Protein 2GHI (pdb70)

B-factor: mean 45.87, std 9.18, range [19.42, 94.17]

CATH classification: 3.40.50.300

InterPro domains:
  IPR003439 ABC transporter-like, ATP-binding domain [PF00005] (664-812)
  IPR003439 ABC transporter-like, ATP-binding domain [PS50893] (646-881)
  IPR003593 AAA+ ATPase domain [SM00382] (673-864)
  IPR011527 ABC transporter type 1, transmembrane domain [PF00664] (322-593)
  IPR011527 ABC transporter type 1, transmembrane domain [PS50929] (323-606)
  IPR017871 ABC transporter-like, conserved site [PS00211] (784-798)
  IPR027417 P-loop containing nucleoside triphosphate hydrolase [G3DSA:3.40.50.300] (630-888)
  IPR027417 P-loop containing nucleoside triphosphate hydrolase [SSF52540] (641-882)
  IPR036640 ABC transporter type 1, transmembrane domain superfamily [G3DSA:1.20.1560.10] (292-627)
  IPR036640 ABC transporter type 1, transmembrane domain superfamily [SSF90123] (299-796)
  IPR039421 Type 1 protein exporter [PTHR24221] (272-878)

Secondary structure (DSSP, 8-state):
-BPP---HHHHHH---EEEEEEEE--TT--SS-SEEEEEEEE-TT-EEEEE-STTSSHHHHHHHHTTSS--EEEEEETTEEGGGB-HHHHHTTEEEE-SSPPPPSEEHHHHHHTT-TT--HHHHHHHHHHTT-HHHHHTSTTGGG-EESSSSB---HHHHHHHHHHHHHHH--SEEEEE----TT-HHHHHHHHHHHHHHTTTSEEEEE-SSGGGSTT-SEEEEEETTEEEEEE-HHHHHHHTSHHHHHHHHHH-/-PPP---HHHHHH---EEEEEEEE--TT--SS-SEEEEEEEE-TT-EEEEE--TTSSHHHHHHHHTTSSPPEEEEEETTEEGGGS-HHHHHTSEEEE-SS----SEEHHHHHHTT-TT--HHHHHHHHHHTT-HHHHHTSSSGGG-EES------HHHHHHHHHHHHHHT--SEEEEEPPP--HHHHHHHHHHHHHHTTTSEEEEE-----TTSSEEEEEETTEEEEEE-HHHHHHTTSHHHHHHHH-/-PPP---HHHHHH---EEEEEEEE--TT-SS--SEEEEEEEE-TT-EEEEE--TTSSHHHHHHHHTTSS--EEEEEETTEEGGGS-SHHHHTTEEEE-SSPPPPSSBHHHHHHTT-TT---HHHHHHHHTT-HHHHHHSTTGGG-B-------HHHHHHHHHHHHH--SEEEEE---TT--HHHHHHHHHHHHHHHTTSEEEEE-SSGGGSTT-SEEEEEETTEEEEEE-HHHHHHTTSHHHHHHHH-/-TTT---EEEEEEEE----SEEEEEEEE-TT-EEEEE-STTSSHHHHHHHHTTSS--EEEEEETTEEGGGS-HHHHHTTEEEE-SS----SSBHHHHHHTTSTT--HHHHHHHHHHTT-HHHHHHSTTGGG-B---HHHHHHHHHHHHHHT--SEEEE--HHHHHHHHHHHH---EEEEE-SSGGGSTT-SEEEEEETTEEEEEE-HHHHHHHTSHHHHHHHT-

Organism: Plasmodium yoelii yoelii (NCBI:txid73239)

Nearest PDB structures (foldseek):
  2ghi-assembly2_B  TM=1.004E+00  e=1.913E-54  Plasmodium yoelii yoelii 17XNL
  2ghi-assembly1_A  TM=9.622E-01  e=1.715E-46  Plasmodium yoelii yoelii 17XNL
  2ghi-assembly3_C  TM=9.650E-01  e=3.897E-45  Plasmodium yoelii yoelii 17XNL
  2ghi-assembly4_D  TM=9.813E-01  e=9.889E-42  Plasmodium yoelii yoelii 17XNL
  5eum-assembly1_B  TM=9.208E-01  e=1.850E-28  Haemophilus influenzae PittII

Sequence (975 aa):
LESFSLTSHEKKFGVNIEFSDVNFSYPKQTNHRTLKSINFFIPSGTTCALVGHTGSGKSTIAKLLYRFYDAEGDIKIGGKNVNKYNRNSIRSIIGIVPQDTILFNETIKYNILYGKLDATDEEVIKATKSAQLYDFIEALPKKWDTIVGNKGMKLSGGERQRIAIARCLLKDPKIVIFDEATSSLDSKTEYLFQKAVEDLRKNRTLIIIAHRLSTISSAESIILLNKGKIVEKGTHKDLLKLNGEYAEMWNMQSGLESFSLTSHEKKFGVNIEFSDVNFSYPKQTNHRTLKSINFFIPSGTTCALVGHTGSGKSTIAKLLYRFYDAEGDIKIGGKNVNKYNRNSIRSIIGIVPQDTILFNETIKYNILYGKLDATDEEVIKATKSAQLYDFIEALPKKWDTIVGNKMKLSGGERQRIAIARCLLKDPKIVIFDEATSDSKTEYLFQKAVEDLRKNRTLIIIAHRTISSAESIILLNKGKIVEKGTHKDLLKLNGEYAEMWNMQLESFSLTSHEKKFGVNIEFSDVNFSYPKQTNHRTLKSINFFIPSGTTCALVGHTGSGKSTIAKLLYRFYDAEGDIKIGGKNVNKYNRNSIRSIIGIVPQDTILFNETIKYNILYGKLDATEEVIKATKSAQLYDFIEALPKKWDTIVGGMKLGERQRIAIARCLLKDPKIVIFDEATSSLDSKTEYLFQKAVEDLRKNRTLIIIAHRLSTISSAESIILLNKGKIVEKGTHKDLLKLNGEYAEMWNMQEKKFGVNIEFSDVNFSYHRTLKSINFFIPSGTTCALVGHTGSGKSTIAKLLYRFYDAEGDIKIGGKNVNKYNRNSIRSIIGIVPQDTILFNETIKYNILYGKLDATDEEVIKATKSAQLYDFIEALPKKWDTIVLSGGERQRIAIARCLLKDPKIVIFDDSKTEYLFQKAVEDNRTLIIIAHRLSTISSAESIILLNKGKIVEKGTHKDLLKLNGEYAEMWNMQ

Solvent-accessible surface area: 47320 Å² total; per-residue (Å²): 169,108,68,17,74,19,67,87,126,23,122,143,94,3,0,37,0,59,1,32,77,0,38,13,45,53,101,193,57,113,127,136,106,17,0,42,57,0,68,10,104,3,61,59,33,28,6,0,0,1,0,11,116,140,66,3,8,12,46,6,3,14,69,1,1,33,33,114,75,108,30,142,45,56,13,67,0,16,55,67,16,8,97,114,19,40,130,108,10,0,46,65,20,0,2,63,0,45,75,87,8,148,20,78,67,67,25,0,36,95,0,0,38,119,16,66,143,116,13,59,83,123,54,0,64,138,4,0,110,20,0,57,0,80,120,50,6,42,87,16,67,68,117,67,83,7,53,0,11,89,47,4,30,85,11,61,34,33,34,49,13,38,0,3,5,0,35,5,25,8,68,81,2,19,0,0,3,0,19,2,37,17,43,90,178,71,98,124,39,26,127,22,9,61,72,1,3,84,64,0,93,78,74,22,0,0,4,5,4,1,72,65,3,67,8,2,41,88,8,92,25,0,2,0,2,35,149,0,115,40,60,21,106,19,57,32,158,79,2,55,153,103,116,27,58,0,3,103,16,54,83,148,96,80,96,161,70,75,12,79,22,73,87,129,24,119,68,98,1,0,36,0,52,1,30,70,0,2,7,11,48,6,50,52,5,59,134,51,20,0,56,52,1,72,7,100,0,64,49,24,24,1,0,0,0,15,18,114,143,66,3,8,31,51,5,0,9,72,0,0,38,15,90,48,26,19,33,40,57,6,56,0,22,59,63,35,5,95,48,36,42,58,106,8,0,72,74,19,9,10,73,0,58,93,102,6,119,44,49,81,61,28,5,43,95,0,0,34,123,28,60,140,124,11,61,83,124,67,1,61,151,5,0,113,18,0,52,5,64,113,50,3,55,86,35,141,58,86,44,101,16,98,2,15,126,103,107,91,36,52,42,26,40,66,9,2,0,3,0,0,27,11,16,12,58,90,3,15,0,0,7,0,33,17,24,129,129,135,100,141,28,58,125,32,30,91,74,0,5,95,61,0,36,75,65,26,0,0,0,0,15,11,94,39,47,10,49,65,5,82,23,0,2,0,0,34,157,1,109,43,69,25,103,18,59,36,69,90,5,59,89,110,121,23,55,8,5,104,32,107,111,140,156,165,124,66,13,84,41,75,87,116,15,85,126,83,0,0,41,0,44,2,33,81,0,33,15,48,39,110,143,56,142,84,138,101,25,0,44,47,0,20,7,44,2,13,42,37,25,5,1,0,0,1,11,126,141,65,4,7,15,52,6,0,10,77,1,0,32,16,112,79,91,24,92,40,60,12,68,0,16,54,48,15,8,92,104,24,42,86,108,14,0,55,65,16,0,1,66,0,51,74,126,9,98,18,87,131,64,28,0,87,84,0,0,35,40,18,77,126,110,15,102,81,78,4,68,111,6,0,112,24,0,65,0,62,121,62,0,48,91,26,122,146,95,42,90,10,95,1,34,86,48,82,45,46,38,90,26,14,0,5,2,0,39,6,25,14,74,84,0,20,0,0,2,6,23,1,23,25,80,110,42,93,101,64,27,28,55,64,15,84,62,0,21,98,45,0,64,119,77,20,0,2,1,3,7,3,86,96,9,70,29,1,42,83,8,79,8,0,2,0,2,40,149,0,56,6,0,3,20,13,21,33,55,2,0,57,93,24,48,17,28,0,3,58,25,63,85,136,123,109,146,157,127,2,9,48,0,57,1,25,83,0,31,16,52,136,138,137,35,0,9,60,0,62,8,105,2,64,44,38,26,33,1,0,0,0,13,132,144,69,3,7,18,50,8,0,12,77,0,0,42,15,101,86,94,30,123,33,56,12,58,10,18,59,105,26,7,106,91,99,99,89,70,47,13,66,67,52,5,6,64,1,60,98,90,13,70,40,65,137,65,31,3,52,107,0,2,36,128,27,72,142,113,12,80,82,132,51,9,65,137,5,4,113,21,0,39,1,72,116,84,8,106,86,34,127,96,37,50,80,24,128,28,147,47,35,28,39,61,26,6,8,5,7,0,24,14,30,11,48,84,0,32,0,7,4,12,41,113,103,72,50,58,152,60,64,46,103,3,30,149,96,90,48,0,20,0,31,8,5,113,57,12,76,96,3,43,108,9,98,24,0,1,0,1,24,187,0,118,40,59,23,103,19,57,34,134,71,6,57,117,109,111,27,70,0,3,106,32,74,105,158,116

Structure (mmCIF, N/CA/C/O backbone):
data_2GHI
#
_entry.id   2GHI
#
_cell.length_a   61.015
_cell.length_b   70.689
_cell.length_c   74.384
_cell.angle_alpha   69.81
_cell.angle_beta   76.69
_cell.angle_gamma   82.29
#
_symmetry.space_group_name_H-M   'P 1'
#
loop_
_entity.id
_entity.type
_entity.pdbx_description
1 polymer 'transport protein'
2 non-polymer 'SULFATE ION'
3 water water
#
loop_
_atom_site.group_PDB
_atom_site.id
_atom_site.type_symbol
_atom_site.label_atom_id
_atom_site.label_alt_id
_atom_site.label_comp_id
_atom_site.label_asym_id
_atom_site.label_entity_id
_atom_site.label_seq_id
_atom_site.pdbx_PDB_ins_code
_atom_site.Cartn_x
_atom_site.Cartn_y
_atom_site.Cartn_z
_atom_site.occupancy
_atom_site.B_iso_or_equiv
_atom_site.auth_seq_id
_atom_site.auth_comp_id
_atom_site.auth_asym_id
_atom_site.auth_atom_id
_atom_site.pdbx_PDB_model_num
ATOM 1 N N . LEU A 1 2 ? 60.646 29.107 3.146 1.00 50.39 2 LEU A N 1
ATOM 2 C CA . LEU A 1 2 ? 59.777 29.381 1.934 1.00 50.31 2 LEU A CA 1
ATOM 3 C C . LEU A 1 2 ? 59.660 30.845 1.652 1.00 49.68 2 LEU A C 1
ATOM 4 O O . LEU A 1 2 ? 59.488 31.628 2.556 1.00 49.92 2 LEU A O 1
ATOM 9 N N . GLU A 1 3 ? 59.720 31.199 0.378 1.00 49.41 3 GLU A N 1
ATOM 10 C CA . GLU A 1 3 ? 59.728 32.596 -0.037 1.00 49.32 3 GLU A CA 1
ATOM 11 C C . GLU A 1 3 ? 58.332 33.158 -0.186 1.00 48.16 3 GLU A C 1
ATOM 12 O O . GLU A 1 3 ? 57.356 32.420 -0.240 1.00 47.82 3 GLU A O 1
ATOM 18 N N . SER A 1 4 ? 58.280 34.476 -0.285 1.00 47.42 4 SER A N 1
ATOM 19 C CA . SER A 1 4 ? 57.082 35.223 -0.591 1.00 46.98 4 SER A CA 1
ATOM 20 C C . SER A 1 4 ? 57.048 35.563 -2.061 1.00 46.00 4 SER A C 1
ATOM 21 O O . SER A 1 4 ? 57.950 36.227 -2.545 1.00 46.03 4 SER A O 1
ATOM 24 N N . PHE A 1 5 ? 55.997 35.152 -2.768 1.00 45.12 5 PHE A N 1
ATOM 25 C CA . PHE A 1 5 ? 55.868 35.520 -4.172 1.00 45.14 5 PHE A CA 1
ATOM 26 C C . PHE A 1 5 ? 55.985 37.059 -4.404 1.00 44.77 5 PHE A C 1
ATOM 27 O O . PHE A 1 5 ? 55.457 37.841 -3.630 1.00 44.17 5 PHE A O 1
ATOM 35 N N . SER A 1 6 ? 56.704 37.488 -5.446 1.00 45.92 6 SER A N 1
ATOM 36 C CA . SER A 1 6 ? 56.648 38.906 -5.883 1.00 46.00 6 SER A CA 1
ATOM 37 C C . SER A 1 6 ? 56.448 39.060 -7.384 1.00 46.24 6 SER A C 1
ATOM 38 O O . SER A 1 6 ? 57.067 38.353 -8.184 1.00 46.10 6 SER A O 1
ATOM 41 N N . LEU A 1 7 ? 55.592 40.003 -7.761 1.00 45.95 7 LEU A N 1
ATOM 42 C CA . LEU A 1 7 ? 55.378 40.299 -9.158 1.00 46.73 7 LEU A CA 1
ATOM 43 C C . LEU A 1 7 ? 56.431 41.320 -9.589 1.00 46.91 7 LEU A C 1
ATOM 44 O O . LEU A 1 7 ? 56.750 42.226 -8.820 1.00 47.53 7 LEU A O 1
ATOM 49 N N . THR A 1 8 ? 57.002 41.141 -10.789 1.00 47.08 8 THR A N 1
ATOM 50 C CA . THR A 1 8 ? 57.820 42.178 -11.439 1.00 45.74 8 THR A CA 1
ATOM 51 C C . THR A 1 8 ? 56.963 43.457 -11.595 1.00 46.56 8 THR A C 1
ATOM 52 O O . THR A 1 8 ? 55.735 43.396 -11.446 1.00 46.65 8 THR A O 1
ATOM 56 N N . SER A 1 9 ? 57.596 44.603 -11.906 1.00 45.99 9 SER A N 1
ATOM 57 C CA . SER A 1 9 ? 56.891 45.851 -12.123 1.00 45.83 9 SER A CA 1
ATOM 58 C C . SER A 1 9 ? 55.978 45.737 -13.321 1.00 45.15 9 SER A C 1
ATOM 59 O O . SER A 1 9 ? 54.843 46.229 -13.303 1.00 45.24 9 SER A O 1
ATOM 62 N N . HIS A 1 10 ? 56.478 45.089 -14.365 1.00 44.79 10 HIS A N 1
ATOM 63 C CA . HIS A 1 10 ? 55.669 44.826 -15.554 1.00 45.45 10 HIS A CA 1
ATOM 64 C C . HIS A 1 10 ? 54.443 43.947 -15.219 1.00 45.68 10 HIS A C 1
ATOM 65 O O . HIS A 1 10 ? 53.314 44.283 -15.579 1.00 46.38 10 HIS A O 1
ATOM 72 N N . GLU A 1 11 ? 54.674 42.836 -14.517 1.00 45.58 11 GLU A N 1
ATOM 73 C CA . GLU A 1 11 ? 53.588 41.952 -14.061 1.00 45.68 11 GLU A CA 1
ATOM 74 C C . GLU A 1 11 ? 52.543 42.668 -13.239 1.00 46.24 11 GLU A C 1
ATOM 75 O O . GLU A 1 11 ? 51.362 42.478 -13.486 1.00 45.53 11 GLU A O 1
ATOM 81 N N . LYS A 1 12 ? 52.984 43.501 -12.286 1.00 47.26 12 LYS A N 1
ATOM 82 C CA . LYS A 1 12 ? 52.072 44.362 -11.501 1.00 48.65 12 LYS A CA 1
ATOM 83 C C . LYS A 1 12 ? 51.243 45.280 -12.379 1.00 47.57 12 LYS A C 1
ATOM 84 O O . LYS A 1 12 ? 50.073 45.495 -12.097 1.00 47.77 12 LYS A O 1
ATOM 90 N N . LYS A 1 13 ? 51.835 45.804 -13.444 1.00 46.85 13 LYS A N 1
ATOM 91 C CA . LYS A 1 13 ? 51.122 46.714 -14.313 1.00 46.63 13 LYS A CA 1
ATOM 92 C C . LYS A 1 13 ? 50.139 45.967 -15.205 1.00 45.16 13 LYS A C 1
ATOM 93 O O . LYS A 1 13 ? 49.007 46.395 -15.300 1.00 45.66 13 LYS A O 1
ATOM 99 N N . PHE A 1 14 ? 50.543 44.833 -15.793 1.00 44.35 14 PHE A N 1
ATOM 100 C CA . PHE A 1 14 ? 49.786 44.178 -16.889 1.00 43.49 14 PHE A CA 1
ATOM 101 C C . PHE A 1 14 ? 49.278 42.724 -16.708 1.00 42.94 14 PHE A C 1
ATOM 102 O O . PHE A 1 14 ? 48.413 42.266 -17.461 1.00 42.46 14 PHE A O 1
ATOM 110 N N . GLY A 1 15 ? 49.818 41.990 -15.739 1.00 43.65 15 GLY A N 1
ATOM 111 C CA . GLY A 1 15 ? 49.287 40.633 -15.390 1.00 41.81 15 GLY A CA 1
ATOM 112 C C . GLY A 1 15 ? 50.420 39.621 -15.445 1.00 42.15 15 GLY A C 1
ATOM 113 O O . GLY A 1 15 ? 51.526 39.966 -15.844 1.00 41.95 15 GLY A O 1
ATOM 114 N N . VAL A 1 16 ? 50.141 38.367 -15.078 1.00 41.07 16 VAL A N 1
ATOM 115 C CA . VAL A 1 16 ? 51.140 37.336 -14.984 1.00 40.30 16 VAL A CA 1
ATOM 116 C C . VAL A 1 16 ? 50.691 36.114 -15.744 1.00 39.36 16 VAL A C 1
ATOM 117 O O . VAL A 1 16 ? 49.489 35.785 -15.741 1.00 39.03 16 VAL A O 1
ATOM 121 N N . ASN A 1 17 ? 51.660 35.382 -16.306 1.00 37.95 17 ASN A N 1
ATOM 122 C CA . ASN A 1 17 ? 51.329 34.145 -16.957 1.00 36.67 17 ASN A CA 1
ATOM 123 C C . ASN A 1 17 ? 51.147 32.962 -15.989 1.00 35.22 17 ASN A C 1
ATOM 124 O O . ASN A 1 17 ? 51.574 33.008 -14.801 1.00 34.42 17 ASN A O 1
ATOM 129 N N . ILE A 1 18 ? 50.438 31.949 -16.479 1.00 33.41 18 ILE A N 1
ATOM 130 C CA . ILE A 1 18 ? 50.139 30.746 -15.698 1.00 32.29 18 ILE A CA 1
ATOM 131 C C . ILE A 1 18 ? 50.454 29.571 -16.570 1.00 31.90 18 ILE A C 1
ATOM 132 O O . ILE A 1 18 ? 50.018 29.535 -17.730 1.00 31.75 18 ILE A O 1
ATOM 137 N N . GLU A 1 19 ? 51.186 28.606 -16.017 1.00 32.49 19 GLU A N 1
ATOM 138 C CA . GLU A 1 19 ? 51.370 27.289 -16.662 1.00 33.26 19 GLU A CA 1
ATOM 139 C C . GLU A 1 19 ? 51.064 26.067 -15.738 1.00 33.40 19 GLU A C 1
ATOM 140 O O . GLU A 1 19 ? 51.475 26.075 -14.571 1.00 32.38 19 GLU A O 1
ATOM 146 N N . PHE A 1 20 ? 50.407 25.019 -16.279 1.00 32.13 20 PHE A N 1
ATOM 147 C CA . PHE A 1 20 ? 50.377 23.695 -15.622 1.00 32.44 20 PHE A CA 1
ATOM 148 C C . PHE A 1 20 ? 51.203 22.719 -16.428 1.00 33.17 20 PHE A C 1
ATOM 149 O O . PHE A 1 20 ? 50.979 22.650 -17.633 1.00 35.25 20 PHE A O 1
ATOM 157 N N . SER A 1 21 ? 52.172 21.998 -15.831 1.00 33.99 21 SER A N 1
ATOM 158 C CA . SER A 1 21 ? 52.927 20.966 -16.564 1.00 35.70 21 SER A CA 1
ATOM 159 C C . SER A 1 21 ? 52.720 19.558 -16.004 1.00 36.22 21 SER A C 1
ATOM 160 O O . SER A 1 21 ? 53.009 19.287 -14.843 1.00 35.19 21 SER A O 1
ATOM 163 N N . ASP A 1 22 ? 52.289 18.654 -16.856 1.00 36.03 22 ASP A N 1
ATOM 164 C CA . ASP A 1 22 ? 51.894 17.304 -16.399 1.00 37.70 22 ASP A CA 1
ATOM 165 C C . ASP A 1 22 ? 51.353 17.239 -14.973 1.00 34.73 22 ASP A C 1
ATOM 166 O O . ASP A 1 22 ? 51.915 16.589 -14.105 1.00 33.53 22 ASP A O 1
ATOM 171 N N . VAL A 1 23 ? 50.251 17.960 -14.784 1.00 33.23 23 VAL A N 1
ATOM 172 C CA . VAL A 1 23 ? 49.624 18.095 -13.488 1.00 33.29 23 VAL A CA 1
ATOM 173 C C . VAL A 1 23 ? 48.607 16.935 -13.389 1.00 33.77 23 VAL A C 1
ATOM 174 O O . VAL A 1 23 ? 47.832 16.693 -14.329 1.00 34.78 23 VAL A O 1
ATOM 178 N N . ASN A 1 24 ? 48.637 16.238 -12.269 1.00 32.19 24 ASN A N 1
ATOM 179 C CA . ASN A 1 24 ? 47.717 15.146 -11.987 1.00 32.39 24 ASN A CA 1
ATOM 180 C C . ASN A 1 24 ? 47.226 15.358 -10.523 1.00 32.55 24 ASN A C 1
ATOM 181 O O . ASN A 1 24 ? 48.011 15.645 -9.634 1.00 31.36 24 ASN A O 1
ATOM 186 N N . PHE A 1 25 ? 45.931 15.184 -10.300 1.00 32.10 25 PHE A N 1
ATOM 187 C CA . PHE A 1 25 ? 45.336 15.323 -8.996 1.00 32.55 25 PHE A CA 1
ATOM 188 C C . PHE A 1 25 ? 44.137 14.376 -8.799 1.00 32.09 25 PHE A C 1
ATOM 189 O O . PHE A 1 25 ? 43.383 14.103 -9.729 1.00 31.89 25 PHE A O 1
ATOM 197 N N . SER A 1 26 ? 44.019 13.932 -7.567 1.00 32.45 26 SER A N 1
ATOM 198 C CA . SER A 1 26 ? 42.844 13.322 -6.988 1.00 34.94 26 SER A CA 1
ATOM 199 C C . SER A 1 26 ? 42.596 13.964 -5.636 1.00 35.27 26 SER A C 1
ATOM 200 O O . SER A 1 26 ? 43.544 14.300 -4.927 1.00 35.94 26 SER A O 1
ATOM 203 N N . TYR A 1 27 ? 41.331 14.119 -5.283 1.00 36.83 27 TYR A N 1
ATOM 204 C CA . TYR A 1 27 ? 40.928 14.604 -3.968 1.00 37.63 27 TYR A CA 1
ATOM 205 C C . TYR A 1 27 ? 41.321 13.531 -2.955 1.00 38.58 27 TYR A C 1
ATOM 206 O O . TYR A 1 27 ? 41.388 12.357 -3.317 1.00 38.53 27 TYR A O 1
ATOM 215 N N . PRO A 1 28 ? 41.601 13.923 -1.694 1.00 39.26 28 PRO A N 1
ATOM 216 C CA . PRO A 1 28 ? 42.056 12.967 -0.669 1.00 40.34 28 PRO A CA 1
ATOM 217 C C . PRO A 1 28 ? 41.231 11.682 -0.545 1.00 41.02 28 PRO A C 1
ATOM 218 O O . PRO A 1 28 ? 41.808 10.630 -0.353 1.00 40.12 28 PRO A O 1
ATOM 222 N N . LYS A 1 29 ? 39.909 11.778 -0.661 1.00 43.14 29 LYS A N 1
ATOM 223 C CA . LYS A 1 29 ? 39.026 10.618 -0.456 1.00 44.91 29 LYS A CA 1
ATOM 224 C C . LYS A 1 29 ? 38.733 9.896 -1.760 1.00 45.56 29 LYS A C 1
ATOM 225 O O . LYS A 1 29 ? 38.125 8.818 -1.743 1.00 46.36 29 LYS A O 1
ATOM 231 N N . GLN A 1 30 ? 39.153 10.504 -2.880 1.00 45.33 30 GLN A N 1
ATOM 232 C CA . GLN A 1 30 ? 39.004 9.964 -4.230 1.00 44.79 30 GLN A CA 1
ATOM 233 C C . GLN A 1 30 ? 40.160 9.012 -4.465 1.00 44.67 30 GLN A C 1
ATOM 234 O O . GLN A 1 30 ? 41.135 9.370 -5.098 1.00 44.49 30 GLN A O 1
ATOM 240 N N . THR A 1 31 ? 40.038 7.785 -3.948 1.00 44.88 31 THR A N 1
ATOM 241 C CA . THR A 1 31 ? 41.205 6.869 -3.840 1.00 44.39 31 THR A CA 1
ATOM 242 C C . THR A 1 31 ? 41.425 5.927 -5.018 1.00 43.21 31 THR A C 1
ATOM 243 O O . THR A 1 31 ? 42.457 5.239 -5.077 1.00 41.16 31 THR A O 1
ATOM 247 N N . ASN A 1 32 ? 40.502 5.958 -5.983 1.00 42.71 32 ASN A N 1
ATOM 248 C CA . ASN A 1 32 ? 40.615 5.129 -7.179 1.00 43.22 32 ASN A CA 1
ATOM 249 C C . ASN A 1 32 ? 40.965 5.794 -8.497 1.00 43.91 32 ASN A C 1
ATOM 250 O O . ASN A 1 32 ? 41.630 5.158 -9.321 1.00 45.37 32 ASN A O 1
ATOM 255 N N . HIS A 1 33 ? 40.516 7.031 -8.696 1.00 43.74 33 HIS A N 1
ATOM 256 C CA . HIS A 1 33 ? 40.621 7.756 -9.971 1.00 44.29 33 HIS A CA 1
ATOM 257 C C . HIS A 1 33 ? 41.164 9.180 -9.778 1.00 43.11 33 HIS A C 1
ATOM 258 O O . HIS A 1 33 ? 41.069 9.726 -8.678 1.00 43.05 33 HIS A O 1
ATOM 265 N N . ARG A 1 34 ? 41.714 9.797 -10.828 1.00 42.14 34 ARG A N 1
ATOM 266 C CA . ARG A 1 34 ? 41.998 11.248 -10.716 1.00 41.17 34 ARG A CA 1
ATOM 267 C C . ARG A 1 34 ? 40.915 12.165 -11.272 1.00 40.56 34 ARG A C 1
ATOM 268 O O . ARG A 1 34 ? 40.103 11.782 -12.120 1.00 41.32 34 ARG A O 1
ATOM 276 N N . THR A 1 35 ? 40.838 13.342 -10.680 1.00 39.05 35 THR A N 1
ATOM 277 C CA . THR A 1 35 ? 40.001 14.409 -11.156 1.00 37.68 35 THR A CA 1
ATOM 278 C C . THR A 1 35 ? 40.701 15.153 -12.329 1.00 37.06 35 THR A C 1
ATOM 279 O O . THR A 1 35 ? 40.038 15.737 -13.185 1.00 36.98 35 THR A O 1
ATOM 283 N N . LEU A 1 36 ? 42.033 15.115 -12.356 1.00 35.21 36 LEU A N 1
ATOM 284 C CA . LEU A 1 36 ? 42.821 15.793 -13.392 1.00 34.03 36 LEU A CA 1
ATOM 285 C C . LEU A 1 36 ? 43.942 14.878 -13.833 1.00 33.17 36 LEU A C 1
ATOM 286 O O . LEU A 1 36 ? 44.510 14.111 -13.018 1.00 32.34 36 LEU A O 1
ATOM 291 N N . LYS A 1 37 ? 44.162 14.895 -15.150 1.00 32.99 37 LYS A N 1
ATOM 292 C CA . LYS A 1 37 ? 44.987 13.908 -15.866 1.00 33.23 37 LYS A CA 1
ATOM 293 C C . LYS A 1 37 ? 45.949 14.529 -16.848 1.00 33.90 37 LYS A C 1
ATOM 294 O O . LYS A 1 37 ? 45.575 14.850 -17.950 1.00 32.47 37 LYS A O 1
ATOM 300 N N . SER A 1 38 ? 47.207 14.637 -16.438 1.00 35.12 38 SER A N 1
ATOM 301 C CA . SER A 1 38 ? 48.268 14.993 -17.341 1.00 34.67 38 SER A CA 1
ATOM 302 C C . SER A 1 38 ? 47.902 16.344 -17.950 1.00 34.02 38 SER A C 1
ATOM 303 O O . SER A 1 38 ? 47.867 16.475 -19.147 1.00 33.82 38 SER A O 1
ATOM 306 N N . ILE A 1 39 ? 47.561 17.304 -17.107 1.00 33.78 39 ILE A N 1
ATOM 307 C CA . ILE A 1 39 ? 47.072 18.566 -17.534 1.00 33.77 39 ILE A CA 1
ATOM 308 C C . ILE A 1 39 ? 48.274 19.421 -17.885 1.00 33.72 39 ILE A C 1
ATOM 309 O O . ILE A 1 39 ? 49.122 19.693 -17.040 1.00 34.81 39 ILE A O 1
ATOM 314 N N . ASN A 1 40 ? 48.305 19.833 -19.139 1.00 33.26 40 ASN A N 1
ATOM 315 C CA . ASN A 1 40 ? 49.301 20.787 -19.662 1.00 32.64 40 ASN A CA 1
ATOM 316 C C . ASN A 1 40 ? 48.556 21.854 -20.341 1.00 31.88 40 ASN A C 1
ATOM 317 O O . ASN A 1 40 ? 47.739 21.538 -21.189 1.00 32.09 40 ASN A O 1
ATOM 322 N N . PHE A 1 41 ? 48.849 23.106 -19.970 1.00 32.78 41 PHE A N 1
ATOM 323 C CA . PHE A 1 41 ? 48.338 24.323 -20.620 1.00 32.85 41 PHE A CA 1
ATOM 324 C C . PHE A 1 41 ? 49.173 25.546 -20.205 1.00 33.81 41 PHE A C 1
ATOM 325 O O . PHE A 1 41 ? 49.836 25.529 -19.174 1.00 34.32 41 PHE A O 1
ATOM 333 N N . PHE A 1 42 ? 49.116 26.611 -20.992 1.00 34.03 42 PHE A N 1
ATOM 334 C CA . PHE A 1 42 ? 49.867 27.827 -20.634 1.00 33.89 42 PHE A CA 1
ATOM 335 C C . PHE A 1 42 ? 48.937 29.006 -20.864 1.00 34.16 42 PHE A C 1
ATOM 336 O O . PHE A 1 42 ? 48.309 29.095 -21.941 1.00 34.01 42 PHE A O 1
ATOM 344 N N . ILE A 1 43 ? 48.764 29.873 -19.859 1.00 33.15 43 ILE A N 1
ATOM 345 C CA . ILE A 1 43 ? 47.970 31.083 -20.126 1.00 33.71 43 ILE A CA 1
ATOM 346 C C . ILE A 1 43 ? 48.859 32.345 -20.247 1.00 34.07 43 ILE A C 1
ATOM 347 O O . ILE A 1 43 ? 49.396 32.831 -19.226 1.00 34.89 43 ILE A O 1
ATOM 352 N N . PRO A 1 44 ? 48.972 32.925 -21.459 1.00 34.73 44 PRO A N 1
ATOM 353 C CA . PRO A 1 44 ? 49.811 34.142 -21.568 1.00 34.95 44 PRO A CA 1
ATOM 354 C C . PRO A 1 44 ? 49.295 35.254 -20.679 1.00 36.57 44 PRO A C 1
ATOM 355 O O . PRO A 1 44 ? 48.079 35.410 -20.532 1.00 38.85 44 PRO A O 1
ATOM 359 N N . SER A 1 45 ? 50.201 36.030 -20.105 1.00 38.36 45 SER A N 1
ATOM 360 C CA . SER A 1 45 ? 49.849 37.115 -19.209 1.00 39.61 45 SER A CA 1
ATOM 361 C C . SER A 1 45 ? 48.926 38.157 -19.839 1.00 40.27 45 SER A C 1
ATOM 362 O O . SER A 1 45 ? 49.089 38.574 -21.027 1.00 39.38 45 SER A O 1
ATOM 365 N N . GLY A 1 46 ? 47.961 38.567 -19.024 1.00 39.24 46 GLY A N 1
ATOM 366 C CA . GLY A 1 46 ? 47.001 39.563 -19.435 1.00 40.16 46 GLY A CA 1
ATOM 367 C C . GLY A 1 46 ? 45.965 39.108 -20.447 1.00 40.44 46 GLY A C 1
ATOM 368 O O . GLY A 1 46 ? 45.321 39.949 -21.065 1.00 39.82 46 GLY A O 1
ATOM 369 N N . THR A 1 47 ? 45.779 37.793 -20.600 1.00 39.87 47 THR A N 1
ATOM 370 C CA . THR A 1 47 ? 44.811 37.269 -21.545 1.00 39.58 47 THR A CA 1
ATOM 371 C C . THR A 1 47 ? 43.655 36.657 -20.762 1.00 39.83 47 THR A C 1
ATOM 372 O O . THR A 1 47 ? 43.679 36.604 -19.520 1.00 39.23 47 THR A O 1
ATOM 376 N N . THR A 1 48 ? 42.649 36.201 -21.490 1.00 39.52 48 THR A N 1
ATOM 377 C CA . THR A 1 48 ? 41.574 35.440 -20.870 1.00 39.74 48 THR A CA 1
ATOM 378 C C . THR A 1 48 ? 41.547 33.984 -21.324 1.00 39.45 48 THR A C 1
ATOM 379 O O . THR A 1 48 ? 41.855 33.663 -22.460 1.00 37.93 48 THR A O 1
ATOM 383 N N . CYS A 1 49 ? 41.236 33.097 -20.378 1.00 39.39 49 CYS A N 1
ATOM 384 C CA . CYS A 1 49 ? 41.185 31.670 -20.662 1.00 38.66 49 CYS A CA 1
ATOM 385 C C . CYS A 1 49 ? 39.893 31.128 -20.063 1.00 37.84 49 CYS A C 1
ATOM 386 O O . CYS A 1 49 ? 39.637 31.317 -18.871 1.00 36.35 49 CYS A O 1
ATOM 389 N N . ALA A 1 50 ? 39.082 30.474 -20.899 1.00 36.99 50 ALA A N 1
ATOM 390 C CA . ALA A 1 50 ? 37.844 29.873 -20.446 1.00 36.30 50 ALA A CA 1
ATOM 391 C C . ALA A 1 50 ? 38.067 28.390 -20.286 1.00 35.66 50 ALA A C 1
ATOM 392 O O . ALA A 1 50 ? 38.644 27.770 -21.141 1.00 34.62 50 ALA A O 1
ATOM 394 N N . LEU A 1 51 ? 37.600 27.842 -19.171 1.00 37.07 51 LEU A N 1
ATOM 395 C CA . LEU A 1 51 ? 37.605 26.402 -18.900 1.00 36.94 51 LEU A CA 1
ATOM 396 C C . LEU A 1 51 ? 36.163 25.889 -19.003 1.00 38.41 51 LEU A C 1
ATOM 397 O O . LEU A 1 51 ? 35.255 26.350 -18.283 1.00 38.31 51 LEU A O 1
ATOM 402 N N . VAL A 1 52 ? 35.956 24.911 -19.885 1.00 38.57 52 VAL A N 1
ATOM 403 C CA . VAL A 1 52 ? 34.602 24.482 -20.289 1.00 37.39 52 VAL A CA 1
ATOM 404 C C . VAL A 1 52 ? 34.585 22.967 -20.200 1.00 38.17 52 VAL A C 1
ATOM 405 O O . VAL A 1 52 ? 35.666 22.362 -20.123 1.00 38.49 52 VAL A O 1
ATOM 409 N N . GLY A 1 53 ? 33.391 22.372 -20.130 1.00 37.93 53 GLY A N 1
ATOM 410 C CA . GLY A 1 53 ? 33.272 20.934 -19.988 1.00 38.37 53 GLY A CA 1
ATOM 411 C C . GLY A 1 53 ? 32.077 20.559 -19.143 1.00 39.37 53 GLY A C 1
ATOM 412 O O . GLY A 1 53 ? 31.567 21.346 -18.366 1.00 38.66 53 GLY A O 1
ATOM 413 N N . HIS A 1 54 ? 31.615 19.334 -19.290 1.00 40.79 54 HIS A N 1
ATOM 414 C CA . HIS A 1 54 ? 30.464 18.888 -18.513 1.00 42.13 54 HIS A CA 1
ATOM 415 C C . HIS A 1 54 ? 30.822 18.915 -17.044 1.00 42.24 54 HIS A C 1
ATOM 416 O O . HIS A 1 54 ? 31.993 18.855 -16.720 1.00 43.65 54 HIS A O 1
ATOM 423 N N . THR A 1 55 ? 29.849 19.044 -16.145 1.00 43.53 55 THR A N 1
ATOM 424 C CA . THR A 1 55 ? 30.104 18.804 -14.710 1.00 43.72 55 THR A CA 1
ATOM 425 C C . THR A 1 55 ? 30.896 17.506 -14.640 1.00 43.17 55 THR A C 1
ATOM 426 O O . THR A 1 55 ? 30.654 16.589 -15.418 1.00 42.79 55 THR A O 1
ATOM 430 N N . GLY A 1 56 ? 31.884 17.460 -13.750 1.00 42.98 56 GLY A N 1
ATOM 431 C CA . GLY A 1 56 ? 32.707 16.264 -13.572 1.00 42.07 56 GLY A CA 1
ATOM 432 C C . GLY A 1 56 ? 34.046 16.400 -14.267 1.00 41.21 56 GLY A C 1
ATOM 433 O O . GLY A 1 56 ? 35.038 15.753 -13.880 1.00 42.43 56 GLY A O 1
ATOM 434 N N . SER A 1 57 ? 34.107 17.280 -15.261 1.00 40.50 57 SER A N 1
ATOM 435 C CA . SER A 1 57 ? 35.278 17.363 -16.122 1.00 38.17 57 SER A CA 1
ATOM 436 C C . SER A 1 57 ? 36.572 17.715 -15.391 1.00 38.44 57 SER A C 1
ATOM 437 O O . SER A 1 57 ? 37.657 17.329 -15.862 1.00 39.88 57 SER A O 1
ATOM 440 N N . GLY A 1 58 ? 36.481 18.420 -14.258 1.00 36.82 58 GLY A N 1
ATOM 441 C CA . GLY A 1 58 ? 37.662 18.867 -13.513 1.00 36.74 58 GLY A CA 1
ATOM 442 C C . GLY A 1 58 ? 37.962 20.366 -13.602 1.00 36.75 58 GLY A C 1
ATOM 443 O O . GLY A 1 58 ? 38.981 20.833 -13.076 1.00 36.32 58 GLY A O 1
ATOM 444 N N . LYS A 1 59 ? 37.080 21.107 -14.273 1.00 37.11 59 LYS A N 1
ATOM 445 C CA . LYS A 1 59 ? 37.124 22.587 -14.410 1.00 37.87 59 LYS A CA 1
ATOM 446 C C . LYS A 1 59 ? 37.405 23.359 -13.138 1.00 38.94 59 LYS A C 1
ATOM 447 O O . LYS A 1 59 ? 38.258 24.269 -13.093 1.00 38.96 59 LYS A O 1
ATOM 453 N N . SER A 1 60 ? 36.664 23.036 -12.084 1.00 40.16 60 SER A N 1
ATOM 454 C CA . SER A 1 60 ? 36.810 23.793 -10.844 1.00 40.25 60 SER A CA 1
ATOM 455 C C . SER A 1 60 ? 37.974 23.351 -10.017 1.00 39.83 60 SER A C 1
ATOM 456 O O . SER A 1 60 ? 38.500 24.122 -9.221 1.00 40.55 60 SER A O 1
ATOM 459 N N . THR A 1 61 ? 38.421 22.129 -10.228 1.00 38.26 61 THR A N 1
ATOM 460 C CA . THR A 1 61 ? 39.598 21.693 -9.532 1.00 37.90 61 THR A CA 1
ATOM 461 C C . THR A 1 61 ? 40.874 22.434 -10.013 1.00 37.77 61 THR A C 1
ATOM 462 O O . THR A 1 61 ? 41.777 22.653 -9.263 1.00 38.11 61 THR A O 1
ATOM 466 N N . ILE A 1 62 ? 40.944 22.828 -11.267 1.00 38.06 62 ILE A N 1
ATOM 467 C CA . ILE A 1 62 ? 42.077 23.595 -11.765 1.00 36.60 62 ILE A CA 1
ATOM 468 C C . ILE A 1 62 ? 42.287 24.884 -10.955 1.00 36.26 62 ILE A C 1
ATOM 469 O O . ILE A 1 62 ? 43.408 25.208 -10.600 1.00 36.37 62 ILE A O 1
ATOM 474 N N . ALA A 1 63 ? 41.197 25.580 -10.654 1.00 34.51 63 ALA A N 1
ATOM 475 C CA . ALA A 1 63 ? 41.169 26.782 -9.843 1.00 34.22 63 ALA A CA 1
ATOM 476 C C . ALA A 1 63 ? 41.660 26.632 -8.420 1.00 34.00 63 ALA A C 1
ATOM 477 O O . ALA A 1 63 ? 42.373 27.502 -7.852 1.00 33.86 63 ALA A O 1
ATOM 479 N N . LYS A 1 64 ? 41.188 25.550 -7.806 1.00 32.76 64 LYS A N 1
ATOM 480 C CA . LYS A 1 64 ? 41.564 25.161 -6.447 1.00 31.23 64 LYS A CA 1
ATOM 481 C C . LYS A 1 64 ? 43.026 24.851 -6.270 1.00 30.05 64 LYS A C 1
ATOM 482 O O . LYS A 1 64 ? 43.591 25.009 -5.196 1.00 31.00 64 LYS A O 1
ATOM 488 N N . LEU A 1 65 ? 43.640 24.347 -7.319 1.00 29.07 65 LEU A N 1
ATOM 489 C CA . LEU A 1 65 ? 45.050 24.061 -7.310 1.00 27.64 65 LEU A CA 1
ATOM 490 C C . LEU A 1 65 ? 45.838 25.400 -7.496 1.00 28.58 65 LEU A C 1
ATOM 491 O O . LEU A 1 65 ? 46.813 25.650 -6.774 1.00 28.90 65 LEU A O 1
ATOM 496 N N . LEU A 1 66 ? 45.402 26.242 -8.431 1.00 28.36 66 LEU A N 1
ATOM 497 C CA . LEU A 1 66 ? 46.022 27.626 -8.571 1.00 29.40 66 LEU A CA 1
ATOM 498 C C . LEU A 1 66 ? 45.949 28.362 -7.235 1.00 30.29 66 LEU A C 1
ATOM 499 O O . LEU A 1 66 ? 46.943 28.866 -6.772 1.00 29.54 66 LEU A O 1
ATOM 504 N N . TYR A 1 67 ? 44.810 28.275 -6.524 1.00 31.59 67 TYR A N 1
ATOM 505 C CA . TYR A 1 67 ? 44.677 28.956 -5.196 1.00 31.22 67 TYR A CA 1
ATOM 506 C C . TYR A 1 67 ? 45.257 28.165 -4.021 1.00 30.76 67 TYR A C 1
ATOM 507 O O . TYR A 1 67 ? 45.122 28.555 -2.874 1.00 31.26 67 TYR A O 1
ATOM 516 N N . ARG A 1 68 ? 45.959 27.084 -4.331 1.00 30.47 68 ARG A N 1
ATOM 517 C CA . ARG A 1 68 ? 46.665 26.287 -3.328 1.00 32.49 68 ARG A CA 1
ATOM 518 C C . ARG A 1 68 ? 45.741 25.637 -2.300 1.00 32.66 68 ARG A C 1
ATOM 519 O O . ARG A 1 68 ? 46.151 25.336 -1.151 1.00 32.90 68 ARG A O 1
ATOM 527 N N . PHE A 1 69 ? 44.490 25.446 -2.674 1.00 32.88 69 PHE A N 1
ATOM 528 C CA . PHE A 1 69 ? 43.583 24.741 -1.695 1.00 34.90 69 PHE A CA 1
ATOM 529 C C . PHE A 1 69 ? 44.006 23.316 -1.397 1.00 34.33 69 PHE A C 1
ATOM 530 O O . PHE A 1 69 ? 43.789 22.840 -0.313 1.00 36.38 69 PHE A O 1
ATOM 538 N N . TYR A 1 70 ? 44.612 22.663 -2.387 1.00 34.53 70 TYR A N 1
ATOM 539 C CA . TYR A 1 70 ? 45.080 21.258 -2.379 1.00 32.59 70 TYR A CA 1
ATOM 540 C C . TYR A 1 70 ? 46.451 21.245 -3.050 1.00 33.30 70 TYR A C 1
ATOM 541 O O . TYR A 1 70 ? 46.799 22.220 -3.763 1.00 27.51 70 TYR A O 1
ATOM 550 N N . ASP A 1 71 ? 47.225 20.166 -2.858 1.00 32.64 71 ASP A N 1
ATOM 551 C CA . ASP A 1 71 ? 48.535 20.046 -3.532 1.00 33.41 71 ASP A CA 1
ATOM 552 C C . ASP A 1 71 ? 48.396 19.068 -4.695 1.00 34.71 71 ASP A C 1
ATOM 553 O O . ASP A 1 71 ? 47.762 17.966 -4.499 1.00 34.35 71 ASP A O 1
ATOM 558 N N . ALA A 1 72 ? 48.973 19.409 -5.861 1.00 32.36 72 ALA A N 1
ATOM 559 C CA . ALA A 1 72 ? 48.987 18.485 -7.005 1.00 33.02 72 ALA A CA 1
ATOM 560 C C . ALA A 1 72 ? 50.333 17.879 -7.323 1.00 32.34 72 ALA A C 1
ATOM 561 O O . ALA A 1 72 ? 51.296 18.367 -6.853 1.00 32.35 72 ALA A O 1
ATOM 563 N N . GLU A 1 73 ? 50.391 16.813 -8.140 1.00 34.51 73 GLU A N 1
ATOM 564 C CA . GLU A 1 73 ? 51.647 16.196 -8.598 1.00 35.90 73 GLU A CA 1
ATOM 565 C C . GLU A 1 73 ? 51.874 16.847 -9.928 1.00 34.81 73 GLU A C 1
ATOM 566 O O . GLU A 1 73 ? 50.908 17.069 -10.649 1.00 34.58 73 GLU A O 1
ATOM 572 N N . GLY A 1 74 ? 53.111 17.252 -10.235 1.00 34.41 74 GLY A N 1
ATOM 573 C CA . GLY A 1 74 ? 53.351 18.041 -11.442 1.00 33.82 74 GLY A CA 1
ATOM 574 C C . GLY A 1 74 ? 53.671 19.469 -11.131 1.00 34.08 74 GLY A C 1
ATOM 575 O O . GLY A 1 74 ? 53.899 19.811 -9.997 1.00 34.78 74 GLY A O 1
ATOM 576 N N . ASP A 1 75 ? 53.705 20.334 -12.122 1.00 34.74 75 ASP A N 1
ATOM 577 C CA . ASP A 1 75 ? 54.175 21.714 -11.856 1.00 35.76 75 ASP A CA 1
ATOM 578 C C . ASP A 1 75 ? 53.152 22.771 -12.162 1.00 34.73 75 ASP A C 1
ATOM 579 O O . ASP A 1 75 ? 52.541 22.767 -13.221 1.00 34.50 75 ASP A O 1
ATOM 584 N N . ILE A 1 76 ? 52.951 23.654 -11.185 1.00 33.51 76 ILE A N 1
ATOM 585 C CA . ILE A 1 76 ? 52.130 24.845 -11.395 1.00 34.36 76 ILE A CA 1
ATOM 586 C C . ILE A 1 76 ? 53.037 26.084 -11.286 1.00 33.42 76 ILE A C 1
ATOM 587 O O . ILE A 1 76 ? 53.671 26.283 -10.309 1.00 33.22 76 ILE A O 1
ATOM 592 N N . LYS A 1 77 ? 53.092 26.886 -12.323 1.00 34.18 77 LYS A N 1
ATOM 593 C CA . LYS A 1 77 ? 54.010 28.012 -12.327 1.00 34.55 77 LYS A CA 1
ATOM 594 C C . LYS A 1 77 ? 53.275 29.266 -12.628 1.00 34.39 77 LYS A C 1
ATOM 595 O O . LYS A 1 77 ? 52.454 29.301 -13.559 1.00 34.86 77 LYS A O 1
ATOM 601 N N . ILE A 1 78 ? 53.577 30.300 -11.850 1.00 34.24 78 ILE A N 1
ATOM 602 C CA . ILE A 1 78 ? 53.009 31.615 -12.069 1.00 34.66 78 ILE A CA 1
ATOM 603 C C . ILE A 1 78 ? 54.180 32.538 -12.450 1.00 34.87 78 ILE A C 1
ATOM 604 O O . ILE A 1 78 ? 55.222 32.544 -11.794 1.00 34.99 78 ILE A O 1
ATOM 609 N N . GLY A 1 79 ? 54.048 33.288 -13.521 1.00 35.20 79 GLY A N 1
ATOM 610 C CA . GLY A 1 79 ? 55.191 34.160 -13.950 1.00 35.01 79 GLY A CA 1
ATOM 611 C C . GLY A 1 79 ? 56.500 33.387 -14.122 1.00 35.17 79 GLY A C 1
ATOM 612 O O . GLY A 1 79 ? 57.562 33.837 -13.719 1.00 36.10 79 GLY A O 1
ATOM 613 N N . GLY A 1 80 ? 56.410 32.186 -14.649 1.00 35.58 80 GLY A N 1
ATOM 614 C CA . GLY A 1 80 ? 57.582 31.296 -14.804 1.00 35.42 80 GLY A CA 1
ATOM 615 C C . GLY A 1 80 ? 58.117 30.701 -13.516 1.00 35.10 80 GLY A C 1
ATOM 616 O O . GLY A 1 80 ? 59.082 29.968 -13.552 1.00 34.49 80 GLY A O 1
ATOM 617 N N . LYS A 1 81 ? 57.519 31.026 -12.373 1.00 35.06 81 LYS A N 1
ATOM 618 C CA . LYS A 1 81 ? 58.077 30.600 -11.074 1.00 36.02 81 LYS A CA 1
ATOM 619 C C . LYS A 1 81 ? 57.186 29.489 -10.394 1.00 35.57 81 LYS A C 1
ATOM 620 O O . LYS A 1 81 ? 55.976 29.625 -10.299 1.00 35.99 81 LYS A O 1
ATOM 626 N N . ASN A 1 82 ? 57.787 28.437 -9.880 1.00 35.49 82 ASN A N 1
ATOM 627 C CA . ASN A 1 82 ? 57.005 27.292 -9.326 1.00 35.28 82 ASN A CA 1
ATOM 628 C C . ASN A 1 82 ? 56.371 27.653 -7.990 1.00 35.53 82 ASN A C 1
ATOM 629 O O . ASN A 1 82 ? 57.052 28.107 -7.072 1.00 36.07 82 ASN A O 1
ATOM 634 N N . VAL A 1 83 ? 55.058 27.486 -7.861 1.00 37.14 83 VAL A N 1
ATOM 635 C CA . VAL A 1 83 ? 54.335 27.847 -6.591 1.00 35.95 83 VAL A CA 1
ATOM 636 C C . VAL A 1 83 ? 54.797 27.079 -5.335 1.00 36.54 83 VAL A C 1
ATOM 637 O O . VAL A 1 83 ? 54.496 27.475 -4.212 1.00 35.87 83 VAL A O 1
ATOM 641 N N . ASN A 1 84 ? 55.534 25.994 -5.520 1.00 38.24 84 ASN A N 1
ATOM 642 C CA . ASN A 1 84 ? 55.926 25.169 -4.368 1.00 39.63 84 ASN A CA 1
ATOM 643 C C . ASN A 1 84 ? 57.145 25.755 -3.616 1.00 39.63 84 ASN A C 1
ATOM 644 O O . ASN A 1 84 ? 57.507 25.274 -2.534 1.00 38.74 84 ASN A O 1
ATOM 649 N N . LYS A 1 85 ? 57.742 26.802 -4.202 1.00 39.78 85 LYS A N 1
ATOM 650 C CA . LYS A 1 85 ? 58.842 27.549 -3.601 1.00 40.68 85 LYS A CA 1
ATOM 651 C C . LYS A 1 85 ? 58.317 28.653 -2.667 1.00 38.62 85 LYS A C 1
ATOM 652 O O . LYS A 1 85 ? 59.082 29.239 -1.900 1.00 38.28 85 LYS A O 1
ATOM 658 N N . TYR A 1 86 ? 57.034 28.976 -2.771 1.00 36.50 86 TYR A N 1
ATOM 659 C CA . TYR A 1 86 ? 56.466 30.066 -1.988 1.00 35.16 86 TYR A CA 1
ATOM 660 C C . TYR A 1 86 ? 55.438 29.623 -0.945 1.00 36.30 86 TYR A C 1
ATOM 661 O O . TYR A 1 86 ? 54.812 28.538 -1.054 1.00 37.07 86 TYR A O 1
ATOM 670 N N . ASN A 1 87 ? 55.289 30.446 0.083 1.00 35.82 87 ASN A N 1
ATOM 671 C CA . ASN A 1 87 ? 54.237 30.252 1.061 1.00 36.28 87 ASN A CA 1
ATOM 672 C C . ASN A 1 87 ? 52.872 30.570 0.372 1.00 36.42 87 ASN A C 1
ATOM 673 O O . ASN A 1 87 ? 52.777 31.531 -0.490 1.00 35.34 87 ASN A O 1
ATOM 678 N N . ARG A 1 88 ? 51.845 29.791 0.734 1.00 34.21 88 ARG A N 1
ATOM 679 C CA . ARG A 1 88 ? 50.491 29.903 0.122 1.00 34.32 88 ARG A CA 1
ATOM 680 C C . ARG A 1 88 ? 49.870 31.324 0.120 1.00 32.24 88 ARG A C 1
ATOM 681 O O . ARG A 1 88 ? 49.212 31.724 -0.820 1.00 30.95 88 ARG A O 1
ATOM 689 N N . ASN A 1 89 ? 50.057 32.061 1.205 1.00 32.34 89 ASN A N 1
ATOM 690 C CA . ASN A 1 89 ? 49.396 33.326 1.382 1.00 33.84 89 ASN A CA 1
ATOM 691 C C . ASN A 1 89 ? 49.911 34.406 0.396 1.00 33.86 89 ASN A C 1
ATOM 692 O O . ASN A 1 89 ? 49.176 35.330 0.045 1.00 33.51 89 ASN A O 1
ATOM 697 N N . SER A 1 90 ? 51.120 34.224 -0.121 1.00 33.26 90 SER A N 1
ATOM 698 C CA . SER A 1 90 ? 51.707 35.250 -1.001 1.00 33.14 90 SER A CA 1
ATOM 699 C C . SER A 1 90 ? 51.226 34.894 -2.374 1.00 33.75 90 SER A C 1
ATOM 700 O O . SER A 1 90 ? 51.202 35.732 -3.266 1.00 33.85 90 SER A O 1
ATOM 703 N N . ILE A 1 91 ? 50.782 33.651 -2.560 1.00 32.81 91 ILE A N 1
ATOM 704 C CA . ILE A 1 91 ? 50.288 33.326 -3.887 1.00 33.60 91 ILE A CA 1
ATOM 705 C C . ILE A 1 91 ? 48.837 33.856 -3.988 1.00 34.11 91 ILE A C 1
ATOM 706 O O . ILE A 1 91 ? 48.414 34.380 -5.011 1.00 32.75 91 ILE A O 1
ATOM 711 N N . ARG A 1 92 ? 48.067 33.625 -2.916 1.00 34.98 92 ARG A N 1
ATOM 712 C CA . ARG A 1 92 ? 46.652 33.955 -2.830 1.00 34.28 92 ARG A CA 1
ATOM 713 C C . ARG A 1 92 ? 46.473 35.454 -2.909 1.00 36.29 92 ARG A C 1
ATOM 714 O O . ARG A 1 92 ? 45.462 35.943 -3.423 1.00 37.19 92 ARG A O 1
ATOM 722 N N . SER A 1 93 ? 47.462 36.200 -2.448 1.00 36.33 93 SER A N 1
ATOM 723 C CA . SER A 1 93 ? 47.307 37.650 -2.459 1.00 37.37 93 SER A CA 1
ATOM 724 C C . SER A 1 93 ? 47.281 38.244 -3.844 1.00 36.58 93 SER A C 1
ATOM 725 O O . SER A 1 93 ? 46.811 39.364 -3.985 1.00 37.76 93 SER A O 1
ATOM 728 N N . ILE A 1 94 ? 47.796 37.522 -4.853 1.00 35.43 94 ILE A N 1
ATOM 729 C CA . ILE A 1 94 ? 47.730 37.987 -6.247 1.00 34.78 94 ILE A CA 1
ATOM 730 C C . ILE A 1 94 ? 46.594 37.418 -7.096 1.00 34.65 94 ILE A C 1
ATOM 731 O O . ILE A 1 94 ? 46.500 37.763 -8.280 1.00 33.49 94 ILE A O 1
ATOM 736 N N . ILE A 1 95 ? 45.780 36.526 -6.488 1.00 32.99 95 ILE A N 1
ATOM 737 C CA . ILE A 1 95 ? 44.641 35.876 -7.120 1.00 33.97 95 ILE A CA 1
ATOM 738 C C . ILE A 1 95 ? 43.288 36.305 -6.470 1.00 34.45 95 ILE A C 1
ATOM 739 O O . ILE A 1 95 ? 43.161 36.335 -5.249 1.00 35.64 95 ILE A O 1
ATOM 744 N N . GLY A 1 96 ? 42.288 36.629 -7.280 1.00 34.66 96 GLY A N 1
ATOM 745 C CA . GLY A 1 96 ? 40.956 36.919 -6.757 1.00 34.20 96 GLY A CA 1
ATOM 746 C C . GLY A 1 96 ? 39.977 35.880 -7.318 1.00 34.82 96 GLY A C 1
ATOM 747 O O . GLY A 1 96 ? 39.994 35.607 -8.507 1.00 35.30 96 GLY A O 1
ATOM 748 N N . ILE A 1 97 ? 39.123 35.316 -6.460 1.00 34.43 97 ILE A N 1
ATOM 749 C CA . ILE A 1 97 ? 38.092 34.396 -6.861 1.00 33.78 97 ILE A CA 1
ATOM 750 C C . ILE A 1 97 ? 36.733 35.092 -6.787 1.00 33.31 97 ILE A C 1
ATOM 751 O O . ILE A 1 97 ? 36.412 35.727 -5.778 1.00 33.66 97 ILE A O 1
ATOM 756 N N . VAL A 1 98 ? 35.982 34.996 -7.883 1.00 31.65 98 VAL A N 1
ATOM 757 C CA . VAL A 1 98 ? 34.608 35.379 -7.970 1.00 32.06 98 VAL A CA 1
ATOM 758 C C . VAL A 1 98 ? 33.907 34.026 -8.119 1.00 32.85 98 VAL A C 1
ATOM 759 O O . VAL A 1 98 ? 33.940 33.430 -9.182 1.00 31.93 98 VAL A O 1
ATOM 763 N N . PRO A 1 99 ? 33.341 33.494 -7.021 1.00 34.88 99 PRO A N 1
ATOM 764 C CA . PRO A 1 99 ? 32.783 32.124 -7.156 1.00 35.98 99 PRO A CA 1
ATOM 765 C C . PRO A 1 99 ? 31.367 32.122 -7.664 1.00 38.36 99 PRO A C 1
ATOM 766 O O . PRO A 1 99 ? 30.718 33.181 -7.733 1.00 39.13 99 PRO A O 1
ATOM 770 N N . GLN A 1 100 ? 30.897 30.941 -8.053 1.00 40.86 100 GLN A N 1
ATOM 771 C CA . GLN A 1 100 ? 29.479 30.721 -8.410 1.00 43.52 100 GLN A CA 1
ATOM 772 C C . GLN A 1 100 ? 28.545 31.279 -7.358 1.00 43.45 100 GLN A C 1
ATOM 773 O O . GLN A 1 100 ? 27.584 32.014 -7.664 1.00 42.78 100 GLN A O 1
ATOM 779 N N . ASP A 1 101 ? 28.851 30.937 -6.107 1.00 44.53 101 ASP A N 1
ATOM 780 C CA . ASP A 1 101 ? 28.003 31.268 -4.990 1.00 45.70 101 ASP A CA 1
ATOM 781 C C . ASP A 1 101 ? 28.829 31.939 -3.892 1.00 45.51 101 ASP A C 1
ATOM 782 O O . ASP A 1 101 ? 29.742 31.330 -3.346 1.00 46.57 101 ASP A O 1
ATOM 787 N N . THR A 1 102 ? 28.490 33.192 -3.583 1.00 45.31 102 THR A N 1
ATOM 788 C CA . THR A 1 102 ? 29.155 33.998 -2.559 1.00 45.07 102 THR A CA 1
ATOM 789 C C . THR A 1 102 ? 28.288 34.069 -1.317 1.00 43.76 102 THR A C 1
ATOM 790 O O . THR A 1 102 ? 27.159 34.498 -1.398 1.00 43.30 102 THR A O 1
ATOM 794 N N . ILE A 1 103 ? 28.840 33.665 -0.183 1.00 43.70 103 ILE A N 1
ATOM 795 C CA . ILE A 1 103 ? 28.189 33.786 1.106 1.00 44.37 103 ILE A CA 1
ATOM 796 C C . ILE A 1 103 ? 28.474 35.130 1.779 1.00 43.14 103 ILE A C 1
ATOM 797 O O . ILE A 1 103 ? 29.615 35.530 2.006 1.00 45.10 103 ILE A O 1
ATOM 802 N N . LEU A 1 104 ? 27.413 35.822 2.119 1.00 40.79 104 LEU A N 1
ATOM 803 C CA . LEU A 1 104 ? 27.511 37.123 2.683 1.00 39.30 104 LEU A CA 1
ATOM 804 C C . LEU A 1 104 ? 27.612 37.120 4.201 1.00 39.80 104 LEU A C 1
ATOM 805 O O . LEU A 1 104 ? 26.972 36.287 4.904 1.00 40.82 104 LEU A O 1
ATOM 810 N N . PHE A 1 105 ? 28.401 38.045 4.731 1.00 38.25 105 PHE A N 1
ATOM 811 C CA . PHE A 1 105 ? 28.368 38.305 6.158 1.00 38.50 105 PHE A CA 1
ATOM 812 C C . PHE A 1 105 ? 27.085 39.073 6.446 1.00 38.66 105 PHE A C 1
ATOM 813 O O . PHE A 1 105 ? 26.633 39.915 5.639 1.00 35.87 105 PHE A O 1
ATOM 821 N N . ASN A 1 106 ? 26.541 38.773 7.627 1.00 38.18 106 ASN A N 1
ATOM 822 C CA . ASN A 1 106 ? 25.452 39.494 8.205 1.00 38.09 106 ASN A CA 1
ATOM 823 C C . ASN A 1 106 ? 25.968 40.859 8.667 1.00 36.89 106 ASN A C 1
ATOM 824 O O . ASN A 1 106 ? 26.444 41.001 9.757 1.00 36.89 106 ASN A O 1
ATOM 829 N N . GLU A 1 107 ? 25.885 41.860 7.810 1.00 36.66 107 GLU A N 1
ATOM 830 C CA . GLU A 1 107 ? 26.555 43.146 8.059 1.00 35.28 107 GLU A CA 1
ATOM 831 C C . GLU A 1 107 ? 26.114 44.068 6.945 1.00 34.47 107 GLU A C 1
ATOM 832 O O . GLU A 1 107 ? 25.362 43.658 6.086 1.00 35.12 107 GLU A O 1
ATOM 838 N N . THR A 1 108 ? 26.545 45.315 6.924 1.00 34.07 108 THR A N 1
ATOM 839 C CA . THR A 1 108 ? 26.111 46.174 5.805 1.00 33.91 108 THR A CA 1
ATOM 840 C C . THR A 1 108 ? 26.622 45.700 4.445 1.00 33.30 108 THR A C 1
ATOM 841 O O . THR A 1 108 ? 27.601 44.996 4.364 1.00 33.38 108 THR A O 1
ATOM 845 N N . ILE A 1 109 ? 25.935 46.080 3.373 1.00 33.73 109 ILE A N 1
ATOM 846 C CA . ILE A 1 109 ? 26.451 45.829 2.053 1.00 34.84 109 ILE A CA 1
ATOM 847 C C . ILE A 1 109 ? 27.861 46.410 1.881 1.00 34.86 109 ILE A C 1
ATOM 848 O O . ILE A 1 109 ? 28.721 45.797 1.209 1.00 35.29 109 ILE A O 1
ATOM 853 N N . LYS A 1 110 ? 28.130 47.537 2.534 1.00 35.40 110 LYS A N 1
ATOM 854 C CA . LYS A 1 110 ? 29.418 48.240 2.339 1.00 35.65 110 LYS A CA 1
ATOM 855 C C . LYS A 1 110 ? 30.497 47.451 3.062 1.00 35.61 110 LYS A C 1
ATOM 856 O O . LYS A 1 110 ? 31.581 47.225 2.539 1.00 33.95 110 LYS A O 1
ATOM 862 N N . TYR A 1 111 ? 30.170 46.946 4.258 1.00 36.67 111 TYR A N 1
ATOM 863 C CA . TYR A 1 111 ? 31.068 46.023 4.941 1.00 35.53 111 TYR A CA 1
ATOM 864 C C . TYR A 1 111 ? 31.386 44.796 4.031 1.00 35.03 111 TYR A C 1
ATOM 865 O O . TYR A 1 111 ? 32.508 44.297 4.004 1.00 35.39 111 TYR A O 1
ATOM 874 N N . ASN A 1 112 ? 30.396 44.306 3.294 1.00 34.58 112 ASN A N 1
ATOM 875 C CA . ASN A 1 112 ? 30.551 43.044 2.534 1.00 32.83 112 ASN A CA 1
ATOM 876 C C . ASN A 1 112 ? 31.482 43.342 1.362 1.00 32.11 112 ASN A C 1
ATOM 877 O O . ASN A 1 112 ? 32.307 42.508 0.977 1.00 30.88 112 ASN A O 1
ATOM 882 N N . ILE A 1 113 ? 31.360 44.543 0.820 1.00 32.06 113 ILE A N 1
ATOM 883 C CA . ILE A 1 113 ? 32.265 44.974 -0.259 1.00 31.68 113 ILE A CA 1
ATOM 884 C C . ILE A 1 113 ? 33.711 45.169 0.185 1.00 33.24 113 ILE A C 1
ATOM 885 O O . ILE A 1 113 ? 34.624 44.683 -0.454 1.00 34.64 113 ILE A O 1
ATOM 890 N N . LEU A 1 114 ? 33.913 45.905 1.275 1.00 35.10 114 LEU A N 1
ATOM 891 C CA . LEU A 1 114 ? 35.245 46.370 1.699 1.00 35.70 114 LEU A CA 1
ATOM 892 C C . LEU A 1 114 ? 36.066 45.236 2.220 1.00 35.48 114 LEU A C 1
ATOM 893 O O . LEU A 1 114 ? 37.263 45.402 2.493 1.00 33.82 114 LEU A O 1
ATOM 898 N N . TYR A 1 115 ? 35.393 44.106 2.466 1.00 35.89 115 TYR A N 1
ATOM 899 C CA . TYR A 1 115 ? 36.057 42.868 2.822 1.00 35.23 115 TYR A CA 1
ATOM 900 C C . TYR A 1 115 ? 37.109 42.507 1.763 1.00 35.94 115 TYR A C 1
ATOM 901 O O . TYR A 1 115 ? 38.125 41.896 2.090 1.00 36.13 115 TYR A O 1
ATOM 910 N N . GLY A 1 116 ? 36.875 42.885 0.503 1.00 35.26 116 GLY A N 1
ATOM 911 C CA . GLY A 1 116 ? 37.900 42.770 -0.533 1.00 36.54 116 GLY A CA 1
ATOM 912 C C . GLY A 1 116 ? 39.223 43.466 -0.195 1.00 37.14 116 GLY A C 1
ATOM 913 O O . GLY A 1 116 ? 40.272 43.089 -0.694 1.00 36.90 116 GLY A O 1
ATOM 914 N N . LYS A 1 117 ? 39.172 44.445 0.693 1.00 37.83 117 LYS A N 1
ATOM 915 C CA . LYS A 1 117 ? 40.305 45.329 0.986 1.00 39.69 117 LYS A CA 1
ATOM 916 C C . LYS A 1 117 ? 39.801 46.320 1.967 1.00 39.50 117 LYS A C 1
ATOM 917 O O . LYS A 1 117 ? 39.259 47.320 1.548 1.00 38.86 117 LYS A O 1
ATOM 923 N N . LEU A 1 118 ? 39.936 45.991 3.257 1.00 40.93 118 LEU A N 1
ATOM 924 C CA . LEU A 1 118 ? 39.408 46.711 4.443 1.00 41.89 118 LEU A CA 1
ATOM 925 C C . LEU A 1 118 ? 39.768 48.225 4.453 1.00 42.37 118 LEU A C 1
ATOM 926 O O . LEU A 1 118 ? 39.012 49.089 4.941 1.00 41.68 118 LEU A O 1
ATOM 931 N N . ASP A 1 119 ? 40.947 48.460 3.909 1.00 43.06 119 ASP A N 1
ATOM 932 C CA . ASP A 1 119 ? 41.617 49.734 3.547 1.00 44.74 119 ASP A CA 1
ATOM 933 C C . ASP A 1 119 ? 40.954 50.698 2.566 1.00 44.95 119 ASP A C 1
ATOM 934 O O . ASP A 1 119 ? 41.304 51.891 2.512 1.00 45.33 119 ASP A O 1
ATOM 939 N N . ALA A 1 120 ? 40.110 50.176 1.684 1.00 44.67 120 ALA A N 1
ATOM 940 C CA . ALA A 1 120 ? 39.714 50.961 0.503 1.00 45.28 120 ALA A CA 1
ATOM 941 C C . ALA A 1 120 ? 39.103 52.334 0.854 1.00 45.12 120 ALA A C 1
ATOM 942 O O . ALA A 1 120 ? 38.319 52.459 1.804 1.00 45.32 120 ALA A O 1
ATOM 944 N N . THR A 1 121 ? 39.444 53.349 0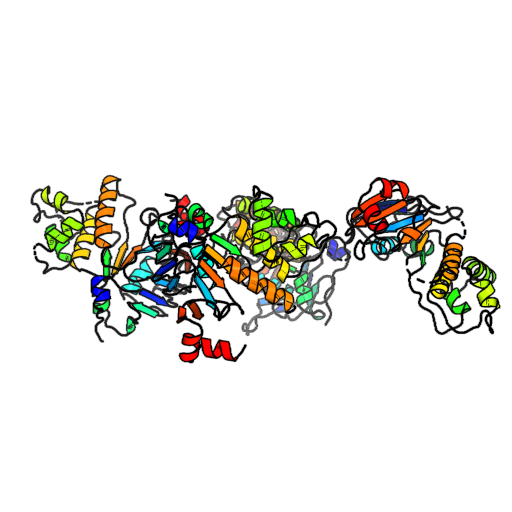.078 1.00 44.25 121 THR A N 1
ATOM 945 C CA . THR A 1 121 ? 38.853 54.679 0.275 1.00 45.15 121 THR A CA 1
ATOM 946 C C . THR A 1 121 ? 37.426 54.651 -0.245 1.00 45.13 121 THR A C 1
ATOM 947 O O . THR A 1 121 ? 37.087 53.762 -1.008 1.00 43.82 121 THR A O 1
ATOM 951 N N . ASP A 1 122 ? 36.588 55.617 0.140 1.00 46.64 122 ASP A N 1
ATOM 952 C CA . ASP A 1 122 ? 35.200 55.635 -0.359 1.00 47.82 122 ASP A CA 1
ATOM 953 C C . ASP A 1 122 ? 35.175 55.742 -1.845 1.00 46.68 122 ASP A C 1
ATOM 954 O O . ASP A 1 122 ? 34.337 55.181 -2.517 1.00 45.65 122 ASP A O 1
ATOM 959 N N . GLU A 1 123 ? 36.162 56.457 -2.337 1.00 47.33 123 GLU A N 1
ATOM 960 C CA . GLU A 1 123 ? 36.416 56.614 -3.759 1.00 47.21 123 GLU A CA 1
ATOM 961 C C . GLU A 1 123 ? 36.783 55.302 -4.481 1.00 45.33 123 GLU A C 1
ATOM 962 O O . GLU A 1 123 ? 36.229 55.018 -5.530 1.00 45.50 123 GLU A O 1
ATOM 968 N N . GLU A 1 124 ? 37.728 54.520 -3.966 1.00 43.66 124 GLU A N 1
ATOM 969 C CA . GLU A 1 124 ? 37.967 53.199 -4.546 1.00 42.90 124 GLU A CA 1
ATOM 970 C C . GLU A 1 124 ? 36.699 52.307 -4.427 1.00 41.63 124 GLU A C 1
ATOM 971 O O . GLU A 1 124 ? 36.403 51.522 -5.326 1.00 41.49 124 GLU A O 1
ATOM 977 N N . VAL A 1 125 ? 35.946 52.456 -3.344 1.00 39.83 125 VAL A N 1
ATOM 978 C CA . VAL A 1 125 ? 34.756 51.641 -3.127 1.00 39.31 125 VAL A CA 1
ATOM 979 C C . VAL A 1 125 ? 33.681 51.982 -4.171 1.00 39.63 125 VAL A C 1
ATOM 980 O O . VAL A 1 125 ? 33.045 51.097 -4.700 1.00 38.33 125 VAL A O 1
ATOM 984 N N . ILE A 1 126 ? 33.504 53.276 -4.476 1.00 40.06 126 ILE A N 1
ATOM 985 C CA . ILE A 1 126 ? 32.513 53.703 -5.462 1.00 40.49 126 ILE A CA 1
ATOM 986 C C . ILE A 1 126 ? 32.871 53.206 -6.853 1.00 40.64 126 ILE A C 1
ATOM 987 O O . ILE A 1 126 ? 32.028 52.713 -7.577 1.00 40.70 126 ILE A O 1
ATOM 992 N N . LYS A 1 127 ? 34.127 53.359 -7.225 1.00 41.17 127 LYS A N 1
ATOM 993 C CA . LYS A 1 127 ? 34.614 52.921 -8.513 1.00 42.25 127 LYS A CA 1
ATOM 994 C C . LYS A 1 127 ? 34.419 51.380 -8.706 1.00 40.64 127 LYS A C 1
ATOM 995 O O . LYS A 1 127 ? 33.918 50.929 -9.754 1.00 41.25 127 LYS A O 1
ATOM 1001 N N . ALA A 1 128 ? 34.812 50.595 -7.702 1.00 39.35 128 ALA A N 1
ATOM 1002 C CA . ALA A 1 128 ? 34.591 49.133 -7.673 1.00 37.48 128 ALA A CA 1
ATOM 1003 C C . ALA A 1 128 ? 33.137 48.785 -7.824 1.00 36.39 128 ALA A C 1
ATOM 1004 O O . ALA A 1 128 ? 32.780 47.909 -8.587 1.00 35.68 128 ALA A O 1
ATOM 1006 N N . THR A 1 129 ? 32.272 49.497 -7.119 1.00 38.21 129 THR A N 1
ATOM 1007 C CA . THR A 1 129 ? 30.832 49.175 -7.184 1.00 38.25 129 THR A CA 1
ATOM 1008 C C . THR A 1 129 ? 30.179 49.589 -8.492 1.00 38.19 129 THR A C 1
ATOM 1009 O O . THR A 1 129 ? 29.292 48.878 -8.982 1.00 38.38 129 THR A O 1
ATOM 1013 N N . LYS A 1 130 ? 30.657 50.683 -9.083 1.00 37.85 130 LYS A N 1
ATOM 1014 C CA . LYS A 1 130 ? 30.258 51.062 -10.440 1.00 37.85 130 LYS A CA 1
ATOM 1015 C C . LYS A 1 130 ? 30.725 50.081 -11.522 1.00 37.48 130 LYS A C 1
ATOM 1016 O O . LYS A 1 130 ? 29.942 49.703 -12.382 1.00 37.79 130 LYS A O 1
ATOM 1022 N N . SER A 1 131 ? 31.991 49.668 -11.487 1.00 38.02 131 SER A N 1
ATOM 1023 C CA . SER A 1 131 ? 32.490 48.591 -12.358 1.00 37.47 131 SER A CA 1
ATOM 1024 C C . SER A 1 131 ? 31.730 47.256 -12.188 1.00 38.09 131 SER A C 1
ATOM 1025 O O . SER A 1 131 ? 31.449 46.572 -13.196 1.00 38.38 131 SER A O 1
ATOM 1028 N N . ALA A 1 132 ? 31.455 46.863 -10.937 1.00 36.88 132 ALA A N 1
ATOM 1029 C CA . ALA A 1 132 ? 30.722 45.610 -10.657 1.00 37.10 132 ALA A CA 1
ATOM 1030 C C . ALA A 1 132 ? 29.260 45.668 -11.105 1.00 37.52 132 ALA A C 1
ATOM 1031 O O . ALA A 1 132 ? 28.557 44.656 -11.068 1.00 37.80 132 ALA A O 1
ATOM 1033 N N . GLN A 1 133 ? 28.803 46.848 -11.526 1.00 37.76 133 GLN A N 1
ATOM 1034 C CA . GLN A 1 133 ? 27.401 47.081 -11.918 1.00 38.80 133 GLN A CA 1
ATOM 1035 C C . GLN A 1 133 ? 26.443 46.976 -10.739 1.00 38.75 133 GLN A C 1
ATOM 1036 O O . GLN A 1 133 ? 25.372 46.406 -10.889 1.00 39.24 133 GLN A O 1
ATOM 1042 N N . LEU A 1 134 ? 26.804 47.584 -9.611 1.00 38.37 134 LEU A N 1
ATOM 1043 C CA . LEU A 1 134 ? 26.172 47.384 -8.341 1.00 38.07 134 LEU A CA 1
ATOM 1044 C C . LEU A 1 134 ? 25.794 48.752 -7.774 1.00 38.54 134 LEU A C 1
ATOM 1045 O O . LEU A 1 134 ? 25.061 48.846 -6.820 1.00 38.61 134 LEU A O 1
ATOM 1050 N N . TYR A 1 135 ? 26.345 49.816 -8.338 1.00 38.81 135 TYR A N 1
ATOM 1051 C CA . TYR A 1 135 ? 26.062 51.166 -7.885 1.00 39.30 135 TYR A CA 1
ATOM 1052 C C . TYR A 1 135 ? 24.576 51.574 -7.961 1.00 40.19 135 TYR A C 1
ATOM 1053 O O . TYR A 1 135 ? 24.024 52.023 -6.957 1.00 40.32 135 TYR A O 1
ATOM 1062 N N . ASP A 1 136 ? 23.910 51.446 -9.119 1.00 41.34 136 ASP A N 1
ATOM 1063 C CA . ASP A 1 136 ? 22.483 51.840 -9.170 1.00 42.45 136 ASP A CA 1
ATOM 1064 C C . ASP A 1 136 ? 21.635 50.975 -8.217 1.00 42.64 136 ASP A C 1
ATOM 1065 O O . ASP A 1 136 ? 20.694 51.481 -7.621 1.00 42.49 136 ASP A O 1
ATOM 1070 N N . PHE A 1 137 ? 21.974 49.679 -8.079 1.00 42.77 137 PHE A N 1
ATOM 1071 C CA . PHE A 1 137 ? 21.281 48.771 -7.117 1.00 42.38 137 PHE A CA 1
ATOM 1072 C C . PHE A 1 137 ? 21.408 49.309 -5.707 1.00 41.22 137 PHE A C 1
ATOM 1073 O O . PHE A 1 137 ? 20.446 49.331 -4.959 1.00 42.48 137 PHE A O 1
ATOM 1081 N N . ILE A 1 138 ? 22.591 49.775 -5.348 1.00 40.33 138 ILE A N 1
ATOM 1082 C CA . ILE A 1 138 ? 22.814 50.229 -3.971 1.00 38.51 138 ILE A CA 1
ATOM 1083 C C . ILE A 1 138 ? 22.218 51.629 -3.703 1.00 39.55 138 ILE A C 1
ATOM 1084 O O . ILE A 1 138 ? 21.585 51.843 -2.663 1.00 38.83 138 ILE A O 1
ATOM 1089 N N . GLU A 1 139 ? 22.428 52.573 -4.637 1.00 40.11 139 GLU A N 1
ATOM 1090 C CA . GLU A 1 139 ? 21.778 53.896 -4.587 1.00 40.67 139 GLU A CA 1
ATOM 1091 C C . GLU A 1 139 ? 20.248 53.793 -4.425 1.00 40.89 139 GLU A C 1
ATOM 1092 O O . GLU A 1 139 ? 19.629 54.588 -3.716 1.00 40.59 139 GLU A O 1
ATOM 1094 N N . ALA A 1 140 ? 19.628 52.818 -5.068 1.00 41.54 140 ALA A N 1
ATOM 1095 C CA . ALA A 1 140 ? 18.190 52.601 -4.866 1.00 42.82 140 ALA A CA 1
ATOM 1096 C C . ALA A 1 140 ? 17.758 51.963 -3.521 1.00 43.74 140 ALA A C 1
ATOM 1097 O O . ALA A 1 140 ? 16.555 51.927 -3.230 1.00 45.75 140 ALA A O 1
ATOM 1099 N N . LEU A 1 141 ? 18.685 51.489 -2.690 1.00 43.69 141 LEU A N 1
ATOM 1100 C CA . LEU A 1 141 ? 18.280 50.708 -1.503 1.00 43.31 141 LEU A CA 1
ATOM 1101 C C . LEU A 1 141 ? 17.827 51.639 -0.404 1.00 43.76 141 LEU A C 1
ATOM 1102 O O . LEU A 1 141 ? 18.396 52.729 -0.256 1.00 42.47 141 LEU A O 1
ATOM 1107 N N . PRO A 1 142 ? 16.837 51.204 0.420 1.00 43.75 142 PRO A N 1
ATOM 1108 C CA . PRO A 1 142 ? 16.384 52.146 1.429 1.00 43.68 142 PRO A CA 1
ATOM 1109 C C . PRO A 1 142 ? 17.481 52.615 2.399 1.00 42.98 142 PRO A C 1
ATOM 1110 O O . PRO A 1 142 ? 17.475 53.769 2.742 1.00 43.88 142 PRO A O 1
ATOM 1114 N N . LYS A 1 143 ? 18.424 51.785 2.840 1.00 42.08 143 LYS A N 1
ATOM 1115 C CA . LYS A 1 143 ? 19.503 52.391 3.628 1.00 41.43 143 LYS A CA 1
ATOM 1116 C C . LYS A 1 143 ? 20.827 52.568 2.859 1.00 40.73 143 LYS A C 1
ATOM 1117 O O . LYS A 1 143 ? 21.886 52.806 3.480 1.00 40.66 143 LYS A O 1
ATOM 1123 N N . LYS A 1 144 ? 20.746 52.441 1.522 1.00 39.33 144 LYS A N 1
ATOM 1124 C CA . LYS A 1 144 ? 21.905 52.393 0.635 1.00 39.20 144 LYS A CA 1
ATOM 1125 C C . LYS A 1 144 ? 23.045 51.494 1.155 1.00 38.82 144 LYS A C 1
ATOM 1126 O O . LYS A 1 144 ? 22.828 50.307 1.369 1.00 37.84 144 LYS A O 1
ATOM 1132 N N . TRP A 1 145 ? 24.239 52.062 1.339 1.00 37.98 145 TRP A N 1
ATOM 1133 C CA . TRP A 1 145 ? 25.416 51.360 1.897 1.00 38.90 145 TRP A CA 1
ATOM 1134 C C . TRP A 1 145 ? 25.187 50.596 3.207 1.00 39.04 145 TRP A C 1
ATOM 1135 O O . TRP A 1 145 ? 25.855 49.601 3.498 1.00 38.86 145 TRP A O 1
ATOM 1146 N N . ASP A 1 146 ? 24.275 51.109 4.010 1.00 37.50 146 ASP A N 1
ATOM 1147 C CA . ASP A 1 146 ? 24.149 50.661 5.325 1.00 37.68 146 ASP A CA 1
ATOM 1148 C C . ASP A 1 146 ? 23.084 49.533 5.381 1.00 37.20 146 ASP A C 1
ATOM 1149 O O . ASP A 1 146 ? 22.700 49.146 6.465 1.00 36.80 146 ASP A O 1
ATOM 1154 N N . THR A 1 147 ? 22.607 49.061 4.224 1.00 36.76 147 THR A N 1
ATOM 1155 C CA . THR A 1 147 ? 21.604 48.020 4.138 1.00 37.33 147 THR A CA 1
ATOM 1156 C C . THR A 1 147 ? 22.208 46.694 4.642 1.00 37.54 147 THR A C 1
ATOM 1157 O O . THR A 1 147 ? 23.217 46.257 4.162 1.00 38.21 147 THR A O 1
ATOM 1161 N N . ILE A 1 148 ? 21.582 46.060 5.621 1.00 38.63 148 ILE A N 1
ATOM 1162 C CA . ILE A 1 148 ? 22.060 44.776 6.139 1.00 38.35 148 ILE A CA 1
ATOM 1163 C C . ILE A 1 148 ? 21.575 43.713 5.182 1.00 39.18 148 ILE A C 1
ATOM 1164 O O . ILE A 1 148 ? 20.391 43.665 4.813 1.00 39.12 148 ILE A O 1
ATOM 1169 N N . VAL A 1 149 ? 22.541 42.894 4.756 1.00 39.83 149 VAL A N 1
ATOM 1170 C CA . VAL A 1 149 ? 22.353 41.811 3.827 1.00 40.06 149 VAL A CA 1
ATOM 1171 C C . VAL A 1 149 ? 22.760 40.531 4.560 1.00 40.58 149 VAL A C 1
ATOM 1172 O O . VAL A 1 149 ? 23.039 40.542 5.742 1.00 40.55 149 VAL A O 1
ATOM 1176 N N . GLY A 1 150 ? 22.790 39.421 3.864 1.00 41.96 150 GLY A N 1
ATOM 1177 C CA . GLY A 1 150 ? 23.073 38.177 4.533 1.00 43.80 150 GLY A CA 1
ATOM 1178 C C . GLY A 1 150 ? 21.746 37.514 4.855 1.00 45.52 150 GLY A C 1
ATOM 1179 O O . GLY A 1 150 ? 20.708 37.919 4.330 1.00 46.52 150 GLY A O 1
ATOM 1180 N N . ASN A 1 151 ? 21.766 36.496 5.706 1.00 46.70 151 ASN A N 1
ATOM 1181 C CA . ASN A 1 151 ? 20.574 35.647 5.885 1.00 47.01 151 ASN A CA 1
ATOM 1182 C C . ASN A 1 151 ? 19.602 36.126 6.970 1.00 47.08 151 ASN A C 1
ATOM 1183 O O . ASN A 1 151 ? 18.456 35.648 7.027 1.00 46.25 151 ASN A O 1
ATOM 1188 N N . LYS A 1 152 ? 20.109 36.998 7.856 1.00 46.65 152 LYS A N 1
ATOM 1189 C CA . LYS A 1 152 ? 19.341 37.987 8.592 1.00 46.58 152 LYS A CA 1
ATOM 1190 C C . LYS A 1 152 ? 19.690 39.264 7.831 1.00 46.55 152 LYS A C 1
ATOM 1191 O O . LYS A 1 152 ? 20.899 39.690 7.814 1.00 49.24 152 LYS A O 1
ATOM 1197 N N . GLY A 1 153 ? 18.713 39.867 7.200 1.00 44.96 153 GLY A N 1
ATOM 1198 C CA . GLY A 1 153 ? 18.953 41.003 6.318 1.00 42.95 153 GLY A CA 1
ATOM 1199 C C . GLY A 1 153 ? 18.260 40.854 4.983 1.00 43.09 153 GLY A C 1
ATOM 1200 O O . GLY A 1 153 ? 17.497 39.904 4.744 1.00 42.19 153 GLY A O 1
ATOM 1201 N N . MET A 1 154 ? 18.534 41.772 4.069 1.00 43.10 154 MET A N 1
ATOM 1202 C CA . MET A 1 154 ? 17.876 41.689 2.805 1.00 44.94 154 MET A CA 1
ATOM 1203 C C . MET A 1 154 ? 18.467 40.478 2.061 1.00 46.35 154 MET A C 1
ATOM 1204 O O . MET A 1 154 ? 19.664 40.205 2.170 1.00 46.52 154 MET A O 1
ATOM 1209 N N . LYS A 1 155 ? 17.638 39.708 1.356 1.00 47.20 155 LYS A N 1
ATOM 1210 C CA . LYS A 1 155 ? 18.188 38.605 0.585 1.00 47.41 155 LYS A CA 1
ATOM 1211 C C . LYS A 1 155 ? 18.514 39.201 -0.748 1.00 47.70 155 LYS A C 1
ATOM 1212 O O . LYS A 1 155 ? 17.730 39.980 -1.310 1.00 47.89 155 LYS A O 1
ATOM 1214 N N . LEU A 1 156 ? 19.702 38.863 -1.222 1.00 46.85 156 LEU A N 1
ATOM 1215 C CA . LEU A 1 156 ? 20.166 39.231 -2.526 1.00 45.69 156 LEU A CA 1
ATOM 1216 C C . LEU A 1 156 ? 20.101 37.999 -3.445 1.00 44.79 156 LEU A C 1
ATOM 1217 O O . LEU A 1 156 ? 20.355 36.866 -3.008 1.00 45.57 156 LEU A O 1
ATOM 1222 N N . SER A 1 157 ? 19.781 38.202 -4.712 1.00 42.59 157 SER A N 1
ATOM 1223 C CA . SER A 1 157 ? 19.915 37.141 -5.682 1.00 41.52 157 SER A CA 1
ATOM 1224 C C . SER A 1 157 ? 21.357 36.602 -5.733 1.00 40.92 157 SER A C 1
ATOM 1225 O O . SER A 1 157 ? 22.246 37.116 -5.027 1.00 41.48 157 SER A O 1
ATOM 1228 N N . GLY A 1 158 ? 21.587 35.550 -6.530 1.00 39.49 158 GLY A N 1
ATOM 1229 C CA . GLY A 1 158 ? 22.923 35.035 -6.818 1.00 36.92 158 GLY A CA 1
ATOM 1230 C C . GLY A 1 158 ? 23.706 36.030 -7.706 1.00 37.11 158 GLY A C 1
ATOM 1231 O O . GLY A 1 158 ? 24.914 36.240 -7.509 1.00 36.25 158 GLY A O 1
ATOM 1232 N N . GLY A 1 159 ? 23.026 36.586 -8.689 1.00 35.10 159 GLY A N 1
ATOM 1233 C CA . GLY A 1 159 ? 23.584 37.597 -9.557 1.00 37.23 159 GLY A CA 1
ATOM 1234 C C . GLY A 1 159 ? 24.112 38.753 -8.756 1.00 36.89 159 GLY A C 1
ATOM 1235 O O . GLY A 1 159 ? 25.250 39.087 -8.914 1.00 39.25 159 GLY A O 1
ATOM 1236 N N . GLU A 1 160 ? 23.301 39.333 -7.875 1.00 37.12 160 GLU A N 1
ATOM 1237 C CA . GLU A 1 160 ? 23.705 40.424 -6.991 1.00 37.49 160 GLU A CA 1
ATOM 1238 C C . GLU A 1 160 ? 24.833 40.085 -6.051 1.00 36.77 160 GLU A C 1
ATOM 1239 O O . GLU A 1 160 ? 25.734 40.922 -5.887 1.00 35.67 160 GLU A O 1
ATOM 1245 N N . ARG A 1 161 ? 24.802 38.884 -5.440 1.00 35.02 161 ARG A N 1
ATOM 1246 C CA . ARG A 1 161 ? 25.900 38.462 -4.533 1.00 35.50 161 ARG A CA 1
ATOM 1247 C C . ARG A 1 161 ? 27.205 38.305 -5.256 1.00 32.88 161 ARG A C 1
ATOM 1248 O O . ARG A 1 161 ? 28.241 38.616 -4.721 1.00 32.67 161 ARG A O 1
ATOM 1256 N N . GLN A 1 162 ? 27.143 37.793 -6.469 1.00 33.15 162 GLN A N 1
ATOM 1257 C CA . GLN A 1 162 ? 28.301 37.692 -7.318 1.00 33.60 162 GLN A CA 1
ATOM 1258 C C . GLN A 1 162 ? 28.866 39.060 -7.743 1.00 34.56 162 GLN A C 1
ATOM 1259 O O . GLN A 1 162 ? 30.076 39.147 -7.997 1.00 36.80 162 GLN A O 1
ATOM 1265 N N . ARG A 1 163 ? 28.012 40.075 -7.909 1.00 34.21 163 ARG A N 1
ATOM 1266 C CA . ARG A 1 163 ? 28.476 41.453 -8.106 1.00 34.62 163 ARG A CA 1
ATOM 1267 C C . ARG A 1 163 ? 29.199 42.033 -6.898 1.00 33.83 163 ARG A C 1
ATOM 1268 O O . ARG A 1 163 ? 30.169 42.746 -7.070 1.00 33.48 163 ARG A O 1
ATOM 1276 N N . ILE A 1 164 ? 28.778 41.692 -5.675 1.00 33.96 164 ILE A N 1
ATOM 1277 C CA . ILE A 1 164 ? 29.578 41.995 -4.475 1.00 33.86 164 ILE A CA 1
ATOM 1278 C C . ILE A 1 164 ? 30.945 41.331 -4.565 1.00 34.44 164 ILE A C 1
ATOM 1279 O O . ILE A 1 164 ? 31.974 41.972 -4.288 1.00 35.59 164 ILE A O 1
ATOM 1284 N N . ALA A 1 165 ? 30.958 40.076 -5.026 1.00 34.07 165 ALA A N 1
ATOM 1285 C CA . ALA A 1 165 ? 32.217 39.308 -5.184 1.00 32.88 165 ALA A CA 1
ATOM 1286 C C . ALA A 1 165 ? 33.116 39.958 -6.235 1.00 31.52 165 ALA A C 1
ATOM 1287 O O . ALA A 1 165 ? 34.306 39.927 -6.086 1.00 32.09 165 ALA A O 1
ATOM 1289 N N . ILE A 1 166 ? 32.544 40.474 -7.298 1.00 31.55 166 ILE A N 1
ATOM 1290 C CA . ILE A 1 166 ? 33.313 41.217 -8.349 1.00 31.74 166 ILE A CA 1
ATOM 1291 C C . ILE A 1 166 ? 33.942 42.478 -7.841 1.00 31.18 166 ILE A C 1
ATOM 1292 O O . ILE A 1 166 ? 35.099 42.734 -8.108 1.00 33.43 166 ILE A O 1
ATOM 1297 N N . ALA A 1 167 ? 33.159 43.260 -7.098 1.00 31.23 167 ALA A N 1
ATOM 1298 C CA . ALA A 1 167 ? 33.606 44.426 -6.358 1.00 30.62 167 ALA A CA 1
ATOM 1299 C C . ALA A 1 167 ? 34.680 44.142 -5.302 1.00 31.23 167 ALA A C 1
ATOM 1300 O O . ALA A 1 167 ? 35.636 44.957 -5.167 1.00 30.60 167 ALA A O 1
ATOM 1302 N N . ARG A 1 168 ? 34.496 43.087 -4.495 1.00 29.94 168 ARG A N 1
ATOM 1303 C CA . ARG A 1 168 ? 35.542 42.658 -3.555 1.00 31.65 168 ARG A CA 1
ATOM 1304 C C . ARG A 1 168 ? 36.825 42.465 -4.337 1.00 32.79 168 ARG A C 1
ATOM 1305 O O . ARG A 1 168 ? 37.868 42.940 -3.940 1.00 33.37 168 ARG A O 1
ATOM 1313 N N . CYS A 1 169 ? 36.716 41.779 -5.474 1.00 33.71 169 CYS A N 1
ATOM 1314 C CA . CYS A 1 169 ? 37.859 41.405 -6.290 1.00 33.80 169 CYS A CA 1
ATOM 1315 C C . CYS A 1 169 ? 38.577 42.648 -6.887 1.00 33.48 169 CYS A C 1
ATOM 1316 O O . CYS A 1 169 ? 39.786 42.727 -6.863 1.00 33.78 169 CYS A O 1
ATOM 1319 N N . LEU A 1 170 ? 37.824 43.605 -7.404 1.00 33.75 170 LEU A N 1
ATOM 1320 C CA . LEU A 1 170 ? 38.413 44.841 -7.960 1.00 34.44 170 LEU A CA 1
ATOM 1321 C C . LEU A 1 170 ? 39.139 45.641 -6.872 1.00 34.84 170 LEU A C 1
ATOM 1322 O O . LEU A 1 170 ? 40.215 46.216 -7.139 1.00 34.94 170 LEU A O 1
ATOM 1327 N N . LEU A 1 171 ? 38.561 45.664 -5.660 1.00 34.56 171 LEU A N 1
ATOM 1328 C CA . LEU A 1 171 ? 39.225 46.234 -4.496 1.00 34.87 171 LEU A CA 1
ATOM 1329 C C . LEU A 1 171 ? 40.498 45.492 -4.122 1.00 35.80 171 LEU A C 1
ATOM 1330 O O . LEU A 1 171 ? 41.522 46.128 -3.867 1.00 35.99 171 LEU A O 1
ATOM 1335 N N . LYS A 1 172 ? 40.442 44.160 -4.068 1.00 36.26 172 LYS A N 1
ATOM 1336 C CA . LYS A 1 172 ? 41.653 43.369 -3.884 1.00 36.81 172 LYS A CA 1
ATOM 1337 C C . LYS A 1 172 ? 42.720 43.745 -4.934 1.00 36.68 172 LYS A C 1
ATOM 1338 O O . LYS A 1 172 ? 43.894 43.700 -4.646 1.00 35.92 172 LYS A O 1
ATOM 1344 N N . ASP A 1 173 ? 42.281 44.044 -6.149 1.00 37.41 173 ASP A N 1
ATOM 1345 C CA . ASP A 1 173 ? 43.169 44.273 -7.278 1.00 39.38 173 ASP A CA 1
ATOM 1346 C C . ASP A 1 173 ? 44.235 43.164 -7.507 1.00 39.43 173 ASP A C 1
ATOM 1347 O O . ASP A 1 173 ? 45.443 43.449 -7.570 1.00 39.93 173 ASP A O 1
ATOM 1352 N N . PRO A 1 174 ? 43.811 41.898 -7.657 1.00 38.54 174 PRO A N 1
ATOM 1353 C CA . PRO A 1 174 ? 44.831 40.919 -7.881 1.00 37.99 174 PRO A CA 1
ATOM 1354 C C . PRO A 1 174 ? 45.344 41.043 -9.355 1.00 37.39 174 PRO A C 1
ATOM 1355 O O . PRO A 1 174 ? 44.848 41.889 -10.120 1.00 37.63 174 PRO A O 1
ATOM 1359 N N . LYS A 1 175 ? 46.343 40.254 -9.723 1.00 35.80 175 LYS A N 1
ATOM 1360 C CA . LYS A 1 175 ? 46.776 40.173 -11.107 1.00 35.62 175 LYS A CA 1
ATOM 1361 C C . LYS A 1 175 ? 46.212 38.939 -11.836 1.00 34.55 175 LYS A C 1
ATOM 1362 O O . LYS A 1 175 ? 46.215 38.900 -13.071 1.00 34.25 175 LYS A O 1
ATOM 1368 N N . ILE A 1 176 ? 45.730 37.961 -11.064 1.00 33.69 176 ILE A N 1
ATOM 1369 C CA . ILE A 1 176 ? 44.957 36.821 -11.588 1.00 33.88 176 ILE A CA 1
ATOM 1370 C C . ILE A 1 176 ? 43.511 36.858 -11.064 1.00 33.98 176 ILE A C 1
ATOM 1371 O O . ILE A 1 176 ? 43.292 37.089 -9.878 1.00 34.56 176 ILE A O 1
ATOM 1376 N N . VAL A 1 177 ? 42.526 36.690 -11.953 1.00 33.76 177 VAL A N 1
ATOM 1377 C CA . VAL A 1 177 ? 41.153 36.701 -11.540 1.00 33.89 177 VAL A CA 1
ATOM 1378 C C . VAL A 1 177 ? 40.638 35.368 -11.992 1.00 34.39 177 VAL A C 1
ATOM 1379 O O . VAL A 1 177 ? 40.889 34.984 -13.123 1.00 34.84 177 VAL A O 1
ATOM 1383 N N . ILE A 1 178 ? 39.973 34.647 -11.095 1.00 34.57 178 ILE A N 1
ATOM 1384 C CA . ILE A 1 178 ? 39.290 33.396 -11.422 1.00 34.99 178 ILE A CA 1
ATOM 1385 C C . ILE A 1 178 ? 37.789 33.645 -11.219 1.00 34.72 178 ILE A C 1
ATOM 1386 O O . ILE A 1 178 ? 37.388 34.079 -10.146 1.00 34.84 178 ILE A O 1
ATOM 1391 N N . PHE A 1 179 ? 36.982 33.444 -12.264 1.00 35.16 179 PHE A N 1
ATOM 1392 C CA . PHE A 1 179 ? 35.593 33.951 -12.330 1.00 35.63 179 PHE A CA 1
ATOM 1393 C C . PHE A 1 179 ? 34.710 32.788 -12.715 1.00 36.30 179 PHE A C 1
ATOM 1394 O O . PHE A 1 179 ? 34.654 32.420 -13.895 1.00 36.52 179 PHE A O 1
ATOM 1402 N N . ASP A 1 180 ? 34.049 32.159 -11.742 1.00 36.83 180 ASP A N 1
ATOM 1403 C CA . ASP A 1 180 ? 33.061 31.124 -12.099 1.00 36.66 180 ASP A CA 1
ATOM 1404 C C . ASP A 1 180 ? 31.736 31.818 -12.482 1.00 36.62 180 ASP A C 1
ATOM 1405 O O . ASP A 1 180 ? 31.075 32.465 -11.658 1.00 35.22 180 ASP A O 1
ATOM 1410 N N . GLU A 1 181 ? 31.373 31.725 -13.750 1.00 37.33 181 GLU A N 1
ATOM 1411 C CA . GLU A 1 181 ? 30.210 32.448 -14.231 1.00 38.97 181 GLU A CA 1
ATOM 1412 C C . GLU A 1 181 ? 28.898 31.795 -13.809 1.00 39.98 181 GLU A C 1
ATOM 1413 O O . GLU A 1 181 ? 28.742 30.579 -13.895 1.00 40.29 181 GLU A O 1
ATOM 1419 N N . ALA A 1 182 ? 28.009 32.627 -13.282 1.00 41.62 182 ALA A N 1
ATOM 1420 C CA . ALA A 1 182 ? 26.689 32.235 -12.872 1.00 44.32 182 ALA A CA 1
ATOM 1421 C C . ALA A 1 182 ? 25.640 33.170 -13.566 1.00 46.10 182 ALA A C 1
ATOM 1422 O O . ALA A 1 182 ? 24.755 33.738 -12.916 1.00 45.36 182 ALA A O 1
ATOM 1424 N N . THR A 1 183 ? 25.778 33.319 -14.894 1.00 47.67 183 THR A N 1
ATOM 1425 C CA . THR A 1 183 ? 24.745 33.943 -15.733 1.00 48.96 183 THR A CA 1
ATOM 1426 C C . THR A 1 183 ? 23.603 32.950 -15.873 1.00 49.99 183 THR A C 1
ATOM 1427 O O . THR A 1 183 ? 23.774 31.753 -15.682 1.00 50.21 183 THR A O 1
ATOM 1431 N N . SER A 1 184 ? 22.436 33.458 -16.224 1.00 51.31 184 SER A N 1
ATOM 1432 C CA . SER A 1 184 ? 21.217 32.656 -16.244 1.00 52.47 184 SER A CA 1
ATOM 1433 C C . SER A 1 184 ? 20.664 32.692 -17.643 1.00 52.79 184 SER A C 1
ATOM 1434 O O . SER A 1 184 ? 20.587 33.761 -18.266 1.00 53.24 184 SER A O 1
ATOM 1437 N N . SER A 1 185 ? 20.237 31.554 -18.146 1.00 52.89 185 SER A N 1
ATOM 1438 C CA . SER A 1 185 ? 19.633 31.593 -19.464 1.00 54.05 185 SER A CA 1
ATOM 1439 C C . SER A 1 185 ? 18.132 32.029 -19.427 1.00 54.78 185 SER A C 1
ATOM 1440 O O . SER A 1 185 ? 17.473 32.054 -20.469 1.00 55.40 185 SER A O 1
ATOM 1443 N N . LEU A 1 186 ? 17.609 32.365 -18.232 1.00 54.96 186 LEU A N 1
ATOM 1444 C CA . LEU A 1 186 ? 16.287 32.976 -18.066 1.00 54.21 186 LEU A CA 1
ATOM 1445 C C . LEU A 1 186 ? 16.270 34.481 -18.354 1.00 54.26 186 LEU A C 1
ATOM 1446 O O . LEU A 1 186 ? 15.206 35.059 -18.636 1.00 54.35 186 LEU A O 1
ATOM 1451 N N . ASP A 1 187 ? 17.437 35.117 -18.292 1.00 54.11 187 ASP A N 1
ATOM 1452 C CA . ASP A 1 187 ? 17.519 36.571 -18.415 1.00 53.37 187 ASP A CA 1
ATOM 1453 C C . ASP A 1 187 ? 18.839 37.043 -19.020 1.00 53.18 187 ASP A C 1
ATOM 1454 O O . ASP A 1 187 ? 19.900 37.044 -18.341 1.00 53.25 187 ASP A O 1
ATOM 1459 N N . SER A 1 188 ? 18.765 37.469 -20.283 1.00 51.54 188 SER A N 1
ATOM 1460 C CA . SER A 1 188 ? 19.934 37.969 -20.997 1.00 50.68 188 SER A CA 1
ATOM 1461 C C . SER A 1 188 ? 20.633 39.227 -20.403 1.00 48.70 188 SER A C 1
ATOM 1462 O O . SER A 1 188 ? 21.773 39.469 -20.711 1.00 48.99 188 SER A O 1
ATOM 1465 N N . LYS A 1 189 ? 19.985 39.999 -19.542 1.00 47.06 189 LYS A N 1
ATOM 1466 C CA . LYS A 1 189 ? 20.702 41.034 -18.799 1.00 46.24 189 LYS A CA 1
ATOM 1467 C C . LYS A 1 189 ? 21.854 40.503 -17.897 1.00 45.04 189 LYS A C 1
ATOM 1468 O O . LYS A 1 189 ? 22.877 41.147 -17.750 1.00 43.04 189 LYS A O 1
ATOM 1474 N N . THR A 1 190 ? 21.663 39.333 -17.297 1.00 43.87 190 THR A N 1
ATOM 1475 C CA . THR A 1 190 ? 22.703 38.703 -16.493 1.00 44.34 190 THR A CA 1
ATOM 1476 C C . THR A 1 190 ? 24.023 38.562 -17.279 1.00 45.73 190 THR A C 1
ATOM 1477 O O . THR A 1 190 ? 25.097 38.885 -16.756 1.00 45.86 190 THR A O 1
ATOM 1481 N N . GLU A 1 191 ? 23.946 38.101 -18.528 1.00 46.25 191 GLU A N 1
ATOM 1482 C CA . GLU A 1 191 ? 25.144 37.962 -19.386 1.00 46.88 191 GLU A CA 1
ATOM 1483 C C . GLU A 1 191 ? 25.752 39.306 -19.816 1.00 46.68 191 GLU A C 1
ATOM 1484 O O . GLU A 1 191 ? 26.966 39.464 -19.930 1.00 46.53 191 GLU A O 1
ATOM 1486 N N . TYR A 1 192 ? 24.893 40.289 -20.029 1.00 46.77 192 TYR A N 1
ATOM 1487 C CA . TYR A 1 192 ? 25.358 41.621 -20.390 1.00 46.78 192 TYR A CA 1
ATOM 1488 C C . TYR A 1 192 ? 26.066 42.301 -19.204 1.00 46.39 192 TYR A C 1
ATOM 1489 O O . TYR A 1 192 ? 27.101 42.967 -19.383 1.00 45.65 192 TYR A O 1
ATOM 1498 N N . LEU A 1 193 ? 25.504 42.127 -18.002 1.00 45.81 193 LEU A N 1
ATOM 1499 C CA . LEU A 1 193 ? 26.137 42.539 -16.736 1.00 45.99 193 LEU A CA 1
ATOM 1500 C C . LEU A 1 193 ? 27.498 41.843 -16.572 1.00 46.62 193 LEU A C 1
ATOM 1501 O O . LEU A 1 193 ? 28.535 42.508 -16.417 1.00 46.17 193 LEU A O 1
ATOM 1506 N N . PHE A 1 194 ? 27.477 40.515 -16.622 1.00 45.93 194 PHE A N 1
ATOM 1507 C CA . PHE A 1 194 ? 28.678 39.706 -16.700 1.00 47.01 194 PHE A CA 1
ATOM 1508 C C . PHE A 1 194 ? 29.802 40.334 -17.574 1.00 47.18 194 PHE A C 1
ATOM 1509 O O . PHE A 1 194 ? 30.865 40.641 -17.075 1.00 48.02 194 PHE A O 1
ATOM 1517 N N . GLN A 1 195 ? 29.539 40.530 -18.852 1.00 46.30 195 GLN A N 1
ATOM 1518 C CA . GLN A 1 195 ? 30.503 41.084 -19.791 1.00 47.55 195 GLN A CA 1
ATOM 1519 C C . GLN A 1 195 ? 31.016 42.473 -19.408 1.00 46.84 195 GLN A C 1
ATOM 1520 O O . GLN A 1 195 ? 32.200 42.776 -19.594 1.00 46.94 195 GLN A O 1
ATOM 1526 N N . LYS A 1 196 ? 30.105 43.311 -18.921 1.00 46.85 196 LYS A N 1
ATOM 1527 C CA . LYS A 1 196 ? 30.425 44.632 -18.373 1.00 48.00 196 LYS A CA 1
ATOM 1528 C C . LYS A 1 196 ? 31.456 44.544 -17.234 1.00 48.62 196 LYS A C 1
ATOM 1529 O O . LYS A 1 196 ? 32.402 45.331 -17.189 1.00 48.20 196 LYS A O 1
ATOM 1535 N N . ALA A 1 197 ? 31.254 43.573 -16.348 1.00 48.64 197 ALA A N 1
ATOM 1536 C CA . ALA A 1 197 ? 32.166 43.218 -15.279 1.00 49.96 197 ALA A CA 1
ATOM 1537 C C . ALA A 1 197 ? 33.481 42.633 -15.809 1.00 50.30 197 ALA A C 1
ATOM 1538 O O . ALA A 1 197 ? 34.559 43.140 -15.463 1.00 51.47 197 ALA A O 1
ATOM 1540 N N . VAL A 1 198 ? 33.397 41.576 -16.629 1.00 49.93 198 VAL A N 1
ATOM 1541 C CA . VAL A 1 198 ? 34.554 40.985 -17.315 1.00 49.61 198 VAL A CA 1
ATOM 1542 C C . VAL A 1 198 ? 35.459 42.042 -18.004 1.00 50.18 198 VAL A C 1
ATOM 1543 O O . VAL A 1 198 ? 36.697 41.956 -17.922 1.00 49.50 198 VAL A O 1
ATOM 1547 N N . GLU A 1 199 ? 34.843 43.022 -18.673 1.00 50.00 199 GLU A N 1
ATOM 1548 C CA . GLU A 1 199 ? 35.593 44.090 -19.317 1.00 50.85 199 GLU A CA 1
ATOM 1549 C C . GLU A 1 199 ? 36.475 44.831 -18.339 1.00 49.99 199 GLU A C 1
ATOM 1550 O O . GLU A 1 199 ? 37.608 45.146 -18.658 1.00 50.13 199 GLU A O 1
ATOM 1556 N N . ASP A 1 200 ? 35.966 45.094 -17.135 1.00 50.58 200 ASP A N 1
ATOM 1557 C CA . ASP A 1 200 ? 36.748 45.806 -16.110 1.00 50.67 200 ASP A CA 1
ATOM 1558 C C . ASP A 1 200 ? 37.701 44.912 -15.368 1.00 49.16 200 ASP A C 1
ATOM 1559 O O . ASP A 1 200 ? 38.833 45.302 -15.138 1.00 49.68 200 ASP A O 1
ATOM 1564 N N . LEU A 1 201 ? 37.217 43.728 -15.001 1.00 47.59 201 LEU A N 1
ATOM 1565 C CA . LEU A 1 201 ? 38.012 42.635 -14.455 1.00 46.56 201 LEU A CA 1
ATOM 1566 C C . LEU A 1 201 ? 39.273 42.288 -15.251 1.00 46.44 201 LEU A C 1
ATOM 1567 O O . LEU A 1 201 ? 40.360 42.094 -14.669 1.00 45.43 201 LEU A O 1
ATOM 1572 N N . ARG A 1 202 ? 39.117 42.190 -16.572 1.00 46.78 202 ARG A N 1
ATOM 1573 C CA . ARG A 1 202 ? 40.192 41.765 -17.476 1.00 47.23 202 ARG A CA 1
ATOM 1574 C C . ARG A 1 202 ? 41.269 42.853 -17.582 1.00 47.01 202 ARG A C 1
ATOM 1575 O O . ARG A 1 202 ? 42.411 42.559 -17.948 1.00 47.67 202 ARG A O 1
ATOM 1583 N N . LYS A 1 203 ? 40.930 44.096 -17.248 1.00 46.47 203 LYS A N 1
ATOM 1584 C CA . LYS A 1 203 ? 41.822 45.217 -17.606 1.00 46.43 203 LYS A CA 1
ATOM 1585 C C . LYS A 1 203 ? 43.147 45.070 -16.903 1.00 45.35 203 LYS A C 1
ATOM 1586 O O . LYS A 1 203 ? 43.257 45.247 -15.689 1.00 45.96 203 LYS A O 1
ATOM 1589 N N . ASN A 1 204 ? 44.159 44.675 -17.665 1.00 44.15 204 ASN A N 1
ATOM 1590 C CA . ASN A 1 204 ? 45.505 44.487 -17.105 1.00 43.75 204 ASN A CA 1
ATOM 1591 C C . ASN A 1 204 ? 45.640 43.312 -16.102 1.00 42.59 204 ASN A C 1
ATOM 1592 O O . ASN A 1 204 ? 46.408 43.385 -15.145 1.00 42.36 204 ASN A O 1
ATOM 1597 N N . ARG A 1 205 ? 44.896 42.229 -16.355 1.00 41.36 205 ARG A N 1
ATOM 1598 C CA . ARG A 1 205 ? 44.909 41.045 -15.526 1.00 39.30 205 ARG A CA 1
ATOM 1599 C C . ARG A 1 205 ? 44.782 39.792 -16.374 1.00 39.46 205 ARG A C 1
ATOM 1600 O O . ARG A 1 205 ? 44.274 39.815 -17.505 1.00 37.89 205 ARG A O 1
ATOM 1608 N N . THR A 1 206 ? 45.196 38.684 -15.777 1.00 38.15 206 THR A N 1
ATOM 1609 C CA . THR A 1 206 ? 44.973 37.412 -16.375 1.00 38.72 206 THR A CA 1
ATOM 1610 C C . THR A 1 206 ? 43.723 36.813 -15.761 1.00 38.63 206 THR A C 1
ATOM 1611 O O . THR A 1 206 ? 43.612 36.701 -14.543 1.00 37.10 206 THR A O 1
ATOM 1615 N N . LEU A 1 207 ? 42.765 36.497 -16.635 1.00 38.97 207 LEU A N 1
ATOM 1616 C CA . LEU A 1 207 ? 41.422 36.175 -16.221 1.00 38.77 207 LEU A CA 1
ATOM 1617 C C . LEU A 1 207 ? 41.085 34.795 -16.715 1.00 38.13 207 LEU A C 1
ATOM 1618 O O . LEU A 1 207 ? 41.162 34.527 -17.881 1.00 37.03 207 LEU A O 1
ATOM 1623 N N . ILE A 1 208 ? 40.702 33.932 -15.783 1.00 38.00 208 ILE A N 1
ATOM 1624 C CA . ILE A 1 208 ? 40.230 32.605 -16.079 1.00 36.97 208 ILE A CA 1
ATOM 1625 C C . ILE A 1 208 ? 38.743 32.541 -15.780 1.00 37.01 208 ILE A C 1
ATOM 1626 O O . ILE A 1 208 ? 38.307 32.821 -14.648 1.00 36.71 208 ILE A O 1
ATOM 1631 N N . ILE A 1 209 ? 37.974 32.160 -16.795 1.00 35.40 209 ILE A N 1
ATOM 1632 C CA . ILE A 1 209 ? 36.563 32.035 -16.633 1.00 35.50 209 ILE A CA 1
ATOM 1633 C C . ILE A 1 209 ? 36.207 30.520 -16.603 1.00 35.87 209 ILE A C 1
ATOM 1634 O O . ILE A 1 209 ? 36.479 29.796 -17.543 1.00 36.95 209 ILE A O 1
ATOM 1639 N N . ILE A 1 210 ? 35.690 30.043 -15.493 1.00 34.19 210 ILE A N 1
ATOM 1640 C CA . ILE A 1 210 ? 34.948 28.790 -15.518 1.00 34.72 210 ILE A CA 1
ATOM 1641 C C . ILE A 1 210 ? 33.523 29.028 -16.076 1.00 34.58 210 ILE A C 1
ATOM 1642 O O . ILE A 1 210 ? 32.707 29.640 -15.421 1.00 33.52 210 ILE A O 1
ATOM 1647 N N . ALA A 1 211 ? 33.270 28.558 -17.301 1.00 35.75 211 ALA A N 1
ATOM 1648 C CA . ALA A 1 211 ? 32.005 28.762 -18.030 1.00 37.08 211 ALA A CA 1
ATOM 1649 C C . ALA A 1 211 ? 31.108 27.534 -18.035 1.00 37.79 211 ALA A C 1
ATOM 1650 O O . ALA A 1 211 ? 31.541 26.438 -18.266 1.00 38.42 211 ALA A O 1
ATOM 1652 N N . HIS A 1 212 ? 29.829 27.747 -17.843 1.00 39.16 212 HIS A N 1
ATOM 1653 C CA . HIS A 1 212 ? 28.861 26.663 -17.910 1.00 41.07 212 HIS A CA 1
ATOM 1654 C C . HIS A 1 212 ? 28.005 26.907 -19.152 1.00 41.59 212 HIS A C 1
ATOM 1655 O O . HIS A 1 212 ? 27.561 25.972 -19.807 1.00 42.44 212 HIS A O 1
ATOM 1662 N N . ARG A 1 213 ? 27.820 28.174 -19.487 1.00 40.96 213 ARG A N 1
ATOM 1663 C CA . ARG A 1 213 ? 27.163 28.533 -20.693 1.00 42.68 213 ARG A CA 1
ATOM 1664 C C . ARG A 1 213 ? 28.204 29.102 -21.624 1.00 41.13 213 ARG A C 1
ATOM 1665 O O . ARG A 1 213 ? 28.761 30.147 -21.352 1.00 41.02 213 ARG A O 1
ATOM 1673 N N . LEU A 1 214 ? 28.453 28.384 -22.721 1.00 40.93 214 LEU A N 1
ATOM 1674 C CA . LEU A 1 214 ? 29.559 28.654 -23.658 1.00 40.87 214 LEU A CA 1
ATOM 1675 C C . LEU A 1 214 ? 29.532 30.016 -24.321 1.00 41.26 214 LEU A C 1
ATOM 1676 O O . LEU A 1 214 ? 30.557 30.546 -24.720 1.00 41.73 214 LEU A O 1
ATOM 1681 N N . SER A 1 215 ? 28.346 30.601 -24.419 1.00 41.60 215 SER A N 1
ATOM 1682 C CA . SER A 1 215 ? 28.189 31.870 -25.077 1.00 42.45 215 SER A CA 1
ATOM 1683 C C . SER A 1 215 ? 28.807 32.976 -24.256 1.00 42.10 215 SER A C 1
ATOM 1684 O O . SER A 1 215 ? 29.137 34.047 -24.790 1.00 42.51 215 SER A O 1
ATOM 1687 N N . THR A 1 216 ? 28.969 32.757 -22.950 1.00 41.67 216 THR A N 1
ATOM 1688 C CA . THR A 1 216 ? 29.648 33.769 -22.149 1.00 41.26 216 THR A CA 1
ATOM 1689 C C . THR A 1 216 ? 31.132 33.942 -22.522 1.00 40.33 216 THR A C 1
ATOM 1690 O O . THR A 1 216 ? 31.755 34.959 -22.162 1.00 40.76 216 THR A O 1
ATOM 1694 N N . ILE A 1 217 ? 31.658 32.996 -23.314 1.00 38.99 217 ILE A N 1
ATOM 1695 C CA . ILE A 1 217 ? 33.100 32.695 -23.418 1.00 37.52 217 ILE A CA 1
ATOM 1696 C C . ILE A 1 217 ? 33.705 32.810 -24.834 1.00 37.27 217 ILE A C 1
ATOM 1697 O O . ILE A 1 217 ? 34.913 32.632 -25.052 1.00 36.33 217 ILE A O 1
ATOM 1702 N N . SER A 1 218 ? 32.850 33.075 -25.803 1.00 38.09 218 SER A N 1
ATOM 1703 C CA . SER A 1 218 ? 33.223 32.878 -27.193 1.00 38.97 218 SER A CA 1
ATOM 1704 C C . SER A 1 218 ? 34.340 33.837 -27.641 1.00 39.73 218 SER A C 1
ATOM 1705 O O . SER A 1 218 ? 35.041 33.561 -28.630 1.00 40.53 218 SER A O 1
ATOM 1708 N N . SER A 1 219 ? 34.568 34.938 -26.929 1.00 39.28 219 SER A N 1
ATOM 1709 C CA . SER A 1 219 ? 35.645 35.815 -27.411 1.00 40.74 219 SER A CA 1
ATOM 1710 C C . SER A 1 219 ? 36.895 35.660 -26.580 1.00 41.14 219 SER A C 1
ATOM 1711 O O . SER A 1 219 ? 37.851 36.413 -26.759 1.00 41.64 219 SER A O 1
ATOM 1714 N N . ALA A 1 220 ? 36.890 34.655 -25.690 1.00 40.96 220 ALA A N 1
ATOM 1715 C CA . ALA A 1 220 ? 38.064 34.315 -24.875 1.00 40.68 220 ALA A CA 1
ATOM 1716 C C . ALA A 1 220 ? 39.210 33.963 -25.775 1.00 40.75 220 ALA A C 1
ATOM 1717 O O . ALA A 1 220 ? 39.024 33.187 -26.721 1.00 41.50 220 ALA A O 1
ATOM 1719 N N . GLU A 1 221 ? 40.387 34.514 -25.474 1.00 41.28 221 GLU A N 1
ATOM 1720 C CA . GLU A 1 221 ? 41.606 34.295 -26.240 1.00 41.99 221 GLU A CA 1
ATOM 1721 C C . GLU A 1 221 ? 41.998 32.815 -26.262 1.00 41.52 221 GLU A C 1
ATOM 1722 O O . GLU A 1 221 ? 42.768 32.397 -27.095 1.00 41.61 221 GLU A O 1
ATOM 1728 N N . SER A 1 222 ? 41.494 32.024 -25.324 1.00 41.13 222 SER A N 1
ATOM 1729 C CA . SER A 1 222 ? 41.802 30.614 -25.311 1.00 40.73 222 SER A CA 1
ATOM 1730 C C . SER A 1 222 ? 40.724 29.866 -24.598 1.00 38.31 222 SER A C 1
ATOM 1731 O O . SER A 1 222 ? 40.348 30.226 -23.520 1.00 37.71 222 SER A O 1
ATOM 1734 N N . ILE A 1 223 ? 40.239 28.806 -25.203 1.00 36.52 223 ILE A N 1
ATOM 1735 C CA . ILE A 1 223 ? 39.253 27.983 -24.560 1.00 35.44 223 ILE A CA 1
ATOM 1736 C C . ILE A 1 223 ? 39.822 26.600 -24.369 1.00 35.83 223 ILE A C 1
ATOM 1737 O O . ILE A 1 223 ? 40.251 25.988 -25.325 1.00 35.33 223 ILE A O 1
ATOM 1742 N N . ILE A 1 224 ? 39.759 26.087 -23.151 1.00 35.47 224 ILE A N 1
ATOM 1743 C CA . ILE A 1 224 ? 40.168 24.729 -22.897 1.00 35.92 224 ILE A CA 1
ATOM 1744 C C . ILE A 1 224 ? 38.964 23.855 -22.480 1.00 36.71 224 ILE A C 1
ATOM 1745 O O . ILE A 1 224 ? 38.256 24.149 -21.542 1.00 36.43 224 ILE A O 1
ATOM 1750 N N . LEU A 1 225 ? 38.751 22.777 -23.217 1.00 37.60 225 LEU A N 1
ATOM 1751 C CA . LEU A 1 225 ? 37.645 21.917 -23.008 1.00 37.44 225 LEU A CA 1
ATOM 1752 C C . LEU A 1 225 ? 38.138 20.656 -22.274 1.00 37.67 225 LEU A C 1
ATOM 1753 O O . LEU A 1 225 ? 38.999 19.915 -22.753 1.00 38.50 225 LEU A O 1
ATOM 1758 N N . LEU A 1 226 ? 37.561 20.405 -21.114 1.00 37.67 226 LEU A N 1
ATOM 1759 C CA . LEU A 1 226 ? 37.933 19.246 -20.326 1.00 37.84 226 LEU A CA 1
ATOM 1760 C C . LEU A 1 226 ? 36.903 18.184 -20.523 1.00 37.43 226 LEU A C 1
ATOM 1761 O O . LEU A 1 226 ? 35.744 18.487 -20.654 1.00 38.20 226 LEU A O 1
ATOM 1766 N N . ASN A 1 227 ? 37.338 16.936 -20.606 1.00 37.84 227 ASN A N 1
ATOM 1767 C CA . ASN A 1 227 ? 36.411 15.781 -20.593 1.00 38.22 227 ASN A CA 1
ATOM 1768 C C . ASN A 1 227 ? 36.989 14.757 -19.616 1.00 37.30 227 ASN A C 1
ATOM 1769 O O . ASN A 1 227 ? 38.131 14.277 -19.795 1.00 36.63 227 ASN A O 1
ATOM 1774 N N . LYS A 1 228 ? 36.242 14.475 -18.562 1.00 36.72 228 LYS A N 1
ATOM 1775 C CA . LYS A 1 228 ? 36.715 13.552 -17.521 1.00 38.25 228 LYS A CA 1
ATOM 1776 C C . LYS A 1 228 ? 38.210 13.663 -17.082 1.00 38.10 228 LYS A C 1
ATOM 1777 O O . LYS A 1 228 ? 38.933 12.652 -16.952 1.00 37.14 228 LYS A O 1
ATOM 1783 N N . GLY A 1 229 ? 38.657 14.903 -16.847 1.00 37.97 229 GLY A N 1
ATOM 1784 C CA . GLY A 1 229 ? 39.960 15.137 -16.216 1.00 36.29 229 GLY A CA 1
ATOM 1785 C C . GLY A 1 229 ? 41.002 15.390 -17.260 1.00 35.52 229 GLY A C 1
ATOM 1786 O O . GLY A 1 229 ? 42.050 15.933 -16.973 1.00 35.78 229 GLY A O 1
ATOM 1787 N N . LYS A 1 230 ? 40.694 15.006 -18.489 1.00 34.83 230 LYS A N 1
ATOM 1788 C CA . LYS A 1 230 ? 41.590 15.229 -19.608 1.00 34.18 230 LYS A CA 1
ATOM 1789 C C . LYS A 1 230 ? 41.108 16.427 -20.417 1.00 33.35 230 LYS A C 1
ATOM 1790 O O . LYS A 1 230 ? 39.886 16.594 -20.695 1.00 31.39 230 LYS A O 1
ATOM 1796 N N . ILE A 1 231 ? 42.089 17.230 -20.799 1.00 32.67 231 ILE A N 1
ATOM 1797 C CA . ILE A 1 231 ? 41.933 18.269 -21.792 1.00 32.20 231 ILE A CA 1
ATOM 1798 C C . ILE A 1 231 ? 41.811 17.572 -23.128 1.00 34.09 231 ILE A C 1
ATOM 1799 O O . ILE A 1 231 ? 42.779 16.943 -23.594 1.00 33.32 231 ILE A O 1
ATOM 1804 N N . VAL A 1 232 ? 40.630 17.668 -23.764 1.00 34.19 232 VAL A N 1
ATOM 1805 C CA . VAL A 1 232 ? 40.485 17.052 -25.076 1.00 34.67 232 VAL A CA 1
ATOM 1806 C C . VAL A 1 232 ? 40.627 18.019 -26.267 1.00 35.18 232 VAL A C 1
ATOM 1807 O O . VAL A 1 232 ? 40.949 17.563 -27.348 1.00 36.63 232 VAL A O 1
ATOM 1811 N N . GLU A 1 233 ? 40.382 19.320 -26.091 1.00 35.43 233 GLU A N 1
ATOM 1812 C CA . GLU A 1 233 ? 40.528 20.300 -27.191 1.00 35.85 233 GLU A CA 1
ATOM 1813 C C . GLU A 1 233 ? 40.934 21.648 -26.664 1.00 36.50 233 GLU A C 1
ATOM 1814 O O . GLU A 1 233 ? 40.587 21.989 -25.546 1.00 36.87 233 GLU A O 1
ATOM 1820 N N . LYS A 1 234 ? 41.603 22.462 -27.501 1.00 37.83 234 LYS A N 1
ATOM 1821 C CA . LYS A 1 234 ? 42.096 23.759 -27.077 1.00 38.77 234 LYS A CA 1
ATOM 1822 C C . LYS A 1 234 ? 42.175 24.683 -28.278 1.00 37.93 234 LYS A C 1
ATOM 1823 O O . LYS A 1 234 ? 42.715 24.285 -29.317 1.00 38.77 234 LYS A O 1
ATOM 1829 N N . GLY A 1 235 ? 41.636 25.886 -28.158 1.00 35.87 235 GLY A N 1
ATOM 1830 C CA . GLY A 1 235 ? 41.854 26.894 -29.149 1.00 35.76 235 GLY A CA 1
ATOM 1831 C C . GLY A 1 235 ? 40.879 27.990 -28.873 1.00 36.58 235 GLY A C 1
ATOM 1832 O O . GLY A 1 235 ? 40.328 28.098 -27.779 1.00 36.23 235 GLY A O 1
ATOM 1833 N N . THR A 1 236 ? 40.653 28.799 -29.887 1.00 36.57 236 THR A N 1
ATOM 1834 C CA . THR A 1 236 ? 39.710 29.863 -29.821 1.00 36.99 236 THR A CA 1
ATOM 1835 C C . THR A 1 236 ? 38.397 29.274 -30.324 1.00 35.61 236 THR A C 1
ATOM 1836 O O . THR A 1 236 ? 38.375 28.226 -30.897 1.00 35.81 236 THR A O 1
ATOM 1840 N N . HIS A 1 237 ? 37.321 30.006 -30.116 1.00 36.46 237 HIS A N 1
ATOM 1841 C CA . HIS A 1 237 ? 35.967 29.659 -30.544 1.00 38.05 237 HIS A CA 1
ATOM 1842 C C . HIS A 1 237 ? 35.835 29.206 -32.022 1.00 38.77 237 HIS A C 1
ATOM 1843 O O . HIS A 1 237 ? 35.254 28.127 -32.308 1.00 36.48 237 HIS A O 1
ATOM 1850 N N . LYS A 1 238 ? 36.325 30.053 -32.945 1.00 39.12 238 LYS A N 1
ATOM 1851 C CA . LYS A 1 238 ? 36.249 29.780 -34.387 1.00 41.13 238 LYS A CA 1
ATOM 1852 C C . LYS A 1 238 ? 36.908 28.457 -34.752 1.00 40.55 238 LYS A C 1
ATOM 1853 O O . LYS A 1 238 ? 36.313 27.617 -35.459 1.00 41.97 238 LYS A O 1
ATOM 1859 N N . ASP A 1 239 ? 38.144 28.281 -34.276 1.00 40.01 239 ASP A N 1
ATOM 1860 C CA . ASP A 1 239 ? 38.889 27.059 -34.476 1.00 39.67 239 ASP A CA 1
ATOM 1861 C C . ASP A 1 239 ? 38.197 25.821 -33.869 1.00 39.33 239 ASP A C 1
ATOM 1862 O O . ASP A 1 239 ? 38.148 24.809 -34.510 1.00 39.80 239 ASP A O 1
ATOM 1867 N N . LEU A 1 240 ? 37.655 25.921 -32.654 1.00 38.61 240 LEU A N 1
ATOM 1868 C CA . LEU A 1 240 ? 36.993 24.784 -31.982 1.00 38.63 240 LEU A CA 1
ATOM 1869 C C . LEU A 1 240 ? 35.726 24.321 -32.690 1.00 38.99 240 LEU A C 1
ATOM 1870 O O . LEU A 1 240 ? 35.423 23.135 -32.686 1.00 39.20 240 LEU A O 1
ATOM 1875 N N . LEU A 1 241 ? 34.977 25.263 -33.268 1.00 39.26 241 LEU A N 1
ATOM 1876 C CA . LEU A 1 241 ? 33.797 24.967 -34.104 1.00 40.40 241 LEU A CA 1
ATOM 1877 C C . LEU A 1 241 ? 34.155 24.237 -35.397 1.00 41.40 241 LEU A C 1
ATOM 1878 O O . LEU A 1 241 ? 33.551 23.214 -35.717 1.00 41.81 241 LEU A O 1
ATOM 1883 N N . LYS A 1 242 ? 35.138 24.794 -36.113 1.00 42.01 242 LYS A N 1
ATOM 1884 C CA . LYS A 1 242 ? 35.749 24.215 -37.306 1.00 42.99 242 LYS A CA 1
ATOM 1885 C C . LYS A 1 242 ? 36.277 22.795 -37.080 1.00 41.28 242 LYS A C 1
ATOM 1886 O O . LYS A 1 242 ? 36.280 21.978 -37.966 1.00 41.01 242 LYS A O 1
ATOM 1892 N N . LEU A 1 243 ? 36.792 22.551 -35.887 1.00 41.67 243 LEU A N 1
ATOM 1893 C CA . LEU A 1 243 ? 37.240 21.217 -35.468 1.00 40.99 243 LEU A CA 1
ATOM 1894 C C . LEU A 1 243 ? 36.073 20.274 -35.472 1.00 40.17 243 LEU A C 1
ATOM 1895 O O . LEU A 1 243 ? 36.223 19.062 -35.698 1.00 40.94 243 LEU A O 1
ATOM 1900 N N . ASN A 1 244 ? 34.894 20.818 -35.226 1.00 39.19 244 ASN A N 1
ATOM 1901 C CA . ASN A 1 244 ? 33.712 19.976 -35.226 1.00 40.07 244 ASN A CA 1
ATOM 1902 C C . ASN A 1 244 ? 33.818 18.826 -34.232 1.00 38.90 244 ASN A C 1
ATOM 1903 O O . ASN A 1 244 ? 33.345 17.739 -34.522 1.00 38.82 244 ASN A O 1
ATOM 1908 N N . GLY A 1 245 ? 34.429 19.067 -33.058 1.00 39.19 245 GLY A N 1
ATOM 1909 C CA . GLY A 1 245 ? 34.585 17.979 -32.047 1.00 39.96 245 GLY A CA 1
ATOM 1910 C C . GLY A 1 245 ? 33.568 18.180 -30.956 1.00 40.03 245 GLY A C 1
ATOM 1911 O O . GLY A 1 245 ? 32.449 18.555 -31.252 1.00 41.64 245 GLY A O 1
ATOM 1912 N N . GLU A 1 246 ? 33.957 17.993 -29.698 1.00 41.05 246 GLU A N 1
ATOM 1913 C CA . GLU A 1 246 ? 33.066 18.179 -28.529 1.00 41.53 246 GLU A CA 1
ATOM 1914 C C . GLU A 1 246 ? 32.696 19.633 -28.270 1.00 39.48 246 GLU A C 1
ATOM 1915 O O . GLU A 1 246 ? 31.590 19.923 -27.883 1.00 39.31 246 GLU A O 1
ATOM 1921 N N . TYR A 1 247 ? 33.579 20.588 -28.489 1.00 38.44 247 TYR A N 1
ATOM 1922 C CA . TYR A 1 247 ? 33.140 21.933 -28.210 1.00 36.69 247 TYR A CA 1
ATOM 1923 C C . TYR A 1 247 ? 32.042 22.350 -29.186 1.00 36.73 247 TYR A C 1
ATOM 1924 O O . TYR A 1 247 ? 31.139 23.096 -28.810 1.00 36.19 247 TYR A O 1
ATOM 1933 N N . ALA A 1 248 ? 32.120 21.853 -30.425 1.00 35.63 248 ALA A N 1
ATOM 1934 C CA . ALA A 1 248 ? 31.118 22.123 -31.441 1.00 35.76 248 ALA A CA 1
ATOM 1935 C C . ALA A 1 248 ? 29.822 21.431 -31.103 1.00 35.90 248 ALA A C 1
ATOM 1936 O O . ALA A 1 248 ? 28.776 22.042 -31.198 1.00 36.14 248 ALA A O 1
ATOM 1938 N N . GLU A 1 249 ? 29.869 20.165 -30.719 1.00 37.63 249 GLU A N 1
ATOM 1939 C CA . GLU A 1 249 ? 28.663 19.511 -30.202 1.00 39.98 249 GLU A CA 1
ATOM 1940 C C . GLU A 1 249 ? 27.954 20.302 -29.075 1.00 40.76 249 GLU A C 1
ATOM 1941 O O . GLU A 1 249 ? 26.791 20.649 -29.222 1.00 40.62 249 GLU A O 1
ATOM 1947 N N . MET A 1 250 ? 28.645 20.612 -27.963 1.00 42.59 250 MET A N 1
ATOM 1948 C CA . MET A 1 250 ? 28.082 21.448 -26.882 1.00 43.84 250 MET A CA 1
ATOM 1949 C C . MET A 1 250 ? 27.513 22.765 -27.386 1.00 43.67 250 MET A C 1
ATOM 1950 O O . MET A 1 250 ? 26.407 23.180 -27.035 1.00 43.74 250 MET A O 1
ATOM 1955 N N . TRP A 1 251 ? 28.311 23.460 -28.173 1.00 43.97 251 TRP A N 1
ATOM 1956 C CA . TRP A 1 251 ? 27.929 24.751 -28.644 1.00 44.05 251 TRP A CA 1
ATOM 1957 C C . TRP A 1 251 ? 26.603 24.619 -29.363 1.00 45.63 251 TRP A C 1
ATOM 1958 O O . TRP A 1 251 ? 25.715 25.415 -29.131 1.00 46.03 251 TRP A O 1
ATOM 1969 N N . ASN A 1 252 ? 26.458 23.598 -30.204 1.00 47.15 252 ASN A N 1
ATOM 1970 C CA . ASN A 1 252 ? 25.228 23.410 -30.929 1.00 49.37 252 ASN A CA 1
ATOM 1971 C C . ASN A 1 252 ? 24.071 22.951 -30.108 1.00 50.69 252 ASN A C 1
ATOM 1972 O O . ASN A 1 252 ? 22.948 23.309 -30.412 1.00 50.85 252 ASN A O 1
ATOM 1977 N N . MET A 1 253 ? 24.326 22.156 -29.073 1.00 52.24 253 MET A N 1
ATOM 1978 C CA . MET A 1 253 ? 23.239 21.770 -28.185 1.00 55.23 253 MET A CA 1
ATOM 1979 C C . MET A 1 253 ? 22.726 23.008 -27.466 1.00 53.64 253 MET A C 1
ATOM 1980 O O . MET A 1 253 ? 21.531 23.163 -27.306 1.00 53.96 253 MET A O 1
ATOM 1985 N N . GLN A 1 254 ? 23.639 23.884 -27.047 1.00 53.12 254 GLN A N 1
ATOM 1986 C CA . GLN A 1 254 ? 23.286 25.051 -26.229 1.00 52.33 254 GLN A CA 1
ATOM 1987 C C . GLN A 1 254 ? 22.705 26.143 -27.081 1.00 53.00 254 GLN A C 1
ATOM 1988 O O . GLN A 1 254 ? 22.078 27.078 -26.582 1.00 52.58 254 GLN A O 1
ATOM 1994 N N . SER A 1 255 ? 22.966 26.050 -28.369 1.00 53.99 255 SER A N 1
ATOM 1995 C CA . SER A 1 255 ? 22.401 26.974 -29.298 1.00 55.58 255 SER A CA 1
ATOM 1996 C C . SER A 1 255 ? 21.025 26.491 -29.759 1.00 56.40 255 SER A C 1
ATOM 1997 O O . SER A 1 255 ? 20.159 27.309 -30.052 1.00 56.44 255 SER A O 1
ATOM 2000 N N . GLY A 1 256 ? 20.837 25.165 -29.808 1.00 57.62 256 GLY A N 1
ATOM 2001 C CA . GLY A 1 256 ? 19.643 24.550 -30.414 1.00 58.76 256 GLY A CA 1
ATOM 2002 C C . GLY A 1 256 ? 19.593 24.822 -31.916 1.00 59.05 256 GLY A C 1
ATOM 2003 O O . GLY A 1 256 ? 20.624 24.733 -32.607 1.00 59.18 256 GLY A O 1
ATOM 2004 N N . LEU B 1 2 ? 1.051 63.039 18.768 1.00 54.60 2 LEU B N 1
ATOM 2005 C CA . LEU B 1 2 ? 0.993 62.688 20.230 1.00 53.97 2 LEU B CA 1
ATOM 2006 C C . LEU B 1 2 ? 1.256 63.922 21.109 1.00 53.67 2 LEU B C 1
ATOM 2007 O O . LEU B 1 2 ? 2.121 64.754 20.792 1.00 53.28 2 LEU B O 1
ATOM 2012 N N . GLU B 1 3 ? 0.458 64.046 22.175 1.00 53.25 3 GLU B N 1
ATOM 2013 C CA . GLU B 1 3 ? 0.611 65.083 23.235 1.00 53.17 3 GLU B CA 1
ATOM 2014 C C . GLU B 1 3 ? 2.037 65.220 23.826 1.00 52.78 3 GLU B C 1
ATOM 2015 O O . GLU B 1 3 ? 2.787 64.254 23.903 1.00 52.89 3 GLU B O 1
ATOM 2017 N N . SER B 1 4 ? 2.396 66.430 24.249 1.00 52.47 4 SER B N 1
ATOM 2018 C CA . SER B 1 4 ? 3.675 66.698 24.906 1.00 50.98 4 SER B CA 1
ATOM 2019 C C . SER B 1 4 ? 3.591 66.401 26.379 1.00 50.10 4 SER B C 1
ATOM 2020 O O . SER B 1 4 ? 2.621 66.786 27.040 1.00 49.40 4 SER B O 1
ATOM 2023 N N . PHE B 1 5 ? 4.623 65.731 26.894 1.00 49.33 5 PHE B N 1
ATOM 2024 C CA . PHE B 1 5 ? 4.786 65.573 28.340 1.00 48.10 5 PHE B CA 1
ATOM 2025 C C . PHE B 1 5 ? 5.000 66.960 28.961 1.00 48.79 5 PHE B C 1
ATOM 2026 O O . PHE B 1 5 ? 5.727 67.801 28.398 1.00 48.96 5 PHE B O 1
ATOM 2034 N N . SER B 1 6 ? 4.402 67.209 30.123 1.00 48.28 6 SER B N 1
ATOM 2035 C CA . SER B 1 6 ? 4.808 68.391 30.851 1.00 48.27 6 SER B CA 1
ATOM 2036 C C . SER B 1 6 ? 4.966 68.107 32.310 1.00 47.73 6 SER B C 1
ATOM 2037 O O . SER B 1 6 ? 4.294 67.255 32.868 1.00 48.71 6 SER B O 1
ATOM 2040 N N . LEU B 1 7 ? 5.856 68.840 32.944 1.00 47.72 7 LEU B N 1
ATOM 2041 C CA . LEU B 1 7 ? 6.083 68.683 34.376 1.00 47.56 7 LEU B CA 1
ATOM 2042 C C . LEU B 1 7 ? 5.137 69.583 35.163 1.00 47.27 7 LEU B C 1
ATOM 2043 O O . LEU B 1 7 ? 4.886 70.714 34.770 1.00 48.31 7 LEU B O 1
ATOM 2048 N N . THR B 1 8 ? 4.660 69.108 36.304 1.00 46.50 8 THR B N 1
ATOM 2049 C CA . THR B 1 8 ? 4.051 69.980 37.274 1.00 45.12 8 THR B CA 1
ATOM 2050 C C . THR B 1 8 ? 5.147 70.945 37.769 1.00 45.73 8 THR B C 1
ATOM 2051 O O . THR B 1 8 ? 6.362 70.694 37.589 1.00 46.47 8 THR B O 1
ATOM 2055 N N . SER B 1 9 ? 4.753 72.049 38.403 1.00 44.67 9 SER B N 1
ATOM 2056 C CA . SER B 1 9 ? 5.765 72.953 38.906 1.00 44.06 9 SER B CA 1
ATOM 2057 C C . SER B 1 9 ? 6.451 72.440 40.174 1.00 42.59 9 SER B C 1
ATOM 2058 O O . SER B 1 9 ? 7.571 72.808 40.453 1.00 42.14 9 SER B O 1
ATOM 2061 N N . HIS B 1 10 ? 5.791 71.569 40.942 1.00 42.03 10 HIS B N 1
ATOM 2062 C CA . HIS B 1 10 ? 6.512 70.853 41.994 1.00 40.01 10 HIS B CA 1
ATOM 2063 C C . HIS B 1 10 ? 7.618 70.021 41.317 1.00 38.21 10 HIS B C 1
ATOM 2064 O O . HIS B 1 10 ? 8.728 70.006 41.809 1.00 37.80 10 HIS B O 1
ATOM 2071 N N . GLU B 1 11 ? 7.327 69.373 40.193 1.00 37.07 11 GLU B N 1
ATOM 2072 C CA . GLU B 1 11 ? 8.340 68.589 39.489 1.00 37.64 11 GLU B CA 1
ATOM 2073 C C . GLU B 1 11 ? 9.466 69.460 38.877 1.00 37.24 11 GLU B C 1
ATOM 2074 O O . GLU B 1 11 ? 10.634 69.101 38.945 1.00 35.97 11 GLU B O 1
ATOM 2080 N N . LYS B 1 12 ? 9.113 70.608 38.311 1.00 38.23 12 LYS B N 1
ATOM 2081 C CA . LYS B 1 12 ? 10.124 71.517 37.747 1.00 39.24 12 LYS B CA 1
ATOM 2082 C C . LYS B 1 12 ? 11.089 71.915 38.816 1.00 39.67 12 LYS B C 1
ATOM 2083 O O . LYS B 1 12 ? 12.268 72.078 38.549 1.00 40.21 12 LYS B O 1
ATOM 2089 N N . LYS B 1 13 ? 10.596 72.069 40.041 1.00 40.71 13 LYS B N 1
ATOM 2090 C CA . LYS B 1 13 ? 11.451 72.484 41.145 1.00 41.14 13 LYS B CA 1
ATOM 2091 C C . LYS B 1 13 ? 12.197 71.315 41.789 1.00 41.37 13 LYS B C 1
ATOM 2092 O O . LYS B 1 13 ? 13.359 71.448 42.163 1.00 41.30 13 LYS B O 1
ATOM 2095 N N . PHE B 1 14 ? 11.550 70.161 41.938 1.00 41.36 14 PHE B N 1
ATOM 2096 C CA . PHE B 1 14 ? 12.191 69.146 42.770 1.00 40.89 14 PHE B CA 1
ATOM 2097 C C . PHE B 1 14 ? 12.679 67.872 42.081 1.00 40.75 14 PHE B C 1
ATOM 2098 O O . PHE B 1 14 ? 13.468 67.136 42.676 1.00 40.61 14 PHE B O 1
ATOM 2106 N N . GLY B 1 15 ? 12.248 67.618 40.844 1.00 40.18 15 GLY B N 1
ATOM 2107 C CA . GLY B 1 15 ? 12.700 66.423 40.114 1.00 40.40 15 GLY B CA 1
ATOM 2108 C C . GLY B 1 15 ? 11.472 65.628 39.761 1.00 40.02 15 GLY B C 1
ATOM 2109 O O . GLY B 1 15 ? 10.381 66.026 40.148 1.00 40.70 15 GLY B O 1
ATOM 2110 N N . VAL B 1 16 ? 11.617 64.555 38.979 1.00 39.60 16 VAL B N 1
ATOM 2111 C CA . VAL B 1 16 ? 10.457 63.698 38.625 1.00 39.02 16 VAL B CA 1
ATOM 2112 C C . VAL B 1 16 ? 10.756 62.232 39.005 1.00 37.51 16 VAL B C 1
ATOM 2113 O O . VAL B 1 16 ? 11.924 61.783 38.992 1.00 35.61 16 VAL B O 1
ATOM 2117 N N . ASN B 1 17 ? 9.737 61.443 39.323 1.00 35.98 17 ASN B N 1
ATOM 2118 C CA . ASN B 1 17 ? 10.159 60.105 39.563 1.00 35.26 17 ASN B CA 1
ATOM 2119 C C . ASN B 1 17 ? 10.107 59.232 38.337 1.00 35.14 17 ASN B C 1
ATOM 2120 O O . ASN B 1 17 ? 9.452 59.567 37.322 1.00 35.95 17 ASN B O 1
ATOM 2125 N N . ILE B 1 18 ? 10.835 58.132 38.414 1.00 33.51 18 ILE B N 1
ATOM 2126 C CA . ILE B 1 18 ? 10.955 57.221 37.294 1.00 33.18 18 ILE B CA 1
ATOM 2127 C C . ILE B 1 18 ? 10.503 55.810 37.687 1.00 32.77 18 ILE B C 1
ATOM 2128 O O . ILE B 1 18 ? 10.807 55.352 38.743 1.00 32.30 18 ILE B O 1
ATOM 2133 N N . GLU B 1 19 ? 9.768 55.134 36.818 1.00 34.04 19 GLU B N 1
ATOM 2134 C CA . GLU B 1 19 ? 9.413 53.742 37.092 1.00 36.45 19 GLU B CA 1
ATOM 2135 C C . GLU B 1 19 ? 9.490 52.798 35.895 1.00 35.74 19 GLU B C 1
ATOM 2136 O O . GLU B 1 19 ? 8.983 53.110 34.835 1.00 37.38 19 GLU B O 1
ATOM 2142 N N . PHE B 1 20 ? 10.137 51.651 36.086 1.00 35.66 20 PHE B N 1
ATOM 2143 C CA . PHE B 1 20 ? 10.120 50.542 35.139 1.00 36.08 20 PHE B CA 1
ATOM 2144 C C . PHE B 1 20 ? 9.227 49.406 35.719 1.00 37.49 20 PHE B C 1
ATOM 2145 O O . PHE B 1 20 ? 9.450 48.962 36.845 1.00 36.80 20 PHE B O 1
ATOM 2153 N N . SER B 1 21 ? 8.216 48.946 34.979 1.00 39.21 21 SER B N 1
ATOM 2154 C CA . SER B 1 21 ? 7.410 47.772 35.448 1.00 40.99 21 SER B CA 1
ATOM 2155 C C . SER B 1 21 ? 7.401 46.670 34.445 1.00 40.53 21 SER B C 1
ATOM 2156 O O . SER B 1 21 ? 6.970 46.867 33.323 1.00 40.36 21 SER B O 1
ATOM 2159 N N . ASP B 1 22 ? 7.904 45.516 34.870 1.00 41.22 22 ASP B N 1
ATOM 2160 C CA . ASP B 1 22 ? 8.000 44.316 34.044 1.00 42.40 22 ASP B CA 1
ATOM 2161 C C . ASP B 1 22 ? 8.426 44.627 32.638 1.00 42.06 22 ASP B C 1
ATOM 2162 O O . ASP B 1 22 ? 7.744 44.261 31.671 1.00 42.93 22 ASP B O 1
ATOM 2167 N N . VAL B 1 23 ? 9.555 45.328 32.547 1.00 40.62 23 VAL B N 1
ATOM 2168 C CA . VAL B 1 23 ? 10.212 45.668 31.294 1.00 38.18 23 VAL B CA 1
ATOM 2169 C C . VAL B 1 23 ? 11.115 44.527 30.743 1.00 37.90 23 VAL B C 1
ATOM 2170 O O . VAL B 1 23 ? 11.953 43.925 31.477 1.00 35.62 23 VAL B O 1
ATOM 2174 N N . ASN B 1 24 ? 10.902 44.230 29.448 1.00 37.07 24 ASN B N 1
ATOM 2175 C CA . ASN B 1 24 ? 11.687 43.310 28.659 1.00 36.59 24 ASN B CA 1
ATOM 2176 C C . ASN B 1 24 ? 12.157 44.082 27.468 1.00 36.45 24 ASN B C 1
ATOM 2177 O O . ASN B 1 24 ? 11.488 45.005 27.061 1.00 37.71 24 ASN B O 1
ATOM 2182 N N . PHE B 1 25 ? 13.306 43.725 26.910 1.00 35.88 25 PHE B N 1
ATOM 2183 C CA . PHE B 1 25 ? 13.775 44.385 25.701 1.00 33.60 25 PHE B CA 1
ATOM 2184 C C . PHE B 1 25 ? 14.863 43.657 24.958 1.00 33.56 25 PHE B C 1
ATOM 2185 O O . PHE B 1 25 ? 15.842 43.223 25.538 1.00 34.86 25 PHE B O 1
ATOM 2193 N N . SER B 1 26 ? 14.679 43.529 23.653 1.00 33.61 26 SER B N 1
ATOM 2194 C CA . SER B 1 26 ? 15.689 43.083 22.737 1.00 33.73 26 SER B CA 1
ATOM 2195 C C . SER B 1 26 ? 15.791 44.193 21.714 1.00 35.06 26 SER B C 1
ATOM 2196 O O . SER B 1 26 ? 14.744 44.750 21.315 1.00 35.28 26 SER B O 1
ATOM 2199 N N . TYR B 1 27 ? 17.005 44.476 21.238 1.00 33.75 27 TYR B N 1
ATOM 2200 C CA . TYR B 1 27 ? 17.200 45.489 20.197 1.00 35.12 27 TYR B CA 1
ATOM 2201 C C . TYR B 1 27 ? 16.570 44.851 18.987 1.00 34.93 27 TYR B C 1
ATOM 2202 O O . TYR B 1 27 ? 16.492 43.639 18.967 1.00 32.25 27 TYR B O 1
ATOM 2211 N N . PRO B 1 28 ? 16.126 45.659 17.990 1.00 35.49 28 PRO B N 1
ATOM 2212 C CA . PRO B 1 28 ? 15.488 45.198 16.725 1.00 36.04 28 PRO B CA 1
ATOM 2213 C C . PRO B 1 28 ? 16.194 44.066 15.978 1.00 37.98 28 PRO B C 1
ATOM 2214 O O . PRO B 1 28 ? 15.528 43.105 15.552 1.00 37.85 28 PRO B O 1
ATOM 2218 N N . LYS B 1 29 ? 17.528 44.160 15.859 1.00 38.46 29 LYS B N 1
ATOM 2219 C CA . LYS B 1 29 ? 18.365 43.108 15.279 1.00 39.13 29 LYS B CA 1
ATOM 2220 C C . LYS B 1 29 ? 18.918 42.075 16.266 1.00 38.82 29 LYS B C 1
ATOM 2221 O O . LYS B 1 29 ? 19.608 41.129 15.871 1.00 38.97 29 LYS B O 1
ATOM 2227 N N . GLN B 1 30 ? 18.658 42.244 17.552 1.00 39.25 30 GLN B N 1
ATOM 2228 C CA . GLN B 1 30 ? 19.111 41.252 18.532 1.00 39.09 30 GLN B CA 1
ATOM 2229 C C . GLN B 1 30 ? 18.018 40.176 18.580 1.00 40.23 30 GLN B C 1
ATOM 2230 O O . GLN B 1 30 ? 17.067 40.253 19.369 1.00 39.91 30 GLN B O 1
ATOM 2236 N N . THR B 1 31 ? 18.167 39.166 17.721 1.00 40.28 31 THR B N 1
ATOM 2237 C CA . THR B 1 31 ? 17.071 38.221 17.453 1.00 41.29 31 THR B CA 1
ATOM 2238 C C . THR B 1 31 ? 16.993 36.956 18.332 1.00 41.80 31 THR B C 1
ATOM 2239 O O . THR B 1 31 ? 16.070 36.171 18.180 1.00 41.89 31 THR B O 1
ATOM 2243 N N . ASN B 1 32 ? 17.928 36.752 19.256 1.00 42.62 32 ASN B N 1
ATOM 2244 C CA . ASN B 1 32 ? 17.886 35.539 20.090 1.00 43.30 32 ASN B CA 1
ATOM 2245 C C . ASN B 1 32 ? 17.818 35.742 21.579 1.00 44.65 32 ASN B C 1
ATOM 2246 O O . ASN B 1 32 ? 17.191 34.933 22.291 1.00 47.67 32 ASN B O 1
ATOM 2251 N N . HIS B 1 33 ? 18.450 36.779 22.097 1.00 43.98 33 HIS B N 1
ATOM 2252 C CA . HIS B 1 33 ? 18.346 36.989 23.527 1.00 43.72 33 HIS B CA 1
ATOM 2253 C C . HIS B 1 33 ? 17.726 38.340 23.864 1.00 42.29 33 HIS B C 1
ATOM 2254 O O . HIS B 1 33 ? 17.733 39.268 23.054 1.00 41.96 33 HIS B O 1
ATOM 2261 N N . ARG B 1 34 ? 17.255 38.464 25.101 1.00 40.30 34 ARG B N 1
ATOM 2262 C CA . ARG B 1 34 ? 16.826 39.732 25.629 1.00 39.01 34 ARG B CA 1
ATOM 2263 C C . ARG B 1 34 ? 17.995 40.503 26.253 1.00 38.54 34 ARG B C 1
ATOM 2264 O O . ARG B 1 34 ? 18.814 39.940 26.951 1.00 38.60 34 ARG B O 1
ATOM 2272 N N . THR B 1 35 ? 18.088 41.802 26.010 1.00 38.02 35 THR B N 1
ATOM 2273 C CA . THR B 1 35 ? 19.037 42.601 26.802 1.00 36.33 35 THR B CA 1
ATOM 2274 C C . THR B 1 35 ? 18.521 42.796 28.238 1.00 35.19 35 THR B C 1
ATOM 2275 O O . THR B 1 35 ? 19.293 42.730 29.205 1.00 34.10 35 THR B O 1
ATOM 2279 N N . LEU B 1 36 ? 17.218 43.055 28.368 1.00 34.36 36 LEU B N 1
ATOM 2280 C CA . LEU B 1 36 ? 16.601 43.279 29.668 1.00 34.92 36 LEU B CA 1
ATOM 2281 C C . LEU B 1 36 ? 15.455 42.271 29.906 1.00 35.44 36 LEU B C 1
ATOM 2282 O O . LEU B 1 36 ? 14.611 42.118 29.049 1.00 36.90 36 LEU B O 1
ATOM 2287 N N . LYS B 1 37 ? 15.414 41.650 31.071 1.00 36.07 37 LYS B N 1
ATOM 2288 C CA . LYS B 1 37 ? 14.433 40.569 31.405 1.00 37.73 37 LYS B CA 1
ATOM 2289 C C . LYS B 1 37 ? 13.657 40.977 32.633 1.00 37.46 37 LYS B C 1
ATOM 2290 O O . LYS B 1 37 ? 14.271 41.020 33.727 1.00 38.57 37 LYS B O 1
ATOM 2296 N N . SER B 1 38 ? 12.362 41.299 32.483 1.00 37.56 38 SER B N 1
ATOM 2297 C CA . SER B 1 38 ? 11.429 41.555 33.616 1.00 38.63 38 SER B CA 1
ATOM 2298 C C . SER B 1 38 ? 11.907 42.588 34.614 1.00 39.35 38 SER B C 1
ATOM 2299 O O . SER B 1 38 ? 11.899 42.333 35.816 1.00 40.06 38 SER B O 1
ATOM 2302 N N . ILE B 1 39 ? 12.333 43.747 34.130 1.00 39.30 39 ILE B N 1
ATOM 2303 C CA . ILE B 1 39 ? 12.920 44.756 34.986 1.00 38.17 39 ILE B CA 1
ATOM 2304 C C . ILE B 1 39 ? 11.890 45.560 35.773 1.00 37.49 39 ILE B C 1
ATOM 2305 O O . ILE B 1 39 ? 10.947 46.108 35.185 1.00 38.20 39 ILE B O 1
ATOM 2310 N N . ASN B 1 40 ? 12.089 45.661 37.085 1.00 36.33 40 ASN B N 1
ATOM 2311 C CA . ASN B 1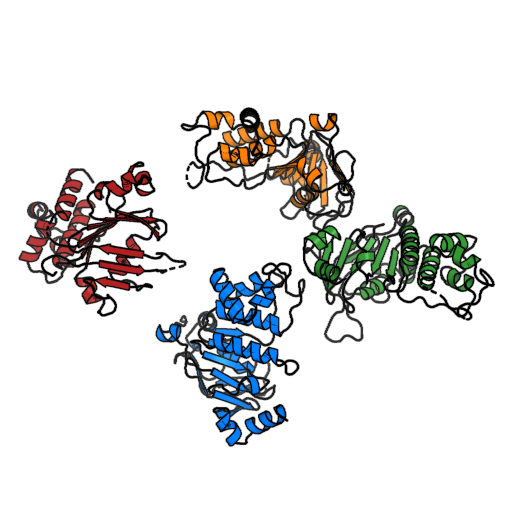 40 ? 11.186 46.426 37.958 1.00 36.58 40 ASN B CA 1
ATOM 2312 C C . ASN B 1 40 ? 11.986 47.258 38.917 1.00 36.07 40 ASN B C 1
ATOM 2313 O O . ASN B 1 40 ? 12.724 46.711 39.729 1.00 35.97 40 ASN B O 1
ATOM 2318 N N . PHE B 1 41 ? 11.825 48.579 38.854 1.00 35.41 41 PHE B N 1
ATOM 2319 C CA . PHE B 1 41 ? 12.453 49.437 39.837 1.00 35.42 41 PHE B CA 1
ATOM 2320 C C . PHE B 1 41 ? 11.768 50.809 39.880 1.00 35.72 41 PHE B C 1
ATOM 2321 O O . PHE B 1 41 ? 11.072 51.176 38.951 1.00 37.58 41 PHE B O 1
ATOM 2329 N N . PHE B 1 42 ? 11.951 51.586 40.945 1.00 35.57 42 PHE B N 1
ATOM 2330 C CA . PHE B 1 42 ? 11.269 52.879 41.001 1.00 34.39 42 PHE B CA 1
ATOM 2331 C C . PHE B 1 42 ? 12.326 53.823 41.555 1.00 34.56 42 PHE B C 1
ATOM 2332 O O . PHE B 1 42 ? 13.073 53.412 42.413 1.00 33.39 42 PHE B O 1
ATOM 2340 N N . ILE B 1 43 ? 12.428 55.051 41.030 1.00 34.77 43 ILE B N 1
ATOM 2341 C CA . ILE B 1 43 ? 13.475 56.042 41.498 1.00 34.60 43 ILE B CA 1
ATOM 2342 C C . ILE B 1 43 ? 12.702 57.270 41.927 1.00 35.29 43 ILE B C 1
ATOM 2343 O O . ILE B 1 43 ? 12.065 57.916 41.064 1.00 35.35 43 ILE B O 1
ATOM 2348 N N . PRO B 1 44 ? 12.695 57.579 43.245 1.00 34.18 44 PRO B N 1
ATOM 2349 C CA . PRO B 1 44 ? 11.981 58.746 43.757 1.00 33.59 44 PRO B CA 1
ATOM 2350 C C . PRO B 1 44 ? 12.557 60.028 43.137 1.00 35.04 44 PRO B C 1
ATOM 2351 O O . PRO B 1 44 ? 13.751 60.051 42.821 1.00 35.19 44 PRO B O 1
ATOM 2355 N N . SER B 1 45 ? 11.741 61.057 42.959 1.00 33.89 45 SER B N 1
ATOM 2356 C CA . SER B 1 45 ? 12.209 62.314 42.370 1.00 35.74 45 SER B CA 1
ATOM 2357 C C . SER B 1 45 ? 13.302 62.951 43.221 1.00 35.68 45 SER B C 1
ATOM 2358 O O . SER B 1 45 ? 13.246 62.884 44.433 1.00 37.30 45 SER B O 1
ATOM 2361 N N . GLY B 1 46 ? 14.311 63.535 42.614 1.00 35.49 46 GLY B N 1
ATOM 2362 C CA . GLY B 1 46 ? 15.329 64.193 43.400 1.00 35.33 46 GLY B CA 1
ATOM 2363 C C . GLY B 1 46 ? 16.307 63.219 44.024 1.00 36.31 46 GLY B C 1
ATOM 2364 O O . GLY B 1 46 ? 17.075 63.550 44.964 1.00 36.80 46 GLY B O 1
ATOM 2365 N N . THR B 1 47 ? 16.342 61.999 43.510 1.00 36.39 47 THR B N 1
ATOM 2366 C CA . THR B 1 47 ? 17.327 61.075 44.065 1.00 35.86 47 THR B CA 1
ATOM 2367 C C . THR B 1 47 ? 18.221 60.532 42.974 1.00 37.07 47 THR B C 1
ATOM 2368 O O . THR B 1 47 ? 17.904 60.637 41.773 1.00 37.82 47 THR B O 1
ATOM 2372 N N . THR B 1 48 ? 19.353 59.962 43.373 1.00 38.59 48 THR B N 1
ATOM 2373 C CA . THR B 1 48 ? 20.139 59.267 42.388 1.00 39.57 48 THR B CA 1
ATOM 2374 C C . THR B 1 48 ? 20.143 57.795 42.598 1.00 39.25 48 THR B C 1
ATOM 2375 O O . THR B 1 48 ? 20.090 57.300 43.712 1.00 39.74 48 THR B O 1
ATOM 2379 N N . CYS B 1 49 ? 20.196 57.124 41.454 1.00 39.25 49 CYS B N 1
ATOM 2380 C CA . CYS B 1 49 ? 20.215 55.702 41.304 1.00 37.23 49 CYS B CA 1
ATOM 2381 C C . CYS B 1 49 ? 21.419 55.294 40.466 1.00 35.40 49 CYS B C 1
ATOM 2382 O O . CYS B 1 49 ? 21.522 55.634 39.277 1.00 36.10 49 CYS B O 1
ATOM 2385 N N . ALA B 1 50 ? 22.322 54.565 41.116 1.00 33.47 50 ALA B N 1
ATOM 2386 C CA . ALA B 1 50 ? 23.450 53.870 40.501 1.00 31.28 50 ALA B CA 1
ATOM 2387 C C . ALA B 1 50 ? 23.090 52.523 39.891 1.00 32.21 50 ALA B C 1
ATOM 2388 O O . ALA B 1 50 ? 22.602 51.577 40.594 1.00 29.76 50 ALA B O 1
ATOM 2390 N N . LEU B 1 51 ? 23.350 52.433 38.593 1.00 32.43 51 LEU B N 1
ATOM 2391 C CA . LEU B 1 51 ? 23.326 51.164 37.848 1.00 34.75 51 LEU B CA 1
ATOM 2392 C C . LEU B 1 51 ? 24.766 50.583 37.782 1.00 35.85 51 LEU B C 1
ATOM 2393 O O . LEU B 1 51 ? 25.723 51.234 37.255 1.00 33.78 51 LEU B O 1
ATOM 2398 N N . VAL B 1 52 ? 24.911 49.388 38.365 1.00 36.35 52 VAL B N 1
ATOM 2399 C CA . VAL B 1 52 ? 26.184 48.668 38.402 1.00 37.68 52 VAL B CA 1
ATOM 2400 C C . VAL B 1 52 ? 25.981 47.277 37.837 1.00 39.60 52 VAL B C 1
ATOM 2401 O O . VAL B 1 52 ? 24.844 46.835 37.668 1.00 39.94 52 VAL B O 1
ATOM 2405 N N . GLY B 1 53 ? 27.080 46.600 37.519 1.00 41.07 53 GLY B N 1
ATOM 2406 C CA . GLY B 1 53 ? 27.055 45.295 36.864 1.00 43.18 53 GLY B CA 1
ATOM 2407 C C . GLY B 1 53 ? 28.095 45.219 35.744 1.00 44.76 53 GLY B C 1
ATOM 2408 O O . GLY B 1 53 ? 28.600 46.259 35.287 1.00 43.70 53 GLY B O 1
ATOM 2409 N N . HIS B 1 54 ? 28.411 43.990 35.315 1.00 45.74 54 HIS B N 1
ATOM 2410 C CA . HIS B 1 54 ? 29.408 43.744 34.251 1.00 47.46 54 HIS B CA 1
ATOM 2411 C C . HIS B 1 54 ? 28.954 44.254 32.914 1.00 47.28 54 HIS B C 1
ATOM 2412 O O . HIS B 1 54 ? 27.752 44.443 32.695 1.00 48.45 54 HIS B O 1
ATOM 2419 N N . THR B 1 55 ? 29.916 44.527 32.040 1.00 47.39 55 THR B N 1
ATOM 2420 C CA . THR B 1 55 ? 29.650 44.925 30.657 1.00 46.64 55 THR B CA 1
ATOM 2421 C C . THR B 1 55 ? 28.747 43.863 30.078 1.00 46.05 55 THR B C 1
ATOM 2422 O O . THR B 1 55 ? 29.005 42.672 30.266 1.00 47.15 55 THR B O 1
ATOM 2426 N N . GLY B 1 56 ? 27.686 44.281 29.403 1.00 44.54 56 GLY B N 1
ATOM 2427 C CA . GLY B 1 56 ? 26.735 43.342 28.840 1.00 43.83 56 GLY B CA 1
ATOM 2428 C C . GLY B 1 56 ? 25.540 43.090 29.761 1.00 43.17 56 GLY B C 1
ATOM 2429 O O . GLY B 1 56 ? 24.566 42.490 29.340 1.00 43.50 56 GLY B O 1
ATOM 2430 N N . SER B 1 57 ? 25.577 43.590 30.993 1.00 41.98 57 SER B N 1
ATOM 2431 C CA . SER B 1 57 ? 24.429 43.447 31.876 1.00 40.78 57 SER B CA 1
ATOM 2432 C C . SER B 1 57 ? 23.155 44.242 31.487 1.00 39.73 57 SER B C 1
ATOM 2433 O O . SER B 1 57 ? 22.072 43.878 31.955 1.00 38.88 57 SER B O 1
ATOM 2436 N N . GLY B 1 58 ? 23.287 45.265 30.607 1.00 38.02 58 GLY B N 1
ATOM 2437 C CA . GLY B 1 58 ? 22.170 46.074 30.145 1.00 35.10 58 GLY B CA 1
ATOM 2438 C C . GLY B 1 58 ? 21.952 47.434 30.824 1.00 34.97 58 GLY B C 1
ATOM 2439 O O . GLY B 1 58 ? 20.911 48.066 30.652 1.00 33.90 58 GLY B O 1
ATOM 2440 N N . LYS B 1 59 ? 22.917 47.888 31.617 1.00 34.26 59 LYS B N 1
ATOM 2441 C CA . LYS B 1 59 ? 22.792 49.157 32.291 1.00 34.84 59 LYS B CA 1
ATOM 2442 C C . LYS B 1 59 ? 22.548 50.321 31.297 1.00 34.33 59 LYS B C 1
ATOM 2443 O O . LYS B 1 59 ? 21.751 51.197 31.563 1.00 34.36 59 LYS B O 1
ATOM 2449 N N . SER B 1 60 ? 23.249 50.354 30.176 1.00 33.99 60 SER B N 1
ATOM 2450 C CA . SER B 1 60 ? 23.086 51.509 29.251 1.00 34.48 60 SER B CA 1
ATOM 2451 C C . SER B 1 60 ? 21.850 51.340 28.375 1.00 34.00 60 SER B C 1
ATOM 2452 O O . SER B 1 60 ? 21.289 52.299 27.852 1.00 35.44 60 SER B O 1
ATOM 2455 N N . THR B 1 61 ? 21.376 50.105 28.265 1.00 33.84 61 THR B N 1
ATOM 2456 C CA . THR B 1 61 ? 20.044 49.854 27.680 1.00 32.65 61 THR B CA 1
ATOM 2457 C C . THR B 1 61 ? 18.913 50.504 28.441 1.00 32.93 61 THR B C 1
ATOM 2458 O O . THR B 1 61 ? 17.952 51.038 27.813 1.00 32.80 61 THR B O 1
ATOM 2462 N N . ILE B 1 62 ? 19.035 50.509 29.772 1.00 31.40 62 ILE B N 1
ATOM 2463 C CA . ILE B 1 62 ? 18.079 51.207 30.625 1.00 31.08 62 ILE B CA 1
ATOM 2464 C C . ILE B 1 62 ? 18.057 52.732 30.333 1.00 32.63 62 ILE B C 1
ATOM 2465 O O . ILE B 1 62 ? 16.997 53.359 30.151 1.00 32.90 62 ILE B O 1
ATOM 2470 N N . ALA B 1 63 ? 19.241 53.325 30.279 1.00 32.83 63 ALA B N 1
ATOM 2471 C CA . ALA B 1 63 ? 19.395 54.765 29.864 1.00 32.80 63 ALA B CA 1
ATOM 2472 C C . ALA B 1 63 ? 18.752 54.981 28.520 1.00 31.38 63 ALA B C 1
ATOM 2473 O O . ALA B 1 63 ? 17.896 55.816 28.400 1.00 32.35 63 ALA B O 1
ATOM 2475 N N . LYS B 1 64 ? 19.081 54.150 27.540 1.00 31.30 64 LYS B N 1
ATOM 2476 C CA . LYS B 1 64 ? 18.496 54.270 26.186 1.00 33.26 64 LYS B CA 1
ATOM 2477 C C . LYS B 1 64 ? 16.974 54.301 26.031 1.00 33.38 64 LYS B C 1
ATOM 2478 O O . LYS B 1 64 ? 16.419 55.073 25.209 1.00 32.61 64 LYS B O 1
ATOM 2484 N N . LEU B 1 65 ? 16.325 53.397 26.760 1.00 32.31 65 LEU B N 1
ATOM 2485 C CA . LEU B 1 65 ? 14.882 53.319 26.833 1.00 32.12 65 LEU B CA 1
ATOM 2486 C C . LEU B 1 65 ? 14.270 54.473 27.604 1.00 33.50 65 LEU B C 1
ATOM 2487 O O . LEU B 1 65 ? 13.165 54.922 27.246 1.00 33.97 65 LEU B O 1
ATOM 2492 N N . LEU B 1 66 ? 14.921 54.943 28.680 1.00 33.61 66 LEU B N 1
ATOM 2493 C CA . LEU B 1 66 ? 14.412 56.167 29.314 1.00 35.61 66 LEU B CA 1
ATOM 2494 C C . LEU B 1 66 ? 14.490 57.346 28.319 1.00 36.63 66 LEU B C 1
ATOM 2495 O O . LEU B 1 66 ? 13.552 58.137 28.201 1.00 36.82 66 LEU B O 1
ATOM 2500 N N . TYR B 1 67 ? 15.583 57.410 27.574 1.00 36.76 67 TYR B N 1
ATOM 2501 C CA . TYR B 1 67 ? 15.722 58.396 26.535 1.00 37.73 67 TYR B CA 1
ATOM 2502 C C . TYR B 1 67 ? 14.920 58.046 25.275 1.00 39.17 67 TYR B C 1
ATOM 2503 O O . TYR B 1 67 ? 15.114 58.644 24.208 1.00 38.94 67 TYR B O 1
ATOM 2512 N N . ARG B 1 68 ? 14.008 57.072 25.375 1.00 39.39 68 ARG B N 1
ATOM 2513 C CA . ARG B 1 68 ? 13.095 56.784 24.236 1.00 39.00 68 ARG B CA 1
ATOM 2514 C C . ARG B 1 68 ? 13.801 56.572 22.894 1.00 39.93 68 ARG B C 1
ATOM 2515 O O . ARG B 1 68 ? 13.267 57.011 21.846 1.00 40.30 68 ARG B O 1
ATOM 2523 N N . PHE B 1 69 ? 14.984 55.943 22.912 1.00 38.71 69 PHE B N 1
ATOM 2524 C CA . PHE B 1 69 ? 15.648 55.526 21.657 1.00 39.18 69 PHE B CA 1
ATOM 2525 C C . PHE B 1 69 ? 14.934 54.314 21.028 1.00 39.20 69 PHE B C 1
ATOM 2526 O O . PHE B 1 69 ? 14.977 54.127 19.805 1.00 37.73 69 PHE B O 1
ATOM 2534 N N . TYR B 1 70 ? 14.376 53.466 21.905 1.00 38.64 70 TYR B N 1
ATOM 2535 C CA . TYR B 1 70 ? 13.570 52.328 21.542 1.00 39.67 70 TYR B CA 1
ATOM 2536 C C . TYR B 1 70 ? 12.452 52.290 22.544 1.00 39.61 70 TYR B C 1
ATOM 2537 O O . TYR B 1 70 ? 12.505 53.034 23.545 1.00 38.18 70 TYR B O 1
ATOM 2546 N N . ASP B 1 71 ? 11.457 51.430 22.244 1.00 40.64 71 ASP B N 1
ATOM 2547 C CA . ASP B 1 71 ? 10.269 51.129 23.092 1.00 41.19 71 ASP B CA 1
ATOM 2548 C C . ASP B 1 71 ? 10.537 49.882 23.871 1.00 41.09 71 ASP B C 1
ATOM 2549 O O . ASP B 1 71 ? 11.109 48.959 23.323 1.00 42.18 71 ASP B O 1
ATOM 2554 N N . ALA B 1 72 ? 10.106 49.831 25.125 1.00 41.04 72 ALA B N 1
ATOM 2555 C CA . ALA B 1 72 ? 10.162 48.588 25.882 1.00 41.94 72 ALA B CA 1
ATOM 2556 C C . ALA B 1 72 ? 8.923 47.795 25.589 1.00 42.50 72 ALA B C 1
ATOM 2557 O O . ALA B 1 72 ? 7.942 48.327 25.087 1.00 43.12 72 ALA B O 1
ATOM 2559 N N . GLU B 1 73 ? 8.983 46.509 25.860 1.00 43.46 73 GLU B N 1
ATOM 2560 C CA . GLU B 1 73 ? 7.783 45.773 26.245 1.00 44.62 73 GLU B CA 1
ATOM 2561 C C . GLU B 1 73 ? 7.635 45.984 27.758 1.00 44.29 73 GLU B C 1
ATOM 2562 O O . GLU B 1 73 ? 8.599 45.857 28.504 1.00 44.66 73 GLU B O 1
ATOM 2568 N N . GLY B 1 74 ? 6.448 46.326 28.225 1.00 43.81 74 GLY B N 1
ATOM 2569 C CA . GLY B 1 74 ? 6.272 46.596 29.643 1.00 43.05 74 GLY B CA 1
ATOM 2570 C C . GLY B 1 74 ? 6.229 48.105 29.734 1.00 43.24 74 GLY B C 1
ATOM 2571 O O . GLY B 1 74 ? 6.160 48.772 28.695 1.00 42.30 74 GLY B O 1
ATOM 2572 N N . ASP B 1 75 ? 6.270 48.651 30.953 1.00 42.12 75 ASP B N 1
ATOM 2573 C CA . ASP B 1 75 ? 5.872 50.057 31.127 1.00 41.51 75 ASP B CA 1
ATOM 2574 C C . ASP B 1 75 ? 6.968 50.932 31.696 1.00 40.26 75 ASP B C 1
ATOM 2575 O O . ASP B 1 75 ? 7.565 50.618 32.720 1.00 38.17 75 ASP B O 1
ATOM 2580 N N . ILE B 1 76 ? 7.234 52.037 31.004 1.00 39.10 76 ILE B N 1
ATOM 2581 C CA . ILE B 1 76 ? 8.157 53.032 31.544 1.00 38.95 76 ILE B CA 1
ATOM 2582 C C . ILE B 1 76 ? 7.361 54.272 31.798 1.00 38.85 76 ILE B C 1
ATOM 2583 O O . ILE B 1 76 ? 6.813 54.882 30.861 1.00 39.39 76 ILE B O 1
ATOM 2588 N N . LYS B 1 77 ? 7.331 54.624 33.075 1.00 39.01 77 LYS B N 1
ATOM 2589 C CA . LYS B 1 77 ? 6.601 55.780 33.585 1.00 40.31 77 LYS B CA 1
ATOM 2590 C C . LYS B 1 77 ? 7.490 56.907 34.152 1.00 39.75 77 LYS B C 1
ATOM 2591 O O . LYS B 1 77 ? 8.433 56.663 34.881 1.00 39.69 77 LYS B O 1
ATOM 2597 N N . ILE B 1 78 ? 7.140 58.147 33.842 1.00 40.49 78 ILE B N 1
ATOM 2598 C CA . ILE B 1 78 ? 7.820 59.327 34.393 1.00 41.84 78 ILE B CA 1
ATOM 2599 C C . ILE B 1 78 ? 6.771 60.187 35.104 1.00 42.63 78 ILE B C 1
ATOM 2600 O O . ILE B 1 78 ? 5.770 60.576 34.490 1.00 43.11 78 ILE B O 1
ATOM 2605 N N . GLY B 1 79 ? 6.993 60.473 36.382 1.00 42.71 79 GLY B N 1
ATOM 2606 C CA . GLY B 1 79 ? 5.987 61.152 37.157 1.00 44.93 79 GLY B CA 1
ATOM 2607 C C . GLY B 1 79 ? 4.648 60.405 37.216 1.00 46.45 79 GLY B C 1
ATOM 2608 O O . GLY B 1 79 ? 3.609 61.047 37.353 1.00 46.74 79 GLY B O 1
ATOM 2609 N N . GLY B 1 80 ? 4.672 59.061 37.113 1.00 47.16 80 GLY B N 1
ATOM 2610 C CA . GLY B 1 80 ? 3.464 58.239 37.223 1.00 47.43 80 GLY B CA 1
ATOM 2611 C C . GLY B 1 80 ? 2.750 58.072 35.884 1.00 48.07 80 GLY B C 1
ATOM 2612 O O . GLY B 1 80 ? 1.741 57.375 35.792 1.00 47.75 80 GLY B O 1
ATOM 2613 N N . LYS B 1 81 ? 3.307 58.702 34.846 1.00 48.29 81 LYS B N 1
ATOM 2614 C CA . LYS B 1 81 ? 2.712 58.776 33.521 1.00 48.94 81 LYS B CA 1
ATOM 2615 C C . LYS B 1 81 ? 3.489 57.920 32.527 1.00 48.50 81 LYS B C 1
ATOM 2616 O O . LYS B 1 81 ? 4.721 57.963 32.466 1.00 47.87 81 LYS B O 1
ATOM 2622 N N . ASN B 1 82 ? 2.766 57.152 31.726 1.00 48.67 82 ASN B N 1
ATOM 2623 C CA . ASN B 1 82 ? 3.387 56.330 30.713 1.00 48.97 82 ASN B CA 1
ATOM 2624 C C . ASN B 1 82 ? 3.949 57.118 29.528 1.00 48.92 82 ASN B C 1
ATOM 2625 O O . ASN B 1 82 ? 3.265 57.972 28.941 1.00 49.06 82 ASN B O 1
ATOM 2630 N N . VAL B 1 83 ? 5.202 56.809 29.191 1.00 48.17 83 VAL B N 1
ATOM 2631 C CA . VAL B 1 83 ? 5.959 57.582 28.215 1.00 48.33 83 VAL B CA 1
ATOM 2632 C C . VAL B 1 83 ? 5.440 57.418 26.793 1.00 49.38 83 VAL B C 1
ATOM 2633 O O . VAL B 1 83 ? 5.632 58.310 25.939 1.00 48.78 83 VAL B O 1
ATOM 2637 N N . ASN B 1 84 ? 4.792 56.277 26.564 1.00 50.16 84 ASN B N 1
ATOM 2638 C CA . ASN B 1 84 ? 4.228 55.884 25.269 1.00 52.17 84 ASN B CA 1
ATOM 2639 C C . ASN B 1 84 ? 3.037 56.793 24.844 1.00 52.23 84 ASN B C 1
ATOM 2640 O O . ASN B 1 84 ? 2.626 56.814 23.660 1.00 53.32 84 ASN B O 1
ATOM 2645 N N . LYS B 1 85 ? 2.491 57.523 25.821 1.00 51.75 85 LYS B N 1
ATOM 2646 C CA . LYS B 1 85 ? 1.436 58.492 25.579 1.00 51.00 85 LYS B CA 1
ATOM 2647 C C . LYS B 1 85 ? 1.967 59.802 24.999 1.00 50.43 85 LYS B C 1
ATOM 2648 O O . LYS B 1 85 ? 1.170 60.636 24.578 1.00 51.59 85 LYS B O 1
ATOM 2650 N N . TYR B 1 86 ? 3.285 59.978 24.906 1.00 49.24 86 TYR B N 1
ATOM 2651 C CA . TYR B 1 86 ? 3.834 61.280 24.455 1.00 48.18 86 TYR B CA 1
ATOM 2652 C C . TYR B 1 86 ? 4.794 61.236 23.303 1.00 48.38 86 TYR B C 1
ATOM 2653 O O . TYR B 1 86 ? 5.458 60.224 23.052 1.00 48.01 86 TYR B O 1
ATOM 2662 N N . ASN B 1 87 ? 4.892 62.362 22.596 1.00 49.03 87 ASN B N 1
ATOM 2663 C CA . ASN B 1 87 ? 5.965 62.475 21.617 1.00 49.79 87 ASN B CA 1
ATOM 2664 C C . ASN B 1 87 ? 7.333 62.237 22.307 1.00 49.91 87 ASN B C 1
ATOM 2665 O O . ASN B 1 87 ? 7.491 62.551 23.503 1.00 49.95 87 ASN B O 1
ATOM 2670 N N . ARG B 1 88 ? 8.264 61.597 21.590 1.00 50.41 88 ARG B N 1
ATOM 2671 C CA . ARG B 1 88 ? 9.618 61.311 22.122 1.00 50.66 88 ARG B CA 1
ATOM 2672 C C . ARG B 1 88 ? 10.395 62.607 22.476 1.00 49.94 88 ARG B C 1
ATOM 2673 O O . ARG B 1 88 ? 11.061 62.682 23.516 1.00 49.72 88 ARG B O 1
ATOM 2681 N N . ASN B 1 89 ? 10.278 63.633 21.644 1.00 49.23 89 ASN B N 1
ATOM 2682 C CA . ASN B 1 89 ? 11.025 64.894 21.864 1.00 48.70 89 ASN B CA 1
ATOM 2683 C C . ASN B 1 89 ? 10.669 65.613 23.181 1.00 47.20 89 ASN B C 1
ATOM 2684 O O . ASN B 1 89 ? 11.537 66.194 23.852 1.00 47.13 89 ASN B O 1
ATOM 2689 N N . SER B 1 90 ? 9.393 65.539 23.564 1.00 45.62 90 SER B N 1
ATOM 2690 C CA . SER B 1 90 ? 8.916 66.170 24.794 1.00 43.40 90 SER B CA 1
ATOM 2691 C C . SER B 1 90 ? 9.484 65.466 25.999 1.00 41.57 90 SER B C 1
ATOM 2692 O O . SER B 1 90 ? 9.690 66.107 27.037 1.00 41.05 90 SER B O 1
ATOM 2695 N N . ILE B 1 91 ? 9.738 64.157 25.868 1.00 39.98 91 ILE B N 1
ATOM 2696 C CA . ILE B 1 91 ? 10.371 63.401 26.962 1.00 38.67 91 ILE B CA 1
ATOM 2697 C C . ILE B 1 91 ? 11.851 63.686 27.009 1.00 37.36 91 ILE B C 1
ATOM 2698 O O . ILE B 1 91 ? 12.393 63.922 28.046 1.00 35.87 91 ILE B O 1
ATOM 2703 N N . ARG B 1 92 ? 12.492 63.662 25.857 1.00 38.97 92 ARG B N 1
ATOM 2704 C CA . ARG B 1 92 ? 13.926 64.025 25.763 1.00 39.27 92 ARG B CA 1
ATOM 2705 C C . ARG B 1 92 ? 14.281 65.409 26.231 1.00 38.93 92 ARG B C 1
ATOM 2706 O O . ARG B 1 92 ? 15.432 65.653 26.568 1.00 39.51 92 ARG B O 1
ATOM 2714 N N . SER B 1 93 ? 13.312 66.304 26.297 1.00 39.07 93 SER B N 1
ATOM 2715 C CA . SER B 1 93 ? 13.640 67.699 26.554 1.00 40.21 93 SER B CA 1
ATOM 2716 C C . SER B 1 93 ? 13.847 67.926 28.040 1.00 39.51 93 SER B C 1
ATOM 2717 O O . SER B 1 93 ? 14.471 68.895 28.424 1.00 38.76 93 SER B O 1
ATOM 2720 N N . ILE B 1 94 ? 13.361 66.989 28.870 1.00 38.97 94 ILE B N 1
ATOM 2721 C CA . ILE B 1 94 ? 13.513 67.093 30.313 1.00 37.76 94 ILE B CA 1
ATOM 2722 C C . ILE B 1 94 ? 14.751 66.287 30.780 1.00 36.52 94 ILE B C 1
ATOM 2723 O O . ILE B 1 94 ? 15.161 66.416 31.920 1.00 36.74 94 ILE B O 1
ATOM 2728 N N . ILE B 1 95 ? 15.343 65.489 29.893 1.00 35.51 95 ILE B N 1
ATOM 2729 C CA . ILE B 1 95 ? 16.518 64.654 30.225 1.00 33.84 95 ILE B CA 1
ATOM 2730 C C . ILE B 1 95 ? 17.808 65.219 29.630 1.00 34.23 95 ILE B C 1
ATOM 2731 O O . ILE B 1 95 ? 17.860 65.436 28.433 1.00 34.47 95 ILE B O 1
ATOM 2736 N N . GLY B 1 96 ? 18.835 65.356 30.464 1.00 33.83 96 GLY B N 1
ATOM 2737 C CA . GLY B 1 96 ? 20.178 65.720 30.058 1.00 35.91 96 GLY B CA 1
ATOM 2738 C C . GLY B 1 96 ? 21.113 64.520 30.167 1.00 37.34 96 GLY B C 1
ATOM 2739 O O . GLY B 1 96 ? 20.951 63.653 31.039 1.00 36.44 96 GLY B O 1
ATOM 2740 N N . ILE B 1 97 ? 22.078 64.471 29.240 1.00 38.30 97 ILE B N 1
ATOM 2741 C CA . ILE B 1 97 ? 23.027 63.364 29.135 1.00 38.80 97 ILE B CA 1
ATOM 2742 C C . ILE B 1 97 ? 24.442 63.875 29.376 1.00 39.48 97 ILE B C 1
ATOM 2743 O O . ILE B 1 97 ? 24.874 64.962 28.842 1.00 36.86 97 ILE B O 1
ATOM 2748 N N . VAL B 1 98 ? 25.134 63.128 30.253 1.00 38.92 98 VAL B N 1
ATOM 2749 C CA . VAL B 1 98 ? 26.572 63.268 30.436 1.00 39.56 98 VAL B CA 1
ATOM 2750 C C . VAL B 1 98 ? 27.271 62.000 29.902 1.00 41.47 98 VAL B C 1
ATOM 2751 O O . VAL B 1 98 ? 27.279 60.929 30.580 1.00 42.55 98 VAL B O 1
ATOM 2755 N N . PRO B 1 99 ? 27.903 62.107 28.714 1.00 42.78 99 PRO B N 1
ATOM 2756 C CA . PRO B 1 99 ? 28.429 60.873 28.168 1.00 43.62 99 PRO B CA 1
ATOM 2757 C C . PRO B 1 99 ? 29.807 60.491 28.749 1.00 45.05 99 PRO B C 1
ATOM 2758 O O . PRO B 1 99 ? 30.441 61.270 29.429 1.00 44.77 99 PRO B O 1
ATOM 2762 N N . GLN B 1 100 ? 30.217 59.252 28.520 1.00 47.63 100 GLN B N 1
ATOM 2763 C CA . GLN B 1 100 ? 31.532 58.762 28.884 1.00 49.79 100 GLN B CA 1
ATOM 2764 C C . GLN B 1 100 ? 32.632 59.553 28.169 1.00 50.44 100 GLN B C 1
ATOM 2765 O O . GLN B 1 100 ? 33.644 59.882 28.809 1.00 50.08 100 GLN B O 1
ATOM 2771 N N . ASP B 1 101 ? 32.436 59.826 26.863 1.00 51.86 101 ASP B N 1
ATOM 2772 C CA . ASP B 1 101 ? 33.399 60.585 26.009 1.00 53.68 101 ASP B CA 1
ATOM 2773 C C . ASP B 1 101 ? 32.893 61.968 25.572 1.00 53.52 101 ASP B C 1
ATOM 2774 O O . ASP B 1 101 ? 32.144 62.086 24.631 1.00 54.53 101 ASP B O 1
ATOM 2779 N N . THR B 1 102 ? 33.318 63.017 26.235 1.00 53.62 102 THR B N 1
ATOM 2780 C CA . THR B 1 102 ? 32.890 64.350 25.850 1.00 54.41 102 THR B CA 1
ATOM 2781 C C . THR B 1 102 ? 33.618 64.763 24.578 1.00 54.36 102 THR B C 1
ATOM 2782 O O . THR B 1 102 ? 34.833 64.676 24.488 1.00 54.95 102 THR B O 1
ATOM 2786 N N . ILE B 1 103 ? 32.836 65.201 23.608 1.00 54.55 103 ILE B N 1
ATOM 2787 C CA . ILE B 1 103 ? 33.323 65.719 22.347 1.00 55.18 103 ILE B CA 1
ATOM 2788 C C . ILE B 1 103 ? 33.750 67.171 22.535 1.00 54.80 103 ILE B C 1
ATOM 2789 O O . ILE B 1 103 ? 32.945 68.013 22.907 1.00 54.90 103 ILE B O 1
ATOM 2794 N N . LEU B 1 104 ? 35.023 67.454 22.306 1.00 55.13 104 LEU B N 1
ATOM 2795 C CA . LEU B 1 104 ? 35.526 68.801 22.507 1.00 54.85 104 LEU B CA 1
ATOM 2796 C C . LEU B 1 104 ? 35.773 69.413 21.167 1.00 55.39 104 LEU B C 1
ATOM 2797 O O . LEU B 1 104 ? 36.344 68.760 20.295 1.00 55.04 104 LEU B O 1
ATOM 2802 N N . PHE B 1 105 ? 35.360 70.667 21.008 1.00 55.53 105 PHE B N 1
ATOM 2803 C CA . PHE B 1 105 ? 35.510 71.370 19.751 1.00 55.49 105 PHE B CA 1
ATOM 2804 C C . PHE B 1 105 ? 36.789 72.179 19.687 1.00 55.84 105 PHE B C 1
ATOM 2805 O O . PHE B 1 105 ? 37.136 72.882 20.635 1.00 55.95 105 PHE B O 1
ATOM 2813 N N . ASN B 1 106 ? 37.464 72.107 18.548 1.00 55.85 106 ASN B N 1
ATOM 2814 C CA . ASN B 1 106 ? 38.452 73.126 18.155 1.00 55.83 106 ASN B CA 1
ATOM 2815 C C . ASN B 1 106 ? 37.791 74.495 18.006 1.00 55.59 106 ASN B C 1
ATOM 2816 O O . ASN B 1 106 ? 37.173 74.814 16.981 1.00 55.21 106 ASN B O 1
ATOM 2821 N N . GLU B 1 107 ? 37.897 75.270 19.087 1.00 55.74 107 GLU B N 1
ATOM 2822 C CA . GLU B 1 107 ? 37.072 76.451 19.330 1.00 55.86 107 GLU B CA 1
ATOM 2823 C C . GLU B 1 107 ? 37.327 76.937 20.741 1.00 55.77 107 GLU B C 1
ATOM 2824 O O . GLU B 1 107 ? 38.016 76.266 21.499 1.00 56.47 107 GLU B O 1
ATOM 2830 N N . THR B 1 108 ? 36.735 78.067 21.121 1.00 55.45 108 THR B N 1
ATOM 2831 C CA . THR B 1 108 ? 36.923 78.587 22.470 1.00 55.44 108 THR B CA 1
ATOM 2832 C C . THR B 1 108 ? 36.258 77.693 23.518 1.00 56.21 108 THR B C 1
ATOM 2833 O O . THR B 1 108 ? 35.377 76.877 23.200 1.00 56.27 108 THR B O 1
ATOM 2837 N N . ILE B 1 109 ? 36.698 77.839 24.766 1.00 56.03 109 ILE B N 1
ATOM 2838 C CA . ILE B 1 109 ? 36.109 77.100 25.864 1.00 55.72 109 ILE B CA 1
ATOM 2839 C C . ILE B 1 109 ? 34.644 77.527 26.003 1.00 55.12 109 ILE B C 1
ATOM 2840 O O . ILE B 1 109 ? 33.758 76.701 26.289 1.00 54.69 109 ILE B O 1
ATOM 2844 N N . LYS B 1 110 ? 34.388 78.800 25.736 1.00 53.89 110 LYS B N 1
ATOM 2845 C CA . LYS B 1 110 ? 33.049 79.312 25.849 1.00 53.85 110 LYS B CA 1
ATOM 2846 C C . LYS B 1 110 ? 32.161 78.607 24.821 1.00 53.46 110 LYS B C 1
ATOM 2847 O O . LYS B 1 110 ? 31.096 78.080 25.179 1.00 53.40 110 LYS B O 1
ATOM 2853 N N . TYR B 1 111 ? 32.619 78.587 23.563 1.00 51.58 111 TYR B N 1
ATOM 2854 C CA . TYR B 1 111 ? 31.909 77.921 22.490 1.00 50.87 111 TYR B CA 1
ATOM 2855 C C . TYR B 1 111 ? 31.570 76.496 22.867 1.00 48.91 111 TYR B C 1
ATOM 2856 O O . TYR B 1 111 ? 30.484 76.018 22.532 1.00 49.16 111 TYR B O 1
ATOM 2865 N N . ASN B 1 112 ? 32.507 75.844 23.555 1.00 47.52 112 ASN B N 1
ATOM 2866 C CA . ASN B 1 112 ? 32.366 74.452 24.058 1.00 46.24 112 ASN B CA 1
ATOM 2867 C C . ASN B 1 112 ? 31.283 74.246 25.124 1.00 45.06 112 ASN B C 1
ATOM 2868 O O . ASN B 1 112 ? 30.663 73.153 25.231 1.00 44.25 112 ASN B O 1
ATOM 2873 N N . ILE B 1 113 ? 31.076 75.277 25.930 1.00 43.70 113 ILE B N 1
ATOM 2874 C CA . ILE B 1 113 ? 30.045 75.229 26.952 1.00 44.14 113 ILE B CA 1
ATOM 2875 C C . ILE B 1 113 ? 28.675 75.493 26.350 1.00 44.37 113 ILE B C 1
ATOM 2876 O O . ILE B 1 113 ? 27.653 74.816 26.728 1.00 44.05 113 ILE B O 1
ATOM 2881 N N . LEU B 1 114 ? 28.663 76.427 25.389 1.00 42.43 114 LEU B N 1
ATOM 2882 C CA . LEU B 1 114 ? 27.419 76.855 24.766 1.00 42.13 114 LEU B CA 1
ATOM 2883 C C . LEU B 1 114 ? 26.883 75.807 23.830 1.00 41.65 114 LEU B C 1
ATOM 2884 O O . LEU B 1 114 ? 25.721 75.832 23.454 1.00 42.33 114 LEU B O 1
ATOM 2889 N N . TYR B 1 115 ? 27.721 74.894 23.392 1.00 42.57 115 TYR B N 1
ATOM 2890 C CA . TYR B 1 115 ? 27.168 73.785 22.669 1.00 43.73 115 TYR B CA 1
ATOM 2891 C C . TYR B 1 115 ? 25.933 73.186 23.424 1.00 44.22 115 TYR B C 1
ATOM 2892 O O . TYR B 1 115 ? 25.020 72.701 22.778 1.00 44.36 115 TYR B O 1
ATOM 2901 N N . GLY B 1 116 ? 25.878 73.275 24.760 1.00 43.91 116 GLY B N 1
ATOM 2902 C CA . GLY B 1 116 ? 24.767 72.673 25.517 1.00 45.40 116 GLY B CA 1
ATOM 2903 C C . GLY B 1 116 ? 23.447 73.416 25.359 1.00 46.45 116 GLY B C 1
ATOM 2904 O O . GLY B 1 116 ? 22.380 72.852 25.576 1.00 46.34 116 GLY B O 1
ATOM 2905 N N . LYS B 1 117 ? 23.527 74.695 25.002 1.00 46.88 117 LYS B N 1
ATOM 2906 C CA . LYS B 1 117 ? 22.353 75.555 24.764 1.00 47.56 117 LYS B CA 1
ATOM 2907 C C . LYS B 1 117 ? 22.807 76.853 24.065 1.00 48.50 117 LYS B C 1
ATOM 2908 O O . LYS B 1 117 ? 23.258 77.790 24.740 1.00 47.73 117 LYS B O 1
ATOM 2914 N N . LEU B 1 118 ? 22.705 76.908 22.740 1.00 48.97 118 LEU B N 1
ATOM 2915 C CA . LEU B 1 118 ? 23.367 77.986 21.994 1.00 50.72 118 LEU B CA 1
ATOM 2916 C C . LEU B 1 118 ? 22.907 79.432 22.350 1.00 50.99 118 LEU B C 1
ATOM 2917 O O . LEU B 1 118 ? 23.697 80.370 22.247 1.00 50.33 118 LEU B O 1
ATOM 2922 N N . ASP B 1 119 ? 21.653 79.585 22.789 1.00 51.40 119 ASP B N 1
ATOM 2923 C CA . ASP B 1 119 ? 21.059 80.891 23.126 1.00 52.52 119 ASP B CA 1
ATOM 2924 C C . ASP B 1 119 ? 21.062 81.202 24.651 1.00 52.48 119 ASP B C 1
ATOM 2925 O O . ASP B 1 119 ? 20.244 81.993 25.136 1.00 52.18 119 ASP B O 1
ATOM 2930 N N . ALA B 1 120 ? 21.955 80.536 25.395 1.00 52.38 120 ALA B N 1
ATOM 2931 C CA . ALA B 1 120 ? 22.162 80.767 26.829 1.00 51.42 120 ALA B CA 1
ATOM 2932 C C . ALA B 1 120 ? 22.886 82.097 27.048 1.00 51.82 120 ALA B C 1
ATOM 2933 O O . ALA B 1 120 ? 23.839 82.447 26.330 1.00 50.42 120 ALA B O 1
ATOM 2935 N N . THR B 1 121 ? 22.459 82.812 28.074 1.00 52.39 121 THR B N 1
ATOM 2936 C CA . THR B 1 121 ? 23.008 84.123 28.339 1.00 53.06 121 THR B CA 1
ATOM 2937 C C . THR B 1 121 ? 24.325 83.910 29.091 1.00 54.24 121 THR B C 1
ATOM 2938 O O . THR B 1 121 ? 24.567 82.804 29.612 1.00 54.29 121 THR B O 1
ATOM 2942 N N . ASP B 1 122 ? 25.189 84.937 29.124 1.00 54.72 122 ASP B N 1
ATOM 2943 C CA . ASP B 1 122 ? 26.441 84.874 29.884 1.00 55.05 122 ASP B CA 1
ATOM 2944 C C . ASP B 1 122 ? 26.197 84.497 31.346 1.00 54.55 122 ASP B C 1
ATOM 2945 O O . ASP B 1 122 ? 27.044 83.916 32.005 1.00 54.61 122 ASP B O 1
ATOM 2950 N N . GLU B 1 123 ? 25.037 84.877 31.846 1.00 54.12 123 GLU B N 1
ATOM 2951 C CA . GLU B 1 123 ? 24.697 84.688 33.228 1.00 53.92 123 GLU B 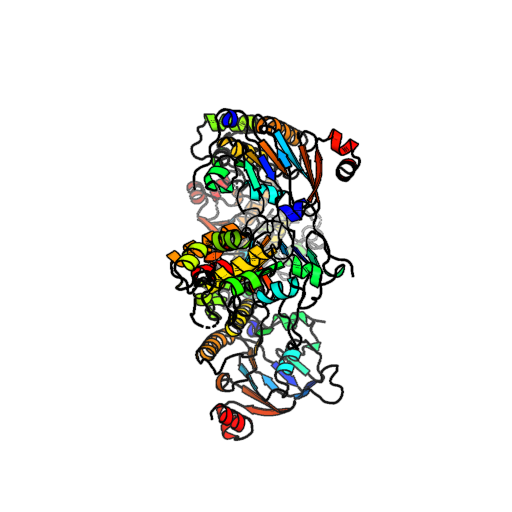CA 1
ATOM 2952 C C . GLU B 1 123 ? 24.406 83.189 33.452 1.00 52.86 123 GLU B C 1
ATOM 2953 O O . GLU B 1 123 ? 24.867 82.596 34.404 1.00 52.49 123 GLU B O 1
ATOM 2959 N N . GLU B 1 124 ? 23.674 82.576 32.534 1.00 52.22 124 GLU B N 1
ATOM 2960 C CA . GLU B 1 124 ? 23.384 81.133 32.569 1.00 51.35 124 GLU B CA 1
ATOM 2961 C C . GLU B 1 124 ? 24.682 80.322 32.407 1.00 50.46 124 GLU B C 1
ATOM 2962 O O . GLU B 1 124 ? 24.885 79.306 33.096 1.00 50.00 124 GLU B O 1
ATOM 2968 N N . VAL B 1 125 ? 25.553 80.792 31.503 1.00 49.18 125 VAL B N 1
ATOM 2969 C CA . VAL B 1 125 ? 26.868 80.230 31.337 1.00 48.14 125 VAL B CA 1
ATOM 2970 C C . VAL B 1 125 ? 27.682 80.292 32.636 1.00 47.77 125 VAL B C 1
ATOM 2971 O O . VAL B 1 125 ? 28.361 79.359 32.971 1.00 47.80 125 VAL B O 1
ATOM 2975 N N . ILE B 1 126 ? 27.620 81.393 33.366 1.00 48.52 126 ILE B N 1
ATOM 2976 C CA . ILE B 1 126 ? 28.464 81.555 34.560 1.00 48.47 126 ILE B CA 1
ATOM 2977 C C . ILE B 1 126 ? 27.969 80.608 35.666 1.00 48.24 126 ILE B C 1
ATOM 2978 O O . ILE B 1 126 ? 28.769 79.966 36.361 1.00 48.26 126 ILE B O 1
ATOM 2983 N N . LYS B 1 127 ? 26.655 80.516 35.786 1.00 48.18 127 LYS B N 1
ATOM 2984 C CA . LYS B 1 127 ? 26.000 79.677 36.779 1.00 49.19 127 LYS B CA 1
ATOM 2985 C C . LYS B 1 127 ? 26.355 78.203 36.561 1.00 49.01 127 LYS B C 1
ATOM 2986 O O . LYS B 1 127 ? 26.819 77.532 37.487 1.00 50.16 127 LYS B O 1
ATOM 2992 N N . ALA B 1 128 ? 26.169 77.722 35.333 1.00 48.00 128 ALA B N 1
ATOM 2993 C CA . ALA B 1 128 ? 26.372 76.319 35.000 1.00 47.02 128 ALA B CA 1
ATOM 2994 C C . ALA B 1 128 ? 27.791 75.912 35.329 1.00 46.49 128 ALA B C 1
ATOM 2995 O O . ALA B 1 128 ? 28.051 74.854 35.909 1.00 46.31 128 ALA B O 1
ATOM 2997 N N . THR B 1 129 ? 28.682 76.809 34.963 1.00 46.11 129 THR B N 1
ATOM 2998 C CA . THR B 1 129 ? 30.116 76.719 35.091 1.00 46.55 129 THR B CA 1
ATOM 2999 C C . THR B 1 129 ? 30.585 76.601 36.579 1.00 45.84 129 THR B C 1
ATOM 3000 O O . THR B 1 129 ? 31.471 75.801 36.900 1.00 45.52 129 THR B O 1
ATOM 3004 N N . LYS B 1 130 ? 29.968 77.374 37.479 1.00 44.82 130 LYS B N 1
ATOM 3005 C CA . LYS B 1 130 ? 30.220 77.255 38.903 1.00 44.68 130 LYS B CA 1
ATOM 3006 C C . LYS B 1 130 ? 29.676 75.935 39.414 1.00 44.08 130 LYS B C 1
ATOM 3007 O O . LYS B 1 130 ? 30.326 75.295 40.222 1.00 45.01 130 LYS B O 1
ATOM 3013 N N . SER B 1 131 ? 28.510 75.506 38.962 1.00 41.96 131 SER B N 1
ATOM 3014 C CA . SER B 1 131 ? 28.061 74.171 39.398 1.00 42.88 131 SER B CA 1
ATOM 3015 C C . SER B 1 131 ? 29.015 73.080 38.954 1.00 41.70 131 SER B C 1
ATOM 3016 O O . SER B 1 131 ? 29.267 72.179 39.714 1.00 40.44 131 SER B O 1
ATOM 3019 N N . ALA B 1 132 ? 29.584 73.229 37.747 1.00 41.84 132 ALA B N 1
ATOM 3020 C CA . ALA B 1 132 ? 30.460 72.225 37.135 1.00 42.38 132 ALA B CA 1
ATOM 3021 C C . ALA B 1 132 ? 31.919 72.281 37.620 1.00 43.14 132 ALA B C 1
ATOM 3022 O O . ALA B 1 132 ? 32.765 71.487 37.183 1.00 42.65 132 ALA B O 1
ATOM 3024 N N . GLN B 1 133 ? 32.195 73.222 38.526 1.00 44.75 133 GLN B N 1
ATOM 3025 C CA . GLN B 1 133 ? 33.516 73.415 39.110 1.00 45.75 133 GLN B CA 1
ATOM 3026 C C . GLN B 1 133 ? 34.557 73.849 38.080 1.00 47.93 133 GLN B C 1
ATOM 3027 O O . GLN B 1 133 ? 35.735 73.446 38.169 1.00 48.48 133 GLN B O 1
ATOM 3033 N N . LEU B 1 134 ? 34.117 74.674 37.118 1.00 49.06 134 LEU B N 1
ATOM 3034 C CA . LEU B 1 134 ? 34.978 75.152 36.039 1.00 50.15 134 LEU B CA 1
ATOM 3035 C C . LEU B 1 134 ? 35.215 76.638 36.085 1.00 52.04 134 LEU B C 1
ATOM 3036 O O . LEU B 1 134 ? 36.067 77.129 35.347 1.00 52.30 134 LEU B O 1
ATOM 3041 N N . TYR B 1 135 ? 34.450 77.363 36.891 1.00 54.15 135 TYR B N 1
ATOM 3042 C CA . TYR B 1 135 ? 34.569 78.816 36.918 1.00 57.62 135 TYR B CA 1
ATOM 3043 C C . TYR B 1 135 ? 35.992 79.278 37.246 1.00 59.24 135 TYR B C 1
ATOM 3044 O O . TYR B 1 135 ? 36.587 80.100 36.529 1.00 59.28 135 TYR B O 1
ATOM 3053 N N . ASP B 1 136 ? 36.540 78.724 38.320 1.00 61.09 136 ASP B N 1
ATOM 3054 C CA . ASP B 1 136 ? 37.870 79.113 38.753 1.00 62.99 136 ASP B CA 1
ATOM 3055 C C . ASP B 1 136 ? 38.981 78.743 37.759 1.00 64.14 136 ASP B C 1
ATOM 3056 O O . ASP B 1 136 ? 39.810 79.614 37.419 1.00 64.87 136 ASP B O 1
ATOM 3061 N N . PHE B 1 137 ? 38.981 77.491 37.277 1.00 64.63 137 PHE B N 1
ATOM 3062 C CA . PHE B 1 137 ? 39.894 77.059 36.204 1.00 65.27 137 PHE B CA 1
ATOM 3063 C C . PHE B 1 137 ? 39.894 78.067 35.057 1.00 66.21 137 PHE B C 1
ATOM 3064 O O . PHE B 1 137 ? 40.961 78.436 34.569 1.00 66.57 137 PHE B O 1
ATOM 3066 N N . ILE B 1 138 ? 38.696 78.514 34.658 1.00 67.16 138 ILE B N 1
ATOM 3067 C CA . ILE B 1 138 ? 38.505 79.394 33.501 1.00 67.98 138 ILE B CA 1
ATOM 3068 C C . ILE B 1 138 ? 39.004 80.807 33.809 1.00 69.27 138 ILE B C 1
ATOM 3069 O O . ILE B 1 138 ? 39.743 81.403 33.018 1.00 69.91 138 ILE B O 1
ATOM 3074 N N . GLU B 1 139 ? 38.626 81.330 34.966 1.00 70.25 139 GLU B N 1
ATOM 3075 C CA . GLU B 1 139 ? 39.055 82.666 35.336 1.00 71.56 139 GLU B CA 1
ATOM 3076 C C . GLU B 1 139 ? 40.586 82.787 35.469 1.00 71.85 139 GLU B C 1
ATOM 3077 O O . GLU B 1 139 ? 41.157 83.860 35.271 1.00 72.06 139 GLU B O 1
ATOM 3083 N N . ALA B 1 140 ? 41.241 81.671 35.774 1.00 72.15 140 ALA B N 1
ATOM 3084 C CA . ALA B 1 140 ? 42.681 81.653 35.962 1.00 72.11 140 ALA B CA 1
ATOM 3085 C C . ALA B 1 140 ? 43.420 81.368 34.654 1.00 72.36 140 ALA B C 1
ATOM 3086 O O . ALA B 1 140 ? 44.569 80.914 34.675 1.00 72.68 140 ALA B O 1
ATOM 3088 N N . LEU B 1 141 ? 42.765 81.621 33.522 1.00 71.97 141 LEU B N 1
ATOM 3089 C CA . LEU B 1 141 ? 43.401 81.430 32.223 1.00 71.76 141 LEU B CA 1
ATOM 3090 C C . LEU B 1 141 ? 43.670 82.772 31.555 1.00 71.65 141 LEU B C 1
ATOM 3091 O O . LEU B 1 141 ? 42.833 83.677 31.648 1.00 71.75 141 LEU B O 1
ATOM 3096 N N . PRO B 1 142 ? 44.837 82.900 30.879 1.00 71.66 142 PRO B N 1
ATOM 3097 C CA . PRO B 1 142 ? 45.250 84.144 30.189 1.00 71.42 142 PRO B CA 1
ATOM 3098 C C . PRO B 1 142 ? 44.131 84.784 29.364 1.00 71.16 142 PRO B C 1
ATOM 3099 O O . PRO B 1 142 ? 43.686 85.892 29.681 1.00 70.46 142 PRO B O 1
ATOM 3103 N N . LYS B 1 143 ? 43.659 84.056 28.351 1.00 71.40 143 LYS B N 1
ATOM 3104 C CA . LYS B 1 143 ? 42.579 84.508 27.471 1.00 71.51 143 LYS B CA 1
ATOM 3105 C C . LYS B 1 143 ? 41.157 84.243 28.039 1.00 71.40 143 LYS B C 1
ATOM 3106 O O . LYS B 1 143 ? 40.164 84.709 27.466 1.00 70.77 143 LYS B O 1
ATOM 3108 N N . LYS B 1 144 ? 41.101 83.529 29.180 1.00 71.60 144 LYS B N 1
ATOM 3109 C CA . LYS B 1 144 ? 39.869 83.175 29.960 1.00 71.51 144 LYS B CA 1
ATOM 3110 C C . LYS B 1 144 ? 38.836 82.313 29.227 1.00 71.39 144 LYS B C 1
ATOM 3111 O O . LYS B 1 144 ? 39.099 81.138 28.953 1.00 71.06 144 LYS B O 1
ATOM 3117 N N . TRP B 1 145 ? 37.676 82.904 28.925 1.00 71.21 145 TRP B N 1
ATOM 3118 C CA . TRP B 1 145 ? 36.609 82.258 28.137 1.00 71.41 145 TRP B CA 1
ATOM 3119 C C . TRP B 1 145 ? 36.972 82.098 26.658 1.00 71.11 145 TRP B C 1
ATOM 3120 O O . TRP B 1 145 ? 36.497 81.173 25.994 1.00 70.96 145 TRP B O 1
ATOM 3131 N N . ASP B 1 146 ? 37.829 82.996 26.167 1.00 70.62 146 ASP B N 1
ATOM 3132 C CA . ASP B 1 146 ? 38.330 82.965 24.792 1.00 70.18 146 ASP B CA 1
ATOM 3133 C C . ASP B 1 146 ? 39.483 81.975 24.584 1.00 69.69 146 ASP B C 1
ATOM 3134 O O . ASP B 1 146 ? 39.889 81.729 23.450 1.00 69.53 146 ASP B O 1
ATOM 3139 N N . THR B 1 147 ? 40.002 81.403 25.668 1.00 69.56 147 THR B N 1
ATOM 3140 C CA . THR B 1 147 ? 41.000 80.329 25.572 1.00 69.28 147 THR B CA 1
ATOM 3141 C C . THR B 1 147 ? 40.524 79.291 24.572 1.00 69.34 147 THR B C 1
ATOM 3142 O O . THR B 1 147 ? 39.421 78.765 24.686 1.00 69.11 147 THR B O 1
ATOM 3146 N N . ILE B 1 148 ? 41.352 79.034 23.570 1.00 69.70 148 ILE B N 1
ATOM 3147 C CA . ILE B 1 148 ? 41.069 78.010 22.575 1.00 70.20 148 ILE B CA 1
ATOM 3148 C C . ILE B 1 148 ? 41.590 76.626 23.050 1.00 70.89 148 ILE B C 1
ATOM 3149 O O . ILE B 1 148 ? 42.727 76.483 23.534 1.00 71.18 148 ILE B O 1
ATOM 3154 N N . VAL B 1 149 ? 40.709 75.636 22.939 1.00 71.32 149 VAL B N 1
ATOM 3155 C CA . VAL B 1 149 ? 40.937 74.257 23.317 1.00 71.81 149 VAL B CA 1
ATOM 3156 C C . VAL B 1 149 ? 40.509 73.481 22.046 1.00 72.72 149 VAL B C 1
ATOM 3157 O O . VAL B 1 149 ? 39.942 74.127 21.157 1.00 72.76 149 VAL B O 1
ATOM 3161 N N . GLY B 1 150 ? 40.815 72.181 21.843 1.00 74.31 150 GLY B N 1
ATOM 3162 C CA . GLY B 1 150 ? 42.016 71.439 22.291 1.00 75.86 150 GLY B CA 1
ATOM 3163 C C . GLY B 1 150 ? 43.118 71.917 21.347 1.00 76.81 150 GLY B C 1
ATOM 3164 O O . GLY B 1 150 ? 43.992 72.700 21.746 1.00 77.49 150 GLY B O 1
ATOM 3165 N N . ASN B 1 151 ? 43.190 71.388 20.128 1.00 77.70 151 ASN B N 1
ATOM 3166 C CA . ASN B 1 151 ? 43.255 69.964 19.827 1.00 78.00 151 ASN B CA 1
ATOM 3167 C C . ASN B 1 151 ? 44.660 69.827 19.238 1.00 78.09 151 ASN B C 1
ATOM 3168 O O . ASN B 1 151 ? 45.326 68.849 19.575 1.00 78.18 151 ASN B O 1
ATOM 3173 N N . LYS B 1 152 ? 45.162 70.757 18.385 1.00 78.13 152 LYS B N 1
ATOM 3174 C CA . LYS B 1 152 ? 44.507 71.906 17.663 1.00 77.82 152 LYS B CA 1
ATOM 3175 C C . LYS B 1 152 ? 43.751 72.977 18.459 1.00 78.11 152 LYS B C 1
ATOM 3176 O O . LYS B 1 152 ? 44.207 74.118 18.593 1.00 78.04 152 LYS B O 1
ATOM 3178 N N . MET B 1 154 ? 44.874 74.344 23.529 1.00 63.46 154 MET B N 1
ATOM 3179 C CA . MET B 1 154 ? 45.148 73.958 24.910 1.00 64.01 154 MET B CA 1
ATOM 3180 C C . MET B 1 154 ? 44.517 72.605 25.257 1.00 62.95 154 MET B C 1
ATOM 3181 O O . MET B 1 154 ? 43.335 72.412 25.038 1.00 63.21 154 MET B O 1
ATOM 3186 N N . LYS B 1 155 ? 45.304 71.673 25.792 1.00 62.11 155 LYS B N 1
ATOM 3187 C CA . LYS B 1 155 ? 44.784 70.359 26.201 1.00 60.91 155 LYS B CA 1
ATOM 3188 C C . LYS B 1 155 ? 43.923 70.544 27.446 1.00 60.53 155 LYS B C 1
ATOM 3189 O O . LYS B 1 155 ? 44.066 71.551 28.160 1.00 61.18 155 LYS B O 1
ATOM 3191 N N . LEU B 1 156 ? 43.021 69.592 27.698 1.00 59.03 156 LEU B N 1
ATOM 3192 C CA . LEU B 1 156 ? 42.227 69.556 28.921 1.00 57.43 156 LEU B CA 1
ATOM 3193 C C . LEU B 1 156 ? 42.192 68.108 29.370 1.00 56.87 156 LEU B C 1
ATOM 3194 O O . LEU B 1 156 ? 42.134 67.198 28.535 1.00 56.63 156 LEU B O 1
ATOM 3199 N N . SER B 1 157 ? 42.217 67.878 30.674 1.00 55.86 157 SER B N 1
ATOM 3200 C CA . SER B 1 157 ? 42.262 66.507 31.161 1.00 55.36 157 SER B CA 1
ATOM 3201 C C . SER B 1 157 ? 40.890 65.868 30.931 1.00 54.81 157 SER B C 1
ATOM 3202 O O . SER B 1 157 ? 39.913 66.570 30.698 1.00 54.17 157 SER B O 1
ATOM 3205 N N . GLY B 1 158 ? 40.829 64.538 30.948 1.00 54.99 158 GLY B N 1
ATOM 3206 C CA . GLY B 1 158 ? 39.544 63.810 30.892 1.00 54.51 158 GLY B CA 1
ATOM 3207 C C . GLY B 1 158 ? 38.544 64.359 31.904 1.00 53.78 158 GLY B C 1
ATOM 3208 O O . GLY B 1 158 ? 37.402 64.632 31.573 1.00 53.51 158 GLY B O 1
ATOM 3209 N N . GLY B 1 159 ? 39.010 64.529 33.139 1.00 53.81 159 GLY B N 1
ATOM 3210 C CA . GLY B 1 159 ? 38.250 65.163 34.221 1.00 52.45 159 GLY B CA 1
ATOM 3211 C C . GLY B 1 159 ? 37.548 66.447 33.828 1.00 51.84 159 GLY B C 1
ATOM 3212 O O . GLY B 1 159 ? 36.294 66.503 33.837 1.00 51.70 159 GLY B O 1
ATOM 3213 N N . GLU B 1 160 ? 38.343 67.467 33.475 1.00 50.58 160 GLU B N 1
ATOM 3214 C CA . GLU B 1 160 ? 37.808 68.742 32.991 1.00 49.26 160 GLU B CA 1
ATOM 3215 C C . GLU B 1 160 ? 36.892 68.644 31.777 1.00 47.54 160 GLU B C 1
ATOM 3216 O O . GLU B 1 160 ? 35.916 69.372 31.701 1.00 46.78 160 GLU B O 1
ATOM 3222 N N . ARG B 1 161 ? 37.235 67.786 30.815 1.00 46.47 161 ARG B N 1
ATOM 3223 C CA . ARG B 1 161 ? 36.387 67.515 29.666 1.00 45.92 161 ARG B CA 1
ATOM 3224 C C . ARG B 1 161 ? 35.030 66.965 30.138 1.00 44.01 161 ARG B C 1
ATOM 3225 O O . ARG B 1 161 ? 33.996 67.441 29.683 1.00 43.78 161 ARG B O 1
ATOM 3233 N N . GLN B 1 162 ? 34.999 65.993 31.057 1.00 41.68 162 GLN B N 1
ATOM 3234 C CA . GLN B 1 162 ? 33.686 65.592 31.540 1.00 39.87 162 GLN B CA 1
ATOM 3235 C C . GLN B 1 162 ? 32.978 66.726 32.345 1.00 38.80 162 GLN B C 1
ATOM 3236 O O . GLN B 1 162 ? 31.774 66.901 32.251 1.00 38.38 162 GLN B O 1
ATOM 3242 N N . ARG B 1 163 ? 33.696 67.515 33.112 1.00 38.21 163 ARG B N 1
ATOM 3243 C CA . ARG B 1 163 ? 33.013 68.635 33.772 1.00 38.59 163 ARG B CA 1
ATOM 3244 C C . ARG B 1 163 ? 32.489 69.713 32.785 1.00 39.11 163 ARG B C 1
ATOM 3245 O O . ARG B 1 163 ? 31.577 70.467 33.100 1.00 39.51 163 ARG B O 1
ATOM 3253 N N . ILE B 1 164 ? 33.019 69.725 31.568 1.00 39.59 164 ILE B N 1
ATOM 3254 C CA . ILE B 1 164 ? 32.412 70.501 30.492 1.00 40.60 164 ILE B CA 1
ATOM 3255 C C . ILE B 1 164 ? 31.076 69.894 30.113 1.00 39.57 164 ILE B C 1
ATOM 3256 O O . ILE B 1 164 ? 30.090 70.601 30.012 1.00 40.90 164 ILE B O 1
ATOM 3261 N N . ALA B 1 165 ? 31.054 68.579 29.901 1.00 39.56 165 ALA B N 1
ATOM 3262 C CA . ALA B 1 165 ? 29.809 67.840 29.671 1.00 38.00 165 ALA B CA 1
ATOM 3263 C C . ALA B 1 165 ? 28.775 68.169 30.750 1.00 37.14 165 ALA B C 1
ATOM 3264 O O . ALA B 1 165 ? 27.621 68.412 30.467 1.00 36.78 165 ALA B O 1
ATOM 3266 N N . ILE B 1 166 ? 29.203 68.225 31.988 1.00 37.41 166 ILE B N 1
ATOM 3267 C CA . ILE B 1 166 ? 28.303 68.597 33.083 1.00 37.23 166 ILE B CA 1
ATOM 3268 C C . ILE B 1 166 ? 27.780 70.016 32.939 1.00 37.27 166 ILE B C 1
ATOM 3269 O O . ILE B 1 166 ? 26.576 70.212 33.048 1.00 37.73 166 ILE B O 1
ATOM 3274 N N . ALA B 1 167 ? 28.680 71.009 32.741 1.00 36.51 167 ALA B N 1
ATOM 3275 C CA . ALA B 1 167 ? 28.261 72.381 32.450 1.00 35.52 167 ALA B CA 1
ATOM 3276 C C . ALA B 1 167 ? 27.265 72.378 31.280 1.00 35.47 167 ALA B C 1
ATOM 3277 O O . ALA B 1 167 ? 26.214 72.962 31.360 1.00 35.01 167 ALA B O 1
ATOM 3279 N N . ARG B 1 168 ? 27.581 71.663 30.202 1.00 36.77 168 ARG B N 1
ATOM 3280 C CA . ARG B 1 168 ? 26.634 71.499 29.048 1.00 37.75 168 ARG B CA 1
ATOM 3281 C C . ARG B 1 168 ? 25.247 70.924 29.432 1.00 38.48 168 ARG B C 1
ATOM 3282 O O . ARG B 1 168 ? 24.202 71.475 29.096 1.00 37.76 168 ARG B O 1
ATOM 3290 N N . CYS B 1 169 ? 25.247 69.818 30.160 1.00 39.96 169 CYS B N 1
ATOM 3291 C CA . CYS B 1 169 ? 24.003 69.180 30.602 1.00 39.83 169 CYS B CA 1
ATOM 3292 C C . CYS B 1 169 ? 23.148 70.177 31.386 1.00 40.36 169 CYS B C 1
ATOM 3293 O O . CYS B 1 169 ? 21.947 70.307 31.124 1.00 40.31 169 CYS B O 1
ATOM 3296 N N . LEU B 1 170 ? 23.778 70.910 32.311 1.00 41.04 170 LEU B N 1
ATOM 3297 C CA . LEU B 1 170 ? 23.078 71.824 33.235 1.00 42.56 170 LEU B CA 1
ATOM 3298 C C . LEU B 1 170 ? 22.390 73.021 32.584 1.00 43.21 170 LEU B C 1
ATOM 3299 O O . LEU B 1 170 ? 21.397 73.500 33.087 1.00 42.72 170 LEU B O 1
ATOM 3304 N N . LEU B 1 171 ? 22.973 73.523 31.498 1.00 44.51 171 LEU B N 1
ATOM 3305 C CA . LEU B 1 171 ? 22.466 74.690 30.774 1.00 45.68 171 LEU B CA 1
ATOM 3306 C C . LEU B 1 171 ? 21.000 74.581 30.364 1.00 46.74 171 LEU B C 1
ATOM 3307 O O . LEU B 1 171 ? 20.281 75.548 30.480 1.00 47.83 171 LEU B O 1
ATOM 3312 N N . LYS B 1 172 ? 20.543 73.420 29.898 1.00 48.55 172 LYS B N 1
ATOM 3313 C CA . LYS B 1 172 ? 19.097 73.249 29.582 1.00 48.64 172 LYS B CA 1
ATOM 3314 C C . LYS B 1 172 ? 18.254 72.825 30.778 1.00 49.48 172 LYS B C 1
ATOM 3315 O O . LYS B 1 172 ? 17.136 72.346 30.610 1.00 50.45 172 LYS B O 1
ATOM 3317 N N . ASP B 1 173 ? 18.789 73.033 31.979 1.00 48.57 173 ASP B N 1
ATOM 3318 C CA . ASP B 1 173 ? 18.144 72.685 33.238 1.00 48.48 173 ASP B CA 1
ATOM 3319 C C . ASP B 1 173 ? 17.259 71.404 33.176 1.00 46.17 173 ASP B C 1
ATOM 3320 O O . ASP B 1 173 ? 16.040 71.468 33.299 1.00 47.21 173 ASP B O 1
ATOM 3325 N N . PRO B 1 174 ? 17.885 70.235 32.990 1.00 43.33 174 PRO B N 1
ATOM 3326 C CA . PRO B 1 174 ? 17.141 68.977 32.852 1.00 41.78 174 PRO B CA 1
ATOM 3327 C C . PRO B 1 174 ? 16.671 68.471 34.235 1.00 40.16 174 PRO B C 1
ATOM 3328 O O . PRO B 1 174 ? 17.352 68.681 35.218 1.00 40.53 174 PRO B O 1
ATOM 3332 N N . LYS B 1 175 ? 15.509 67.856 34.316 1.00 38.98 175 LYS B N 1
ATOM 3333 C CA . LYS B 1 175 ? 15.050 67.334 35.603 1.00 38.47 175 LYS B CA 1
ATOM 3334 C C . LYS B 1 175 ? 15.443 65.891 35.765 1.00 38.36 175 LYS B C 1
ATOM 3335 O O . LYS B 1 175 ? 15.337 65.353 36.855 1.00 39.47 175 LYS B O 1
ATOM 3341 N N . ILE B 1 176 ? 15.811 65.238 34.659 1.00 38.59 176 ILE B N 1
ATOM 3342 C CA . ILE B 1 176 ? 16.434 63.899 34.682 1.00 38.69 176 ILE B CA 1
ATOM 3343 C C . ILE B 1 176 ? 17.790 64.004 33.997 1.00 38.62 176 ILE B C 1
ATOM 3344 O O . ILE B 1 176 ? 17.895 64.622 32.940 1.00 37.40 176 ILE B O 1
ATOM 3349 N N . VAL B 1 177 ? 18.806 63.427 34.640 1.00 39.18 177 VAL B N 1
ATOM 3350 C CA . VAL B 1 177 ? 20.163 63.310 34.120 1.00 39.72 177 VAL B CA 1
ATOM 3351 C C . VAL B 1 177 ? 20.630 61.828 34.067 1.00 41.17 177 VAL B C 1
ATOM 3352 O O . VAL B 1 177 ? 20.661 61.123 35.087 1.00 41.25 177 VAL B O 1
ATOM 3356 N N . ILE B 1 178 ? 20.941 61.376 32.848 1.00 42.03 178 ILE B N 1
ATOM 3357 C CA . ILE B 1 178 ? 21.666 60.113 32.567 1.00 41.92 178 ILE B CA 1
ATOM 3358 C C . ILE B 1 178 ? 23.205 60.396 32.481 1.00 42.25 178 ILE B C 1
ATOM 3359 O O . ILE B 1 178 ? 23.712 61.169 31.633 1.00 39.91 178 ILE B O 1
ATOM 3364 N N . PHE B 1 179 ? 23.916 59.800 33.426 1.00 41.87 179 PHE B N 1
ATOM 3365 C CA . PHE B 1 179 ? 25.289 60.085 33.646 1.00 42.51 179 PHE B CA 1
ATOM 3366 C C . PHE B 1 179 ? 26.116 58.811 33.485 1.00 43.84 179 PHE B C 1
ATOM 3367 O O . PHE B 1 179 ? 25.988 57.834 34.264 1.00 43.36 179 PHE B O 1
ATOM 3375 N N . ASP B 1 180 ? 26.947 58.816 32.453 1.00 44.41 180 ASP B N 1
ATOM 3376 C CA . ASP B 1 180 ? 27.908 57.755 32.232 1.00 46.42 180 ASP B CA 1
ATOM 3377 C C . ASP B 1 180 ? 29.319 58.145 32.763 1.00 47.63 180 ASP B C 1
ATOM 3378 O O . ASP B 1 180 ? 29.989 59.078 32.266 1.00 46.19 180 ASP B O 1
ATOM 3383 N N . GLU B 1 181 ? 29.738 57.463 33.827 1.00 48.94 181 GLU B N 1
ATOM 3384 C CA . GLU B 1 181 ? 31.063 57.706 34.382 1.00 51.73 181 GLU B CA 1
ATOM 3385 C C . GLU B 1 181 ? 32.222 57.358 33.422 1.00 51.68 181 GLU B C 1
ATOM 3386 O O . GLU B 1 181 ? 32.253 56.308 32.815 1.00 51.88 181 GLU B O 1
ATOM 3392 N N . ALA B 1 182 ? 33.139 58.302 33.267 1.00 53.21 182 ALA B N 1
ATOM 3393 C CA . ALA B 1 182 ? 34.336 58.114 32.464 1.00 54.70 182 ALA B CA 1
ATOM 3394 C C . ALA B 1 182 ? 35.444 57.666 33.414 1.00 55.70 182 ALA B C 1
ATOM 3395 O O . ALA B 1 182 ? 35.385 57.952 34.610 1.00 55.79 182 ALA B O 1
ATOM 3397 N N . THR B 1 183 ? 36.481 57.015 32.898 1.00 56.68 183 THR B N 1
ATOM 3398 C CA . THR B 1 183 ? 37.575 56.587 33.770 1.00 58.39 183 THR B CA 1
ATOM 3399 C C . THR B 1 183 ? 38.075 57.722 34.719 1.00 59.02 183 THR B C 1
ATOM 3400 O O . THR B 1 183 ? 38.113 58.903 34.333 1.00 59.64 183 THR B O 1
ATOM 3404 N N . SER B 1 184 ? 38.433 57.356 35.957 1.00 59.79 184 SER B N 1
ATOM 3405 C CA . SER B 1 184 ? 38.817 58.323 37.015 1.00 59.93 184 SER B CA 1
ATOM 3406 C C . SER B 1 184 ? 40.108 59.116 36.759 1.00 59.85 184 SER B C 1
ATOM 3407 O O . SER B 1 184 ? 40.925 58.733 35.925 1.00 59.96 184 SER B O 1
ATOM 3409 N N . ASP B 1 187 ? 44.568 62.133 39.309 1.00 51.90 187 ASP B N 1
ATOM 3410 C CA . ASP B 1 187 ? 44.789 63.391 40.031 1.00 52.17 187 ASP B CA 1
ATOM 3411 C C . ASP B 1 187 ? 43.687 63.597 41.042 1.00 51.36 187 ASP B C 1
ATOM 3412 O O . ASP B 1 187 ? 42.585 63.893 40.660 1.00 51.80 187 ASP B O 1
ATOM 3417 N N . SER B 1 188 ? 44.021 63.454 42.329 1.00 50.75 188 SER B N 1
ATOM 3418 C CA . SER B 1 188 ? 43.055 63.454 43.467 1.00 50.26 188 SER B CA 1
ATOM 3419 C C . SER B 1 188 ? 42.226 64.730 43.555 1.00 49.77 188 SER B C 1
ATOM 3420 O O . SER B 1 188 ? 41.046 64.676 43.931 1.00 49.90 188 SER B O 1
ATOM 3423 N N . LYS B 1 189 ? 42.862 65.866 43.234 1.00 48.63 189 LYS B N 1
ATOM 3424 C CA . LYS B 1 189 ? 42.194 67.131 43.175 1.00 47.88 189 LYS B CA 1
ATOM 3425 C C . LYS B 1 189 ? 41.088 67.105 42.140 1.00 47.39 189 LYS B C 1
ATOM 3426 O O . LYS B 1 189 ? 39.966 67.514 42.424 1.00 47.58 189 LYS B O 1
ATOM 3432 N N . THR B 1 190 ? 41.381 66.651 40.923 1.00 46.84 190 THR B N 1
ATOM 3433 C CA . THR B 1 190 ? 40.323 66.699 39.928 1.00 45.96 190 THR B CA 1
ATOM 3434 C C . THR B 1 190 ? 39.226 65.641 40.197 1.00 45.49 190 THR B C 1
ATOM 3435 O O . THR B 1 190 ? 38.100 65.830 39.793 1.00 45.07 190 THR B O 1
ATOM 3439 N N . GLU B 1 191 ? 39.532 64.588 40.954 1.00 44.88 191 GLU B N 1
ATOM 3440 C CA . GLU B 1 191 ? 38.493 63.605 41.389 1.00 45.01 191 GLU B CA 1
ATOM 3441 C C . GLU B 1 191 ? 37.593 64.205 42.461 1.00 45.18 191 GLU B C 1
ATOM 3442 O O . GLU B 1 191 ? 36.413 63.860 42.540 1.00 45.52 191 GLU B O 1
ATOM 3444 N N . TYR B 1 192 ? 38.167 65.093 43.294 1.00 44.72 192 TYR B N 1
ATOM 3445 C CA . TYR B 1 192 ? 37.409 65.908 44.233 1.00 43.74 192 TYR B CA 1
ATOM 3446 C C . TYR B 1 192 ? 36.450 66.925 43.584 1.00 43.53 192 TYR B C 1
ATOM 3447 O O . TYR B 1 192 ? 35.296 67.055 44.017 1.00 43.26 192 TYR B O 1
ATOM 3456 N N . LEU B 1 193 ? 36.936 67.676 42.596 1.00 42.30 193 LEU B N 1
ATOM 3457 C CA . LEU B 1 193 ? 36.127 68.691 41.908 1.00 41.53 193 LEU B CA 1
ATOM 3458 C C . LEU B 1 193 ? 34.960 68.035 41.169 1.00 41.05 193 LEU B C 1
ATOM 3459 O O . LEU B 1 193 ? 33.866 68.559 41.088 1.00 41.69 193 LEU B O 1
ATOM 3464 N N . PHE B 1 194 ? 35.231 66.881 40.621 1.00 41.07 194 PHE B N 1
ATOM 3465 C CA . PHE B 1 194 ? 34.236 66.103 39.993 1.00 41.96 194 PHE B CA 1
ATOM 3466 C C . PHE B 1 194 ? 33.147 65.668 41.007 1.00 42.59 194 PHE B C 1
ATOM 3467 O O . PHE B 1 194 ? 31.942 65.753 40.725 1.00 42.46 194 PHE B O 1
ATOM 3475 N N . GLN B 1 195 ? 33.561 65.241 42.194 1.00 42.07 195 GLN B N 1
ATOM 3476 C CA . GLN B 1 195 ? 32.573 64.832 43.182 1.00 43.54 195 GLN B CA 1
ATOM 3477 C C . GLN B 1 195 ? 31.702 66.016 43.657 1.00 42.72 195 GLN B C 1
ATOM 3478 O O . GLN B 1 195 ? 30.517 65.867 43.939 1.00 42.60 195 GLN B O 1
ATOM 3484 N N . LYS B 1 196 ? 32.299 67.190 43.738 1.00 42.72 196 LYS B N 1
ATOM 3485 C CA . LYS B 1 196 ? 31.572 68.374 44.139 1.00 42.53 196 LYS B CA 1
ATOM 3486 C C . LYS B 1 196 ? 30.537 68.782 43.074 1.00 42.39 196 LYS B C 1
ATOM 3487 O O . LYS B 1 196 ? 29.396 69.087 43.423 1.00 42.72 196 LYS B O 1
ATOM 3493 N N . ALA B 1 197 ? 30.951 68.830 41.797 1.00 42.54 197 ALA B N 1
ATOM 3494 C CA . ALA B 1 197 ? 30.013 68.960 40.656 1.00 42.09 197 ALA B CA 1
ATOM 3495 C C . ALA B 1 197 ? 28.853 67.926 40.689 1.00 42.07 197 ALA B C 1
ATOM 3496 O O . ALA B 1 197 ? 27.719 68.281 40.428 1.00 41.87 197 ALA B O 1
ATOM 3498 N N . VAL B 1 198 ? 29.131 66.658 41.002 1.00 42.64 198 VAL B N 1
ATOM 3499 C CA . VAL B 1 198 ? 28.044 65.659 41.054 1.00 43.62 198 VAL B CA 1
ATOM 3500 C C . VAL B 1 198 ? 27.051 65.966 42.187 1.00 44.50 198 VAL B C 1
ATOM 3501 O O . VAL B 1 198 ? 25.872 65.910 41.963 1.00 45.08 198 VAL B O 1
ATOM 3505 N N . GLU B 1 199 ? 27.542 66.311 43.377 1.00 45.87 199 GLU B N 1
ATOM 3506 C CA . GLU B 1 199 ? 26.728 66.780 44.490 1.00 47.96 199 GLU B CA 1
ATOM 3507 C C . GLU B 1 199 ? 25.877 67.991 44.149 1.00 46.75 199 GLU B C 1
ATOM 3508 O O . GLU B 1 199 ? 24.745 68.081 44.590 1.00 47.01 199 GLU B O 1
ATOM 3514 N N . ASP B 1 200 ? 26.401 68.914 43.352 1.00 46.81 200 ASP B N 1
ATOM 3515 C CA . ASP B 1 200 ? 25.609 70.033 42.904 1.00 46.78 200 ASP B CA 1
ATOM 3516 C C . ASP B 1 200 ? 24.573 69.641 41.835 1.00 46.14 200 ASP B C 1
ATOM 3517 O O . ASP B 1 200 ? 23.408 70.001 41.936 1.00 46.04 200 ASP B O 1
ATOM 3522 N N . LEU B 1 201 ? 25.034 68.934 40.803 1.00 45.89 201 LEU B N 1
ATOM 3523 C CA . LEU B 1 201 ? 24.208 68.411 39.723 1.00 45.35 201 LEU B CA 1
ATOM 3524 C C . LEU B 1 201 ? 22.982 67.588 40.211 1.00 45.50 201 LEU B C 1
ATOM 3525 O O . LEU B 1 201 ? 21.875 67.734 39.682 1.00 45.82 201 LEU B O 1
ATOM 3530 N N . ARG B 1 202 ? 23.167 66.776 41.244 1.00 45.66 202 ARG B N 1
ATOM 3531 C CA . ARG B 1 202 ? 22.133 65.854 41.730 1.00 46.39 202 ARG B CA 1
ATOM 3532 C C . ARG B 1 202 ? 21.109 66.537 42.632 1.00 46.76 202 ARG B C 1
ATOM 3533 O O . ARG B 1 202 ? 20.130 65.914 43.076 1.00 47.06 202 ARG B O 1
ATOM 3541 N N . LYS B 1 203 ? 21.349 67.800 42.951 1.00 46.75 203 LYS B N 1
ATOM 3542 C CA . LYS B 1 203 ? 20.402 68.562 43.781 1.00 47.09 203 LYS B CA 1
ATOM 3543 C C . LYS B 1 203 ? 19.125 68.890 42.977 1.00 46.97 203 LYS B C 1
ATOM 3544 O O . LYS B 1 203 ? 19.180 69.600 41.957 1.00 46.22 203 LYS B O 1
ATOM 3547 N N . ASN B 1 204 ? 17.995 68.339 43.437 1.00 45.83 204 ASN B N 1
ATOM 3548 C CA . ASN B 1 204 ? 16.698 68.636 42.912 1.00 45.88 204 ASN B CA 1
ATOM 3549 C C . ASN B 1 204 ? 16.478 68.037 41.534 1.00 44.91 204 ASN B C 1
ATOM 3550 O O . ASN B 1 204 ? 15.648 68.515 40.760 1.00 44.81 204 ASN B O 1
ATOM 3555 N N . ARG B 1 205 ? 17.211 66.963 41.246 1.00 43.15 205 ARG B N 1
ATOM 3556 C CA . ARG B 1 205 ? 17.097 66.269 39.976 1.00 41.22 205 ARG B CA 1
ATOM 3557 C C . ARG B 1 205 ? 17.066 64.788 40.210 1.00 40.09 205 ARG B C 1
ATOM 3558 O O . ARG B 1 205 ? 17.557 64.309 41.215 1.00 39.38 205 ARG B O 1
ATOM 3566 N N . THR B 1 206 ? 16.569 64.060 39.224 1.00 38.92 206 THR B N 1
ATOM 3567 C CA . THR B 1 206 ? 16.643 62.633 39.301 1.00 39.67 206 THR B CA 1
ATOM 3568 C C . THR B 1 206 ? 17.820 62.211 38.454 1.00 40.76 206 THR B C 1
ATOM 3569 O O . THR B 1 206 ? 17.845 62.479 37.246 1.00 41.51 206 THR B O 1
ATOM 3573 N N . LEU B 1 207 ? 18.785 61.552 39.104 1.00 41.18 207 LEU B N 1
ATOM 3574 C CA . LEU B 1 207 ? 20.036 61.166 38.469 1.00 42.14 207 LEU B CA 1
ATOM 3575 C C . LEU B 1 207 ? 20.116 59.637 38.347 1.00 41.63 207 LEU B C 1
ATOM 3576 O O . LEU B 1 207 ? 19.995 58.922 39.339 1.00 42.13 207 LEU B O 1
ATOM 3581 N N . ILE B 1 208 ? 20.292 59.145 37.120 1.00 40.86 208 ILE B N 1
ATOM 3582 C CA . ILE B 1 208 ? 20.725 57.769 36.865 1.00 39.72 208 ILE B CA 1
ATOM 3583 C C . ILE B 1 208 ? 22.231 57.793 36.477 1.00 40.33 208 ILE B C 1
ATOM 3584 O O . ILE B 1 208 ? 22.595 58.340 35.415 1.00 40.54 208 ILE B O 1
ATOM 3589 N N . ILE B 1 209 ? 23.095 57.295 37.384 1.00 38.76 209 ILE B N 1
ATOM 3590 C CA . ILE B 1 209 ? 24.537 57.105 37.127 1.00 38.28 209 ILE B CA 1
ATOM 3591 C C . ILE B 1 209 ? 24.862 55.661 36.767 1.00 38.18 209 ILE B C 1
ATOM 3592 O O . ILE B 1 209 ? 24.603 54.722 37.563 1.00 38.30 209 ILE B O 1
ATOM 3597 N N . ILE B 1 210 ? 25.345 55.460 35.556 1.00 39.54 210 ILE 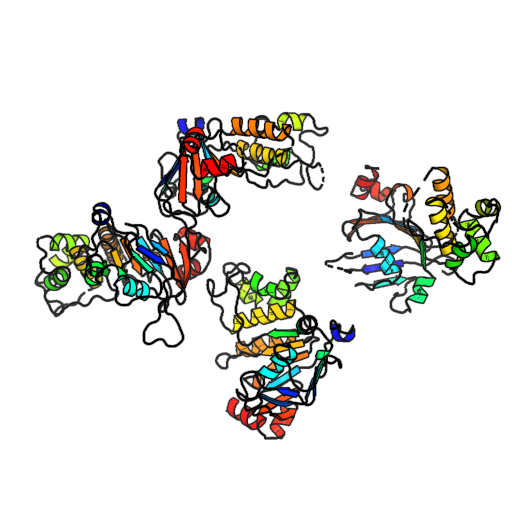B N 1
ATOM 3598 C CA . ILE B 1 210 ? 26.025 54.223 35.161 1.00 41.79 210 ILE B CA 1
ATOM 3599 C C . ILE B 1 210 ? 27.470 54.414 35.655 1.00 43.72 210 ILE B C 1
ATOM 3600 O O . ILE B 1 210 ? 28.218 55.268 35.154 1.00 42.06 210 ILE B O 1
ATOM 3605 N N . ALA B 1 211 ? 27.856 53.641 36.657 1.00 45.86 211 ALA B N 1
ATOM 3606 C CA . ALA B 1 211 ? 28.978 54.057 37.511 1.00 49.38 211 ALA B CA 1
ATOM 3607 C C . ALA B 1 211 ? 29.978 52.954 37.702 1.00 51.46 211 ALA B C 1
ATOM 3608 O O . ALA B 1 211 ? 29.617 51.781 37.581 1.00 51.30 211 ALA B O 1
ATOM 3610 N N . HIS B 1 212 ? 31.234 53.329 37.983 1.00 55.13 212 HIS B N 1
ATOM 3611 C CA . HIS B 1 212 ? 32.366 52.363 37.877 1.00 58.74 212 HIS B CA 1
ATOM 3612 C C . HIS B 1 212 ? 32.989 51.602 39.117 1.00 59.74 212 HIS B C 1
ATOM 3613 O O . HIS B 1 212 ? 33.006 50.334 39.077 1.00 59.88 212 HIS B O 1
ATOM 3620 N N . ARG B 1 213 ? 33.434 52.247 40.222 1.00 60.92 213 ARG B N 1
ATOM 3621 C CA . ARG B 1 213 ? 33.256 53.666 40.672 1.00 61.97 213 ARG B CA 1
ATOM 3622 C C . ARG B 1 213 ? 32.389 53.810 41.936 1.00 62.83 213 ARG B C 1
ATOM 3623 O O . ARG B 1 213 ? 32.093 54.932 42.392 1.00 63.71 213 ARG B O 1
ATOM 3625 N N . THR B 1 216 ? 30.914 57.448 44.051 1.00 50.48 216 THR B N 1
ATOM 3626 C CA . THR B 1 216 ? 29.679 57.731 43.364 1.00 51.19 216 THR B CA 1
ATOM 3627 C C . THR B 1 216 ? 28.647 56.643 43.662 1.00 51.05 216 THR B C 1
ATOM 3628 O O . THR B 1 216 ? 27.450 56.934 43.896 1.00 52.27 216 THR B O 1
ATOM 3632 N N . ILE B 1 217 ? 29.068 55.392 43.635 1.00 49.40 217 ILE B N 1
ATOM 3633 C CA . ILE B 1 217 ? 28.082 54.338 43.832 1.00 48.36 217 ILE B CA 1
ATOM 3634 C C . ILE B 1 217 ? 27.540 54.473 45.252 1.00 47.80 217 ILE B C 1
ATOM 3635 O O . ILE B 1 217 ? 26.336 54.604 45.432 1.00 47.88 217 ILE B O 1
ATOM 3639 N N . SER B 1 218 ? 28.443 54.497 46.233 1.00 46.38 218 SER B N 1
ATOM 3640 C CA . SER B 1 218 ? 28.100 54.312 47.638 1.00 44.98 218 SER B CA 1
ATOM 3641 C C . SER B 1 218 ? 27.207 55.406 48.216 1.00 44.90 218 SER B C 1
ATOM 3642 O O . SER B 1 218 ? 26.461 55.141 49.155 1.00 44.71 218 SER B O 1
ATOM 3645 N N . SER B 1 219 ? 27.288 56.616 47.656 1.00 43.92 219 SER B N 1
ATOM 3646 C CA . SER B 1 219 ? 26.423 57.749 48.022 1.00 43.66 219 SER B CA 1
ATOM 3647 C C . SER B 1 219 ? 25.000 57.764 47.378 1.00 42.99 219 SER B C 1
ATOM 3648 O O . SER B 1 219 ? 24.183 58.590 47.758 1.00 42.98 219 SER B O 1
ATOM 3651 N N . ALA B 1 220 ? 24.725 56.885 46.407 1.00 40.86 220 ALA B N 1
ATOM 3652 C CA . ALA B 1 220 ? 23.447 56.858 45.731 1.00 40.32 220 ALA B CA 1
ATOM 3653 C C . ALA B 1 220 ? 22.313 56.272 46.638 1.00 41.20 220 ALA B C 1
ATOM 3654 O O . ALA B 1 220 ? 22.521 55.316 47.418 1.00 38.83 220 ALA B O 1
ATOM 3656 N N . GLU B 1 221 ? 21.118 56.848 46.498 1.00 41.02 221 GLU B N 1
ATOM 3657 C CA . GLU B 1 221 ? 20.017 56.519 47.376 1.00 40.45 221 GLU B CA 1
ATOM 3658 C C . GLU B 1 221 ? 19.499 55.118 47.118 1.00 39.92 221 GLU B C 1
ATOM 3659 O O . GLU B 1 221 ? 19.028 54.494 48.034 1.00 40.96 221 GLU B O 1
ATOM 3665 N N . SER B 1 222 ? 19.528 54.681 45.868 1.00 38.64 222 SER B N 1
ATOM 3666 C CA . SER B 1 222 ? 19.387 53.291 45.498 1.00 38.00 222 SER B CA 1
ATOM 3667 C C . SER B 1 222 ? 20.483 52.938 44.495 1.00 36.17 222 SER B C 1
ATOM 3668 O O . SER B 1 222 ? 20.967 53.784 43.681 1.00 35.13 222 SER B O 1
ATOM 3671 N N . ILE B 1 223 ? 20.903 51.694 44.627 1.00 34.93 223 ILE B N 1
ATOM 3672 C CA . ILE B 1 223 ? 21.867 51.032 43.781 1.00 34.89 223 ILE B CA 1
ATOM 3673 C C . ILE B 1 223 ? 21.145 49.842 43.166 1.00 35.66 223 ILE B C 1
ATOM 3674 O O . ILE B 1 223 ? 20.425 49.044 43.870 1.00 36.92 223 ILE B O 1
ATOM 3679 N N . ILE B 1 224 ? 21.314 49.721 41.866 1.00 35.07 224 ILE B N 1
ATOM 3680 C CA . ILE B 1 224 ? 20.743 48.635 41.127 1.00 37.10 224 ILE B CA 1
ATOM 3681 C C . ILE B 1 224 ? 21.846 47.745 40.567 1.00 38.57 224 ILE B C 1
ATOM 3682 O O . ILE B 1 224 ? 22.612 48.204 39.728 1.00 38.48 224 ILE B O 1
ATOM 3687 N N . LEU B 1 225 ? 21.955 46.494 41.065 1.00 39.44 225 LEU B N 1
ATOM 3688 C CA . LEU B 1 225 ? 22.897 45.542 40.443 1.00 40.80 225 LEU B CA 1
ATOM 3689 C C . LEU B 1 225 ? 22.242 44.581 39.441 1.00 41.52 225 LEU B C 1
ATOM 3690 O O . LEU B 1 225 ? 21.311 43.822 39.771 1.00 42.15 225 LEU B O 1
ATOM 3695 N N . LEU B 1 226 ? 22.768 44.620 38.226 1.00 41.35 226 LEU B N 1
ATOM 3696 C CA . LEU B 1 226 ? 22.284 43.866 37.103 1.00 42.78 226 LEU B CA 1
ATOM 3697 C C . LEU B 1 226 ? 23.264 42.727 36.768 1.00 43.40 226 LEU B C 1
ATOM 3698 O O . LEU B 1 226 ? 24.465 42.833 37.022 1.00 42.72 226 LEU B O 1
ATOM 3703 N N . ASN B 1 227 ? 22.757 41.639 36.204 1.00 43.88 227 ASN B N 1
ATOM 3704 C CA . ASN B 1 227 ? 23.638 40.566 35.778 1.00 45.12 227 ASN B CA 1
ATOM 3705 C C . ASN B 1 227 ? 22.956 39.944 34.623 1.00 45.70 227 ASN B C 1
ATOM 3706 O O . ASN B 1 227 ? 21.900 39.348 34.821 1.00 46.65 227 ASN B O 1
ATOM 3711 N N . LYS B 1 228 ? 23.494 40.097 33.419 1.00 46.12 228 LYS B N 1
ATOM 3712 C CA . LYS B 1 228 ? 22.905 39.410 32.276 1.00 47.05 228 LYS B CA 1
ATOM 3713 C C . LYS B 1 228 ? 21.425 39.709 32.076 1.00 46.26 228 LYS B C 1
ATOM 3714 O O . LYS B 1 228 ? 20.614 38.800 31.827 1.00 46.53 228 LYS B O 1
ATOM 3720 N N . GLY B 1 229 ? 21.083 40.986 32.205 1.00 45.55 229 GLY B N 1
ATOM 3721 C CA . GLY B 1 229 ? 19.752 41.480 31.881 1.00 44.22 229 GLY B CA 1
ATOM 3722 C C . GLY B 1 229 ? 18.733 41.460 32.999 1.00 43.78 229 GLY B C 1
ATOM 3723 O O . GLY B 1 229 ? 17.606 41.847 32.765 1.00 43.81 229 GLY B O 1
ATOM 3724 N N . LYS B 1 230 ? 19.126 41.025 34.197 1.00 43.35 230 LYS B N 1
ATOM 3725 C CA . LYS B 1 230 ? 18.232 40.896 35.349 1.00 43.30 230 LYS B CA 1
ATOM 3726 C C . LYS B 1 230 ? 18.764 41.708 36.525 1.00 42.50 230 LYS B C 1
ATOM 3727 O O . LYS B 1 230 ? 19.965 41.707 36.790 1.00 42.84 230 LYS B O 1
ATOM 3733 N N . ILE B 1 231 ? 17.880 42.364 37.259 1.00 41.79 231 ILE B N 1
ATOM 3734 C CA . ILE B 1 231 ? 18.259 42.927 38.561 1.00 41.54 231 ILE B CA 1
ATOM 3735 C C . ILE B 1 231 ? 18.419 41.774 39.576 1.00 42.64 231 ILE B C 1
ATOM 3736 O O . ILE B 1 231 ? 17.446 41.048 39.878 1.00 42.86 231 ILE B O 1
ATOM 3741 N N . VAL B 1 232 ? 19.622 41.620 40.101 1.00 43.27 232 VAL B N 1
ATOM 3742 C CA . VAL B 1 232 ? 19.892 40.563 41.074 1.00 44.57 232 VAL B CA 1
ATOM 3743 C C . VAL B 1 232 ? 19.780 41.029 42.528 1.00 45.18 232 VAL B C 1
ATOM 3744 O O . VAL B 1 232 ? 19.347 40.269 43.420 1.00 45.54 232 VAL B O 1
ATOM 3748 N N . GLU B 1 233 ? 20.128 42.291 42.743 1.00 44.64 233 GLU B N 1
ATOM 3749 C CA . GLU B 1 233 ? 20.135 42.943 44.050 1.00 44.48 233 GLU B CA 1
ATOM 3750 C C . GLU B 1 233 ? 19.864 44.437 43.822 1.00 43.94 233 GLU B C 1
ATOM 3751 O O . GLU B 1 233 ? 20.194 44.942 42.779 1.00 44.49 233 GLU B O 1
ATOM 3757 N N . LYS B 1 234 ? 19.320 45.130 44.814 1.00 43.67 234 LYS B N 1
ATOM 3758 C CA . LYS B 1 234 ? 18.844 46.487 44.684 1.00 43.67 234 LYS B CA 1
ATOM 3759 C C . LYS B 1 234 ? 18.657 46.995 46.103 1.00 43.28 234 LYS B C 1
ATOM 3760 O O . LYS B 1 234 ? 18.091 46.282 46.957 1.00 43.39 234 LYS B O 1
ATOM 3766 N N . GLY B 1 235 ? 19.177 48.185 46.382 1.00 41.98 235 GLY B N 1
ATOM 3767 C CA . GLY B 1 235 ? 19.030 48.840 47.678 1.00 40.49 235 GLY B CA 1
ATOM 3768 C C . GLY B 1 235 ? 20.049 49.932 47.886 1.00 39.91 235 GLY B C 1
ATOM 3769 O O . GLY B 1 235 ? 20.701 50.373 46.936 1.00 40.41 235 GLY B O 1
ATOM 3770 N N . THR B 1 236 ? 20.190 50.356 49.132 1.00 39.28 236 THR B N 1
ATOM 3771 C CA . THR B 1 236 ? 21.207 51.276 49.553 1.00 39.84 236 THR B CA 1
ATOM 3772 C C . THR B 1 236 ? 22.521 50.553 49.753 1.00 40.10 236 THR B C 1
ATOM 3773 O O . THR B 1 236 ? 22.586 49.320 49.807 1.00 39.09 236 THR B O 1
ATOM 3777 N N . HIS B 1 237 ? 23.579 51.342 49.890 1.00 40.42 237 HIS B N 1
ATOM 3778 C CA . HIS B 1 237 ? 24.909 50.739 50.016 1.00 41.57 237 HIS B CA 1
ATOM 3779 C C . HIS B 1 237 ? 25.092 49.826 51.271 1.00 42.64 237 HIS B C 1
ATOM 3780 O O . HIS B 1 237 ? 25.571 48.708 51.140 1.00 43.07 237 HIS B O 1
ATOM 3787 N N . LYS B 1 238 ? 24.754 50.345 52.461 1.00 44.16 238 LYS B N 1
ATOM 3788 C CA . LYS B 1 238 ? 24.680 49.573 53.729 1.00 45.82 238 LYS B CA 1
ATOM 3789 C C . LYS B 1 238 ? 23.874 48.278 53.580 1.00 46.55 238 LYS B C 1
ATOM 3790 O O . LYS B 1 238 ? 24.360 47.206 53.877 1.00 48.43 238 LYS B O 1
ATOM 3792 N N . ASP B 1 239 ? 22.648 48.370 53.102 1.00 47.17 239 ASP B N 1
ATOM 3793 C CA . ASP B 1 239 ? 21.848 47.180 52.894 1.00 48.52 239 ASP B CA 1
ATOM 3794 C C . ASP B 1 239 ? 22.436 46.125 51.959 1.00 48.73 239 ASP B C 1
ATOM 3795 O O . ASP B 1 239 ? 22.314 44.924 52.216 1.00 49.51 239 ASP B O 1
ATOM 3800 N N . LEU B 1 240 ? 23.062 46.567 50.872 1.00 48.87 240 LEU B N 1
ATOM 3801 C CA . LEU B 1 240 ? 23.653 45.645 49.888 1.00 48.09 240 LEU B CA 1
ATOM 3802 C C . LEU B 1 240 ? 24.930 44.904 50.388 1.00 48.77 240 LEU B C 1
ATOM 3803 O O . LEU B 1 240 ? 25.158 43.735 50.023 1.00 49.01 240 LEU B O 1
ATOM 3808 N N . LEU B 1 241 ? 25.753 45.594 51.193 1.00 48.85 241 LEU B N 1
ATOM 3809 C CA . LEU B 1 241 ? 26.771 44.926 52.023 1.00 50.11 241 LEU B CA 1
ATOM 3810 C C . LEU B 1 241 ? 26.118 43.938 53.047 1.00 51.00 241 LEU B C 1
ATOM 3811 O O . LEU B 1 241 ? 26.409 42.746 53.020 1.00 51.15 241 LEU B O 1
ATOM 3816 N N . LYS B 1 242 ? 25.225 44.419 53.913 1.00 51.81 242 LYS B N 1
ATOM 3817 C CA . LYS B 1 242 ? 24.634 43.523 54.916 1.00 54.09 242 LYS B CA 1
ATOM 3818 C C . LYS B 1 242 ? 24.138 42.207 54.287 1.00 54.93 242 LYS B C 1
ATOM 3819 O O . LYS B 1 242 ? 24.319 41.142 54.858 1.00 56.12 242 LYS B O 1
ATOM 3821 N N . LEU B 1 243 ? 23.567 42.295 53.086 1.00 56.31 243 LEU B N 1
ATOM 3822 C CA . LEU B 1 243 ? 23.097 41.156 52.286 1.00 56.61 243 LEU B CA 1
ATOM 3823 C C . LEU B 1 243 ? 24.169 40.111 51.899 1.00 57.28 243 LEU B C 1
ATOM 3824 O O . LEU B 1 243 ? 23.843 38.950 51.536 1.00 56.89 243 LEU B O 1
ATOM 3829 N N . ASN B 1 244 ? 25.434 40.541 51.931 1.00 57.57 244 ASN B N 1
ATOM 3830 C CA . ASN B 1 244 ? 26.574 39.685 51.659 1.00 58.59 244 ASN B CA 1
ATOM 3831 C C . ASN B 1 244 ? 26.464 38.837 50.383 1.00 58.47 244 ASN B C 1
ATOM 3832 O O . ASN B 1 244 ? 26.675 37.606 50.413 1.00 58.88 244 ASN B O 1
ATOM 3837 N N . GLY B 1 245 ? 26.155 39.509 49.266 1.00 57.96 245 GLY B N 1
ATOM 3838 C CA . GLY B 1 245 ? 25.953 38.880 47.969 1.00 56.44 245 GLY B CA 1
ATOM 3839 C C . GLY B 1 245 ? 26.905 39.402 46.912 1.00 55.88 245 GLY B C 1
ATOM 3840 O O . GLY B 1 245 ? 28.063 39.729 47.212 1.00 55.85 245 GLY B O 1
ATOM 3841 N N . GLU B 1 246 ? 26.419 39.468 45.669 1.00 55.18 246 GLU B N 1
ATOM 3842 C CA . GLU B 1 246 ? 27.245 39.892 44.522 1.00 54.93 246 GLU B CA 1
ATOM 3843 C C . GLU B 1 246 ? 27.826 41.297 44.696 1.00 53.26 246 GLU B C 1
ATOM 3844 O O . GLU B 1 246 ? 29.004 41.515 44.472 1.00 53.05 246 GLU B O 1
ATOM 3850 N N . TYR B 1 247 ? 26.999 42.235 45.142 1.00 52.16 247 TYR B N 1
ATOM 3851 C CA . TYR B 1 247 ? 27.462 43.570 45.435 1.00 50.63 247 TYR B CA 1
ATOM 3852 C C . TYR B 1 247 ? 28.539 43.633 46.500 1.00 51.21 247 TYR B C 1
ATOM 3853 O O . TYR B 1 247 ? 29.489 44.390 46.346 1.00 50.59 247 TYR B O 1
ATOM 3862 N N . ALA B 1 248 ? 28.376 42.883 47.593 1.00 52.41 248 ALA B N 1
ATOM 3863 C CA . ALA B 1 248 ? 29.338 42.926 48.698 1.00 53.27 248 ALA B CA 1
ATOM 3864 C C . ALA B 1 248 ? 30.655 42.408 48.159 1.00 53.59 248 ALA B C 1
ATOM 3865 O O . ALA B 1 248 ? 31.693 43.014 48.362 1.00 53.95 248 ALA B O 1
ATOM 3867 N N . GLU B 1 249 ? 30.579 41.331 47.397 1.00 54.73 249 GLU B N 1
ATOM 3868 C CA . GLU B 1 249 ? 31.737 40.777 46.705 1.00 56.87 249 GLU B CA 1
ATOM 3869 C C . GLU B 1 249 ? 32.385 41.743 45.674 1.00 57.19 249 GLU B C 1
ATOM 3870 O O . GLU B 1 249 ? 33.605 41.928 45.692 1.00 57.08 249 GLU B O 1
ATOM 3876 N N . MET B 1 250 ? 31.596 42.350 44.781 1.00 57.75 250 MET B N 1
ATOM 3877 C CA . MET B 1 250 ? 32.130 43.413 43.906 1.00 58.96 250 MET B CA 1
ATOM 3878 C C . MET B 1 250 ? 32.825 44.469 44.728 1.00 56.95 250 MET B C 1
ATOM 3879 O O . MET B 1 250 ? 33.882 44.924 44.355 1.00 56.94 250 MET B O 1
ATOM 3884 N N . TRP B 1 251 ? 32.235 44.837 45.862 1.00 56.54 251 TRP B N 1
ATOM 3885 C CA . TRP B 1 251 ? 32.754 45.930 46.696 1.00 55.98 251 TRP B CA 1
ATOM 3886 C C . TRP B 1 251 ? 34.098 45.616 47.366 1.00 56.57 251 TRP B C 1
ATOM 3887 O O . TRP B 1 251 ? 34.994 46.461 47.368 1.00 56.17 251 TRP B O 1
ATOM 3898 N N . ASN B 1 252 ? 34.214 44.421 47.953 1.00 57.81 252 ASN B N 1
ATOM 3899 C CA . ASN B 1 252 ? 35.446 43.995 48.626 1.00 58.52 252 ASN B CA 1
ATOM 3900 C C . ASN B 1 252 ? 36.628 43.989 47.691 1.00 58.25 252 ASN B C 1
ATOM 3901 O O . ASN B 1 252 ? 37.715 44.427 48.050 1.00 58.57 252 ASN B O 1
ATOM 3906 N N . MET B 1 253 ? 36.420 43.499 46.488 1.00 58.27 253 MET B N 1
ATOM 3907 C CA . MET B 1 253 ? 37.471 43.581 45.510 1.00 59.94 253 MET B CA 1
ATOM 3908 C C . MET B 1 253 ? 38.075 44.996 45.359 1.00 59.07 253 MET B C 1
ATOM 3909 O O . MET B 1 253 ? 39.255 45.185 45.673 1.00 60.40 253 MET B O 1
ATOM 3914 N N . GLN B 1 254 ? 37.274 45.997 44.997 1.00 57.83 254 GLN B N 1
ATOM 3915 C CA . GLN B 1 254 ? 37.813 47.334 44.652 1.00 57.05 254 GLN B CA 1
ATOM 3916 C C . GLN B 1 254 ? 38.475 48.097 45.788 1.00 56.73 254 GLN B C 1
ATOM 3917 O O . GLN B 1 254 ? 37.883 48.326 46.842 1.00 56.88 254 GLN B O 1
ATOM 3923 N N . LEU C 1 2 ? 1.110 10.786 31.646 1.00 61.12 2 LEU C N 1
ATOM 3924 C CA . LEU C 1 2 ? 1.870 12.055 31.927 1.00 60.60 2 LEU C CA 1
ATOM 3925 C C . LEU C 1 2 ? 1.008 1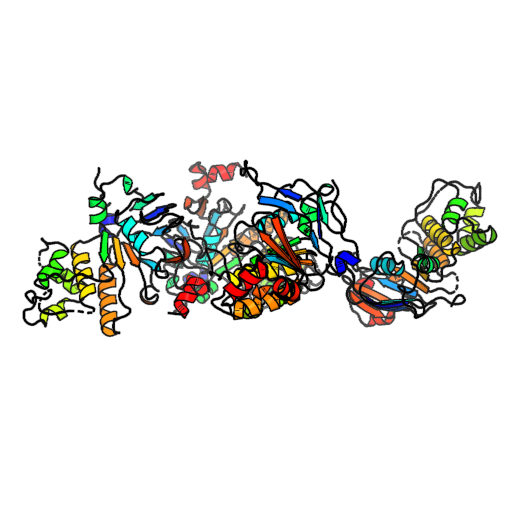3.082 32.654 1.00 60.22 2 LEU C C 1
ATOM 3926 O O . LEU C 1 2 ? -0.207 13.162 32.445 1.00 60.83 2 LEU C O 1
ATOM 3931 N N . GLU C 1 3 ? 1.645 13.859 33.526 1.00 59.34 3 GLU C N 1
ATOM 3932 C CA . GLU C 1 3 ? 0.958 14.893 34.303 1.00 58.13 3 GLU C CA 1
ATOM 3933 C C . GLU C 1 3 ? 0.201 15.875 33.408 1.00 56.87 3 GLU C C 1
ATOM 3934 O O . GLU C 1 3 ? 0.579 16.075 32.235 1.00 56.39 3 GLU C O 1
ATOM 3940 N N . SER C 1 4 ? -0.862 16.467 33.960 1.00 55.30 4 SER C N 1
ATOM 3941 C CA . SER C 1 4 ? -1.627 17.496 33.256 1.00 54.19 4 SER C CA 1
ATOM 3942 C C . SER C 1 4 ? -1.154 18.889 33.611 1.00 53.04 4 SER C C 1
ATOM 3943 O O . SER C 1 4 ? -1.014 19.233 34.803 1.00 51.81 4 SER C O 1
ATOM 3946 N N . PHE C 1 5 ? -0.922 19.691 32.569 1.00 52.58 5 PHE C N 1
ATOM 3947 C CA . PHE C 1 5 ? -0.630 21.119 32.768 1.00 51.89 5 PHE C CA 1
ATOM 3948 C C . PHE C 1 5 ? -1.730 21.784 33.601 1.00 51.95 5 PHE C C 1
ATOM 3949 O O . PHE C 1 5 ? -2.900 21.542 33.368 1.00 51.89 5 PHE C O 1
ATOM 3957 N N . SER C 1 6 ? -1.361 22.598 34.588 1.00 52.06 6 SER C N 1
ATOM 3958 C CA . SER C 1 6 ? -2.377 23.443 35.247 1.00 52.87 6 SER C CA 1
ATOM 3959 C C . SER C 1 6 ? -1.852 24.834 35.531 1.00 51.96 6 SER C C 1
ATOM 3960 O O . SER C 1 6 ? -0.648 25.045 35.699 1.00 52.33 6 SER C O 1
ATOM 3963 N N . LEU C 1 7 ? -2.779 25.784 35.580 1.00 51.54 7 LEU C N 1
ATOM 3964 C CA . LEU C 1 7 ? -2.428 27.211 35.634 1.00 49.58 7 LEU C CA 1
ATOM 3965 C C . LEU C 1 7 ? -2.441 27.737 37.059 1.00 49.13 7 LEU C C 1
ATOM 3966 O O . LEU C 1 7 ? -3.231 27.284 37.882 1.00 48.83 7 LEU C O 1
ATOM 3971 N N . THR C 1 8 ? -1.576 28.710 37.343 1.00 48.61 8 THR C N 1
ATOM 3972 C CA . THR C 1 8 ? -1.662 29.450 38.586 1.00 48.39 8 THR C CA 1
ATOM 3973 C C . THR C 1 8 ? -2.911 30.311 38.502 1.00 48.28 8 THR C C 1
ATOM 3974 O O . THR C 1 8 ? -3.457 30.488 37.407 1.00 48.28 8 THR C O 1
ATOM 3978 N N . SER C 1 9 ? -3.383 30.846 39.629 1.00 47.88 9 SER C N 1
ATOM 3979 C CA . SER C 1 9 ? -4.518 31.767 39.605 1.00 47.93 9 SER C CA 1
ATOM 3980 C C . SER C 1 9 ? -4.242 33.051 38.785 1.00 47.09 9 SER C C 1
ATOM 3981 O O . SER C 1 9 ? -5.144 33.550 38.116 1.00 46.81 9 SER C O 1
ATOM 3984 N N . HIS C 1 10 ? -3.020 33.587 38.847 1.00 46.24 10 HIS C N 1
ATOM 3985 C CA . HIS C 1 10 ? -2.647 34.710 37.968 1.00 46.40 10 HIS C CA 1
ATOM 3986 C C . HIS C 1 10 ? -2.805 34.340 36.485 1.00 45.57 10 HIS C C 1
ATOM 3987 O O . HIS C 1 10 ? -3.482 35.034 35.774 1.00 45.91 10 HIS C O 1
ATOM 3994 N N . GLU C 1 11 ? -2.202 33.232 36.049 1.00 45.08 11 GLU C N 1
ATOM 3995 C CA . GLU C 1 11 ? -2.369 32.693 34.687 1.00 45.31 11 GLU C CA 1
ATOM 3996 C C . GLU C 1 11 ? -3.811 32.530 34.201 1.00 44.21 11 GLU C C 1
ATOM 3997 O O . GLU C 1 11 ? -4.125 32.945 33.116 1.00 42.62 11 GLU C O 1
ATOM 4003 N N . LYS C 1 12 ? -4.655 31.912 35.025 1.00 43.93 12 LYS C N 1
ATOM 4004 C CA . LYS C 1 12 ? -6.072 31.734 34.760 1.00 44.85 12 LYS C CA 1
ATOM 4005 C C . LYS C 1 12 ? -6.772 33.061 34.520 1.00 44.58 12 LYS C C 1
ATOM 4006 O O . LYS C 1 12 ? -7.604 33.165 33.624 1.00 45.09 12 LYS C O 1
ATOM 4010 N N . LYS C 1 13 ? -6.467 34.060 35.342 1.00 44.60 13 LYS C N 1
ATOM 4011 C CA . LYS C 1 13 ? -7.022 35.401 35.173 1.00 45.75 13 LYS C CA 1
ATOM 4012 C C . LYS C 1 13 ? -6.460 36.100 33.941 1.00 44.28 13 LYS C C 1
ATOM 4013 O O . LYS C 1 13 ? -7.205 36.797 33.233 1.00 44.97 13 LYS C O 1
ATOM 4019 N N . PHE C 1 14 ? -5.173 35.924 33.684 1.00 43.60 14 PHE C N 1
ATOM 4020 C CA . PHE C 1 14 ? -4.452 36.840 32.767 1.00 43.85 14 PHE C CA 1
ATOM 4021 C C . PHE C 1 14 ? -3.721 36.300 31.537 1.00 43.57 14 PHE C C 1
ATOM 4022 O O . PHE C 1 14 ? -3.416 37.059 30.617 1.00 42.93 14 PHE C O 1
ATOM 4030 N N . GLY C 1 15 ? -3.451 35.001 31.512 1.00 43.15 15 GLY C N 1
ATOM 4031 C CA . GLY C 1 15 ? -2.630 34.423 30.440 1.00 43.94 15 GLY C CA 1
ATOM 4032 C C . GLY C 1 15 ? -1.309 33.865 30.932 1.00 43.80 15 GLY C C 1
ATOM 4033 O O . GLY C 1 15 ? -0.964 34.025 32.112 1.00 43.95 15 GLY C O 1
ATOM 4034 N N . VAL C 1 16 ? -0.587 33.201 30.021 1.00 44.07 16 VAL C N 1
ATOM 4035 C CA . VAL C 1 16 ? 0.738 32.594 30.267 1.00 43.33 16 VAL C CA 1
ATOM 4036 C C . VAL C 1 16 ? 1.868 33.132 29.383 1.00 43.18 16 VAL C C 1
ATOM 4037 O O . VAL C 1 16 ? 1.623 33.590 28.256 1.00 43.39 16 VAL C O 1
ATOM 4041 N N . ASN C 1 17 ? 3.092 33.055 29.924 1.00 42.18 17 ASN C N 1
ATOM 4042 C CA . ASN C 1 17 ? 4.361 33.185 29.210 1.00 42.11 17 ASN C CA 1
ATOM 4043 C C . ASN C 1 17 ? 4.466 32.070 28.189 1.00 39.87 17 ASN C C 1
ATOM 4044 O O . ASN C 1 17 ? 3.942 30.940 28.382 1.00 39.78 17 ASN C O 1
ATOM 4049 N N . ILE C 1 18 ? 5.212 32.358 27.146 1.00 37.48 18 ILE C N 1
ATOM 4050 C CA . ILE C 1 18 ? 5.558 31.367 26.161 1.00 36.26 18 ILE C CA 1
ATOM 4051 C C . ILE C 1 18 ? 6.991 31.655 25.773 1.00 36.60 18 ILE C C 1
ATOM 4052 O O . ILE C 1 18 ? 7.337 32.795 25.423 1.00 37.19 18 ILE C O 1
ATOM 4057 N N . GLU C 1 19 ? 7.833 30.630 25.839 1.00 37.33 19 GLU C N 1
ATOM 4058 C CA . GLU C 1 19 ? 9.192 30.778 25.388 1.00 38.33 19 GLU C CA 1
ATOM 4059 C C . GLU C 1 19 ? 9.645 29.672 24.427 1.00 38.96 19 GLU C C 1
ATOM 4060 O O . GLU C 1 19 ? 9.432 28.462 24.699 1.00 39.91 19 GLU C O 1
ATOM 4066 N N . PHE C 1 20 ? 10.281 30.076 23.321 1.00 37.75 20 PHE C N 1
ATOM 4067 C CA . PHE C 1 20 ? 10.994 29.149 22.439 1.00 37.74 20 PHE C CA 1
ATOM 4068 C C . PHE C 1 20 ? 12.459 29.325 22.697 1.00 39.28 20 PHE C C 1
ATOM 4069 O O . PHE C 1 20 ? 12.963 30.480 22.674 1.00 40.82 20 PHE C O 1
ATOM 4077 N N . SER C 1 21 ? 13.151 28.207 22.963 1.00 39.68 21 SER C N 1
ATOM 4078 C CA . SER C 1 21 ? 14.613 28.214 23.163 1.00 40.78 21 SER C CA 1
ATOM 4079 C C . SER C 1 21 ? 15.279 27.366 22.124 1.00 40.65 21 SER C C 1
ATOM 4080 O O . SER C 1 21 ? 15.053 26.187 22.097 1.00 40.36 21 SER C O 1
ATOM 4083 N N . ASP C 1 22 ? 16.087 27.976 21.262 1.00 42.09 22 ASP C N 1
ATOM 4084 C CA . ASP C 1 22 ? 16.838 27.213 20.275 1.00 43.59 22 ASP C CA 1
ATOM 4085 C C . ASP C 1 22 ? 16.035 26.101 19.570 1.00 43.27 22 ASP C C 1
ATOM 4086 O O . ASP C 1 22 ? 16.569 25.031 19.263 1.00 42.92 22 ASP C O 1
ATOM 4091 N N . VAL C 1 23 ? 14.763 26.400 19.287 1.00 42.27 23 VAL C N 1
ATOM 4092 C CA . VAL C 1 23 ? 13.884 25.502 18.584 1.00 40.64 23 VAL C CA 1
ATOM 4093 C C . VAL C 1 23 ? 14.272 25.487 17.103 1.00 41.29 23 VAL C C 1
ATOM 4094 O O . VAL C 1 23 ? 14.559 26.563 16.451 1.00 40.73 23 VAL C O 1
ATOM 4098 N N . ASN C 1 24 ? 14.404 24.259 16.613 1.00 40.23 24 ASN C N 1
ATOM 4099 C CA . ASN C 1 24 ? 14.720 23.962 15.213 1.00 40.47 24 ASN C CA 1
ATOM 4100 C C . ASN C 1 24 ? 13.710 22.973 14.763 1.00 40.42 24 ASN C C 1
ATOM 4101 O O . ASN C 1 24 ? 13.319 22.071 15.561 1.00 39.42 24 ASN C O 1
ATOM 4106 N N . PHE C 1 25 ? 13.249 23.116 13.522 1.00 40.01 25 PHE C N 1
ATOM 4107 C CA . PHE C 1 25 ? 12.261 22.139 13.050 1.00 40.36 25 PHE C CA 1
ATOM 4108 C C . PHE C 1 25 ? 12.256 21.882 11.536 1.00 41.35 25 PHE C C 1
ATOM 4109 O O . PHE C 1 25 ? 12.388 22.819 10.725 1.00 39.90 25 PHE C O 1
ATOM 4117 N N . SER C 1 26 ? 12.096 20.595 11.178 1.00 41.05 26 SER C N 1
ATOM 4118 C CA . SER C 1 26 ? 11.970 20.132 9.787 1.00 41.47 26 SER C CA 1
ATOM 4119 C C . SER C 1 26 ? 10.757 19.241 9.705 1.00 41.73 26 SER C C 1
ATOM 4120 O O . SER C 1 26 ? 10.599 18.358 10.549 1.00 42.04 26 SER C O 1
ATOM 4123 N N . TYR C 1 27 ? 9.906 19.427 8.703 1.00 42.05 27 TYR C N 1
ATOM 4124 C CA . TYR C 1 27 ? 8.810 18.477 8.497 1.00 42.40 27 TYR C CA 1
ATOM 4125 C C . TYR C 1 27 ? 9.380 17.138 8.041 1.00 43.05 27 TYR C C 1
ATOM 4126 O O . TYR C 1 27 ? 10.435 17.116 7.394 1.00 41.92 27 TYR C O 1
ATOM 4135 N N . PRO C 1 28 ? 8.688 16.009 8.366 1.00 44.13 28 PRO C N 1
ATOM 4136 C CA . PRO C 1 28 ? 9.088 14.713 7.749 1.00 44.82 28 PRO C CA 1
ATOM 4137 C C . PRO C 1 28 ? 9.390 14.801 6.221 1.00 44.84 28 PRO C C 1
ATOM 4138 O O . PRO C 1 28 ? 10.400 14.292 5.795 1.00 44.50 28 PRO C O 1
ATOM 4142 N N . LYS C 1 29 ? 8.540 15.450 5.424 1.00 45.93 29 LYS C N 1
ATOM 4143 C CA . LYS C 1 29 ? 8.779 15.622 3.958 1.00 47.65 29 LYS C CA 1
ATOM 4144 C C . LYS C 1 29 ? 10.082 16.283 3.605 1.00 48.06 29 LYS C C 1
ATOM 4145 O O . LYS C 1 29 ? 10.552 16.133 2.493 1.00 48.31 29 LYS C O 1
ATOM 4149 N N . GLN C 1 30 ? 10.675 17.009 4.535 1.00 49.14 30 GLN C N 1
ATOM 4150 C CA . GLN C 1 30 ? 11.900 17.730 4.205 1.00 51.65 30 GLN C CA 1
ATOM 4151 C C . GLN C 1 30 ? 13.154 16.851 4.367 1.00 53.14 30 GLN C C 1
ATOM 4152 O O . GLN C 1 30 ? 13.362 16.204 5.405 1.00 53.43 30 GLN C O 1
ATOM 4158 N N . THR C 1 31 ? 14.005 16.875 3.346 1.00 54.42 31 THR C N 1
ATOM 4159 C CA . THR C 1 31 ? 15.230 16.097 3.355 1.00 55.40 31 THR C CA 1
ATOM 4160 C C . THR C 1 31 ? 16.472 16.887 3.788 1.00 56.09 31 THR C C 1
ATOM 4161 O O . THR C 1 31 ? 17.253 16.420 4.656 1.00 56.14 31 THR C O 1
ATOM 4165 N N . ASN C 1 32 ? 16.660 18.065 3.184 1.00 56.03 32 ASN C N 1
ATOM 4166 C CA . ASN C 1 32 ? 17.951 18.759 3.253 1.00 55.97 32 ASN C CA 1
ATOM 4167 C C . ASN C 1 32 ? 17.927 20.117 4.003 1.00 55.86 32 ASN C C 1
ATOM 4168 O O . ASN C 1 32 ? 18.986 20.778 4.105 1.00 56.14 32 ASN C O 1
ATOM 4170 N N . HIS C 1 33 ? 16.734 20.503 4.507 1.00 54.21 33 HIS C N 1
ATOM 4171 C CA . HIS C 1 33 ? 16.454 21.823 5.091 1.00 53.08 33 HIS C CA 1
ATOM 4172 C C . HIS C 1 33 ? 15.544 21.809 6.343 1.00 51.22 33 HIS C C 1
ATOM 4173 O O . HIS C 1 33 ? 14.754 20.882 6.522 1.00 50.77 33 HIS C O 1
ATOM 4180 N N . ARG C 1 34 ? 15.672 22.851 7.184 1.00 48.62 34 ARG C N 1
ATOM 4181 C CA . ARG C 1 34 ? 14.678 23.174 8.219 1.00 45.50 34 ARG C CA 1
ATOM 4182 C C . ARG C 1 34 ? 13.638 24.191 7.733 1.00 44.21 34 ARG C C 1
ATOM 4183 O O . ARG C 1 34 ? 13.877 24.999 6.795 1.00 43.65 34 ARG C O 1
ATOM 4191 N N . THR C 1 35 ? 12.501 24.165 8.425 1.00 42.32 35 THR C N 1
ATOM 4192 C CA . THR C 1 35 ? 11.432 25.149 8.311 1.00 41.58 35 THR C CA 1
ATOM 4193 C C . THR C 1 35 ? 11.697 26.235 9.367 1.00 40.55 35 THR C C 1
ATOM 4194 O O . THR C 1 35 ? 11.533 27.419 9.085 1.00 40.45 35 THR C O 1
ATOM 4198 N N . LEU C 1 36 ? 12.128 25.821 10.557 1.00 39.23 36 LEU C N 1
ATOM 4199 C CA . LEU C 1 36 ? 12.422 26.760 11.642 1.00 38.94 36 LEU C CA 1
ATOM 4200 C C . LEU C 1 36 ? 13.848 26.587 12.137 1.00 38.73 36 LEU C C 1
ATOM 4201 O O . LEU C 1 36 ? 14.282 25.466 12.343 1.00 38.94 36 LEU C O 1
ATOM 4206 N N . LYS C 1 37 ? 14.545 27.714 12.312 1.00 37.80 37 LYS C N 1
ATOM 4207 C CA . LYS C 1 37 ? 15.978 27.771 12.492 1.00 38.55 37 LYS C CA 1
ATOM 4208 C C . LYS C 1 37 ? 16.335 28.633 13.655 1.00 38.93 37 LYS C C 1
ATOM 4209 O O . LYS C 1 37 ? 16.279 29.866 13.560 1.00 37.97 37 LYS C O 1
ATOM 4215 N N . SER C 1 38 ? 16.770 27.961 14.718 1.00 39.68 38 SER C N 1
ATOM 4216 C CA . SER C 1 38 ? 17.255 28.561 15.956 1.00 39.67 38 SER C CA 1
ATOM 4217 C C . SER C 1 38 ? 16.349 29.630 16.492 1.00 39.19 38 SER C C 1
ATOM 4218 O O . SER C 1 38 ? 16.775 30.769 16.740 1.00 40.60 38 SER C O 1
ATOM 4221 N N . ILE C 1 39 ? 15.105 29.233 16.700 1.00 38.41 39 ILE C N 1
ATOM 4222 C CA . ILE C 1 39 ? 14.046 30.136 17.094 1.00 36.01 39 ILE C CA 1
ATOM 4223 C C . ILE C 1 39 ? 14.146 30.493 18.561 1.00 36.94 39 ILE C C 1
ATOM 4224 O O . ILE C 1 39 ? 13.898 29.636 19.438 1.00 33.74 39 ILE C O 1
ATOM 4229 N N . ASN C 1 40 ? 14.544 31.760 18.830 1.00 35.11 40 ASN C N 1
ATOM 4230 C CA . ASN C 1 40 ? 14.489 32.260 20.223 1.00 36.30 40 ASN C CA 1
ATOM 4231 C C . ASN C 1 40 ? 13.565 33.453 20.403 1.00 35.58 40 ASN C C 1
ATOM 4232 O O . ASN C 1 40 ? 13.749 34.486 19.768 1.00 36.60 40 ASN C O 1
ATOM 4237 N N . PHE C 1 41 ? 12.538 33.277 21.225 1.00 35.16 41 PHE C N 1
ATOM 4238 C CA . PHE C 1 41 ? 11.669 34.366 21.647 1.00 34.68 41 PHE C CA 1
ATOM 4239 C C . PHE C 1 41 ? 11.002 34.076 22.992 1.00 35.32 41 PHE C C 1
ATOM 4240 O O . PHE C 1 41 ? 10.814 32.910 23.358 1.00 33.98 41 PHE C O 1
ATOM 4248 N N . PHE C 1 42 ? 10.602 35.158 23.658 1.00 34.62 42 PHE C N 1
ATOM 4249 C CA . PHE C 1 42 ? 9.817 35.133 24.867 1.00 35.06 42 PHE C CA 1
ATOM 4250 C C . PHE C 1 42 ? 8.577 36.058 24.710 1.00 34.67 42 PHE C C 1
ATOM 4251 O O . PHE C 1 42 ? 8.684 37.244 24.391 1.00 33.82 42 PHE C O 1
ATOM 4259 N N . ILE C 1 43 ? 7.392 35.509 24.908 1.00 33.84 43 ILE C N 1
ATOM 4260 C CA . ILE C 1 43 ? 6.213 36.331 24.868 1.00 33.54 43 ILE C CA 1
ATOM 4261 C C . ILE C 1 43 ? 5.695 36.394 26.297 1.00 35.07 43 ILE C C 1
ATOM 4262 O O . ILE C 1 43 ? 5.254 35.311 26.867 1.00 35.52 43 ILE C O 1
ATOM 4267 N N . PRO C 1 44 ? 5.665 37.626 26.875 1.00 34.79 44 PRO C N 1
ATOM 4268 C CA . PRO C 1 44 ? 5.145 37.835 28.248 1.00 35.00 44 PRO C CA 1
ATOM 4269 C C . PRO C 1 44 ? 3.648 37.671 28.358 1.00 36.69 44 PRO C C 1
ATOM 4270 O O . PRO C 1 44 ? 2.892 38.064 27.427 1.00 36.90 44 PRO C O 1
ATOM 4274 N N . SER C 1 45 ? 3.197 37.088 29.480 1.00 37.85 45 SER C N 1
ATOM 4275 C CA . SER C 1 45 ? 1.780 36.734 29.644 1.00 39.40 45 SER C CA 1
ATOM 4276 C C . SER C 1 45 ? 0.858 37.922 29.403 1.00 39.37 45 SER C C 1
ATOM 4277 O O . SER C 1 45 ? 1.201 39.077 29.774 1.00 40.08 45 SER C O 1
ATOM 4280 N N . GLY C 1 46 ? -0.309 37.648 28.808 1.00 37.97 46 GLY C N 1
ATOM 4281 C CA . GLY C 1 46 ? -1.314 38.662 28.580 1.00 36.57 46 GLY C CA 1
ATOM 4282 C C . GLY C 1 46 ? -0.960 39.658 27.472 1.00 36.92 46 GLY C C 1
ATOM 4283 O O . GLY C 1 46 ? -1.655 40.644 27.282 1.00 36.39 46 GLY C O 1
ATOM 4284 N N . THR C 1 47 ? 0.119 39.419 26.741 1.00 35.43 47 THR C N 1
ATOM 4285 C CA . THR C 1 47 ? 0.423 40.330 25.671 1.00 35.30 47 THR C CA 1
ATOM 4286 C C . THR C 1 47 ? -0.025 39.770 24.340 1.00 35.29 47 THR C C 1
ATOM 4287 O O . THR C 1 47 ? -0.616 38.683 24.232 1.00 33.70 47 THR C O 1
ATOM 4291 N N . THR C 1 48 ? 0.201 40.595 23.347 1.00 34.84 48 THR C N 1
ATOM 4292 C CA . THR C 1 48 ? -0.119 40.287 21.997 1.00 36.81 48 THR C CA 1
ATOM 4293 C C . THR C 1 48 ? 1.228 40.235 21.225 1.00 37.05 48 THR C C 1
ATOM 4294 O O . THR C 1 48 ? 2.061 41.201 21.229 1.00 35.79 48 THR C O 1
ATOM 4298 N N . CYS C 1 49 ? 1.466 39.074 20.614 1.00 37.69 49 CYS C N 1
ATOM 4299 C CA . CYS C 1 49 ? 2.611 38.864 19.752 1.00 37.37 49 CYS C CA 1
ATOM 4300 C C . CYS C 1 49 ? 2.167 38.601 18.289 1.00 38.26 49 CYS C C 1
ATOM 4301 O O . CYS C 1 49 ? 1.365 37.689 18.018 1.00 37.93 49 CYS C O 1
ATOM 4304 N N . ALA C 1 50 ? 2.660 39.433 17.364 1.00 36.82 50 ALA C N 1
ATOM 4305 C CA . ALA C 1 50 ? 2.422 39.252 15.933 1.00 35.60 50 ALA C CA 1
ATOM 4306 C C . ALA C 1 50 ? 3.533 38.471 15.275 1.00 35.71 50 ALA C C 1
ATOM 4307 O O . ALA C 1 50 ? 4.677 38.734 15.511 1.00 35.95 50 ALA C O 1
ATOM 4309 N N . LEU C 1 51 ? 3.186 37.460 14.494 1.00 36.49 51 LEU C N 1
ATOM 4310 C CA . LEU C 1 51 ? 4.152 36.681 13.740 1.00 37.04 51 LEU C CA 1
ATOM 4311 C C . LEU C 1 51 ? 3.978 37.126 12.318 1.00 36.38 51 LEU C C 1
ATOM 4312 O O . LEU C 1 51 ? 2.921 36.885 11.743 1.00 36.12 51 LEU C O 1
ATOM 4317 N N . VAL C 1 52 ? 4.981 37.814 11.761 1.00 36.56 52 VAL C N 1
ATOM 4318 C CA . VAL C 1 52 ? 4.897 38.259 10.380 1.00 35.44 52 VAL C CA 1
ATOM 4319 C C . VAL C 1 52 ? 6.002 37.625 9.494 1.00 36.82 52 VAL C C 1
ATOM 4320 O O . VAL C 1 52 ? 7.032 37.165 10.006 1.00 36.79 52 VAL C O 1
ATOM 4324 N N . GLY C 1 53 ? 5.772 37.565 8.178 1.00 37.03 53 GLY C N 1
ATOM 4325 C CA . GLY C 1 53 ? 6.730 36.974 7.239 1.00 37.26 53 GLY C CA 1
ATOM 4326 C C . GLY C 1 53 ? 6.048 36.554 5.951 1.00 38.24 53 GLY C C 1
ATOM 4327 O O . GLY C 1 53 ? 4.816 36.327 5.926 1.00 38.36 53 GLY C O 1
ATOM 4328 N N . HIS C 1 54 ? 6.811 36.452 4.872 1.00 38.02 54 HIS C N 1
ATOM 4329 C CA . HIS C 1 54 ? 6.231 35.923 3.652 1.00 39.35 54 HIS C CA 1
ATOM 4330 C C . HIS C 1 54 ? 5.788 34.476 3.829 1.00 39.64 54 HIS C C 1
ATOM 4331 O O . HIS C 1 54 ? 6.210 33.785 4.792 1.00 39.66 54 HIS C O 1
ATOM 4338 N N . THR C 1 55 ? 4.961 34.039 2.872 1.00 40.21 55 THR C N 1
ATOM 4339 C CA . THR C 1 55 ? 4.429 32.671 2.797 1.00 40.08 55 THR C CA 1
ATOM 4340 C C . THR C 1 55 ? 5.667 31.832 2.724 1.00 39.07 55 THR C C 1
ATOM 4341 O O . THR C 1 55 ? 6.625 32.211 2.071 1.00 39.23 55 THR C O 1
ATOM 4345 N N . GLY C 1 56 ? 5.679 30.728 3.450 1.00 37.61 56 GLY C N 1
ATOM 4346 C CA . GLY C 1 56 ? 6.834 29.878 3.458 1.00 36.31 56 GLY C CA 1
ATOM 4347 C C . GLY C 1 56 ? 7.819 30.183 4.559 1.00 35.60 56 GLY C C 1
ATOM 4348 O O . GLY C 1 56 ? 8.889 29.595 4.602 1.00 37.85 56 GLY C O 1
ATOM 4349 N N . SER C 1 57 ? 7.488 31.086 5.468 1.00 34.67 57 SER C N 1
ATOM 4350 C CA . SER C 1 57 ? 8.525 31.566 6.382 1.00 33.42 57 SER C CA 1
ATOM 4351 C C . SER C 1 57 ? 8.588 30.925 7.740 1.00 31.95 57 SER C C 1
ATOM 4352 O O . SER C 1 57 ? 9.541 31.170 8.477 1.00 30.81 57 SER C O 1
ATOM 4355 N N . GLY C 1 58 ? 7.627 30.040 8.045 1.00 32.38 58 GLY C N 1
ATOM 4356 C CA . GLY C 1 58 ? 7.640 29.330 9.269 1.00 31.53 58 GLY C CA 1
ATOM 4357 C C . GLY C 1 58 ? 6.590 29.763 10.287 1.00 32.66 58 GLY C C 1
ATOM 4358 O O . GLY C 1 58 ? 6.594 29.238 11.382 1.00 34.40 58 GLY C O 1
ATOM 4359 N N . LYS C 1 59 ? 5.697 30.702 9.956 1.00 33.15 59 LYS C N 1
ATOM 4360 C CA . LYS C 1 59 ? 4.796 31.306 10.940 1.00 32.49 59 LYS C CA 1
ATOM 4361 C C . LYS C 1 59 ? 3.778 30.266 11.460 1.00 34.81 59 LYS C C 1
ATOM 4362 O O . LYS C 1 59 ? 3.535 30.187 12.688 1.00 33.81 59 LYS C O 1
ATOM 4368 N N . SER C 1 60 ? 3.169 29.496 10.557 1.00 34.99 60 SER C N 1
ATOM 4369 C CA . SER C 1 60 ? 2.175 28.520 11.023 1.00 37.21 60 SER C CA 1
ATOM 4370 C C . SER C 1 60 ? 2.860 27.288 11.634 1.00 36.97 60 SER C C 1
ATOM 4371 O O . SER C 1 60 ? 2.263 26.536 12.361 1.00 37.96 60 SER C O 1
ATOM 4374 N N . THR C 1 61 ? 4.142 27.100 11.361 1.00 37.77 61 THR C N 1
ATOM 4375 C CA . THR C 1 61 ? 4.878 26.015 12.011 1.00 35.72 61 THR C CA 1
ATOM 4376 C C . THR C 1 61 ? 5.091 26.279 13.514 1.00 36.91 61 THR C C 1
ATOM 4377 O O . THR C 1 61 ? 4.925 25.354 14.359 1.00 35.96 61 THR C O 1
ATOM 4381 N N . ILE C 1 62 ? 5.347 27.541 13.866 1.00 36.08 62 ILE C N 1
ATOM 4382 C CA . ILE C 1 62 ? 5.376 27.940 15.300 1.00 35.49 62 ILE C CA 1
ATOM 4383 C C . ILE C 1 62 ? 4.101 27.590 16.077 1.00 36.62 62 ILE C C 1
ATOM 4384 O O . ILE C 1 62 ? 4.162 26.997 17.201 1.00 33.49 62 ILE C O 1
ATOM 4389 N N . ALA C 1 63 ? 2.955 27.932 15.459 1.00 37.94 63 ALA C N 1
ATOM 4390 C CA . ALA C 1 63 ? 1.634 27.559 15.960 1.00 38.21 63 ALA C CA 1
ATOM 4391 C C . ALA C 1 63 ? 1.387 26.049 16.083 1.00 39.91 63 ALA C C 1
ATOM 4392 O O . ALA C 1 63 ? 0.884 25.606 17.136 1.00 40.21 63 ALA C O 1
ATOM 4394 N N . LYS C 1 64 ? 1.727 25.265 15.042 1.00 39.92 64 LYS C N 1
ATOM 4395 C CA . LYS C 1 64 ? 1.615 23.798 15.113 1.00 40.88 64 LYS C CA 1
ATOM 4396 C C . LYS C 1 64 ? 2.527 23.189 16.186 1.00 40.99 64 LYS C C 1
ATOM 4397 O O . LYS C 1 64 ? 2.187 22.196 16.822 1.00 39.38 64 LYS C O 1
ATOM 4403 N N . LEU C 1 65 ? 3.717 23.750 16.354 1.00 40.54 65 LEU C N 1
ATOM 4404 C CA . LEU C 1 65 ? 4.575 23.237 17.399 1.00 41.53 65 LEU C CA 1
ATOM 4405 C C . LEU C 1 65 ? 4.027 23.592 18.775 1.00 42.19 65 LEU C C 1
ATOM 4406 O O . LEU C 1 65 ? 4.115 22.808 19.708 1.00 42.67 65 LEU C O 1
ATOM 4411 N N . LEU C 1 66 ? 3.469 24.787 18.896 1.00 42.74 66 LEU C N 1
ATOM 4412 C CA . LEU C 1 66 ? 2.882 25.230 20.158 1.00 42.68 66 LEU C CA 1
ATOM 4413 C C . LEU C 1 66 ? 1.692 24.319 20.507 1.00 42.44 66 LEU C C 1
ATOM 4414 O O . LEU C 1 66 ? 1.493 23.930 21.650 1.00 42.00 66 LEU C O 1
ATOM 4419 N N . TYR C 1 67 ? 0.922 23.953 19.494 1.00 42.67 67 TYR C N 1
ATOM 4420 C CA . TYR C 1 67 ? -0.236 23.071 19.674 1.00 42.95 67 TYR C CA 1
ATOM 4421 C C . TYR C 1 67 ? 0.123 21.590 19.794 1.00 43.87 67 TYR C C 1
ATOM 4422 O O . TYR C 1 67 ? -0.766 20.727 19.801 1.00 44.12 67 TYR C O 1
ATOM 4431 N N . ARG C 1 68 ? 1.429 21.306 19.883 1.00 44.31 68 ARG C N 1
ATOM 4432 C CA . ARG C 1 68 ? 1.949 19.971 20.105 1.00 45.42 68 ARG C CA 1
ATOM 4433 C C . ARG C 1 68 ? 1.658 18.986 18.946 1.00 45.88 68 ARG C C 1
ATOM 4434 O O . ARG C 1 68 ? 1.564 17.751 19.170 1.00 45.67 68 ARG C O 1
ATOM 4442 N N . PHE C 1 69 ? 1.540 19.497 17.718 1.00 45.00 69 PHE C N 1
ATOM 4443 C CA . PHE C 1 69 ? 1.367 18.572 16.573 1.00 45.87 69 PHE C CA 1
ATOM 4444 C C . PHE C 1 69 ? 2.633 17.796 16.316 1.00 45.60 69 PHE C C 1
ATOM 4445 O O . PHE C 1 69 ? 2.571 16.690 15.799 1.00 45.52 69 PHE C O 1
ATOM 4453 N N . TYR C 1 70 ? 3.765 18.376 16.723 1.00 45.95 70 TYR C N 1
ATOM 4454 C CA . TYR C 1 70 ? 5.094 17.833 16.476 1.00 46.81 70 TYR C CA 1
ATOM 4455 C C . TYR C 1 70 ? 6.010 18.208 17.630 1.00 47.09 70 TYR C C 1
ATOM 4456 O O . TYR C 1 70 ? 5.700 19.081 18.423 1.00 46.88 70 TYR C O 1
ATOM 4465 N N . ASP C 1 71 ? 7.147 17.544 17.728 1.00 46.81 71 ASP C N 1
ATOM 4466 C CA . ASP C 1 71 ? 8.137 17.970 18.663 1.00 47.15 71 ASP C CA 1
ATOM 4467 C C . ASP C 1 71 ? 9.251 18.664 17.880 1.00 46.54 71 ASP C C 1
ATOM 4468 O O . ASP C 1 71 ? 9.449 18.436 16.675 1.00 46.69 71 ASP C O 1
ATOM 4473 N N . ALA C 1 72 ? 9.935 19.571 18.534 1.00 45.73 72 ALA C N 1
ATOM 4474 C CA . ALA C 1 72 ? 10.992 20.290 17.854 1.00 45.59 72 ALA C CA 1
ATOM 4475 C C . ALA C 1 72 ? 12.309 19.937 18.538 1.00 45.05 72 ALA C C 1
ATOM 4476 O O . ALA C 1 72 ? 12.294 19.495 19.682 1.00 46.79 72 ALA C O 1
ATOM 4478 N N . GLU C 1 73 ? 13.447 20.088 17.869 1.00 44.46 73 GLU C N 1
ATOM 4479 C CA . GLU C 1 73 ? 14.696 20.183 18.628 1.00 44.51 73 GLU C CA 1
ATOM 4480 C C . GLU C 1 73 ? 14.631 21.480 19.432 1.00 44.31 73 GLU C C 1
ATOM 4481 O O . GLU C 1 73 ? 14.042 22.450 18.986 1.00 44.31 73 GLU C O 1
ATOM 4484 N N . GLY C 1 74 ? 15.182 21.492 20.633 1.00 44.31 74 GLY C N 1
ATOM 4485 C CA . GLY C 1 74 ? 15.163 22.709 21.452 1.00 43.85 74 GLY C CA 1
ATOM 4486 C C . GLY C 1 74 ? 13.965 22.621 22.365 1.00 43.40 74 GLY C C 1
ATOM 4487 O O . GLY C 1 74 ? 13.304 21.596 22.377 1.00 42.29 74 GLY C O 1
ATOM 4488 N N . ASP C 1 75 ? 13.674 23.704 23.100 1.00 44.15 75 ASP C N 1
ATOM 4489 C CA . ASP C 1 75 ? 12.573 23.712 24.130 1.00 44.14 75 ASP C CA 1
ATOM 4490 C C . ASP C 1 75 ? 11.469 24.776 23.946 1.00 42.58 75 ASP C C 1
ATOM 4491 O O . ASP C 1 75 ? 11.743 25.960 23.596 1.00 42.43 75 ASP C O 1
ATOM 4496 N N . ILE C 1 76 ? 10.239 24.337 24.183 1.00 40.76 76 ILE C N 1
ATOM 4497 C CA . ILE C 1 76 ? 9.069 25.212 24.277 1.00 39.65 76 ILE C CA 1
ATOM 4498 C C . ILE C 1 76 ? 8.567 25.113 25.700 1.00 41.41 76 ILE C C 1
ATOM 4499 O O . ILE C 1 76 ? 8.203 23.989 26.184 1.00 40.44 76 ILE C O 1
ATOM 4504 N N . LYS C 1 77 ? 8.545 26.289 26.351 1.00 41.52 77 LYS C N 1
ATOM 4505 C CA . LYS C 1 77 ? 8.010 26.483 27.704 1.00 42.01 77 LYS C CA 1
ATOM 4506 C C . LYS C 1 77 ? 6.814 27.411 27.691 1.00 42.32 77 LYS C C 1
ATOM 4507 O O . LYS C 1 77 ? 6.826 28.481 27.035 1.00 41.75 77 LYS C O 1
ATOM 4513 N N . ILE C 1 78 ? 5.810 26.994 28.456 1.00 42.35 78 ILE C N 1
ATOM 4514 C CA . ILE C 1 78 ? 4.652 27.778 28.783 1.00 43.75 78 ILE C CA 1
ATOM 4515 C C . ILE C 1 78 ? 4.579 28.007 30.294 1.00 44.70 78 ILE C C 1
ATOM 4516 O O . ILE C 1 78 ? 4.490 27.048 31.082 1.00 45.20 78 ILE C O 1
ATOM 4521 N N . GLY C 1 79 ? 4.589 29.291 30.662 1.00 45.17 79 GLY C N 1
ATOM 4522 C CA . GLY C 1 79 ? 4.625 29.770 32.022 1.00 45.82 79 GLY C CA 1
ATOM 4523 C C . GLY C 1 79 ? 5.873 29.260 32.726 1.00 46.95 79 GLY C C 1
ATOM 4524 O O . GLY C 1 79 ? 5.759 28.745 33.843 1.00 47.48 79 GLY C O 1
ATOM 4525 N N . GLY C 1 80 ? 7.030 29.359 32.050 1.00 46.63 80 GLY C N 1
ATOM 4526 C CA . GLY C 1 80 ? 8.324 28.836 32.516 1.00 46.15 80 GLY C CA 1
ATOM 4527 C C . GLY C 1 80 ? 8.454 27.318 32.625 1.00 46.26 80 GLY C C 1
ATOM 4528 O O . GLY C 1 80 ? 9.472 26.836 33.140 1.00 46.16 80 GLY C O 1
ATOM 4529 N N . LYS C 1 81 ? 7.452 26.570 32.129 1.00 46.62 81 LYS C N 1
ATOM 4530 C CA . LYS C 1 81 ? 7.409 25.102 32.244 1.00 47.42 81 LYS C CA 1
ATOM 4531 C C . LYS C 1 81 ? 7.549 24.463 30.871 1.00 47.41 81 LYS C C 1
ATOM 4532 O O . LYS C 1 81 ? 6.840 24.841 29.922 1.00 47.53 81 LYS C O 1
ATOM 4538 N N . ASN C 1 82 ? 8.439 23.473 30.776 1.00 46.30 82 ASN C N 1
ATOM 4539 C CA . ASN C 1 82 ? 8.613 22.694 29.561 1.00 45.52 82 ASN C CA 1
ATOM 4540 C C . ASN C 1 82 ? 7.372 21.875 29.251 1.00 45.26 82 ASN C C 1
ATOM 4541 O O . ASN C 1 82 ? 6.878 21.147 30.105 1.00 45.71 82 ASN C O 1
ATOM 4546 N N . VAL C 1 83 ? 6.855 22.025 28.035 1.00 44.89 83 VAL C N 1
ATOM 4547 C CA . VAL C 1 83 ? 5.664 21.303 27.608 1.00 45.08 83 VAL C CA 1
ATOM 4548 C C . VAL C 1 83 ? 5.909 19.773 27.522 1.00 46.29 83 VAL C C 1
ATOM 4549 O O . VAL C 1 83 ? 4.963 18.991 27.462 1.00 46.66 83 VAL C O 1
ATOM 4553 N N . ASN C 1 84 ? 7.174 19.355 27.502 1.00 47.59 84 ASN C N 1
ATOM 4554 C CA . ASN C 1 84 ? 7.470 17.914 27.524 1.00 49.51 84 ASN C CA 1
ATOM 4555 C C . ASN C 1 84 ? 7.151 17.184 28.857 1.00 50.13 84 ASN C C 1
ATOM 4556 O O . ASN C 1 84 ? 7.026 15.950 28.868 1.00 51.21 84 ASN C O 1
ATOM 4561 N N . LYS C 1 85 ? 6.954 17.958 29.939 1.00 50.15 85 LYS C N 1
ATOM 4562 C CA . LYS C 1 85 ? 6.636 17.427 31.262 1.00 50.28 85 LYS C CA 1
ATOM 4563 C C . LYS C 1 85 ? 5.154 16.997 31.335 1.00 50.23 85 LYS C C 1
ATOM 4564 O O . LYS C 1 85 ? 4.755 16.414 32.345 1.00 50.15 85 LYS C O 1
ATOM 4570 N N . TYR C 1 86 ? 4.366 17.277 30.274 1.00 49.70 86 TYR C N 1
ATOM 4571 C CA . TYR C 1 86 ? 2.879 17.191 30.280 1.00 49.16 86 TYR C CA 1
ATOM 4572 C C . TYR C 1 86 ? 2.297 16.369 29.161 1.00 49.37 86 TYR C C 1
ATOM 4573 O O . TYR C 1 86 ? 2.923 16.244 28.126 1.00 49.96 86 TYR C O 1
ATOM 4582 N N . ASN C 1 87 ? 1.101 15.800 29.351 1.00 49.75 87 ASN C N 1
ATOM 4583 C CA . ASN C 1 87 ? 0.374 15.270 28.209 1.00 49.85 87 ASN C CA 1
ATOM 4584 C C . ASN C 1 87 ? -0.048 16.401 27.242 1.00 50.89 87 ASN C C 1
ATOM 4585 O O . ASN C 1 87 ? -0.320 17.532 27.676 1.00 51.31 87 ASN C O 1
ATOM 4590 N N . ARG C 1 88 ? -0.076 16.082 25.945 1.00 50.92 88 ARG C N 1
ATOM 4591 C CA . ARG C 1 88 ? -0.423 16.998 24.866 1.00 51.05 88 ARG C CA 1
ATOM 4592 C C . ARG C 1 88 ? -1.840 17.531 24.965 1.00 51.70 88 ARG C C 1
ATOM 4593 O O . ARG C 1 88 ? -2.083 18.722 24.713 1.00 52.17 88 ARG C O 1
ATOM 4601 N N . ASN C 1 89 ? -2.795 16.671 25.326 1.00 52.18 89 ASN C N 1
ATOM 4602 C CA . ASN C 1 89 ? -4.188 17.128 25.430 1.00 52.24 89 ASN C CA 1
ATOM 4603 C C . ASN C 1 89 ? -4.471 18.238 26.439 1.00 50.93 89 ASN C C 1
ATOM 4604 O O . ASN C 1 89 ? -5.310 19.113 26.188 1.00 51.34 89 ASN C O 1
ATOM 4609 N N . SER C 1 90 ? -3.742 18.210 27.548 1.00 49.07 90 SER C N 1
ATOM 4610 C CA . SER C 1 90 ? -3.779 19.273 28.529 1.00 47.93 90 SER C CA 1
ATOM 4611 C C . SER C 1 90 ? -3.027 20.564 28.099 1.00 46.13 90 SER C C 1
ATOM 4612 O O . SER C 1 90 ? -3.201 21.601 28.700 1.00 46.09 90 SER C O 1
ATOM 4615 N N . ILE C 1 91 ? -2.153 20.508 27.110 1.00 45.11 91 ILE C N 1
ATOM 4616 C CA . ILE C 1 91 ? -1.606 21.780 26.577 1.00 43.99 91 ILE C CA 1
ATOM 4617 C C . ILE C 1 91 ? -2.609 22.318 25.556 1.00 44.08 91 ILE C C 1
ATOM 4618 O O . ILE C 1 91 ? -2.931 23.508 25.578 1.00 45.22 91 ILE C O 1
ATOM 4623 N N . ARG C 1 92 ? -3.118 21.451 24.676 1.00 43.40 92 ARG C N 1
ATOM 4624 C CA . ARG C 1 92 ? -4.140 21.868 23.709 1.00 43.05 92 ARG C CA 1
ATOM 4625 C C . ARG C 1 92 ? -5.310 22.535 24.363 1.00 43.56 92 ARG C C 1
ATOM 4626 O O . ARG C 1 92 ? -5.913 23.428 23.755 1.00 45.51 92 ARG C O 1
ATOM 4634 N N . SER C 1 93 ? -5.679 22.129 25.583 1.00 43.64 93 SER C N 1
ATOM 4635 C CA . SER C 1 93 ? -6.947 22.648 26.133 1.00 43.63 93 SER C CA 1
ATOM 4636 C C . SER C 1 93 ? -6.854 24.096 26.640 1.00 42.53 93 SER C C 1
ATOM 4637 O O . SER C 1 93 ? -7.855 24.763 26.803 1.00 43.68 93 SER C O 1
ATOM 4640 N N . ILE C 1 94 ? -5.648 24.588 26.875 1.00 42.13 94 ILE C N 1
ATOM 4641 C CA . ILE C 1 94 ? -5.460 26.014 27.212 1.00 40.97 94 ILE C CA 1
ATOM 4642 C C . ILE C 1 94 ? -5.149 26.876 25.959 1.00 40.09 94 ILE C C 1
ATOM 4643 O O . ILE C 1 94 ? -4.946 28.085 26.072 1.00 40.08 94 ILE C O 1
ATOM 4648 N N . ILE C 1 95 ? -5.080 26.232 24.795 1.00 39.44 95 ILE C N 1
ATOM 4649 C CA . ILE C 1 95 ? -4.842 26.944 23.538 1.00 39.45 95 ILE C CA 1
ATOM 4650 C C . ILE C 1 95 ? -6.040 26.937 22.598 1.00 39.89 95 ILE C C 1
ATOM 4651 O O . ILE C 1 95 ? -6.608 25.885 22.333 1.00 41.88 95 ILE C O 1
ATOM 4656 N N . GLY C 1 96 ? -6.400 28.108 22.087 1.00 39.92 96 GLY C N 1
ATOM 4657 C CA . GLY C 1 96 ? -7.442 28.248 21.103 1.00 40.09 96 GLY C CA 1
ATOM 4658 C C . GLY C 1 96 ? -6.857 28.728 19.793 1.00 40.62 96 GLY C C 1
ATOM 4659 O O . GLY C 1 96 ? -6.056 29.665 19.781 1.00 40.67 96 GLY C O 1
ATOM 4660 N N . ILE C 1 97 ? -7.252 28.083 18.692 1.00 41.05 97 ILE C N 1
ATOM 4661 C CA . ILE C 1 97 ? -6.845 28.476 17.313 1.00 41.46 97 ILE C CA 1
ATOM 4662 C C . ILE C 1 97 ? -8.049 29.076 16.567 1.00 40.91 97 ILE C C 1
ATOM 4663 O O . ILE C 1 97 ? -9.152 28.496 16.539 1.00 40.28 97 ILE C O 1
ATOM 4668 N N . VAL C 1 98 ? -7.837 30.262 16.008 1.00 39.23 98 VAL C N 1
ATOM 4669 C CA . VAL C 1 98 ? -8.753 30.865 15.082 1.00 38.57 98 VAL C CA 1
ATOM 4670 C C . VAL C 1 98 ? -8.084 30.759 13.703 1.00 38.63 98 VAL C C 1
ATOM 4671 O O . VAL C 1 98 ? -7.167 31.576 13.380 1.00 37.88 98 VAL C O 1
ATOM 4675 N N . PRO C 1 99 ? -8.510 29.744 12.892 1.00 37.86 99 PRO C N 1
ATOM 4676 C CA . PRO C 1 99 ? -7.861 29.471 11.625 1.00 37.56 99 PRO C CA 1
ATOM 4677 C C . PRO C 1 99 ? -8.154 30.504 10.515 1.00 35.84 99 PRO C C 1
ATOM 4678 O O . PRO C 1 99 ? -8.978 31.381 10.676 1.00 33.96 99 PRO C O 1
ATOM 4682 N N . GLN C 1 100 ? -7.404 30.422 9.429 1.00 36.59 100 GLN C N 1
ATOM 4683 C CA . GLN C 1 100 ? -7.545 31.342 8.269 1.00 36.33 100 GLN C CA 1
ATOM 4684 C C . GLN C 1 100 ? -8.898 31.094 7.587 1.00 37.47 100 GLN C C 1
ATOM 4685 O O . GLN C 1 100 ? -9.581 32.036 7.262 1.00 38.65 100 GLN C O 1
ATOM 4691 N N . ASP C 1 101 ? -9.250 29.813 7.357 1.00 38.40 101 ASP C N 1
ATOM 4692 C CA . ASP C 1 101 ? -10.524 29.362 6.774 1.00 38.50 101 ASP C CA 1
ATOM 4693 C C . ASP C 1 101 ? -11.280 28.440 7.790 1.00 40.31 101 ASP C C 1
ATOM 4694 O O . ASP C 1 101 ? -10.844 27.321 8.065 1.00 40.42 101 ASP C O 1
ATOM 4699 N N . THR C 1 102 ? -12.387 28.937 8.351 1.00 42.03 102 THR C N 1
ATOM 4700 C CA . THR C 1 102 ? -13.246 28.210 9.290 1.00 42.78 102 THR C CA 1
ATOM 4701 C C . THR C 1 102 ? -14.149 27.240 8.522 1.00 43.21 102 THR C C 1
ATOM 4702 O O . THR C 1 102 ? -14.795 27.618 7.572 1.00 43.84 102 THR C O 1
ATOM 4706 N N . ILE C 1 103 ? -14.171 25.975 8.908 1.00 45.06 103 ILE C N 1
ATOM 4707 C CA . ILE C 1 103 ? -15.147 25.010 8.340 1.00 45.65 103 ILE C CA 1
ATOM 4708 C C . ILE C 1 103 ? -16.491 25.358 8.964 1.00 45.41 103 ILE C C 1
ATOM 4709 O O . ILE C 1 103 ? -16.561 25.572 10.154 1.00 45.74 103 ILE C O 1
ATOM 4713 N N . LEU C 1 104 ? -17.524 25.510 8.148 1.00 46.05 104 LEU C N 1
ATOM 4714 C CA . LEU C 1 104 ? -18.870 25.542 8.641 1.00 47.32 104 LEU C CA 1
ATOM 4715 C C . LEU C 1 104 ? -19.471 24.161 8.432 1.00 48.54 104 LEU C C 1
ATOM 4716 O O . LEU C 1 104 ? -19.492 23.647 7.312 1.00 49.79 104 LEU C O 1
ATOM 4721 N N . PHE C 1 105 ? -19.960 23.562 9.508 1.00 48.73 105 PHE C N 1
ATOM 4722 C CA . PHE C 1 105 ? -20.553 22.240 9.433 1.00 48.70 105 PHE C CA 1
ATOM 4723 C C . PHE C 1 105 ? -21.953 22.294 8.869 1.00 49.13 105 PHE C C 1
ATOM 4724 O O . PHE C 1 105 ? -22.647 23.272 9.038 1.00 49.92 105 PHE C O 1
ATOM 4732 N N . ASN C 1 106 ? -22.328 21.250 8.130 1.00 50.56 106 ASN C N 1
ATOM 4733 C CA . ASN C 1 106 ? -23.685 21.082 7.638 1.00 51.07 106 ASN C CA 1
ATOM 4734 C C . ASN C 1 106 ? -24.540 20.839 8.864 1.00 51.06 106 ASN C C 1
ATOM 4735 O O . ASN C 1 106 ? -24.591 19.712 9.393 1.00 51.80 106 ASN C O 1
ATOM 4740 N N . GLU C 1 107 ? -25.148 21.932 9.342 1.00 51.18 107 GLU C N 1
ATOM 4741 C CA . GLU C 1 107 ? -25.867 22.006 10.643 1.00 50.41 107 GLU C CA 1
ATOM 4742 C C . GLU C 1 107 ? -26.513 23.371 10.861 1.00 49.04 107 GLU C C 1
ATOM 4743 O O . GLU C 1 107 ? -26.491 24.212 9.973 1.00 48.66 107 GLU C O 1
ATOM 4749 N N . THR C 1 108 ? -27.095 23.582 12.042 1.00 47.84 108 THR C N 1
ATOM 4750 C CA . THR C 1 108 ? -27.680 24.877 12.396 1.00 46.29 108 THR C CA 1
ATOM 4751 C C . THR C 1 108 ? -26.536 25.831 12.694 1.00 45.23 108 THR C C 1
ATOM 4752 O O . THR C 1 108 ? -25.415 25.389 12.986 1.00 44.42 108 THR C O 1
ATOM 4756 N N . ILE C 1 109 ? -26.791 27.133 12.681 1.00 43.48 109 ILE C N 1
ATOM 4757 C CA . ILE C 1 109 ? -25.707 28.020 13.081 1.00 42.66 109 ILE C CA 1
ATOM 4758 C C . ILE C 1 109 ? -25.346 27.916 14.575 1.00 42.24 109 ILE C C 1
ATOM 4759 O O . ILE C 1 109 ? -24.185 27.962 14.932 1.00 40.79 109 ILE C O 1
ATOM 4764 N N . LYS C 1 110 ? -26.348 27.761 15.434 1.00 43.89 110 LYS C N 1
ATOM 4765 C CA . LYS C 1 110 ? -26.096 27.506 16.862 1.00 44.38 110 LYS C CA 1
ATOM 4766 C C . LYS C 1 110 ? -25.190 26.289 17.010 1.00 43.76 110 LYS C C 1
ATOM 4767 O O . LYS C 1 110 ? -24.241 26.300 17.815 1.00 43.42 110 LYS C O 1
ATOM 4773 N N . TYR C 1 111 ? -25.466 25.237 16.231 1.00 44.15 111 TYR C N 1
ATOM 4774 C CA . TYR C 1 111 ? -24.617 24.041 16.248 1.00 44.62 111 TYR C CA 1
ATOM 4775 C C . TYR C 1 111 ? -23.168 24.431 15.959 1.00 44.24 111 TYR C C 1
ATOM 4776 O O . TYR C 1 111 ? -22.261 24.063 16.713 1.00 44.44 111 TYR C O 1
ATOM 4785 N N . ASN C 1 112 ? -22.960 25.209 14.890 1.00 43.67 112 ASN C N 1
ATOM 4786 C CA . ASN C 1 112 ? -21.637 25.734 14.550 1.00 42.93 112 ASN C CA 1
ATOM 4787 C C . ASN C 1 112 ? -20.902 26.462 15.660 1.00 42.70 112 ASN C C 1
ATOM 4788 O O . ASN C 1 112 ? -19.733 26.261 15.819 1.00 44.02 112 ASN C O 1
ATOM 4793 N N . ILE C 1 113 ? -21.583 27.256 16.472 1.00 42.35 113 ILE C N 1
ATOM 4794 C CA . ILE C 1 113 ? -20.949 27.931 17.609 1.00 41.42 113 ILE C CA 1
ATOM 4795 C C . ILE C 1 113 ? -20.677 26.963 18.784 1.00 41.93 113 ILE C C 1
ATOM 4796 O O . ILE C 1 113 ? -19.625 26.995 19.400 1.00 40.71 113 ILE C O 1
ATOM 4801 N N . LEU C 1 114 ? -21.645 26.097 19.063 1.00 43.64 114 LEU C N 1
ATOM 4802 C CA . LEU C 1 114 ? -21.528 25.056 20.077 1.00 45.47 114 LEU C CA 1
ATOM 4803 C C . LEU C 1 114 ? -20.394 24.085 19.828 1.00 46.45 114 LEU C C 1
ATOM 4804 O O . LEU C 1 114 ? -19.885 23.534 20.773 1.00 47.30 114 LEU C O 1
ATOM 4809 N N . TYR C 1 115 ? -19.982 23.871 18.574 1.00 47.94 115 TYR C N 1
ATOM 4810 C CA . TYR C 1 115 ? -18.753 23.109 18.313 1.00 48.59 115 TYR C CA 1
ATOM 4811 C C . TYR C 1 115 ? -17.568 23.582 19.185 1.00 50.10 115 TYR C C 1
ATOM 4812 O O . TYR C 1 115 ? -16.673 22.813 19.455 1.00 50.03 115 TYR C O 1
ATOM 4814 N N . GLY C 1 116 ? -17.593 24.835 19.661 1.00 52.70 116 GLY C N 1
ATOM 4815 C CA . GLY C 1 116 ? -16.525 25.408 20.523 1.00 55.12 116 GLY C CA 1
ATOM 4816 C C . GLY C 1 116 ? -16.430 24.867 21.953 1.00 57.07 116 GLY C C 1
ATOM 4817 O O . GLY C 1 116 ? -15.333 24.821 22.546 1.00 56.51 116 GLY C O 1
ATOM 4818 N N . LYS C 1 117 ? -17.594 24.475 22.491 1.00 58.47 117 LYS C N 1
ATOM 4819 C CA . LYS C 1 117 ? -17.759 23.794 23.766 1.00 60.09 117 LYS C CA 1
ATOM 4820 C C . LYS C 1 117 ? -19.207 23.299 23.767 1.00 61.07 117 LYS C C 1
ATOM 4821 O O . LYS C 1 117 ? -20.137 24.085 23.926 1.00 60.65 117 LYS C O 1
ATOM 4827 N N . LEU C 1 118 ? -19.388 22.004 23.549 1.00 62.35 118 LEU C N 1
ATOM 4828 C CA . LEU C 1 118 ? -20.714 21.435 23.300 1.00 64.46 118 LEU C CA 1
ATOM 4829 C C . LEU C 1 118 ? -21.725 21.550 24.454 1.00 64.99 118 LEU C C 1
ATOM 4830 O O . LEU C 1 118 ? -22.935 21.579 24.229 1.00 65.33 118 LEU C O 1
ATOM 4835 N N . ASP C 1 119 ? -21.212 21.621 25.678 1.00 66.24 119 ASP C N 1
ATOM 4836 C CA . ASP C 1 119 ? -22.004 21.750 26.900 1.00 66.80 119 ASP C CA 1
ATOM 4837 C C . ASP C 1 119 ? -22.044 23.217 27.405 1.00 66.85 119 ASP C C 1
ATOM 4838 O O . ASP C 1 119 ? -22.138 23.473 28.612 1.00 67.65 119 ASP C O 1
ATOM 4843 N N . ALA C 1 120 ? -21.961 24.187 26.500 1.00 66.25 120 ALA C N 1
ATOM 4844 C CA . ALA C 1 120 ? -22.112 25.596 26.893 1.00 65.67 120 ALA C CA 1
ATOM 4845 C C . ALA C 1 120 ? -23.580 25.937 27.166 1.00 65.34 120 ALA C C 1
ATOM 4846 O O . ALA C 1 120 ? -24.472 25.492 26.431 1.00 65.43 120 ALA C O 1
ATOM 4848 N N . THR C 1 121 ? -23.827 26.728 28.208 1.00 64.77 121 THR C N 1
ATOM 4849 C CA . THR C 1 121 ? -25.193 27.064 28.615 1.00 64.84 121 THR C CA 1
ATOM 4850 C C . THR C 1 121 ? -25.974 27.855 27.549 1.00 65.01 121 THR C C 1
ATOM 4851 O O . THR C 1 121 ? -25.412 28.712 26.875 1.00 64.99 121 THR C O 1
ATOM 4855 N N . GLU C 1 123 ? -26.852 30.777 27.132 1.00 54.92 123 GLU C N 1
ATOM 4856 C CA . GLU C 1 123 ? -26.377 32.029 27.766 1.00 55.47 123 GLU C CA 1
ATOM 4857 C C . GLU C 1 123 ? -24.855 32.268 27.750 1.00 55.60 123 GLU C C 1
ATOM 4858 O O . GLU C 1 123 ? -24.386 33.415 27.580 1.00 55.46 123 GLU C O 1
ATOM 4860 N N . GLU C 1 124 ? -24.075 31.200 27.938 1.00 55.11 124 GLU C N 1
ATOM 4861 C CA . GLU C 1 124 ? -22.641 31.265 27.615 1.00 54.70 124 GLU C CA 1
ATOM 4862 C C . GLU C 1 124 ? -22.497 31.584 26.102 1.00 52.36 124 GLU C C 1
ATOM 4863 O O . GLU C 1 124 ? -21.670 32.401 25.720 1.00 50.97 124 GLU C O 1
ATOM 4869 N N . VAL C 1 125 ? -23.360 30.961 25.297 1.00 50.54 125 VAL C N 1
ATOM 4870 C CA . VAL C 1 125 ? -23.495 31.213 23.883 1.00 50.12 125 VAL C CA 1
ATOM 4871 C C . VAL C 1 125 ? -23.755 32.682 23.516 1.00 50.46 125 VAL C C 1
ATOM 4872 O O . VAL C 1 125 ? -23.018 33.256 22.687 1.00 49.79 125 VAL C O 1
ATOM 4876 N N . ILE C 1 126 ? -24.773 33.287 24.135 1.00 49.74 126 ILE C N 1
ATOM 4877 C CA . ILE C 1 126 ? -25.153 34.664 23.834 1.00 49.87 126 ILE C CA 1
ATOM 4878 C C . ILE C 1 126 ? -24.022 35.657 24.159 1.00 49.80 126 ILE C C 1
ATOM 4879 O O . ILE C 1 126 ? -23.818 36.655 23.457 1.00 49.74 126 ILE C O 1
ATOM 4884 N N . LYS C 1 127 ? -23.287 35.360 25.230 1.00 49.31 127 LYS C N 1
ATOM 4885 C CA . LYS C 1 127 ? -22.095 36.090 25.605 1.00 48.35 127 LYS C CA 1
ATOM 4886 C C . LYS C 1 127 ? -21.001 35.975 24.516 1.00 48.37 127 LYS C C 1
ATOM 4887 O O . LYS C 1 127 ? -20.464 36.989 24.026 1.00 47.78 127 LYS C O 1
ATOM 4891 N N . ALA C 1 128 ? -20.645 34.731 24.175 1.00 48.06 128 ALA C N 1
ATOM 4892 C CA . ALA C 1 128 ? -19.667 34.448 23.104 1.00 47.26 128 ALA C CA 1
ATOM 4893 C C . ALA C 1 128 ? -20.059 35.115 21.764 1.00 47.26 128 ALA C C 1
ATOM 4894 O O . ALA C 1 128 ? -19.239 35.829 21.178 1.00 46.25 128 ALA C O 1
ATOM 4896 N N . THR C 1 129 ? -21.315 34.928 21.333 1.00 47.06 129 THR C N 1
ATOM 4897 C CA . THR C 1 129 ? -21.816 35.511 20.095 1.00 48.04 129 THR C CA 1
ATOM 4898 C C . THR C 1 129 ? -21.924 37.042 20.123 1.00 47.81 129 THR C C 1
ATOM 4899 O O . THR C 1 129 ? -21.608 37.693 19.117 1.00 47.66 129 THR C O 1
ATOM 4903 N N . LYS C 1 130 ? -22.277 37.615 21.274 1.00 47.66 130 LYS C N 1
ATOM 4904 C CA . LYS C 1 130 ? -22.236 39.068 21.430 1.00 47.89 130 LYS C CA 1
ATOM 4905 C C . LYS C 1 130 ? -20.826 39.661 21.320 1.00 47.27 130 LYS C C 1
ATOM 4906 O O . LYS C 1 130 ? -20.637 40.641 20.606 1.00 47.25 130 LYS C O 1
ATOM 4912 N N . SER C 1 131 ? -19.848 39.059 22.008 1.00 46.19 131 SER C N 1
ATOM 4913 C CA . SER C 1 131 ? -18.446 39.465 21.932 1.00 45.53 131 SER C CA 1
ATOM 4914 C C . SER C 1 131 ? -17.869 39.306 20.549 1.00 45.65 131 SER C C 1
ATOM 4915 O O . SER C 1 131 ? -16.967 40.069 20.148 1.00 46.48 131 SER C O 1
ATOM 4918 N N . ALA C 1 132 ? -18.345 38.280 19.854 1.00 43.74 132 ALA C N 1
ATOM 4919 C CA . ALA C 1 132 ? -17.889 37.941 18.540 1.00 43.42 132 ALA C CA 1
ATOM 4920 C C . ALA C 1 132 ? -18.557 38.824 17.478 1.00 43.53 132 ALA C C 1
ATOM 4921 O O . ALA C 1 132 ? -18.302 38.640 16.297 1.00 43.30 132 ALA C O 1
ATOM 4923 N N . GLN C 1 133 ? -19.418 39.749 17.899 1.00 42.95 133 GLN C N 1
ATOM 4924 C CA . GLN C 1 133 ? -20.202 40.590 16.985 1.00 43.58 133 GLN C CA 1
ATOM 4925 C C . GLN C 1 133 ? -21.057 39.795 16.009 1.00 44.51 133 GLN C C 1
ATOM 4926 O O . GLN C 1 133 ? -21.150 40.134 14.835 1.00 46.21 133 GLN C O 1
ATOM 4932 N N . LEU C 1 134 ? -21.678 38.720 16.477 1.00 44.76 134 LEU C N 1
ATOM 4933 C CA . LEU C 1 134 ? -22.490 37.934 15.599 1.00 44.85 134 LEU C CA 1
ATOM 4934 C C . LEU C 1 134 ? -23.891 37.788 16.120 1.00 44.86 134 LEU C C 1
ATOM 4935 O O . LEU C 1 134 ? -24.672 37.064 15.522 1.00 44.02 134 LEU C O 1
ATOM 4940 N N . TYR C 1 135 ? -24.184 38.438 17.243 1.00 45.70 135 TYR C N 1
ATOM 4941 C CA . TYR C 1 135 ? -25.504 38.403 17.846 1.00 45.79 135 TYR C CA 1
ATOM 4942 C C . TYR C 1 135 ? -26.571 39.035 16.935 1.00 45.88 135 TYR C C 1
ATOM 4943 O O . TYR C 1 135 ? -27.612 38.441 16.689 1.00 45.19 135 TYR C O 1
ATOM 4952 N N . ASP C 1 136 ? -26.302 40.235 16.418 1.00 46.53 136 ASP C N 1
ATOM 4953 C CA . ASP C 1 136 ? -27.319 40.921 15.592 1.00 46.68 136 ASP C CA 1
ATOM 4954 C C . ASP C 1 136 ? -27.542 40.235 14.273 1.00 45.82 136 ASP C C 1
ATOM 4955 O O . ASP C 1 136 ? -28.706 39.994 13.862 1.00 45.11 136 ASP C O 1
ATOM 4960 N N . PHE C 1 137 ? -26.417 39.888 13.639 1.00 44.78 137 PHE C N 1
ATOM 4961 C CA . PHE C 1 137 ? -26.437 39.041 12.460 1.00 43.71 137 PHE C CA 1
ATOM 4962 C C . PHE C 1 137 ? -27.301 37.800 12.724 1.00 42.54 137 PHE C C 1
ATOM 4963 O O . PHE C 1 137 ? -28.175 37.479 11.938 1.00 40.86 137 PHE C O 1
ATOM 4971 N N . ILE C 1 138 ? -27.109 37.124 13.843 1.00 43.01 138 ILE C N 1
ATOM 4972 C CA . ILE C 1 138 ? -27.928 35.911 14.078 1.00 43.80 138 ILE C CA 1
ATOM 4973 C C . ILE C 1 138 ? -29.444 36.194 14.248 1.00 45.01 138 ILE C C 1
ATOM 4974 O O . ILE C 1 138 ? -30.276 35.403 13.809 1.00 45.93 138 ILE C O 1
ATOM 4979 N N . GLU C 1 139 ? -29.793 37.343 14.821 1.00 46.27 139 GLU C N 1
ATOM 4980 C CA . GLU C 1 139 ? -31.204 37.690 15.019 1.00 48.17 139 GLU C CA 1
ATOM 4981 C C . GLU C 1 139 ? -31.974 37.983 13.727 1.00 48.81 139 GLU C C 1
ATOM 4982 O O . GLU C 1 139 ? -33.199 37.732 13.682 1.00 49.37 139 GLU C O 1
ATOM 4988 N N . ALA C 1 140 ? -31.280 38.508 12.693 1.00 49.09 140 ALA C N 1
ATOM 4989 C CA . ALA C 1 140 ? -31.902 38.745 11.372 1.00 48.60 140 ALA C CA 1
ATOM 4990 C C . ALA C 1 140 ? -31.975 37.531 10.425 1.00 48.83 140 ALA C C 1
ATOM 4991 O O . ALA C 1 140 ? -32.570 37.635 9.361 1.00 49.41 140 ALA C O 1
ATOM 4993 N N . LEU C 1 141 ? -31.427 36.377 10.809 1.00 48.47 141 LEU C N 1
ATOM 4994 C CA . LEU C 1 141 ? -31.466 35.192 9.941 1.00 48.60 141 LEU C CA 1
ATOM 4995 C C . LEU C 1 141 ? -32.894 34.630 9.882 1.00 49.60 141 LEU C C 1
ATOM 4996 O O . LEU C 1 141 ? -33.614 34.777 10.842 1.00 50.26 141 LEU C O 1
ATOM 5001 N N . PRO C 1 142 ? -33.296 33.952 8.778 1.00 50.60 142 PRO C N 1
ATOM 5002 C CA . PRO C 1 142 ? -34.697 33.483 8.659 1.00 51.41 142 PRO C CA 1
ATOM 5003 C C . PRO C 1 142 ? -35.213 32.551 9.789 1.00 52.99 142 PRO C C 1
ATOM 5004 O O . PRO C 1 142 ? -36.426 32.511 10.047 1.00 53.18 142 PRO C O 1
ATOM 5008 N N . LYS C 1 143 ? -34.328 31.797 10.449 1.00 54.14 143 LYS C N 1
ATOM 5009 C CA . LYS C 1 143 ? -34.747 30.943 11.578 1.00 54.53 143 LYS C CA 1
ATOM 5010 C C . LYS C 1 143 ? -33.865 31.131 12.810 1.00 55.04 143 LYS C C 1
ATOM 5011 O O . LYS C 1 143 ? -33.741 30.224 13.637 1.00 55.58 143 LYS C O 1
ATOM 5017 N N . LYS C 1 144 ? -33.284 32.327 12.943 1.00 55.14 144 LYS C N 1
ATOM 5018 C CA . LYS C 1 144 ? -32.344 32.652 14.032 1.00 55.51 144 LYS C CA 1
ATOM 5019 C C . LYS C 1 144 ? -31.315 31.533 14.378 1.00 54.92 144 LYS C C 1
ATOM 5020 O O . LYS C 1 144 ? -30.572 31.083 13.500 1.00 54.14 144 LYS C O 1
ATOM 5026 N N . TRP C 1 145 ? -31.284 31.077 15.631 1.00 54.56 145 TRP C N 1
ATOM 5027 C CA . TRP C 1 145 ? -30.291 30.087 16.063 1.00 54.27 145 TRP C CA 1
ATOM 5028 C C . TRP C 1 145 ? -30.467 28.784 15.355 1.00 53.87 145 TRP C C 1
ATOM 5029 O O . TRP C 1 145 ? -29.506 28.020 15.243 1.00 52.92 145 TRP C O 1
ATOM 5040 N N . ASP C 1 146 ? -31.675 28.547 14.841 1.00 53.09 146 ASP C N 1
ATOM 5041 C CA . ASP C 1 146 ? -31.922 27.316 14.082 1.00 53.52 146 ASP C CA 1
ATOM 5042 C C . ASP C 1 146 ? -31.810 27.380 12.553 1.00 52.47 146 ASP C C 1
ATOM 5043 O O . ASP C 1 146 ? -32.169 26.418 11.900 1.00 52.95 146 ASP C O 1
ATOM 5048 N N . THR C 1 147 ? -31.256 28.468 11.996 1.00 51.43 147 THR C N 1
ATOM 5049 C CA . THR C 1 147 ? -30.948 28.529 10.567 1.00 50.24 147 THR C CA 1
ATOM 5050 C C . THR C 1 147 ? -29.881 27.477 10.206 1.00 50.22 147 THR C C 1
ATOM 5051 O O . THR C 1 147 ? -28.824 27.410 10.859 1.00 49.29 147 THR C O 1
ATOM 5055 N N . ILE C 1 148 ? -30.180 26.654 9.184 1.00 50.15 148 ILE C N 1
ATOM 5056 C CA . ILE C 1 148 ? -29.259 25.649 8.642 1.00 51.02 148 ILE C CA 1
ATOM 5057 C C . ILE C 1 148 ? -28.230 26.419 7.786 1.00 52.39 148 ILE C C 1
ATOM 5058 O O . ILE C 1 148 ? -28.614 27.277 6.969 1.00 52.92 148 ILE C O 1
ATOM 5063 N N . VAL C 1 149 ? -26.939 26.179 8.021 1.00 52.43 149 VAL C N 1
ATOM 5064 C CA . VAL C 1 149 ? -25.951 26.820 7.197 1.00 52.84 149 VAL C CA 1
ATOM 5065 C C . VAL C 1 149 ? -25.081 25.874 6.377 1.00 54.01 149 VAL C C 1
ATOM 5066 O O . VAL C 1 149 ? -24.776 26.164 5.204 1.00 55.18 149 VAL C O 1
ATOM 5070 N N . GLY C 1 150 ? -24.661 24.756 6.945 1.00 54.26 150 GLY C N 1
ATOM 5071 C CA . GLY C 1 150 ? -23.619 23.981 6.244 1.00 55.69 150 GLY C CA 1
ATOM 5072 C C . GLY C 1 150 ? -23.090 24.559 4.911 1.00 54.20 150 GLY C C 1
ATOM 5073 O O . GLY C 1 150 ? -23.747 24.457 3.844 1.00 54.16 150 GLY C O 1
ATOM 5074 N N . GLY C 1 153 ? -28.032 24.208 3.090 1.00 62.56 153 GLY C N 1
ATOM 5075 C CA . GLY C 1 153 ? -28.323 25.529 3.706 1.00 63.20 153 GLY C CA 1
ATOM 5076 C C . GLY C 1 153 ? -27.638 26.835 3.254 1.00 62.94 153 GLY C C 1
ATOM 5077 O O . GLY C 1 153 ? -26.894 26.867 2.278 1.00 62.38 153 GLY C O 1
ATOM 5078 N N . MET C 1 154 ? -27.890 27.917 3.990 1.00 63.42 154 MET C N 1
ATOM 5079 C CA . MET C 1 154 ? -27.302 29.241 3.697 1.00 63.98 154 MET C CA 1
ATOM 5080 C C . MET C 1 154 ? -25.765 29.312 3.879 1.00 64.31 154 MET C C 1
ATOM 5081 O O . MET C 1 154 ? -25.197 28.654 4.747 1.00 64.15 154 MET C O 1
ATOM 5083 N N . LYS C 1 155 ? -25.089 30.093 3.037 1.00 64.75 155 LYS C N 1
ATOM 5084 C CA . LYS C 1 155 ? -23.727 30.545 3.337 1.00 65.25 155 LYS C CA 1
ATOM 5085 C C . LYS C 1 155 ? -23.862 32.064 3.199 1.00 65.78 155 LYS C C 1
ATOM 5086 O O . LYS C 1 155 ? -24.730 32.500 2.428 1.00 66.34 155 LYS C O 1
ATOM 5088 N N . LEU C 1 156 ? -23.127 32.908 3.934 1.00 65.84 156 LEU C N 1
ATOM 5089 C CA . LEU C 1 156 ? -22.180 32.654 5.033 1.00 66.00 156 LEU C CA 1
ATOM 5090 C C . LEU C 1 156 ? -20.714 32.754 4.636 1.00 66.11 156 LEU C C 1
ATOM 5091 O O . LEU C 1 156 ? -20.196 33.862 4.440 1.00 66.26 156 LEU C O 1
ATOM 5096 N N . GLY C 1 159 ? -17.114 37.345 6.347 1.00 50.48 159 GLY C N 1
ATOM 5097 C CA . GLY C 1 159 ? -16.626 37.873 7.626 1.00 51.18 159 GLY C CA 1
ATOM 5098 C C . GLY C 1 159 ? -17.182 37.059 8.794 1.00 50.80 159 GLY C C 1
ATOM 5099 O O . GLY C 1 159 ? -16.599 37.026 9.860 1.00 51.17 159 GLY C O 1
ATOM 5100 N N . GLU C 1 160 ? -18.299 36.376 8.555 1.00 49.55 160 GLU C N 1
ATOM 5101 C CA . GLU C 1 160 ? -19.019 35.652 9.563 1.00 48.36 160 GLU C CA 1
ATOM 5102 C C . GLU C 1 160 ? -18.332 34.374 9.934 1.00 46.73 160 GLU C C 1
ATOM 5103 O O . GLU C 1 160 ? -18.479 33.913 11.071 1.00 46.02 160 GLU C O 1
ATOM 5109 N N . ARG C 1 161 ? -17.656 33.763 8.965 1.00 44.15 161 ARG C N 1
ATOM 5110 C CA . ARG C 1 161 ? -16.900 32.551 9.253 1.00 43.72 161 ARG C CA 1
ATOM 5111 C C . ARG C 1 161 ? -15.856 32.751 10.354 1.00 42.55 161 ARG C C 1
ATOM 5112 O O . ARG C 1 161 ? -15.764 31.935 11.293 1.00 42.83 161 ARG C O 1
ATOM 5120 N N . GLN C 1 162 ? -15.088 33.825 10.269 1.00 40.15 162 GLN C N 1
ATOM 5121 C CA . GLN C 1 162 ? -14.025 33.993 11.238 1.00 39.23 162 GLN C CA 1
ATOM 5122 C C . GLN C 1 162 ? -14.566 34.454 12.591 1.00 37.55 162 GLN C C 1
ATOM 5123 O O . GLN C 1 162 ? -13.992 34.149 13.623 1.00 37.38 162 GLN C O 1
ATOM 5129 N N . ARG C 1 163 ? -15.670 35.168 12.582 1.00 36.55 163 ARG C N 1
ATOM 5130 C CA . ARG C 1 163 ? -16.278 35.558 13.824 1.00 37.35 163 ARG C CA 1
ATOM 5131 C C . ARG C 1 163 ? -16.884 34.322 14.571 1.00 36.63 163 ARG C C 1
ATOM 5132 O O . ARG C 1 163 ? -16.940 34.336 15.776 1.00 37.15 163 ARG C O 1
ATOM 5140 N N . ILE C 1 164 ? -17.300 33.285 13.845 1.00 36.23 164 ILE C N 1
ATOM 5141 C CA . ILE C 1 164 ? -17.816 32.020 14.408 1.00 37.30 164 ILE C CA 1
ATOM 5142 C C . ILE C 1 164 ? -16.630 31.305 15.067 1.00 38.11 164 ILE C C 1
ATOM 5143 O O . ILE C 1 164 ? -16.798 30.636 16.079 1.00 37.63 164 ILE C O 1
ATOM 5148 N N . ALA C 1 165 ? -15.426 31.444 14.469 1.00 37.63 165 ALA C N 1
ATOM 5149 C CA . ALA C 1 165 ? -14.246 30.740 14.941 1.00 37.17 165 ALA C CA 1
ATOM 5150 C C . ALA C 1 165 ? -13.867 31.387 16.237 1.00 38.01 165 ALA C C 1
ATOM 5151 O O . ALA C 1 165 ? -13.437 30.720 17.167 1.00 38.88 165 ALA C O 1
ATOM 5153 N N . ILE C 1 166 ? -14.051 32.698 16.288 1.00 37.23 166 ILE C N 1
ATOM 5154 C CA . ILE C 1 166 ? -13.831 33.467 17.475 1.00 36.85 166 ILE C CA 1
ATOM 5155 C C . ILE C 1 166 ? -14.836 33.203 18.622 1.00 36.50 166 ILE C C 1
ATOM 5156 O O . ILE C 1 166 ? -14.433 33.170 19.777 1.00 36.42 166 ILE C O 1
ATOM 5161 N N . ALA C 1 167 ? -16.123 33.101 18.309 1.00 36.82 167 ALA C N 1
ATOM 5162 C CA . ALA C 1 167 ? -17.158 32.668 19.275 1.00 38.25 167 ALA C CA 1
ATOM 5163 C C . ALA C 1 167 ? -16.833 31.316 19.872 1.00 39.24 167 ALA C C 1
ATOM 5164 O O . ALA C 1 167 ? -16.873 31.182 21.083 1.00 40.61 167 ALA C O 1
ATOM 5166 N N . ARG C 1 168 ? -16.505 30.325 19.035 1.00 40.73 168 ARG C N 1
ATOM 5167 C CA . ARG C 1 168 ? -16.117 28.984 19.498 1.00 41.56 168 ARG C CA 1
ATOM 5168 C C . ARG C 1 168 ? -14.921 29.085 20.422 1.00 43.00 168 ARG C C 1
ATOM 5169 O O . ARG C 1 168 ? -14.884 28.477 21.497 1.00 43.20 168 ARG C O 1
ATOM 5177 N N . CYS C 1 169 ? -13.952 29.892 20.005 1.00 43.71 169 CYS C N 1
ATOM 5178 C CA . CYS C 1 169 ? -12.739 30.122 20.757 1.00 44.02 169 CYS C CA 1
ATOM 5179 C C . CYS C 1 169 ? -13.016 30.759 22.124 1.00 44.64 169 CYS C C 1
ATOM 5180 O O . CYS C 1 169 ? -12.433 30.339 23.108 1.00 46.20 169 CYS C O 1
ATOM 5183 N N . LEU C 1 170 ? -13.888 31.764 22.190 1.00 43.84 170 LEU C N 1
ATOM 5184 C CA . LEU C 1 170 ? -14.286 32.340 23.459 1.00 44.52 170 LEU C CA 1
ATOM 5185 C C . LEU C 1 170 ? -14.958 31.26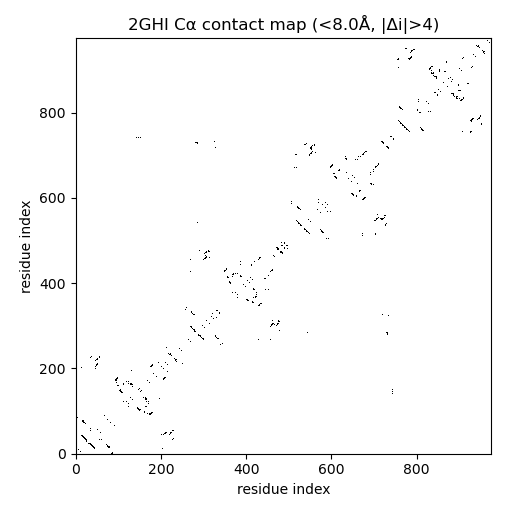3 24.322 1.00 44.65 170 LEU C C 1
ATOM 5186 O O . LEU C 1 170 ? -14.771 31.222 25.519 1.00 43.91 170 LEU C O 1
ATOM 5191 N N . LEU C 1 171 ? -15.746 30.395 23.704 1.00 44.68 171 LEU C N 1
ATOM 5192 C CA . LEU C 1 171 ? -16.470 29.384 24.472 1.00 44.75 171 LEU C CA 1
ATOM 5193 C C . LEU C 1 171 ? -15.534 28.351 25.154 1.00 44.85 171 LEU C C 1
ATOM 5194 O O . LEU C 1 171 ? -15.766 27.935 26.271 1.00 45.41 171 LEU C O 1
ATOM 5199 N N . LYS C 1 172 ? -14.469 27.977 24.456 1.00 45.08 172 LYS C N 1
ATOM 5200 C CA . LYS C 1 172 ? -13.412 27.104 24.940 1.00 44.82 172 LYS C CA 1
ATOM 5201 C C . LYS C 1 172 ? -12.665 27.723 26.138 1.00 45.89 172 LYS C C 1
ATOM 5202 O O . LYS C 1 172 ? -12.285 27.022 27.103 1.00 46.14 172 LYS C O 1
ATOM 5208 N N . ASP C 1 173 ? -12.476 29.041 26.053 1.00 45.75 173 ASP C N 1
ATOM 5209 C CA . ASP C 1 173 ? -11.862 29.869 27.072 1.00 45.58 173 ASP C CA 1
ATOM 5210 C C . ASP C 1 173 ? -10.337 29.618 27.238 1.00 44.72 173 ASP C C 1
ATOM 5211 O O . ASP C 1 173 ? -9.815 29.510 28.337 1.00 44.77 173 ASP C O 1
ATOM 5216 N N . PRO C 1 174 ? -9.596 29.627 26.132 1.00 43.88 174 PRO C N 1
ATOM 5217 C CA . PRO C 1 174 ? -8.164 29.284 26.227 1.00 43.48 174 PRO C CA 1
ATOM 5218 C C . PRO C 1 174 ? -7.388 30.431 26.940 1.00 42.61 174 PRO C C 1
ATOM 5219 O O . PRO C 1 174 ? -7.925 31.519 27.042 1.00 42.40 174 PRO C O 1
ATOM 5223 N N . LYS C 1 175 ? -6.163 30.196 27.408 1.00 41.31 175 LYS C N 1
ATOM 5224 C CA . LYS C 1 175 ? -5.334 31.265 27.964 1.00 40.68 175 LYS C CA 1
ATOM 5225 C C . LYS C 1 175 ? -4.308 31.770 26.972 1.00 40.22 175 LYS C C 1
ATOM 5226 O O . LYS C 1 175 ? -3.630 32.754 27.238 1.00 39.36 175 LYS C O 1
ATOM 5232 N N . ILE C 1 176 ? -4.199 31.049 25.844 1.00 40.21 176 ILE C N 1
ATOM 5233 C CA . ILE C 1 176 ? -3.438 31.446 24.646 1.00 38.64 176 ILE C CA 1
ATOM 5234 C C . ILE C 1 176 ? -4.371 31.263 23.461 1.00 37.94 176 ILE C C 1
ATOM 5235 O O . ILE C 1 176 ? -5.034 30.239 23.335 1.00 37.14 176 ILE C O 1
ATOM 5240 N N . VAL C 1 177 ? -4.395 32.259 22.592 1.00 36.76 177 VAL C N 1
ATOM 5241 C CA . VAL C 1 177 ? -5.142 32.229 21.363 1.00 36.84 177 VAL C CA 1
ATOM 5242 C C . VAL C 1 177 ? -4.109 32.451 20.258 1.00 38.19 177 VAL C C 1
ATOM 5243 O O . VAL C 1 177 ? -3.315 33.442 20.298 1.00 37.41 177 VAL C O 1
ATOM 5247 N N . ILE C 1 178 ? -4.112 31.519 19.291 1.00 38.69 178 ILE C N 1
ATOM 5248 C CA . ILE C 1 178 ? -3.364 31.653 18.033 1.00 39.39 178 ILE C CA 1
ATOM 5249 C C . ILE C 1 178 ? -4.366 32.033 16.944 1.00 39.32 178 ILE C C 1
ATOM 5250 O O . ILE C 1 178 ? -5.307 31.274 16.655 1.00 37.30 178 ILE C O 1
ATOM 5255 N N . PHE C 1 179 ? -4.170 33.231 16.388 1.00 38.95 179 PHE C N 1
ATOM 5256 C CA . PHE C 1 179 ? -5.159 33.853 15.544 1.00 40.80 179 PHE C CA 1
ATOM 5257 C C . PHE C 1 179 ? -4.572 34.049 14.143 1.00 42.10 179 PHE C C 1
ATOM 5258 O O . PHE C 1 179 ? -3.621 34.831 13.925 1.00 42.66 179 PHE C O 1
ATOM 5266 N N . ASP C 1 180 ? -5.122 33.308 13.199 1.00 41.92 180 ASP C N 1
ATOM 5267 C CA . ASP C 1 180 ? -4.694 33.435 11.844 1.00 43.32 180 ASP C CA 1
ATOM 5268 C C . ASP C 1 180 ? -5.641 34.394 11.087 1.00 43.69 180 ASP C C 1
ATOM 5269 O O . ASP C 1 180 ? -6.672 33.965 10.521 1.00 43.88 180 ASP C O 1
ATOM 5274 N N . GLU C 1 181 ? -5.263 35.678 11.103 1.00 43.19 181 GLU C N 1
ATOM 5275 C CA . GLU C 1 181 ? -6.117 36.760 10.691 1.00 44.42 181 GLU C CA 1
ATOM 5276 C C . GLU C 1 181 ? -6.398 36.698 9.221 1.00 44.48 181 GLU C C 1
ATOM 5277 O O . GLU C 1 181 ? -5.567 36.232 8.453 1.00 45.27 181 GLU C O 1
ATOM 5283 N N . ALA C 1 182 ? -7.605 37.116 8.844 1.00 45.09 182 ALA C N 1
ATOM 5284 C CA . ALA C 1 182 ? -8.111 36.940 7.498 1.00 45.15 182 ALA C CA 1
ATOM 5285 C C . ALA C 1 182 ? -8.866 38.204 7.139 1.00 45.86 182 ALA C C 1
ATOM 5286 O O . ALA C 1 182 ? -10.004 38.164 6.701 1.00 45.85 182 ALA C O 1
ATOM 5288 N N . THR C 1 183 ? -8.226 39.336 7.349 1.00 46.71 183 THR C N 1
ATOM 5289 C CA . THR C 1 183 ? -8.842 40.621 7.094 1.00 47.59 183 THR C CA 1
ATOM 5290 C C . THR C 1 183 ? -8.615 41.226 5.705 1.00 48.22 183 THR C C 1
ATOM 5291 O O . THR C 1 183 ? -9.169 42.294 5.419 1.00 48.80 183 THR C O 1
ATOM 5295 N N . SER C 1 184 ? -7.830 40.594 4.839 1.00 49.13 184 SER C N 1
ATOM 5296 C CA . SER C 1 184 ? -7.558 41.221 3.516 1.00 50.54 184 SER C CA 1
ATOM 5297 C C . SER C 1 184 ? -8.793 41.375 2.618 1.00 51.91 184 SER C C 1
ATOM 5298 O O . SER C 1 184 ? -8.857 42.287 1.757 1.00 52.34 184 SER C O 1
ATOM 5301 N N . SER C 1 185 ? -9.759 40.473 2.809 1.00 53.27 185 SER C N 1
ATOM 5302 C CA . SER C 1 185 ? -10.922 40.378 1.935 1.00 54.31 185 SER C CA 1
ATOM 5303 C C . SER C 1 185 ? -12.139 40.903 2.652 1.00 54.34 185 SER C C 1
ATOM 5304 O O . SER C 1 185 ? -13.277 40.502 2.305 1.00 55.37 185 SER C O 1
ATOM 5307 N N . LEU C 1 186 ? -11.904 41.764 3.664 1.00 52.81 186 LEU C N 1
ATOM 5308 C CA . LEU C 1 186 ? -12.976 42.408 4.435 1.00 51.26 186 LEU C CA 1
ATOM 5309 C C . LEU C 1 186 ? -13.158 43.866 3.980 1.00 51.62 186 LEU C C 1
ATOM 5310 O O . LEU C 1 186 ? -12.200 44.499 3.542 1.00 52.22 186 LEU C O 1
ATOM 5315 N N . ASP C 1 187 ? -14.382 44.392 4.075 1.00 51.23 187 ASP C N 1
ATOM 5316 C CA . ASP C 1 187 ? -14.666 45.825 3.844 1.00 49.90 187 ASP C CA 1
ATOM 5317 C C . ASP C 1 187 ? -14.417 46.594 5.139 1.00 49.64 187 ASP C C 1
ATOM 5318 O O . ASP C 1 187 ? -14.089 45.993 6.148 1.00 49.08 187 ASP C O 1
ATOM 5323 N N . SER C 1 188 ? -14.563 47.919 5.126 1.00 49.15 188 SER C N 1
ATOM 5324 C CA . SER C 1 188 ? -14.186 48.684 6.298 1.00 48.84 188 SER C CA 1
ATOM 5325 C C . SER C 1 188 ? -15.132 48.504 7.495 1.00 48.20 188 SER C C 1
ATOM 5326 O O . SER C 1 188 ? -14.698 48.556 8.630 1.00 49.15 188 SER C O 1
ATOM 5329 N N . LYS C 1 189 ? -16.423 48.324 7.264 1.00 46.89 189 LYS C N 1
ATOM 5330 C CA . LYS C 1 189 ? -17.311 48.151 8.392 1.00 45.96 189 LYS C CA 1
ATOM 5331 C C . LYS C 1 189 ? -17.131 46.755 8.995 1.00 45.24 189 LYS C C 1
ATOM 5332 O O . LYS C 1 189 ? -17.129 46.610 10.191 1.00 44.69 189 LYS C O 1
ATOM 5334 N N . THR C 1 190 ? -16.975 45.742 8.155 1.00 45.16 190 THR C N 1
ATOM 5335 C CA . THR C 1 190 ? -16.817 44.374 8.618 1.00 45.92 190 THR C CA 1
ATOM 5336 C C . THR C 1 190 ? -15.463 44.239 9.395 1.00 45.95 190 THR C C 1
ATOM 5337 O O . THR C 1 190 ? -15.370 43.508 10.405 1.00 45.04 190 THR C O 1
ATOM 5341 N N . GLU C 1 191 ? -14.448 44.969 8.926 1.00 45.23 191 GLU C N 1
ATOM 5342 C CA . GLU C 1 191 ? -13.158 45.076 9.592 1.00 46.09 191 GLU C CA 1
ATOM 5343 C C . GLU C 1 191 ? -13.283 45.725 10.978 1.00 46.52 191 GLU C C 1
ATOM 5344 O O . GLU C 1 191 ? -12.735 45.196 11.939 1.00 45.55 191 GLU C O 1
ATOM 5346 N N . TYR C 1 192 ? -13.990 46.856 11.091 1.00 46.43 192 TYR C N 1
ATOM 5347 C CA . TYR C 1 192 ? -14.302 47.386 12.427 1.00 46.83 192 TYR C CA 1
ATOM 5348 C C . TYR C 1 192 ? -14.885 46.314 13.341 1.00 46.54 192 TYR C C 1
ATOM 5349 O O . TYR C 1 192 ? -14.556 46.287 14.500 1.00 47.48 192 TYR C O 1
ATOM 5351 N N . LEU C 1 193 ? -15.737 45.425 12.835 1.00 47.38 193 LEU C N 1
ATOM 5352 C CA . LEU C 1 193 ? -16.391 44.421 13.708 1.00 48.08 193 LEU C CA 1
ATOM 5353 C C . LEU C 1 193 ? -15.378 43.396 14.132 1.00 48.20 193 LEU C C 1
ATOM 5354 O O . LEU C 1 193 ? -15.422 42.896 15.270 1.00 48.13 193 LEU C O 1
ATOM 5359 N N . PHE C 1 194 ? -14.473 43.075 13.208 1.00 47.70 194 PHE C N 1
ATOM 5360 C CA . PHE C 1 194 ? -13.469 42.081 13.490 1.00 48.00 194 PHE C CA 1
ATOM 5361 C C . PHE C 1 194 ? -12.579 42.634 14.605 1.00 48.13 194 PHE C C 1
ATOM 5362 O O . PHE C 1 194 ? -12.214 41.915 15.524 1.00 47.57 194 PHE C O 1
ATOM 5364 N N . GLN C 1 195 ? -12.300 43.936 14.547 1.00 48.37 195 GLN C N 1
ATOM 5365 C CA . GLN C 1 195 ? -11.458 44.592 15.537 1.00 49.36 195 GLN C CA 1
ATOM 5366 C C . GLN C 1 195 ? -12.070 44.747 16.919 1.00 48.67 195 GLN C C 1
ATOM 5367 O O . GLN C 1 195 ? -11.338 44.785 17.887 1.00 49.30 195 GLN C O 1
ATOM 5373 N N . LYS C 1 196 ? -13.396 44.791 17.013 1.00 48.58 196 LYS C N 1
ATOM 5374 C CA . LYS C 1 196 ? -14.102 44.778 18.291 1.00 47.68 196 LYS C CA 1
ATOM 5375 C C . LYS C 1 196 ? -14.266 43.364 18.866 1.00 47.34 196 LYS C C 1
ATOM 5376 O O . LYS C 1 196 ? -14.228 43.191 20.069 1.00 47.35 196 LYS C O 1
ATOM 5379 N N . ALA C 1 197 ? -14.531 42.376 18.008 1.00 46.44 197 ALA C N 1
ATOM 5380 C CA . ALA C 1 197 ? -14.412 40.948 18.334 1.00 45.88 197 ALA C CA 1
ATOM 5381 C C . ALA C 1 197 ? -13.033 40.511 18.870 1.00 45.99 197 ALA C C 1
ATOM 5382 O O . ALA C 1 197 ? -12.945 39.683 19.772 1.00 44.92 197 ALA C O 1
ATOM 5384 N N . VAL C 1 198 ? -11.976 41.083 18.301 1.00 46.52 198 VAL C N 1
ATOM 5385 C CA . VAL C 1 198 ? -10.583 40.811 18.654 1.00 47.89 198 VAL C CA 1
ATOM 5386 C C . VAL C 1 198 ? -10.106 41.480 19.951 1.00 48.64 198 VAL C C 1
ATOM 5387 O O . VAL C 1 198 ? -9.308 40.899 20.683 1.00 48.88 198 VAL C O 1
ATOM 5391 N N . GLU C 1 199 ? -10.590 42.688 20.235 1.00 49.42 199 GLU C N 1
ATOM 5392 C CA . GLU C 1 199 ? -10.295 43.367 21.501 1.00 50.11 199 GLU C CA 1
ATOM 5393 C C . GLU C 1 199 ? -10.953 42.664 22.679 1.00 50.03 199 GLU C C 1
ATOM 5394 O O . GLU C 1 199 ? -10.415 42.642 23.780 1.00 49.73 199 GLU C O 1
ATOM 5400 N N . ASP C 1 200 ? -12.093 42.041 22.404 1.00 50.56 200 ASP C N 1
ATOM 5401 C CA . ASP C 1 200 ? -12.796 41.177 23.351 1.00 51.33 200 ASP C CA 1
ATOM 5402 C C . ASP C 1 200 ? -12.255 39.762 23.506 1.00 51.18 200 ASP C C 1
ATOM 5403 O O . ASP C 1 200 ? -12.626 39.050 24.450 1.00 51.54 200 ASP C O 1
ATOM 5408 N N . LEU C 1 201 ? -11.418 39.329 22.564 1.00 50.67 201 LEU C N 1
ATOM 5409 C CA . LEU C 1 201 ? -10.849 38.002 22.648 1.00 49.14 201 LEU C CA 1
ATOM 5410 C C . LEU C 1 201 ? -9.511 38.169 23.325 1.00 48.50 201 LEU C C 1
ATOM 5411 O O . LEU C 1 201 ? -9.058 37.295 24.064 1.00 48.96 201 LEU C O 1
ATOM 5416 N N . ARG C 1 202 ? -8.896 39.316 23.072 1.00 46.85 202 ARG C N 1
ATOM 5417 C CA . ARG C 1 202 ? -7.579 39.657 23.572 1.00 46.02 202 ARG C CA 1
ATOM 5418 C C . ARG C 1 202 ? -7.544 39.653 25.100 1.00 44.78 202 ARG C C 1
ATOM 5419 O O . ARG C 1 202 ? -6.519 39.324 25.697 1.00 43.98 202 ARG C O 1
ATOM 5427 N N . LYS C 1 203 ? -8.667 40.031 25.705 1.00 43.51 203 LYS C N 1
ATOM 5428 C CA . LYS C 1 203 ? -8.810 40.173 27.160 1.00 43.74 203 LYS C CA 1
ATOM 5429 C C . LYS C 1 203 ? -8.505 38.918 27.975 1.00 42.51 203 LYS C C 1
ATOM 5430 O O . LYS C 1 203 ? -9.105 37.878 27.740 1.00 42.88 203 LYS C O 1
ATOM 5436 N N . ASN C 1 204 ? -7.579 39.025 28.930 1.00 42.24 204 ASN C N 1
ATOM 5437 C CA . ASN C 1 204 ? -7.288 37.918 29.894 1.00 42.17 204 ASN C CA 1
ATOM 5438 C C . ASN C 1 204 ? -6.665 36.671 29.263 1.00 41.75 204 ASN C C 1
ATOM 5439 O O . ASN C 1 204 ? -6.910 35.538 29.723 1.00 41.34 204 ASN C O 1
ATOM 5444 N N . ARG C 1 205 ? -5.864 36.904 28.223 1.00 41.14 205 ARG C N 1
ATOM 5445 C CA . ARG C 1 205 ? -5.262 35.842 27.403 1.00 40.71 205 ARG C CA 1
ATOM 5446 C C . ARG C 1 205 ? -3.999 36.397 26.837 1.00 39.52 205 ARG C C 1
ATOM 5447 O O . ARG C 1 205 ? -3.879 37.616 26.706 1.00 37.65 205 ARG C O 1
ATOM 5455 N N . THR C 1 206 ? -3.087 35.484 26.491 1.00 39.38 206 THR C N 1
ATOM 5456 C CA . THR C 1 206 ? -1.953 35.748 25.592 1.00 39.78 206 THR C CA 1
ATOM 5457 C C . THR C 1 206 ? -2.438 35.487 24.153 1.00 39.52 206 THR C C 1
ATOM 5458 O O . THR C 1 206 ? -3.012 34.439 23.869 1.00 38.31 206 THR C O 1
ATOM 5462 N N . LEU C 1 207 ? -2.224 36.460 23.275 1.00 39.07 207 LEU C N 1
ATOM 5463 C CA . LEU C 1 207 ? -2.661 36.403 21.891 1.00 38.99 207 LEU C CA 1
ATOM 5464 C C . LEU C 1 207 ? -1.475 36.399 20.934 1.00 39.48 207 LEU C C 1
ATOM 5465 O O . LEU C 1 207 ? -0.645 37.317 20.942 1.00 38.51 207 LEU C O 1
ATOM 5470 N N . ILE C 1 208 ? -1.367 35.335 20.133 1.00 40.24 208 ILE C N 1
ATOM 5471 C CA . ILE C 1 208 ? -0.471 35.339 18.949 1.00 39.78 208 ILE C CA 1
ATOM 5472 C C . ILE C 1 208 ? -1.251 35.491 17.636 1.00 39.60 208 ILE C C 1
ATOM 5473 O O . ILE C 1 208 ? -2.188 34.710 17.351 1.00 39.95 208 ILE C O 1
ATOM 5478 N N . ILE C 1 209 ? -0.876 36.505 16.864 1.00 38.32 209 ILE C N 1
ATOM 5479 C CA . ILE C 1 209 ? -1.513 36.766 15.583 1.00 38.11 209 ILE C CA 1
ATOM 5480 C C . ILE C 1 209 ? -0.507 36.480 14.502 1.00 38.78 209 ILE C C 1
ATOM 5481 O O . ILE C 1 209 ? 0.557 37.069 14.480 1.00 39.68 209 ILE C O 1
ATOM 5486 N N . ILE C 1 210 ? -0.845 35.517 13.661 1.00 38.85 210 ILE C N 1
ATOM 5487 C CA . ILE C 1 210 ? -0.119 35.203 12.459 1.00 39.52 210 ILE C CA 1
ATOM 5488 C C . ILE C 1 210 ? -0.702 36.186 11.470 1.00 39.25 210 ILE C C 1
ATOM 5489 O O . ILE C 1 210 ? -1.879 36.169 11.167 1.00 38.28 210 ILE C O 1
ATOM 5494 N N . ALA C 1 211 ? 0.106 37.146 11.067 1.00 39.97 211 ALA C N 1
ATOM 5495 C CA . ALA C 1 211 ? -0.477 38.249 10.361 1.00 40.00 211 ALA C CA 1
ATOM 5496 C C . ALA C 1 211 ? -0.019 38.178 8.965 1.00 40.57 211 ALA C C 1
ATOM 5497 O O . ALA C 1 211 ? 1.134 37.795 8.678 1.00 39.96 211 ALA C O 1
ATOM 5499 N N . HIS C 1 212 ? -0.971 38.522 8.086 1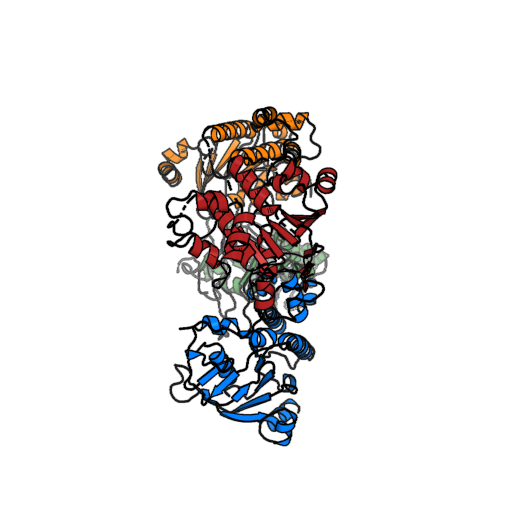.00 41.26 212 HIS C N 1
ATOM 5500 C CA . HIS C 1 212 ? -0.744 38.615 6.658 1.00 41.34 212 HIS C CA 1
ATOM 5501 C C . HIS C 1 212 ? -0.796 40.123 6.287 1.00 41.76 212 HIS C C 1
ATOM 5502 O O . HIS C 1 212 ? 0.145 40.606 5.698 1.00 42.13 212 HIS C O 1
ATOM 5509 N N . ARG C 1 213 ? -1.844 40.869 6.673 1.00 42.36 213 ARG C N 1
ATOM 5510 C CA . ARG C 1 213 ? -1.862 42.352 6.498 1.00 42.24 213 ARG C CA 1
ATOM 5511 C C . ARG C 1 213 ? -1.233 42.964 7.724 1.00 41.11 213 ARG C C 1
ATOM 5512 O O . ARG C 1 213 ? -1.768 42.858 8.805 1.00 40.91 213 ARG C O 1
ATOM 5520 N N . LEU C 1 214 ? -0.071 43.577 7.556 1.00 41.46 214 LEU C N 1
ATOM 5521 C CA . LEU C 1 214 ? 0.688 44.234 8.651 1.00 40.84 214 LEU C CA 1
ATOM 5522 C C . LEU C 1 214 ? -0.044 45.333 9.421 1.00 39.85 214 LEU C C 1
ATOM 5523 O O . LEU C 1 214 ? 0.338 45.656 10.538 1.00 40.34 214 LEU C O 1
ATOM 5528 N N . SER C 1 215 ? -1.080 45.918 8.837 1.00 40.51 215 SER C N 1
ATOM 5529 C CA . SER C 1 215 ? -1.848 46.951 9.512 1.00 41.25 215 SER C CA 1
ATOM 5530 C C . SER C 1 215 ? -2.771 46.342 10.570 1.00 41.31 215 SER C C 1
ATOM 5531 O O . SER C 1 215 ? -3.139 46.984 11.542 1.00 41.42 215 SER C O 1
ATOM 5534 N N . THR C 1 216 ? -3.087 45.072 10.438 1.00 41.53 216 THR C N 1
ATOM 5535 C CA . THR C 1 216 ? -3.843 44.406 11.523 1.00 43.36 216 THR C CA 1
ATOM 5536 C C . THR C 1 216 ? -3.035 44.347 12.815 1.00 42.54 216 THR C C 1
ATOM 5537 O O . THR C 1 216 ? -3.581 44.080 13.894 1.00 43.51 216 THR C O 1
ATOM 5541 N N . ILE C 1 217 ? -1.730 44.617 12.705 1.00 41.27 217 ILE C N 1
ATOM 5542 C CA . ILE C 1 217 ? -0.779 44.207 13.730 1.00 39.67 217 ILE C CA 1
ATOM 5543 C C . ILE C 1 217 ? 0.093 45.339 14.296 1.00 39.17 217 ILE C C 1
ATOM 5544 O O . ILE C 1 217 ? 0.880 45.135 15.220 1.00 37.49 217 ILE C O 1
ATOM 5549 N N . SER C 1 218 ? -0.105 46.534 13.765 1.00 37.74 218 SER C N 1
ATOM 5550 C CA . SER C 1 218 ? 0.755 47.650 14.092 1.00 38.03 218 SER C CA 1
ATOM 5551 C C . SER C 1 218 ? 0.719 48.016 15.590 1.00 39.09 218 SER C C 1
ATOM 5552 O O . SER C 1 218 ? 1.640 48.646 16.105 1.00 38.62 218 SER C O 1
ATOM 5555 N N . SER C 1 219 ? -0.316 47.557 16.299 1.00 39.51 219 SER C N 1
ATOM 5556 C CA . SER C 1 219 ? -0.466 47.886 17.701 1.00 41.07 219 SER C CA 1
ATOM 5557 C C . SER C 1 219 ? -0.022 46.727 18.587 1.00 40.75 219 SER C C 1
ATOM 5558 O O . SER C 1 219 ? -0.192 46.783 19.791 1.00 41.69 219 SER C O 1
ATOM 5561 N N . ALA C 1 220 ? 0.538 45.676 17.994 1.00 39.97 220 ALA C N 1
ATOM 5562 C CA . ALA C 1 220 ? 0.983 44.522 18.761 1.00 39.76 220 ALA C CA 1
ATOM 5563 C C . ALA C 1 220 ? 2.154 44.954 19.665 1.00 39.93 220 ALA C C 1
ATOM 5564 O O . ALA C 1 220 ? 2.943 45.878 19.294 1.00 39.06 220 ALA C O 1
ATOM 5566 N N . GLU C 1 221 ? 2.281 44.325 20.836 1.00 39.04 221 GLU C N 1
ATOM 5567 C CA . GLU C 1 221 ? 3.376 44.683 21.775 1.00 40.39 221 GLU C CA 1
ATOM 5568 C C . GLU C 1 221 ? 4.758 44.254 21.315 1.00 39.91 221 GLU C C 1
ATOM 5569 O O . GLU C 1 221 ? 5.765 44.912 21.617 1.00 39.05 221 GLU C O 1
ATOM 5575 N N . SER C 1 222 ? 4.803 43.165 20.561 1.00 39.33 222 SER C N 1
ATOM 5576 C CA . SER C 1 222 ? 6.040 42.800 19.939 1.00 38.43 222 SER C CA 1
ATOM 5577 C C . SER C 1 222 ? 5.749 42.161 18.619 1.00 37.26 222 SER C C 1
ATOM 5578 O O . SER C 1 222 ? 4.795 41.346 18.502 1.00 34.93 222 SER C O 1
ATOM 5581 N N . ILE C 1 223 ? 6.549 42.554 17.606 1.00 34.54 223 ILE C N 1
ATOM 5582 C CA . ILE C 1 223 ? 6.390 41.918 16.317 1.00 32.99 223 ILE C CA 1
ATOM 5583 C C . ILE C 1 223 ? 7.563 41.027 15.995 1.00 33.34 223 ILE C C 1
ATOM 5584 O O . ILE C 1 223 ? 8.706 41.404 16.141 1.00 34.14 223 ILE C O 1
ATOM 5589 N N . ILE C 1 224 ? 7.287 39.812 15.566 1.00 33.21 224 ILE C N 1
ATOM 5590 C CA . ILE C 1 224 ? 8.372 38.941 15.194 1.00 32.77 224 ILE C CA 1
ATOM 5591 C C . ILE C 1 224 ? 8.321 38.676 13.693 1.00 33.24 224 ILE C C 1
ATOM 5592 O O . ILE C 1 224 ? 7.379 38.067 13.200 1.00 33.44 224 ILE C O 1
ATOM 5597 N N . LEU C 1 225 ? 9.351 39.153 12.992 1.00 33.27 225 LEU C N 1
ATOM 5598 C CA . LEU C 1 225 ? 9.510 38.982 11.551 1.00 33.10 225 LEU C CA 1
ATOM 5599 C C . LEU C 1 225 ? 10.407 37.800 11.197 1.00 32.96 225 LEU C C 1
ATOM 5600 O O . LEU C 1 225 ? 11.591 37.772 11.560 1.00 31.85 225 LEU C O 1
ATOM 5605 N N . LEU C 1 226 ? 9.843 36.869 10.418 1.00 34.38 226 LEU C N 1
ATOM 5606 C CA . LEU C 1 226 ? 10.523 35.641 9.984 1.00 34.79 226 LEU C CA 1
ATOM 5607 C C . LEU C 1 226 ? 10.869 35.734 8.533 1.00 34.66 226 LEU C C 1
ATOM 5608 O O . LEU C 1 226 ? 10.084 36.248 7.740 1.00 35.39 226 LEU C O 1
ATOM 5613 N N . ASN C 1 227 ? 12.012 35.160 8.177 1.00 35.60 227 ASN C N 1
ATOM 5614 C CA . ASN C 1 227 ? 12.451 35.099 6.812 1.00 37.62 227 ASN C CA 1
ATOM 5615 C C . ASN C 1 227 ? 13.030 33.754 6.571 1.00 38.24 227 ASN C C 1
ATOM 5616 O O . ASN C 1 227 ? 14.067 33.447 7.154 1.00 37.30 227 ASN C O 1
ATOM 5621 N N . LYS C 1 228 ? 12.425 32.963 5.695 1.00 40.25 228 LYS C N 1
ATOM 5622 C CA . LYS C 1 228 ? 12.861 31.566 5.509 1.00 41.77 228 LYS C CA 1
ATOM 5623 C C . LYS C 1 228 ? 13.283 30.871 6.821 1.00 41.13 228 LYS C C 1
ATOM 5624 O O . LYS C 1 228 ? 14.325 30.230 6.905 1.00 41.79 228 LYS C O 1
ATOM 5630 N N . GLY C 1 229 ? 12.479 30.988 7.860 1.00 41.33 229 GLY C N 1
ATOM 5631 C CA . GLY C 1 229 ? 12.685 30.111 9.040 1.00 39.98 229 GLY C CA 1
ATOM 5632 C C . GLY C 1 229 ? 13.463 30.706 10.188 1.00 38.73 229 GLY C C 1
ATOM 5633 O O . GLY C 1 229 ? 13.565 30.108 11.233 1.00 38.23 229 GLY C O 1
ATOM 5634 N N . LYS C 1 230 ? 13.962 31.922 9.999 1.00 38.30 230 LYS C N 1
ATOM 5635 C CA . LYS C 1 230 ? 14.833 32.587 10.954 1.00 37.88 230 LYS C CA 1
ATOM 5636 C C . LYS C 1 230 ? 14.172 33.939 11.337 1.00 36.09 230 LYS C C 1
ATOM 5637 O O . LYS C 1 230 ? 13.557 34.599 10.505 1.00 35.52 230 LYS C O 1
ATOM 5643 N N . ILE C 1 231 ? 14.294 34.336 12.606 1.00 34.77 231 ILE C N 1
ATOM 5644 C CA . ILE C 1 231 ? 13.827 35.625 13.059 1.00 33.32 231 ILE C CA 1
ATOM 5645 C C . ILE C 1 231 ? 14.918 36.611 12.601 1.00 34.38 231 ILE C C 1
ATOM 5646 O O . ILE C 1 231 ? 16.103 36.386 12.876 1.00 33.70 231 ILE C O 1
ATOM 5651 N N . VAL C 1 232 ? 14.517 37.643 11.846 1.00 33.86 232 VAL C N 1
ATOM 5652 C CA . VAL C 1 232 ? 15.490 38.619 11.307 1.00 32.80 232 VAL C CA 1
ATOM 5653 C C . VAL C 1 232 ? 15.393 39.990 12.032 1.00 33.70 232 VAL C C 1
ATOM 5654 O O . VAL C 1 232 ? 16.405 40.572 12.383 1.00 33.42 232 VAL C O 1
ATOM 5658 N N . GLU C 1 233 ? 14.166 40.450 12.310 1.00 34.38 233 GLU C N 1
ATOM 5659 C CA . GLU C 1 233 ? 13.877 41.653 13.125 1.00 35.50 233 GLU C CA 1
ATOM 5660 C C . GLU C 1 233 ? 12.819 41.330 14.176 1.00 35.62 233 GLU C C 1
ATOM 5661 O O . GLU C 1 233 ? 11.870 40.628 13.883 1.00 35.37 233 GLU C O 1
ATOM 5667 N N . LYS C 1 234 ? 12.947 41.915 15.366 1.00 37.25 234 LYS C N 1
ATOM 5668 C CA . LYS C 1 234 ? 11.951 41.781 16.427 1.00 39.00 234 LYS C CA 1
ATOM 5669 C C . LYS C 1 234 ? 11.816 43.123 17.157 1.00 38.13 234 LYS C C 1
ATOM 5670 O O . LYS C 1 234 ? 12.804 43.772 17.399 1.00 39.91 234 LYS C O 1
ATOM 5676 N N . GLY C 1 235 ? 10.595 43.569 17.440 1.00 36.75 235 GLY C N 1
ATOM 5677 C CA . GLY C 1 235 ? 10.344 44.801 18.174 1.00 34.31 235 GLY C CA 1
ATOM 5678 C C . GLY C 1 235 ? 8.971 45.406 17.940 1.00 34.71 235 GLY C C 1
ATOM 5679 O O . GLY C 1 235 ? 8.081 44.796 17.364 1.00 34.06 235 GLY C O 1
ATOM 5680 N N . THR C 1 236 ? 8.785 46.640 18.389 1.00 35.80 236 THR C N 1
ATOM 5681 C CA . THR C 1 236 ? 7.511 47.330 18.208 1.00 36.55 236 THR C CA 1
ATOM 5682 C C . THR C 1 236 ? 7.420 47.760 16.742 1.00 36.24 236 THR C C 1
ATOM 5683 O O . THR C 1 236 ? 8.415 47.703 16.041 1.00 35.81 236 THR C O 1
ATOM 5687 N N . HIS C 1 237 ? 6.222 48.123 16.281 1.00 35.73 237 HIS C N 1
ATOM 5688 C CA . HIS C 1 237 ? 6.027 48.593 14.954 1.00 36.13 237 HIS C CA 1
ATOM 5689 C C . HIS C 1 237 ? 6.878 49.854 14.713 1.00 37.25 237 HIS C C 1
ATOM 5690 O O . HIS C 1 237 ? 7.494 49.979 13.653 1.00 37.25 237 HIS C O 1
ATOM 5697 N N . LYS C 1 238 ? 6.905 50.773 15.693 1.00 38.12 238 LYS C N 1
ATOM 5698 C CA . LYS C 1 238 ? 7.580 52.086 15.541 1.00 39.23 238 LYS C CA 1
ATOM 5699 C C . LYS C 1 238 ? 9.060 51.881 15.387 1.00 38.60 238 LYS C C 1
ATOM 5700 O O . LYS C 1 238 ? 9.651 52.392 14.449 1.00 39.76 238 LYS C O 1
ATOM 5702 N N . ASP C 1 239 ? 9.644 51.102 16.294 1.00 39.19 239 ASP C N 1
ATOM 5703 C CA . ASP C 1 239 ? 11.041 50.611 16.170 1.00 38.73 239 ASP C CA 1
ATOM 5704 C C . ASP C 1 239 ? 11.328 49.867 14.872 1.00 38.33 239 ASP C C 1
ATOM 5705 O O . ASP C 1 239 ? 12.297 50.171 14.179 1.00 39.16 239 ASP C O 1
ATOM 5710 N N . LEU C 1 240 ? 10.474 48.928 14.478 1.00 37.82 240 LEU C N 1
ATOM 5711 C CA . LEU C 1 240 ? 10.762 48.230 13.218 1.00 36.63 240 LEU C CA 1
ATOM 5712 C C . LEU C 1 240 ? 10.737 49.146 11.967 1.00 37.36 240 LEU C C 1
ATOM 5713 O O . LEU C 1 240 ? 11.439 48.858 11.012 1.00 37.51 240 LEU C O 1
ATOM 5718 N N . LEU C 1 241 ? 9.950 50.220 11.988 1.00 37.90 241 LEU C N 1
ATOM 5719 C CA . LEU C 1 241 ? 9.889 51.145 10.864 1.00 39.82 241 LEU C CA 1
ATOM 5720 C C . LEU C 1 241 ? 11.071 52.121 10.914 1.00 39.89 241 LEU C C 1
ATOM 5721 O O . LEU C 1 241 ? 11.574 52.490 9.867 1.00 41.05 241 LEU C O 1
ATOM 5726 N N . LYS C 1 242 ? 11.486 52.534 12.121 1.00 39.73 242 LYS C N 1
ATOM 5727 C CA . LYS C 1 242 ? 12.654 53.402 12.310 1.00 40.36 242 LYS C CA 1
ATOM 5728 C C . LYS C 1 242 ? 13.937 52.693 11.850 1.00 39.38 242 LYS C C 1
ATOM 5729 O O . LYS C 1 242 ? 14.798 53.300 11.193 1.00 38.42 242 LYS C O 1
ATOM 5735 N N . LEU C 1 243 ? 14.034 51.401 12.162 1.00 38.13 243 LEU C N 1
ATOM 5736 C CA . LEU C 1 243 ? 15.090 50.530 11.654 1.00 37.73 243 LEU C CA 1
ATOM 5737 C C . LEU C 1 243 ? 15.239 50.595 10.121 1.00 38.41 243 LEU C C 1
ATOM 5738 O O . LEU C 1 243 ? 16.261 50.208 9.570 1.00 39.43 243 LEU C O 1
ATOM 5743 N N . ASN C 1 244 ? 14.198 51.020 9.428 1.00 38.57 244 ASN C N 1
ATOM 5744 C CA . ASN C 1 244 ? 14.186 51.042 7.965 1.00 37.77 244 ASN C CA 1
ATOM 5745 C C . ASN C 1 244 ? 14.761 49.791 7.271 1.00 37.74 244 ASN C C 1
ATOM 5746 O O . ASN C 1 244 ? 15.493 49.906 6.252 1.00 35.99 244 ASN C O 1
ATOM 5751 N N . GLY C 1 245 ? 14.366 48.614 7.751 1.00 34.77 245 GLY C N 1
ATOM 5752 C CA . GLY C 1 245 ? 14.817 47.383 7.133 1.00 35.87 245 GLY C CA 1
ATOM 5753 C C . GLY C 1 245 ? 13.757 46.495 6.458 1.00 36.24 245 GLY C C 1
ATOM 5754 O O . GLY C 1 245 ? 12.967 46.941 5.666 1.00 35.98 245 GLY C O 1
ATOM 5755 N N . GLU C 1 246 ? 13.777 45.205 6.775 1.00 37.57 246 GLU C N 1
ATOM 5756 C CA . GLU C 1 246 ? 12.903 44.185 6.139 1.00 38.17 246 GLU C CA 1
ATOM 5757 C C . GLU C 1 246 ? 11.411 44.354 6.455 1.00 37.89 246 GLU C C 1
ATOM 5758 O O . GLU C 1 246 ? 10.567 44.238 5.571 1.00 39.12 246 GLU C O 1
ATOM 5764 N N . TYR C 1 247 ? 11.092 44.683 7.703 1.00 38.00 247 TYR C N 1
ATOM 5765 C CA . TYR C 1 247 ? 9.722 44.969 8.095 1.00 36.99 247 TYR C CA 1
ATOM 5766 C C . TYR C 1 247 ? 9.220 46.270 7.455 1.00 37.76 247 TYR C C 1
ATOM 5767 O O . TYR C 1 247 ? 8.174 46.275 6.829 1.00 37.79 247 TYR C O 1
ATOM 5776 N N . ALA C 1 248 ? 9.966 47.371 7.628 1.00 37.65 248 ALA C N 1
ATOM 5777 C CA . ALA C 1 248 ? 9.683 48.600 6.863 1.00 37.77 248 ALA C CA 1
ATOM 5778 C C . ALA C 1 248 ? 9.439 48.343 5.351 1.00 37.77 248 ALA C C 1
ATOM 5779 O O . ALA C 1 248 ? 8.514 48.863 4.770 1.00 36.68 248 ALA C O 1
ATOM 5781 N N . GLU C 1 249 ? 10.256 47.506 4.738 1.00 39.69 249 GLU C N 1
ATOM 5782 C CA . GLU C 1 249 ? 10.023 47.083 3.375 1.00 41.16 249 GLU C CA 1
ATOM 5783 C C . GLU C 1 249 ? 8.679 46.341 3.176 1.00 42.11 249 GLU C C 1
ATOM 5784 O O . GLU C 1 249 ? 7.976 46.651 2.214 1.00 42.35 249 GLU C O 1
ATOM 5790 N N . MET C 1 250 ? 8.329 45.346 4.028 1.00 41.97 250 MET C N 1
ATOM 5791 C CA . MET C 1 250 ? 7.002 44.706 3.902 1.00 42.67 250 MET C CA 1
ATOM 5792 C C . MET C 1 250 ? 5.915 45.734 4.065 1.00 41.16 250 MET C C 1
ATOM 5793 O O . MET C 1 250 ? 4.946 45.745 3.330 1.00 41.00 250 MET C O 1
ATOM 5798 N N . TRP C 1 251 ? 6.054 46.576 5.077 1.00 41.23 251 TRP C N 1
ATOM 5799 C CA . TRP C 1 251 ? 5.067 47.605 5.355 1.00 41.56 251 TRP C CA 1
ATOM 5800 C C . TRP C 1 251 ? 4.896 48.543 4.169 1.00 43.18 251 TRP C C 1
ATOM 5801 O O . TRP C 1 251 ? 3.765 48.845 3.798 1.00 44.17 251 TRP C O 1
ATOM 5812 N N . ASN C 1 252 ? 5.990 49.030 3.583 1.00 43.78 252 ASN C N 1
ATOM 5813 C CA . ASN C 1 252 ? 5.844 50.027 2.511 1.00 45.25 252 ASN C CA 1
ATOM 5814 C C . ASN C 1 252 ? 5.246 49.392 1.261 1.00 46.91 252 ASN C C 1
ATOM 5815 O O . ASN C 1 252 ? 4.552 50.062 0.533 1.00 46.77 252 ASN C O 1
ATOM 5820 N N . MET C 1 253 ? 5.535 48.111 1.011 1.00 49.06 253 MET C N 1
ATOM 5821 C CA . MET C 1 253 ? 4.821 47.350 -0.011 1.00 51.67 253 MET C CA 1
ATOM 5822 C C . MET C 1 253 ? 3.338 47.284 0.334 1.00 52.03 253 MET C C 1
ATOM 5823 O O . MET C 1 253 ? 2.522 47.804 -0.422 1.00 53.51 253 MET C O 1
ATOM 5828 N N . GLN C 1 254 ? 3.011 46.625 1.457 1.00 52.00 254 GLN C N 1
ATOM 5829 C CA . GLN C 1 254 ? 1.716 46.663 2.126 1.00 51.52 254 GLN C CA 1
ATOM 5830 C C . GLN C 1 254 ? 1.145 45.251 2.480 1.00 51.89 254 GLN C C 1
ATOM 5831 O O . GLN C 1 254 ? 1.623 44.524 3.410 1.00 51.07 254 GLN C O 1
ATOM 5837 N N . GLU D 1 11 ? 75.492 76.860 -16.376 1.00 60.58 11 GLU D N 1
ATOM 5838 C CA . GLU D 1 11 ? 74.831 75.771 -15.586 1.00 61.01 11 GLU D CA 1
ATOM 5839 C C . GLU D 1 11 ? 75.824 74.951 -14.728 1.00 62.02 11 GLU D C 1
ATOM 5840 O O . GLU D 1 11 ? 75.652 74.851 -13.502 1.00 62.48 11 GLU D O 1
ATOM 5846 N N . LYS D 1 12 ? 76.839 74.361 -15.375 1.00 62.48 12 LYS D N 1
ATOM 5847 C CA . LYS D 1 12 ? 78.085 73.995 -14.712 1.00 62.98 12 LYS D CA 1
ATOM 5848 C C . LYS D 1 12 ? 78.578 75.211 -13.951 1.00 63.26 12 LYS D C 1
ATOM 5849 O O . LYS D 1 12 ? 78.996 75.107 -12.789 1.00 64.10 12 LYS D O 1
ATOM 5853 N N . LYS D 1 13 ? 78.533 76.363 -14.623 1.00 63.04 13 LYS D N 1
ATOM 5854 C CA . LYS D 1 13 ? 79.055 77.620 -14.093 1.00 62.61 13 LYS D CA 1
ATOM 5855 C C . LYS D 1 13 ? 78.194 78.252 -12.968 1.00 62.16 13 LYS D C 1
ATOM 5856 O O . LYS D 1 13 ? 78.715 78.958 -12.095 1.00 62.10 13 LYS D O 1
ATOM 5862 N N . PHE D 1 14 ? 76.892 77.955 -12.954 1.00 61.54 14 PHE D N 1
ATOM 5863 C CA . PHE D 1 14 ? 75.967 78.704 -12.124 1.00 60.66 14 PHE D CA 1
ATOM 5864 C C . PHE D 1 14 ? 74.994 77.937 -11.210 1.00 59.39 14 PHE D C 1
ATOM 5865 O O . PHE D 1 14 ? 74.372 78.550 -10.359 1.00 59.21 14 PHE D O 1
ATOM 5873 N N . GLY D 1 15 ? 74.841 76.630 -11.378 1.00 57.40 15 GLY D N 1
ATOM 5874 C CA . GLY D 1 15 ? 73.775 75.923 -10.663 1.00 55.78 15 GLY D CA 1
ATOM 5875 C C . GLY D 1 15 ? 72.724 75.441 -11.654 1.00 54.76 15 GLY D C 1
ATOM 5876 O O . GLY D 1 15 ? 72.767 75.864 -12.803 1.00 54.19 15 GLY D O 1
ATOM 5877 N N . VAL D 1 16 ? 71.814 74.546 -11.227 1.00 53.37 16 VAL D N 1
ATOM 5878 C CA . VAL D 1 16 ? 70.704 74.052 -12.068 1.00 52.09 16 VAL D CA 1
ATOM 5879 C C . VAL D 1 16 ? 69.328 74.368 -11.428 1.00 51.67 16 VAL D C 1
ATOM 5880 O O . VAL D 1 16 ? 69.265 74.545 -10.220 1.00 51.79 16 VAL D O 1
ATOM 5884 N N . ASN D 1 17 ? 68.264 74.463 -12.241 1.00 50.48 17 ASN D N 1
ATOM 5885 C CA . ASN D 1 17 ? 66.845 74.563 -11.828 1.00 49.44 17 ASN D CA 1
ATOM 5886 C C . ASN D 1 17 ? 66.277 73.243 -11.307 1.00 48.14 17 ASN D C 1
ATOM 5887 O O . ASN D 1 17 ? 66.722 72.170 -11.699 1.00 47.32 17 ASN D O 1
ATOM 5892 N N . ILE D 1 18 ? 65.216 73.329 -10.519 1.00 46.32 18 ILE D N 1
ATOM 5893 C CA . ILE D 1 18 ? 64.480 72.166 -10.062 1.00 45.50 18 ILE D CA 1
ATOM 5894 C C . ILE D 1 18 ? 62.993 72.511 -10.104 1.00 45.87 18 ILE D C 1
ATOM 5895 O O . ILE D 1 18 ? 62.584 73.622 -9.746 1.00 46.16 18 ILE D O 1
ATOM 5900 N N . GLU D 1 19 ? 62.193 71.565 -10.572 1.00 45.95 19 GLU D N 1
ATOM 5901 C CA . GLU D 1 19 ? 60.771 71.728 -10.670 1.00 45.84 19 GLU D CA 1
ATOM 5902 C C . GLU D 1 19 ? 60.133 70.421 -10.257 1.00 45.21 19 GLU D C 1
ATOM 5903 O O . GLU D 1 19 ? 60.586 69.403 -10.717 1.00 45.81 19 GLU D O 1
ATOM 5909 N N . PHE D 1 20 ? 59.137 70.450 -9.367 1.00 45.70 20 PHE D N 1
ATOM 5910 C CA . PHE D 1 20 ? 58.185 69.326 -9.139 1.00 45.81 20 PHE D CA 1
ATOM 5911 C C . PHE D 1 20 ? 56.837 69.741 -9.734 1.00 46.50 20 PHE D C 1
ATOM 5912 O O . PHE D 1 20 ? 56.224 70.708 -9.245 1.00 44.57 20 PHE D O 1
ATOM 5920 N N . SER D 1 21 ? 56.383 69.052 -10.792 1.00 48.41 21 SER D N 1
ATOM 5921 C CA . SER D 1 21 ? 55.006 69.260 -11.310 1.00 51.35 21 SER D CA 1
ATOM 5922 C C . SER D 1 21 ? 54.048 68.168 -10.815 1.00 52.17 21 SER D C 1
ATOM 5923 O O . SER D 1 21 ? 54.206 67.017 -11.214 1.00 53.64 21 SER D O 1
ATOM 5926 N N . ASP D 1 22 ? 53.079 68.522 -9.964 1.00 52.22 22 ASP D N 1
ATOM 5927 C CA . ASP D 1 22 ? 51.967 67.634 -9.632 1.00 53.25 22 ASP D CA 1
ATOM 5928 C C . ASP D 1 22 ? 52.462 66.320 -9.073 1.00 53.10 22 ASP D C 1
ATOM 5929 O O . ASP D 1 22 ? 51.942 65.248 -9.429 1.00 53.54 22 ASP D O 1
ATOM 5934 N N . VAL D 1 23 ? 53.488 66.413 -8.235 1.00 52.80 23 VAL D N 1
ATOM 5935 C CA . VAL D 1 23 ? 54.119 65.260 -7.629 1.00 52.55 23 VAL D CA 1
ATOM 5936 C C . VAL D 1 23 ? 53.258 64.767 -6.448 1.00 53.51 23 VAL D C 1
ATOM 5937 O O . VAL D 1 23 ? 52.958 65.518 -5.497 1.00 52.93 23 VAL D O 1
ATOM 5941 N N . ASN D 1 24 ? 52.801 63.526 -6.556 1.00 54.36 24 ASN D N 1
ATOM 5942 C CA . ASN D 1 24 ? 52.118 62.833 -5.439 1.00 54.92 24 ASN D CA 1
ATOM 5943 C C . ASN D 1 24 ? 52.899 61.578 -5.057 1.00 55.80 24 ASN D C 1
ATOM 5944 O O . ASN D 1 24 ? 53.496 60.956 -5.913 1.00 56.28 24 ASN D O 1
ATOM 5949 N N . PHE D 1 25 ? 52.902 61.185 -3.790 1.00 56.82 25 PHE D N 1
ATOM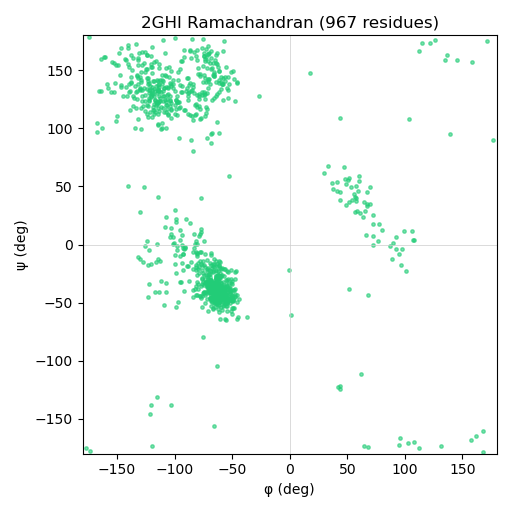 5950 C CA . PHE D 1 25 ? 53.704 60.036 -3.405 1.00 58.16 25 PHE D CA 1
ATOM 5951 C C . PHE D 1 25 ? 53.235 59.390 -2.109 1.00 59.28 25 PHE D C 1
ATOM 5952 O O . PHE D 1 25 ? 52.869 60.079 -1.148 1.00 59.04 25 PHE D O 1
ATOM 5960 N N . SER D 1 26 ? 53.233 58.055 -2.120 1.00 60.65 26 SER D N 1
ATOM 5961 C CA . SER D 1 26 ? 53.116 57.237 -0.908 1.00 61.62 26 SER D CA 1
ATOM 5962 C C . SER D 1 26 ? 54.222 56.194 -0.939 1.00 62.51 26 SER D C 1
ATOM 5963 O O . SER D 1 26 ? 54.570 55.671 -2.009 1.00 63.37 26 SER D O 1
ATOM 5966 N N . TYR D 1 27 ? 54.771 55.871 0.220 1.00 63.20 27 TYR D N 1
ATOM 5967 C CA . TYR D 1 27 ? 55.819 54.853 0.271 1.00 64.34 27 TYR D CA 1
ATOM 5968 C C . TYR D 1 27 ? 55.280 53.446 -0.058 1.00 64.87 27 TYR D C 1
ATOM 5969 O O . TYR D 1 27 ? 55.846 52.732 -0.902 1.00 65.26 27 TYR D O 1
ATOM 5978 N N . HIS D 1 33 ? 47.380 56.534 0.205 1.00 70.75 33 HIS D N 1
ATOM 5979 C CA . HIS D 1 33 ? 47.666 57.068 1.539 1.00 70.70 33 HIS D CA 1
ATOM 5980 C C . HIS D 1 33 ? 48.845 58.058 1.475 1.00 70.48 33 HIS D C 1
ATOM 5981 O O . HIS D 1 33 ? 49.865 57.868 2.164 1.00 70.58 33 HIS D O 1
ATOM 5983 N N . ARG D 1 34 ? 48.673 59.124 0.665 1.00 69.68 34 ARG D N 1
ATOM 5984 C CA . ARG D 1 34 ? 49.769 60.038 0.213 1.00 68.21 34 ARG D CA 1
ATOM 5985 C C . ARG D 1 34 ? 50.659 60.668 1.296 1.00 66.32 34 ARG D C 1
ATOM 5986 O O . ARG D 1 34 ? 50.160 61.275 2.217 1.00 66.16 34 ARG D O 1
ATOM 5994 N N . THR D 1 35 ? 51.977 60.502 1.173 1.00 64.46 35 THR D N 1
ATOM 5995 C CA . THR D 1 35 ? 52.956 61.229 1.998 1.00 62.54 35 THR D CA 1
ATOM 5996 C C . THR D 1 35 ? 53.036 62.692 1.499 1.00 61.10 35 THR D C 1
ATOM 5997 O O . THR D 1 35 ? 53.094 63.641 2.303 1.00 60.31 35 THR D O 1
ATOM 6001 N N . LEU D 1 36 ? 53.028 62.845 0.172 1.00 58.82 36 LEU D N 1
ATOM 6002 C CA . LEU D 1 36 ? 53.111 64.145 -0.475 1.00 56.82 36 LEU D CA 1
ATOM 6003 C C . LEU D 1 36 ? 51.958 64.296 -1.411 1.00 55.64 36 LEU D C 1
ATOM 6004 O O . LEU D 1 36 ? 51.716 63.437 -2.228 1.00 55.71 36 LEU D O 1
ATOM 6009 N N . LYS D 1 37 ? 51.245 65.400 -1.273 1.00 54.94 37 LYS D N 1
ATOM 6010 C CA . LYS D 1 37 ? 50.018 65.644 -2.043 1.00 54.25 37 LYS D CA 1
ATOM 6011 C C . LYS D 1 37 ? 50.161 66.889 -2.950 1.00 53.44 37 LYS D C 1
ATOM 6012 O O . LYS D 1 37 ? 50.366 68.005 -2.466 1.00 52.73 37 LYS D O 1
ATOM 6014 N N . SER D 1 38 ? 50.099 66.656 -4.259 1.00 52.47 38 SER D N 1
ATOM 6015 C CA . SER D 1 38 ? 50.098 67.716 -5.282 1.00 51.64 38 SER D CA 1
ATOM 6016 C C . SER D 1 38 ? 51.192 68.774 -5.038 1.00 50.38 38 SER D C 1
ATOM 6017 O O . SER D 1 38 ? 50.900 69.910 -4.697 1.00 50.84 38 SER D O 1
ATOM 6020 N N . ILE D 1 39 ? 52.454 68.352 -5.173 1.00 48.33 39 ILE D N 1
ATOM 6021 C CA . ILE D 1 39 ? 53.587 69.215 -4.974 1.00 46.01 39 ILE D CA 1
ATOM 6022 C C . ILE D 1 39 ? 53.960 69.843 -6.302 1.00 45.14 39 ILE D C 1
ATOM 6023 O O . ILE D 1 39 ? 54.365 69.171 -7.285 1.00 45.72 39 ILE D O 1
ATOM 6028 N N . ASN D 1 40 ? 53.810 71.144 -6.315 1.00 43.42 40 ASN D N 1
ATOM 6029 C CA . ASN D 1 40 ? 54.230 71.973 -7.423 1.00 41.92 40 ASN D CA 1
ATOM 6030 C C . ASN D 1 40 ? 55.135 73.049 -6.871 1.00 41.45 40 ASN D C 1
ATOM 6031 O O . ASN D 1 40 ? 54.732 73.768 -5.973 1.00 41.64 40 ASN D O 1
ATOM 6036 N N . PHE D 1 41 ? 56.352 73.147 -7.386 1.00 40.85 41 PHE D N 1
ATOM 6037 C CA . PHE D 1 41 ? 57.231 74.253 -7.056 1.00 40.97 41 PHE D CA 1
ATOM 6038 C C . PHE D 1 41 ? 58.368 74.419 -8.092 1.00 39.95 41 PHE D C 1
ATOM 6039 O O . PHE D 1 41 ? 58.664 73.513 -8.855 1.00 40.02 41 PHE D O 1
ATOM 6047 N N . PHE D 1 42 ? 58.981 75.590 -8.099 1.00 39.05 42 PHE D N 1
ATOM 6048 C CA . PHE D 1 42 ? 60.135 75.847 -8.953 1.00 37.91 42 PHE D CA 1
ATOM 6049 C C . PHE D 1 42 ? 61.280 76.543 -8.210 1.00 36.22 42 PHE D C 1
ATOM 6050 O O . PHE D 1 42 ? 61.066 77.464 -7.456 1.00 36.75 42 PHE D O 1
ATOM 6058 N N . ILE D 1 43 ? 62.487 76.022 -8.351 1.00 36.05 43 ILE D N 1
ATOM 6059 C CA . ILE D 1 43 ? 63.638 76.581 -7.693 1.00 36.48 43 ILE D CA 1
ATOM 6060 C C . ILE D 1 43 ? 64.566 77.120 -8.781 1.00 37.03 43 ILE D C 1
ATOM 6061 O O . ILE D 1 43 ? 65.201 76.367 -9.466 1.00 37.08 43 ILE D O 1
ATOM 6066 N N . PRO D 1 44 ? 64.594 78.425 -8.993 1.00 37.39 44 PRO D N 1
ATOM 6067 C CA . PRO D 1 44 ? 65.618 78.832 -9.983 1.00 38.08 44 PRO D CA 1
ATOM 6068 C C . PRO D 1 44 ? 67.009 78.481 -9.522 1.00 39.81 44 PRO D C 1
ATOM 6069 O O . PRO D 1 44 ? 67.319 78.460 -8.318 1.00 41.55 44 PRO D O 1
ATOM 6073 N N . SER D 1 45 ? 67.848 78.213 -10.498 1.00 41.12 45 SER D N 1
ATOM 6074 C CA . SER D 1 45 ? 69.235 77.895 -10.285 1.00 41.54 45 SER D CA 1
ATOM 6075 C C . SER D 1 45 ? 70.043 79.008 -9.616 1.00 41.61 45 SER D C 1
ATOM 6076 O O . SER D 1 45 ? 69.872 80.199 -9.936 1.00 41.41 45 SER D O 1
ATOM 6079 N N . GLY D 1 46 ? 70.913 78.598 -8.684 1.00 41.21 46 GLY D N 1
ATOM 6080 C CA . GLY D 1 46 ? 71.752 79.501 -7.897 1.00 39.79 46 GLY D CA 1
ATOM 6081 C C . GLY D 1 46 ? 71.096 80.181 -6.708 1.00 40.17 46 GLY D C 1
ATOM 6082 O O . GLY D 1 46 ? 71.665 81.113 -6.139 1.00 41.62 46 GLY D O 1
ATOM 6083 N N . THR D 1 47 ? 69.910 79.717 -6.333 1.00 39.09 47 THR D N 1
ATOM 6084 C CA . THR D 1 47 ? 69.140 80.227 -5.243 1.00 37.87 47 THR D CA 1
ATOM 6085 C C . THR D 1 47 ? 68.916 79.126 -4.200 1.00 39.60 47 THR D C 1
ATOM 6086 O O . THR D 1 47 ? 69.193 77.954 -4.424 1.00 38.69 47 THR D O 1
ATOM 6090 N N . THR D 1 48 ? 68.392 79.514 -3.041 1.00 40.31 48 THR D N 1
ATOM 6091 C CA . THR D 1 48 ? 68.117 78.555 -2.027 1.00 40.30 48 THR D CA 1
ATOM 6092 C C . THR D 1 48 ? 66.629 78.513 -1.793 1.00 40.56 48 THR D C 1
ATOM 6093 O O . THR D 1 48 ? 65.937 79.523 -1.879 1.00 40.80 48 THR D O 1
ATOM 6097 N N . CYS D 1 49 ? 66.135 77.302 -1.565 1.00 40.63 49 CYS D N 1
ATOM 6098 C CA . CYS D 1 49 ? 64.759 77.109 -1.171 1.00 40.50 49 CYS D CA 1
ATOM 6099 C C . CYS D 1 49 ? 64.722 76.430 0.200 1.00 40.20 49 CYS D C 1
ATOM 6100 O O . CYS D 1 49 ? 65.418 75.444 0.429 1.00 39.53 49 CYS D O 1
ATOM 6103 N N . ALA D 1 50 ? 63.935 77.002 1.101 1.00 39.86 50 ALA D N 1
ATOM 6104 C CA . ALA D 1 50 ? 63.757 76.482 2.436 1.00 40.66 50 ALA D CA 1
ATOM 6105 C C . ALA D 1 50 ? 62.472 75.657 2.531 1.00 40.66 50 ALA D C 1
ATOM 6106 O O . ALA D 1 50 ? 61.398 76.101 2.150 1.00 40.84 50 ALA D O 1
ATOM 6108 N N . LEU D 1 51 ? 62.605 74.444 3.039 1.00 42.24 51 LEU D N 1
ATOM 6109 C CA . LEU D 1 51 ? 61.460 73.535 3.234 1.00 42.47 51 LEU D CA 1
ATOM 6110 C C . LEU D 1 51 ? 61.210 73.506 4.702 1.00 43.02 51 LEU D C 1
ATOM 6111 O O . LEU D 1 51 ? 62.094 73.136 5.476 1.00 43.78 51 LEU D O 1
ATOM 6116 N N . VAL D 1 52 ? 60.019 73.914 5.097 1.00 44.39 52 VAL D N 1
ATOM 6117 C CA . VAL D 1 52 ? 59.698 74.015 6.517 1.00 45.40 52 VAL D CA 1
ATOM 6118 C C . VAL D 1 52 ? 58.367 73.319 6.802 1.00 46.23 52 VAL D C 1
ATOM 6119 O O . VAL D 1 52 ? 57.616 72.998 5.845 1.00 44.73 52 VAL D O 1
ATOM 6123 N N . GLY D 1 53 ? 58.124 73.067 8.106 1.00 47.10 53 GLY D N 1
ATOM 6124 C CA . GLY D 1 53 ? 56.935 72.364 8.601 1.00 49.15 53 GLY D CA 1
ATOM 6125 C C . GLY D 1 53 ? 57.173 71.290 9.665 1.00 50.80 53 GLY D C 1
ATOM 6126 O O . GLY D 1 53 ? 58.270 70.745 9.796 1.00 50.54 53 GLY D O 1
ATOM 6127 N N . HIS D 1 54 ? 56.118 70.972 10.419 1.00 52.59 54 HIS D N 1
ATOM 6128 C CA . HIS D 1 54 ? 56.152 69.918 11.471 1.00 53.73 54 HIS D CA 1
ATOM 6129 C C . HIS D 1 54 ? 56.696 68.572 11.007 1.00 54.01 54 HIS D C 1
ATOM 6130 O O . HIS D 1 54 ? 56.543 68.216 9.836 1.00 54.89 54 HIS D O 1
ATOM 6137 N N . THR D 1 55 ? 57.346 67.829 11.912 1.00 54.58 55 THR D N 1
ATOM 6138 C CA . THR D 1 55 ? 57.725 66.418 11.630 1.00 54.39 55 THR D CA 1
ATOM 6139 C C . THR D 1 55 ? 56.521 65.703 11.010 1.00 53.50 55 THR D C 1
ATOM 6140 O O . THR D 1 55 ? 55.395 65.970 11.414 1.00 54.14 55 THR D O 1
ATOM 6144 N N . GLY D 1 56 ? 56.753 64.865 9.995 1.00 52.83 56 GLY D N 1
ATOM 6145 C CA . GLY D 1 56 ? 55.670 64.175 9.267 1.00 52.20 56 GLY D CA 1
ATOM 6146 C C . GLY D 1 56 ? 55.074 64.923 8.066 1.00 52.87 56 GLY D C 1
ATOM 6147 O O . GLY D 1 56 ? 54.332 64.319 7.238 1.00 52.48 56 GLY D O 1
ATOM 6148 N N . SER D 1 57 ? 55.407 66.226 7.939 1.00 51.86 57 SER D N 1
ATOM 6149 C CA . SER D 1 57 ? 54.883 67.057 6.842 1.00 51.26 57 SER D CA 1
ATOM 6150 C C . SER D 1 57 ? 55.324 66.558 5.479 1.00 50.80 57 SER D C 1
ATOM 6151 O O . SER D 1 57 ? 54.661 66.823 4.495 1.00 51.37 57 SER D O 1
ATOM 6154 N N . GLY D 1 58 ? 56.421 65.812 5.417 1.00 50.83 58 GLY D N 1
ATOM 6155 C CA . GLY D 1 58 ? 56.956 65.352 4.127 1.00 50.39 58 GLY D CA 1
ATOM 6156 C C . GLY D 1 58 ? 58.220 66.046 3.614 1.00 50.43 58 GLY D C 1
ATOM 6157 O O . GLY D 1 58 ? 58.605 65.816 2.475 1.00 50.50 58 GLY D O 1
ATOM 6158 N N . LYS D 1 59 ? 58.894 66.846 4.449 1.00 51.05 59 LYS D N 1
ATOM 6159 C CA . LYS D 1 59 ? 60.104 67.621 4.019 1.00 51.69 59 LYS D CA 1
ATOM 6160 C C . LYS D 1 59 ? 61.222 66.762 3.407 1.00 52.50 59 LYS D C 1
ATOM 6161 O O . LYS D 1 59 ? 61.543 66.893 2.218 1.00 53.06 59 LYS D O 1
ATOM 6167 N N . SER D 1 60 ? 61.817 65.887 4.213 1.00 52.81 60 SER D N 1
ATOM 6168 C CA . SER D 1 60 ? 62.892 65.004 3.740 1.00 52.90 60 SER D CA 1
ATOM 6169 C C . SER D 1 60 ? 62.458 64.027 2.657 1.00 52.37 60 SER D C 1
ATOM 6170 O O . SER D 1 60 ? 63.286 63.445 1.986 1.00 52.52 60 SER D O 1
ATOM 6173 N N . THR D 1 61 ? 61.157 63.832 2.500 1.00 51.79 61 THR D N 1
ATOM 6174 C CA . THR D 1 61 ? 60.627 63.022 1.424 1.00 51.62 61 THR D CA 1
ATOM 6175 C C . THR D 1 61 ? 60.834 63.698 0.059 1.00 51.60 61 THR D C 1
ATOM 6176 O O . THR D 1 61 ? 61.032 63.011 -0.945 1.00 51.17 61 THR D O 1
ATOM 6180 N N . ILE D 1 62 ? 60.776 65.039 0.026 1.00 51.20 62 ILE D N 1
ATOM 6181 C CA . ILE D 1 62 ? 61.028 65.799 -1.197 1.00 50.37 62 ILE D CA 1
ATOM 6182 C C . ILE D 1 62 ? 62.475 65.547 -1.615 1.00 49.81 62 ILE D C 1
ATOM 6183 O O . ILE D 1 62 ? 62.745 65.307 -2.774 1.00 49.66 62 ILE D O 1
ATOM 6188 N N . ALA D 1 63 ? 63.386 65.527 -0.652 1.00 50.05 63 ALA D N 1
ATOM 6189 C CA . ALA D 1 63 ? 64.808 65.332 -0.940 1.00 50.43 63 ALA D CA 1
ATOM 6190 C C . ALA D 1 63 ? 65.098 63.948 -1.527 1.00 51.10 63 ALA D C 1
ATOM 6191 O O . ALA D 1 63 ? 65.836 63.829 -2.515 1.00 51.15 63 ALA D O 1
ATOM 6193 N N . LYS D 1 64 ? 64.504 62.914 -0.915 1.00 51.07 64 LYS D N 1
ATOM 6194 C CA . LYS D 1 64 ? 64.667 61.502 -1.317 1.00 51.08 64 LYS D CA 1
ATOM 6195 C C . LYS D 1 64 ? 64.201 61.253 -2.728 1.00 50.84 64 LYS D C 1
ATOM 6196 O O . LYS D 1 64 ? 64.775 60.431 -3.438 1.00 50.65 64 LYS D O 1
ATOM 6202 N N . LEU D 1 65 ? 63.132 61.950 -3.106 1.00 51.11 65 LEU D N 1
ATOM 6203 C CA . LEU D 1 65 ? 62.641 62.010 -4.484 1.00 51.35 65 LEU D CA 1
ATOM 6204 C C . LEU D 1 65 ? 63.598 62.754 -5.426 1.00 52.02 65 LEU D C 1
ATOM 6205 O O . LEU D 1 65 ? 63.772 62.369 -6.590 1.00 52.59 65 LEU D O 1
ATOM 6210 N N . LEU D 1 66 ? 64.227 63.810 -4.921 1.00 52.54 66 LEU D N 1
ATOM 6211 C CA . LEU D 1 66 ? 65.222 64.540 -5.687 1.00 52.48 66 LEU D CA 1
ATOM 6212 C C . LEU D 1 66 ? 66.419 63.644 -5.913 1.00 53.40 66 LEU D C 1
ATOM 6213 O O . LEU D 1 66 ? 66.937 63.566 -7.030 1.00 52.88 66 LEU D O 1
ATOM 6218 N N . TYR D 1 67 ? 66.834 62.931 -4.861 1.00 54.46 67 TYR D N 1
ATOM 6219 C CA . TYR D 1 67 ? 68.007 62.031 -4.926 1.00 55.52 67 TYR D CA 1
ATOM 6220 C C . TYR D 1 67 ? 67.683 60.693 -5.613 1.00 56.82 67 TYR D C 1
ATOM 6221 O O . TYR D 1 67 ? 68.479 59.746 -5.614 1.00 56.47 67 TYR D O 1
ATOM 6230 N N . ARG D 1 68 ? 66.489 60.635 -6.190 1.00 58.43 68 ARG D N 1
ATOM 6231 C CA . ARG D 1 68 ? 66.023 59.496 -6.963 1.00 60.05 68 ARG D CA 1
ATOM 6232 C C . ARG D 1 68 ? 65.972 58.220 -6.129 1.00 60.84 68 ARG D C 1
ATOM 6233 O O . ARG D 1 68 ? 66.101 57.132 -6.676 1.00 61.49 68 ARG D O 1
ATOM 6241 N N . PHE D 1 69 ? 65.791 58.348 -4.812 1.00 61.63 69 PHE D N 1
ATOM 6242 C CA . PHE D 1 69 ? 65.566 57.162 -3.964 1.00 62.34 69 PHE D CA 1
ATOM 6243 C C . PHE D 1 69 ? 64.229 56.494 -4.285 1.00 62.95 69 PHE D C 1
ATOM 6244 O O . PHE D 1 69 ? 64.028 55.320 -3.992 1.00 62.50 69 PHE D O 1
ATOM 6252 N N . TYR D 1 70 ? 63.307 57.270 -4.859 1.00 64.00 70 TYR D N 1
ATOM 6253 C CA . TYR D 1 70 ? 61.998 56.769 -5.295 1.00 64.46 70 TYR D CA 1
ATOM 6254 C C . TYR D 1 70 ? 61.542 57.506 -6.526 1.00 64.64 70 TYR D C 1
ATOM 6255 O O . TYR D 1 70 ? 62.135 58.529 -6.934 1.00 64.42 70 TYR D O 1
ATOM 6264 N N . ASP D 1 71 ? 60.478 56.963 -7.108 1.00 64.58 71 ASP D N 1
ATOM 6265 C CA . ASP D 1 71 ? 59.784 57.591 -8.219 1.00 64.63 71 ASP D CA 1
ATOM 6266 C C . ASP D 1 71 ? 58.431 57.950 -7.666 1.00 63.91 71 ASP D C 1
ATOM 6267 O O . ASP D 1 71 ? 57.962 57.302 -6.728 1.00 64.57 71 ASP D O 1
ATOM 6272 N N . ALA D 1 72 ? 57.816 58.990 -8.210 1.00 62.82 72 ALA D N 1
ATOM 6273 C CA . ALA D 1 72 ? 56.519 59.437 -7.709 1.00 62.38 72 ALA D CA 1
ATOM 6274 C C . ALA D 1 72 ? 55.590 59.669 -8.874 1.00 61.86 72 ALA D C 1
ATOM 6275 O O . ALA D 1 72 ? 56.008 59.581 -10.010 1.00 61.89 72 ALA D O 1
ATOM 6277 N N . GLU D 1 73 ? 54.325 59.936 -8.600 1.00 62.00 73 GLU D N 1
ATOM 6278 C CA . GLU D 1 73 ? 53.418 60.450 -9.613 1.00 62.72 73 GLU D CA 1
ATOM 6279 C C . GLU D 1 73 ? 53.923 61.858 -10.034 1.00 61.95 73 GLU D C 1
ATOM 6280 O O . GLU D 1 73 ? 54.640 62.491 -9.290 1.00 62.47 73 GLU D O 1
ATOM 6286 N N . GLY D 1 74 ? 53.538 62.344 -11.209 1.00 61.26 74 GLY D N 1
ATOM 6287 C CA . GLY D 1 74 ? 53.968 63.651 -11.692 1.00 59.97 74 GLY D CA 1
ATOM 6288 C C . GLY D 1 74 ? 55.438 63.710 -12.017 1.00 59.18 74 GLY D C 1
ATOM 6289 O O . GLY D 1 74 ? 56.129 62.702 -11.967 1.00 59.14 74 GLY D O 1
ATOM 6290 N N . ASP D 1 75 ? 55.920 64.900 -12.350 1.00 58.66 75 ASP D N 1
ATOM 6291 C CA . ASP D 1 75 ? 57.249 65.042 -12.969 1.00 57.84 75 ASP D CA 1
ATOM 6292 C C . ASP D 1 75 ? 58.204 65.871 -12.116 1.00 56.25 75 ASP D C 1
ATOM 6293 O O . ASP D 1 75 ? 57.809 66.855 -11.504 1.00 55.70 75 ASP D O 1
ATOM 6298 N N . ILE D 1 76 ? 59.454 65.436 -12.083 1.00 55.25 76 ILE D N 1
ATOM 6299 C CA . ILE D 1 76 ? 60.542 66.163 -11.478 1.00 54.52 76 ILE D CA 1
ATOM 6300 C C . ILE D 1 76 ? 61.530 66.445 -12.602 1.00 54.73 76 ILE D C 1
ATOM 6301 O O . ILE D 1 76 ? 61.920 65.538 -13.329 1.00 55.18 76 ILE D O 1
ATOM 6306 N N . LYS D 1 77 ? 61.943 67.701 -12.736 1.00 54.26 77 LYS D N 1
ATOM 6307 C CA . LYS D 1 77 ? 62.784 68.103 -13.842 1.00 53.83 77 LYS D CA 1
ATOM 6308 C C . LYS D 1 77 ? 64.005 68.841 -13.328 1.00 53.30 77 LYS D C 1
ATOM 6309 O O . LYS D 1 77 ? 63.896 69.714 -12.487 1.00 52.96 77 LYS D O 1
ATOM 6315 N N . ILE D 1 78 ? 65.179 68.488 -13.823 1.00 53.04 78 ILE D N 1
ATOM 6316 C CA . ILE D 1 78 ? 66.386 69.232 -13.467 1.00 52.65 78 ILE D CA 1
ATOM 6317 C C . ILE D 1 78 ? 66.947 69.947 -14.709 1.00 52.54 78 ILE D C 1
ATOM 6318 O O . ILE D 1 78 ? 67.116 69.341 -15.753 1.00 52.46 78 ILE D O 1
ATOM 6323 N N . GLY D 1 79 ? 67.191 71.241 -14.589 1.00 53.08 79 GLY D N 1
ATOM 6324 C CA . GLY D 1 79 ? 67.514 72.076 -15.734 1.00 54.12 79 GLY D CA 1
ATOM 6325 C C . GLY D 1 79 ? 66.590 71.940 -16.944 1.00 55.46 79 GLY D C 1
ATOM 6326 O O . GLY D 1 79 ? 67.046 72.060 -18.104 1.00 56.02 79 GLY D O 1
ATOM 6327 N N . GLY D 1 80 ? 65.301 71.703 -16.694 1.00 55.48 80 GLY D N 1
ATOM 6328 C CA . GLY D 1 80 ? 64.320 71.582 -17.768 1.00 56.42 80 GLY D CA 1
ATOM 6329 C C . GLY D 1 80 ? 64.084 70.154 -18.257 1.00 57.44 80 GLY D C 1
ATOM 6330 O O . GLY D 1 80 ? 63.187 69.913 -19.080 1.00 57.49 80 GLY D O 1
ATOM 6331 N N . LYS D 1 81 ? 64.846 69.209 -17.703 1.00 57.80 81 LYS D N 1
ATOM 6332 C CA . LYS D 1 81 ? 64.892 67.848 -18.184 1.00 58.29 81 LYS D CA 1
ATOM 6333 C C . LYS D 1 81 ? 64.307 66.869 -17.173 1.00 58.45 81 LYS D C 1
ATOM 6334 O O . LYS D 1 81 ? 64.621 66.934 -15.981 1.00 59.07 81 LYS D O 1
ATOM 6340 N N . ASN D 1 82 ? 63.487 65.939 -17.638 1.00 58.38 82 ASN D N 1
ATOM 6341 C CA . ASN D 1 82 ? 62.869 65.008 -16.717 1.00 58.60 82 ASN D CA 1
ATOM 6342 C C . ASN D 1 82 ? 63.894 64.058 -16.201 1.00 59.25 82 ASN D C 1
ATOM 6343 O O . ASN D 1 82 ? 64.723 63.560 -16.961 1.00 59.57 82 ASN D O 1
ATOM 6348 N N . VAL D 1 83 ? 63.864 63.840 -14.890 1.00 60.04 83 VAL D N 1
ATOM 6349 C CA . VAL D 1 83 ? 64.864 62.996 -14.241 1.00 60.36 83 VAL D CA 1
ATOM 6350 C C . VAL D 1 83 ? 64.808 61.551 -14.768 1.00 61.00 83 VAL D C 1
ATOM 6351 O O . VAL D 1 83 ? 65.826 60.830 -14.731 1.00 61.18 83 VAL D O 1
ATOM 6355 N N . ASN D 1 84 ? 63.630 61.136 -15.249 1.00 61.04 84 ASN D N 1
ATOM 6356 C CA . ASN D 1 84 ? 63.440 59.741 -15.702 1.00 61.66 84 ASN D CA 1
ATOM 6357 C C . ASN D 1 84 ? 64.065 59.415 -17.060 1.00 61.77 84 ASN D C 1
ATOM 6358 O O . ASN D 1 84 ? 64.195 58.252 -17.406 1.00 62.27 84 ASN D O 1
ATOM 6363 N N . LYS D 1 85 ? 64.446 60.457 -17.803 1.00 61.95 85 LYS D N 1
ATOM 6364 C CA . LYS D 1 85 ? 65.229 60.357 -19.034 1.00 62.43 85 LYS D CA 1
ATOM 6365 C C . LYS D 1 85 ? 66.718 60.090 -18.755 1.00 63.16 85 LYS D C 1
ATOM 6366 O O . LYS D 1 85 ? 67.541 60.188 -19.667 1.00 64.07 85 LYS D O 1
ATOM 6369 N N . TYR D 1 86 ? 67.078 59.769 -17.510 1.00 63.31 86 TYR D N 1
ATOM 6370 C CA . TYR D 1 86 ? 68.481 59.619 -17.135 1.00 63.11 86 TYR D CA 1
ATOM 6371 C C . TYR D 1 86 ? 68.709 58.484 -16.165 1.00 62.82 86 TYR D C 1
ATOM 6372 O O . TYR D 1 86 ? 67.768 58.027 -15.505 1.00 62.47 86 TYR D O 1
ATOM 6381 N N . ASN D 1 87 ? 69.962 58.019 -16.123 1.00 62.65 87 ASN D N 1
ATOM 6382 C CA . ASN D 1 87 ? 70.429 57.109 -15.083 1.00 62.73 87 ASN D CA 1
ATOM 6383 C C . ASN D 1 87 ? 70.514 57.821 -13.726 1.00 62.74 87 ASN D C 1
ATOM 6384 O O . ASN D 1 87 ? 70.953 58.969 -13.633 1.00 62.31 87 ASN D O 1
ATOM 6389 N N . ARG D 1 88 ? 70.073 57.129 -12.689 1.00 62.57 88 ARG D N 1
ATOM 6390 C CA . ARG D 1 88 ? 69.995 57.703 -11.359 1.00 63.53 88 ARG D CA 1
ATOM 6391 C C . ARG D 1 88 ? 71.345 58.103 -10.716 1.00 63.06 88 ARG D C 1
ATOM 6392 O O . ARG D 1 88 ? 71.375 58.966 -9.832 1.00 63.26 88 ARG D O 1
ATOM 6400 N N . ASN D 1 89 ? 72.439 57.492 -11.169 1.00 62.40 89 ASN D N 1
ATOM 6401 C CA . ASN D 1 89 ? 73.788 57.896 -10.758 1.00 61.94 89 ASN D CA 1
ATOM 6402 C C . ASN D 1 89 ? 74.172 59.264 -11.319 1.00 61.33 89 ASN D C 1
ATOM 6403 O O . ASN D 1 89 ? 74.782 60.063 -10.605 1.00 61.18 89 ASN D O 1
ATOM 6405 N N . SER D 1 90 ? 73.817 59.528 -12.584 1.00 60.30 90 SER D N 1
ATOM 6406 C CA . SER D 1 90 ? 74.154 60.818 -13.223 1.00 59.88 90 SER D CA 1
ATOM 6407 C C . SER D 1 90 ? 73.464 61.991 -12.488 1.00 59.29 90 SER D C 1
ATOM 6408 O O . SER D 1 90 ? 74.018 63.085 -12.363 1.00 58.62 90 SER D O 1
ATOM 6411 N N . ILE D 1 91 ? 72.261 61.731 -11.987 1.00 58.61 91 ILE D N 1
ATOM 6412 C CA . ILE D 1 91 ? 71.535 62.696 -11.187 1.00 58.11 91 ILE D CA 1
ATOM 6413 C C . ILE D 1 91 ? 72.197 62.857 -9.797 1.00 57.40 91 ILE D C 1
ATOM 6414 O O . ILE D 1 91 ? 72.604 63.960 -9.428 1.00 57.43 91 ILE D O 1
ATOM 6419 N N . ARG D 1 92 ? 72.340 61.765 -9.050 1.00 56.90 92 ARG D N 1
ATOM 6420 C CA . ARG D 1 92 ? 73.014 61.806 -7.739 1.00 55.92 92 ARG D CA 1
ATOM 6421 C C . ARG D 1 92 ? 74.397 62.462 -7.711 1.00 55.48 92 ARG D C 1
ATOM 6422 O O . ARG D 1 92 ? 74.793 63.015 -6.690 1.00 55.98 92 ARG D O 1
ATOM 6430 N N . SER D 1 93 ? 75.151 62.404 -8.795 1.00 54.38 93 SER D N 1
ATOM 6431 C CA . SER D 1 93 ? 76.492 62.984 -8.770 1.00 54.44 93 SER D CA 1
ATOM 6432 C C . SER D 1 93 ? 76.497 64.513 -8.902 1.00 54.12 93 SER D C 1
ATOM 6433 O O . SER D 1 93 ? 77.539 65.154 -8.668 1.00 54.12 93 SER D O 1
ATOM 6436 N N . ILE D 1 94 ? 75.360 65.092 -9.311 1.00 52.70 94 ILE D N 1
ATOM 6437 C CA . ILE D 1 94 ? 75.245 66.534 -9.315 1.00 51.16 94 ILE D CA 1
ATOM 6438 C C . ILE D 1 94 ? 74.645 67.028 -7.996 1.00 50.66 94 ILE D C 1
ATOM 6439 O O . ILE D 1 94 ? 74.613 68.234 -7.759 1.00 50.54 94 ILE D O 1
ATOM 6444 N N . ILE D 1 95 ? 74.179 66.086 -7.161 1.00 49.05 95 ILE D N 1
ATOM 6445 C CA . ILE D 1 95 ? 73.569 66.369 -5.850 1.00 48.45 95 ILE D CA 1
ATOM 6446 C C . ILE D 1 95 ? 74.509 66.026 -4.662 1.00 48.23 95 ILE D C 1
ATOM 6447 O O . ILE D 1 95 ? 75.148 64.987 -4.631 1.00 48.22 95 ILE D O 1
ATOM 6452 N N . GLY D 1 96 ? 74.599 66.923 -3.697 1.00 48.20 96 GLY D N 1
ATOM 6453 C CA . GLY D 1 96 ? 75.349 66.659 -2.476 1.00 49.22 96 GLY D CA 1
ATOM 6454 C C . GLY D 1 96 ? 74.369 66.757 -1.333 1.00 49.87 96 GLY D C 1
ATOM 6455 O O . GLY D 1 96 ? 73.547 67.652 -1.320 1.00 51.01 96 GLY D O 1
ATOM 6456 N N . ILE D 1 97 ? 74.407 65.832 -0.384 1.00 50.40 97 ILE D N 1
ATOM 6457 C CA . ILE D 1 97 ? 73.542 65.938 0.787 1.00 49.50 97 ILE D CA 1
ATOM 6458 C C . ILE D 1 97 ? 74.399 66.138 2.022 1.00 49.29 97 ILE D C 1
ATOM 6459 O O . ILE D 1 97 ? 75.422 65.485 2.181 1.00 49.02 97 ILE D O 1
ATOM 6464 N N . VAL D 1 98 ? 73.964 67.053 2.883 1.00 49.72 98 VAL D N 1
ATOM 6465 C CA . VAL D 1 98 ? 74.570 67.313 4.181 1.00 50.26 98 VAL D CA 1
ATOM 6466 C C . VAL D 1 98 ? 73.553 66.924 5.267 1.00 52.16 98 VAL D C 1
ATOM 6467 O O . VAL D 1 98 ? 72.584 67.638 5.488 1.00 51.85 98 VAL D O 1
ATOM 6471 N N . PRO D 1 99 ? 73.755 65.767 5.931 1.00 54.26 99 PRO D N 1
ATOM 6472 C CA . PRO D 1 99 ? 72.801 65.391 6.979 1.00 55.90 99 PRO D CA 1
ATOM 6473 C C . PRO D 1 99 ? 72.979 66.166 8.297 1.00 57.70 99 PRO D C 1
ATOM 6474 O O . PRO D 1 99 ? 73.958 66.913 8.477 1.00 57.02 99 PRO D O 1
ATOM 6478 N N . GLN D 1 100 ? 71.994 65.999 9.179 1.00 59.85 100 GLN D N 1
ATOM 6479 C CA . GLN D 1 100 ? 72.005 66.521 10.550 1.00 62.72 100 GLN D CA 1
ATOM 6480 C C . GLN D 1 100 ? 73.254 66.010 11.271 1.00 64.05 100 GLN D C 1
ATOM 6481 O O . GLN D 1 100 ? 74.152 66.788 11.655 1.00 64.73 100 GLN D O 1
ATOM 6487 N N . ASP D 1 101 ? 73.312 64.688 11.432 1.00 65.13 101 ASP D N 1
ATOM 6488 C CA . ASP D 1 101 ? 74.434 64.066 12.108 1.00 66.23 101 ASP D CA 1
ATOM 6489 C C . ASP D 1 101 ? 75.174 63.128 11.172 1.00 65.96 101 ASP D C 1
ATOM 6490 O O . ASP D 1 101 ? 74.575 62.401 10.378 1.00 66.51 101 ASP D O 1
ATOM 6495 N N . THR D 1 102 ? 76.486 63.145 11.295 1.00 65.39 102 THR D N 1
ATOM 6496 C CA . THR D 1 102 ? 77.355 62.585 10.296 1.00 64.92 102 THR D CA 1
ATOM 6497 C C . THR D 1 102 ? 78.122 61.378 10.844 1.00 64.91 102 THR D C 1
ATOM 6498 O O . THR D 1 102 ? 78.537 61.359 12.022 1.00 65.11 102 THR D O 1
ATOM 6502 N N . ILE D 1 103 ? 78.261 60.376 9.965 1.00 63.93 103 ILE D N 1
ATOM 6503 C CA . ILE D 1 103 ? 78.880 59.096 10.279 1.00 62.77 103 ILE D CA 1
ATOM 6504 C C . ILE D 1 103 ? 80.390 59.170 10.085 1.00 61.11 103 ILE D C 1
ATOM 6505 O O . ILE D 1 103 ? 80.877 59.296 8.946 1.00 60.64 103 ILE D O 1
ATOM 6507 N N . LEU D 1 104 ? 81.116 59.097 11.207 1.00 59.50 104 LEU D N 1
ATOM 6508 C CA . LEU D 1 104 ? 82.585 59.179 11.219 1.00 57.20 104 LEU D CA 1
ATOM 6509 C C . LEU D 1 104 ? 83.239 57.811 11.307 1.00 56.18 104 LEU D C 1
ATOM 6510 O O . LEU D 1 104 ? 82.970 57.042 12.212 1.00 55.53 104 LEU D O 1
ATOM 6515 N N . PHE D 1 105 ? 84.109 57.516 10.357 1.00 55.26 105 PHE D N 1
ATOM 6516 C CA . PHE D 1 105 ? 84.794 56.223 10.329 1.00 54.39 105 PHE D CA 1
ATOM 6517 C C . PHE D 1 105 ? 86.002 56.291 11.249 1.00 54.50 105 PHE D C 1
ATOM 6518 O O . PHE D 1 105 ? 86.701 57.329 11.296 1.00 53.81 105 PHE D O 1
ATOM 6526 N N . ASN D 1 106 ? 86.201 55.205 12.008 1.00 53.85 106 ASN D N 1
ATOM 6527 C CA . ASN D 1 106 ? 87.342 55.075 12.915 1.00 53.49 106 ASN D CA 1
ATOM 6528 C C . ASN D 1 106 ? 88.562 54.962 12.068 1.00 53.34 106 ASN D C 1
ATOM 6529 O O . ASN D 1 106 ? 89.001 53.853 11.698 1.00 52.66 106 ASN D O 1
ATOM 6534 N N . GLU D 1 107 ? 89.081 56.142 11.745 1.00 52.37 107 GLU D N 1
ATOM 6535 C CA . GLU D 1 107 ? 90.083 56.280 10.733 1.00 52.77 107 GLU D CA 1
ATOM 6536 C C . GLU D 1 107 ? 90.558 57.725 10.750 1.00 51.09 107 GLU D C 1
ATOM 6537 O O . GLU D 1 107 ? 90.121 58.503 11.594 1.00 50.25 107 GLU D O 1
ATOM 6543 N N . THR D 1 108 ? 91.462 58.073 9.845 1.00 49.70 108 THR D N 1
ATOM 6544 C CA . THR D 1 108 ? 92.007 59.422 9.845 1.00 49.35 108 THR D CA 1
ATOM 6545 C C . THR D 1 108 ? 90.978 60.504 9.433 1.00 49.45 108 THR D C 1
ATOM 6546 O O . THR D 1 108 ? 89.876 60.191 8.933 1.00 49.44 108 THR D O 1
ATOM 6550 N N . ILE D 1 109 ? 91.323 61.771 9.679 1.00 49.17 109 ILE D N 1
ATOM 6551 C CA . ILE D 1 109 ? 90.425 62.850 9.315 1.00 49.24 109 ILE D CA 1
ATOM 6552 C C . ILE D 1 109 ? 90.370 62.999 7.772 1.00 48.68 109 ILE D C 1
ATOM 6553 O O . ILE D 1 109 ? 89.290 63.258 7.174 1.00 47.21 109 ILE D O 1
ATOM 6558 N N . LYS D 1 110 ? 91.528 62.789 7.143 1.00 48.73 110 LYS D N 1
ATOM 6559 C CA . LYS D 1 110 ? 91.608 62.817 5.700 1.00 48.68 110 LYS D CA 1
ATOM 6560 C C . LYS D 1 110 ? 90.726 61.747 5.072 1.00 48.50 110 LYS D C 1
ATOM 6561 O O . LYS D 1 110 ? 89.953 62.031 4.170 1.00 49.02 110 LYS D O 1
ATOM 6567 N N . TYR D 1 111 ? 90.850 60.523 5.570 1.00 48.64 111 TYR D N 1
ATOM 6568 C CA . TYR D 1 111 ? 90.009 59.376 5.189 1.00 48.84 111 TYR D CA 1
ATOM 6569 C C . TYR D 1 111 ? 88.530 59.722 5.292 1.00 47.46 111 TYR D C 1
ATOM 6570 O O . TYR D 1 111 ? 87.731 59.292 4.462 1.00 47.38 111 TYR D O 1
ATOM 6579 N N . ASN D 1 112 ? 88.171 60.466 6.335 1.00 46.12 112 ASN D N 1
ATOM 6580 C CA . ASN D 1 112 ? 86.797 60.868 6.557 1.00 45.00 112 ASN D CA 1
ATOM 6581 C C . ASN D 1 112 ? 86.395 61.962 5.587 1.00 44.99 112 ASN D C 1
ATOM 6582 O O . ASN D 1 112 ? 85.259 62.010 5.149 1.00 44.57 112 ASN D O 1
ATOM 6587 N N . ILE D 1 113 ? 87.314 62.852 5.232 1.00 45.49 113 ILE D N 1
ATOM 6588 C CA . ILE D 1 113 ? 86.974 63.794 4.168 1.00 46.01 113 ILE D CA 1
ATOM 6589 C C . ILE D 1 113 ? 86.843 63.060 2.826 1.00 46.28 113 ILE D C 1
ATOM 6590 O O . ILE D 1 113 ? 85.887 63.285 2.082 1.00 46.42 113 ILE D O 1
ATOM 6595 N N . LEU D 1 114 ? 87.801 62.173 2.545 1.00 47.41 114 LEU D N 1
ATOM 6596 C CA . LEU D 1 114 ? 87.873 61.435 1.266 1.00 47.32 114 LEU D CA 1
ATOM 6597 C C . LEU D 1 114 ? 86.681 60.554 0.964 1.00 46.97 114 LEU D C 1
ATOM 6598 O O . LEU D 1 114 ? 86.384 60.317 -0.200 1.00 46.88 114 LEU D O 1
ATOM 6603 N N . TYR D 1 115 ? 85.989 60.066 1.992 1.00 47.24 115 TYR D N 1
ATOM 6604 C CA . TYR D 1 115 ? 84.771 59.324 1.754 1.00 47.45 115 TYR D CA 1
ATOM 6605 C C . TYR D 1 115 ? 83.835 60.026 0.730 1.00 48.20 115 TYR D C 1
ATOM 6606 O O . TYR D 1 115 ? 83.031 59.369 0.077 1.00 48.55 115 TYR D O 1
ATOM 6615 N N . GLY D 1 116 ? 83.970 61.347 0.544 1.00 48.56 116 GLY D N 1
ATOM 6616 C CA . GLY D 1 116 ? 83.173 62.106 -0.451 1.00 47.84 116 GLY D CA 1
ATOM 6617 C C . GLY D 1 116 ? 83.557 61.895 -1.920 1.00 47.43 116 GLY D C 1
ATOM 6618 O O . GLY D 1 116 ? 82.735 61.994 -2.817 1.00 47.04 116 GLY D O 1
ATOM 6619 N N . LYS D 1 117 ? 84.822 61.598 -2.164 1.00 47.39 117 LYS D N 1
ATOM 6620 C CA . LYS D 1 117 ? 85.332 61.334 -3.519 1.00 46.69 117 LYS D CA 1
ATOM 6621 C C . LYS D 1 117 ? 86.641 60.637 -3.264 1.00 45.52 117 LYS D C 1
ATOM 6622 O O . LYS D 1 117 ? 87.634 61.285 -2.922 1.00 44.47 117 LYS D O 1
ATOM 6628 N N . LEU D 1 118 ? 86.621 59.314 -3.382 1.00 44.88 118 LEU D N 1
ATOM 6629 C CA . LEU D 1 118 ? 87.729 58.490 -2.857 1.00 44.41 118 LEU D CA 1
ATOM 6630 C C . LEU D 1 118 ? 89.069 58.882 -3.441 1.00 44.37 118 LEU D C 1
ATOM 6631 O O . LEU D 1 118 ? 90.058 58.891 -2.722 1.00 44.45 118 LEU D O 1
ATOM 6636 N N . ASP D 1 119 ? 89.060 59.209 -4.736 1.00 44.69 119 ASP D N 1
ATOM 6637 C CA . ASP D 1 119 ? 90.241 59.551 -5.538 1.00 45.45 119 ASP D CA 1
ATOM 6638 C C . ASP D 1 119 ? 90.466 61.064 -5.708 1.00 46.48 119 ASP D C 1
ATOM 6639 O O . ASP D 1 119 ? 91.166 61.473 -6.645 1.00 46.72 119 ASP D O 1
ATOM 6644 N N . ALA D 1 120 ? 89.870 61.880 -4.834 1.00 47.33 120 ALA D N 1
ATOM 6645 C CA . ALA D 1 120 ? 90.086 63.339 -4.832 1.00 48.05 120 ALA D CA 1
ATOM 6646 C C . ALA D 1 120 ? 91.561 63.659 -4.628 1.00 48.67 120 ALA D C 1
ATOM 6647 O O . ALA D 1 120 ? 92.231 63.022 -3.811 1.00 48.55 120 ALA D O 1
ATOM 6649 N N . THR D 1 121 ? 92.082 64.636 -5.367 1.00 49.73 121 THR D N 1
ATOM 6650 C CA . THR D 1 121 ? 93.483 65.039 -5.203 1.00 50.86 121 THR D CA 1
ATOM 6651 C C . THR D 1 121 ? 93.680 65.767 -3.893 1.00 52.61 121 THR D C 1
ATOM 6652 O O . THR D 1 121 ? 92.718 66.133 -3.234 1.00 52.26 121 THR D O 1
ATOM 6656 N N . ASP D 1 122 ? 94.937 66.023 -3.538 1.00 54.92 122 ASP D N 1
ATOM 6657 C CA . ASP D 1 122 ? 95.234 66.839 -2.377 1.00 56.65 122 ASP D CA 1
ATOM 6658 C C . ASP D 1 122 ? 94.750 68.290 -2.490 1.00 58.04 122 ASP D C 1
ATOM 6659 O O . ASP D 1 122 ? 94.180 68.828 -1.520 1.00 59.34 122 ASP D O 1
ATOM 6664 N N . GLU D 1 123 ? 94.939 68.932 -3.639 1.00 58.32 123 GLU D N 1
ATOM 6665 C CA . GLU D 1 123 ? 94.461 70.318 -3.764 1.00 58.94 123 GLU D CA 1
ATOM 6666 C C . GLU D 1 123 ? 92.934 70.414 -3.589 1.00 58.01 123 GLU D C 1
ATOM 6667 O O . GLU D 1 123 ? 92.423 71.447 -3.161 1.00 58.50 123 GLU D O 1
ATOM 6673 N N . GLU D 1 124 ? 92.224 69.346 -3.951 1.00 56.51 124 GLU D N 1
ATOM 6674 C CA . GLU D 1 124 ? 90.783 69.300 -3.864 1.00 55.13 124 GLU D CA 1
ATOM 6675 C C . GLU D 1 124 ? 90.347 69.098 -2.443 1.00 54.03 124 GLU D C 1
ATOM 6676 O O . GLU D 1 124 ? 89.262 69.517 -2.092 1.00 53.75 124 GLU D O 1
ATOM 6682 N N . VAL D 1 125 ? 91.169 68.410 -1.652 1.00 53.47 125 VAL D N 1
ATOM 6683 C CA . VAL D 1 125 ? 90.864 68.125 -0.233 1.00 52.53 125 VAL D CA 1
ATOM 6684 C C . VAL D 1 125 ? 91.173 69.368 0.594 1.00 52.29 125 VAL D C 1
ATOM 6685 O O . VAL D 1 125 ? 90.478 69.676 1.563 1.00 52.14 125 VAL D O 1
ATOM 6689 N N . ILE D 1 126 ? 92.198 70.103 0.183 1.00 52.11 126 ILE D N 1
ATOM 6690 C CA . ILE D 1 126 ? 92.503 71.395 0.780 1.00 52.02 126 ILE D CA 1
ATOM 6691 C C . ILE D 1 126 ? 91.397 72.437 0.483 1.00 51.56 126 ILE D C 1
ATOM 6692 O O . ILE D 1 126 ? 90.827 73.034 1.385 1.00 51.21 126 ILE D O 1
ATOM 6697 N N . LYS D 1 127 ? 91.084 72.619 -0.790 1.00 51.50 127 LYS D N 1
ATOM 6698 C CA . LYS D 1 127 ? 89.991 73.475 -1.241 1.00 51.84 127 LYS D CA 1
ATOM 6699 C C . LYS D 1 127 ? 88.671 73.168 -0.493 1.00 50.45 127 LYS D C 1
ATOM 6700 O O . LYS D 1 127 ? 88.071 74.063 0.108 1.00 50.69 127 LYS D O 1
ATOM 6706 N N . ALA D 1 128 ? 88.229 71.908 -0.505 1.00 49.27 128 ALA D N 1
ATOM 6707 C CA . ALA D 1 128 ? 87.021 71.495 0.219 1.00 47.83 128 ALA D CA 1
ATOM 6708 C C . ALA D 1 128 ? 87.045 71.816 1.723 1.00 47.56 128 ALA D C 1
ATOM 6709 O O . ALA D 1 128 ? 86.022 72.269 2.265 1.00 47.69 128 ALA D O 1
ATOM 6711 N N . THR D 1 129 ? 88.185 71.605 2.397 1.00 47.30 129 THR D N 1
ATOM 6712 C CA . THR D 1 129 ? 88.243 71.815 3.861 1.00 47.12 129 THR D CA 1
ATOM 6713 C C . THR D 1 129 ? 88.407 73.275 4.277 1.00 47.13 129 THR D C 1
ATOM 6714 O O . THR D 1 129 ? 87.914 73.655 5.336 1.00 46.74 129 THR D O 1
ATOM 6718 N N . LYS D 1 130 ? 89.112 74.081 3.473 1.00 46.56 130 LYS D N 1
ATOM 6719 C CA . LYS D 1 130 ? 89.044 75.539 3.612 1.00 46.14 130 LYS D CA 1
ATOM 6720 C C . LYS D 1 130 ? 87.611 76.025 3.494 1.00 45.79 130 LYS D C 1
ATOM 6721 O O . LYS D 1 130 ? 87.173 76.819 4.312 1.00 45.36 130 LYS D O 1
ATOM 6727 N N . SER D 1 131 ? 86.877 75.556 2.494 1.00 46.01 131 SER D N 1
ATOM 6728 C CA . SER D 1 131 ? 85.497 76.019 2.335 1.00 46.90 131 SER D CA 1
ATOM 6729 C C . SER D 1 131 ? 84.564 75.569 3.459 1.00 46.87 131 SER D C 1
ATOM 6730 O O . SER D 1 131 ? 83.546 76.216 3.697 1.00 45.91 131 SER D O 1
ATOM 6733 N N . ALA D 1 132 ? 84.922 74.465 4.136 1.00 46.98 132 ALA D N 1
ATOM 6734 C CA . ALA D 1 132 ? 84.074 73.881 5.206 1.00 46.18 132 ALA D CA 1
ATOM 6735 C C . ALA D 1 132 ? 84.520 74.385 6.563 1.00 45.66 132 ALA D C 1
ATOM 6736 O O . ALA D 1 132 ? 83.973 73.963 7.563 1.00 45.93 132 ALA D O 1
ATOM 6738 N N . GLN D 1 133 ? 85.499 75.292 6.579 1.00 45.40 133 GLN D N 1
ATOM 6739 C CA . GLN D 1 133 ? 85.947 75.974 7.819 1.00 47.20 133 GLN D CA 1
ATOM 6740 C C . GLN D 1 133 ? 86.669 75.006 8.763 1.00 47.88 133 GLN D C 1
ATOM 6741 O O . GLN D 1 133 ? 86.588 75.103 10.006 1.00 47.99 133 GLN D O 1
ATOM 6747 N N . LEU D 1 134 ? 87.388 74.079 8.151 1.00 48.85 134 LEU D N 1
ATOM 6748 C CA . LEU D 1 134 ? 87.990 72.961 8.865 1.00 49.60 134 LEU D CA 1
ATOM 6749 C C . LEU D 1 134 ? 89.509 72.974 8.823 1.00 50.23 134 LEU D C 1
ATOM 6750 O O . LEU D 1 134 ? 90.145 72.282 9.611 1.00 50.65 134 LEU D O 1
ATOM 6755 N N . TYR D 1 135 ? 90.071 73.784 7.920 1.00 51.36 135 TYR D N 1
ATOM 6756 C CA . TYR D 1 135 ? 91.514 73.805 7.616 1.00 51.95 135 TYR D CA 1
ATOM 6757 C C . TYR D 1 135 ? 92.487 74.255 8.729 1.00 51.55 135 TYR D C 1
ATOM 6758 O O . TYR D 1 135 ? 93.515 73.604 8.962 1.00 51.07 135 TYR D O 1
ATOM 6767 N N . ASP D 1 136 ? 92.210 75.386 9.380 1.00 51.78 136 ASP D N 1
ATOM 6768 C CA . ASP D 1 136 ? 93.060 75.828 10.496 1.00 51.38 136 ASP D CA 1
ATOM 6769 C C . ASP D 1 136 ? 92.956 74.799 11.662 1.00 50.90 136 ASP D C 1
ATOM 6770 O O . ASP D 1 136 ? 93.943 74.478 12.340 1.00 50.90 136 ASP D O 1
ATOM 6775 N N . PHE D 1 137 ? 91.750 74.280 11.876 1.00 50.50 137 PHE D N 1
ATOM 6776 C CA . PHE D 1 137 ? 91.503 73.282 12.908 1.00 50.20 137 PHE D CA 1
ATOM 6777 C C . PHE D 1 137 ? 92.417 72.080 12.680 1.00 50.73 137 PHE D C 1
ATOM 6778 O O . PHE D 1 137 ? 93.171 71.668 13.578 1.00 50.76 137 PHE D O 1
ATOM 6786 N N . ILE D 1 138 ? 92.381 71.554 11.453 1.00 51.03 138 ILE D N 1
ATOM 6787 C CA . ILE D 1 138 ? 93.199 70.418 11.069 1.00 51.71 138 ILE D CA 1
ATOM 6788 C C . ILE D 1 138 ? 94.694 70.683 11.235 1.00 52.80 138 ILE D C 1
ATOM 6789 O O . ILE D 1 138 ? 95.423 69.847 11.788 1.00 52.89 138 ILE D O 1
ATOM 6794 N N . GLU D 1 139 ? 95.143 71.842 10.747 1.00 54.03 139 GLU D N 1
ATOM 6795 C CA . GLU D 1 139 ? 96.525 72.284 10.897 1.00 54.86 139 GLU D CA 1
ATOM 6796 C C . GLU D 1 139 ? 96.937 72.308 12.352 1.00 54.87 139 GLU D C 1
ATOM 6797 O O . GLU D 1 139 ? 98.086 71.995 12.665 1.00 55.52 139 GLU D O 1
ATOM 6803 N N . ALA D 1 140 ? 96.018 72.666 13.247 1.00 54.49 140 ALA D N 1
ATOM 6804 C CA . ALA D 1 140 ? 96.326 72.635 14.690 1.00 54.45 140 ALA D CA 1
ATOM 6805 C C . ALA D 1 140 ? 96.368 71.208 15.266 1.00 54.62 140 ALA D C 1
ATOM 6806 O O . ALA D 1 140 ? 97.051 70.946 16.248 1.00 54.19 140 ALA D O 1
ATOM 6808 N N . LEU D 1 141 ? 95.656 70.274 14.646 1.00 55.04 141 LEU D N 1
ATOM 6809 C CA . LEU D 1 141 ? 95.601 68.924 15.180 1.00 55.64 141 LEU D CA 1
ATOM 6810 C C . LEU D 1 141 ? 97.011 68.326 15.284 1.00 57.06 141 LEU D C 1
ATOM 6811 O O . LEU D 1 141 ? 97.858 68.574 14.427 1.00 57.03 141 LEU D O 1
ATOM 6816 N N . PRO D 1 142 ? 97.275 67.524 16.336 1.00 58.05 142 PRO D N 1
ATOM 6817 C CA . PRO D 1 142 ? 98.670 67.136 16.570 1.00 58.48 142 PRO D CA 1
ATOM 6818 C C . PRO D 1 142 ? 99.255 66.279 15.420 1.00 58.64 142 PRO D C 1
ATOM 6819 O O . PRO D 1 142 ? 100.455 66.321 15.170 1.00 58.57 142 PRO D O 1
ATOM 6823 N N . LYS D 1 143 ? 98.411 65.514 14.730 1.00 59.06 143 LYS D N 1
ATOM 6824 C CA . LYS D 1 143 ? 98.856 64.710 13.606 1.00 59.17 143 LYS D CA 1
ATOM 6825 C C . LYS D 1 143 ? 98.354 65.282 12.275 1.00 59.65 143 LYS D C 1
ATOM 6826 O O . LYS D 1 143 ? 98.421 64.608 11.240 1.00 59.91 143 LYS D O 1
ATOM 6830 N N . LYS D 1 144 ? 97.896 66.537 12.320 1.00 59.17 144 LYS D N 1
ATOM 6831 C CA . LYS D 1 144 ? 97.263 67.238 11.207 1.00 59.00 144 LYS D CA 1
ATOM 6832 C C . LYS D 1 144 ? 96.250 66.333 10.486 1.00 58.77 144 LYS D C 1
ATOM 6833 O O . LYS D 1 144 ? 95.375 65.791 11.139 1.00 59.02 144 LYS D O 1
ATOM 6835 N N . TRP D 1 145 ? 96.388 66.145 9.175 1.00 58.84 145 TRP D N 1
ATOM 6836 C CA . TRP D 1 145 ? 95.451 65.348 8.367 1.00 59.03 145 TRP D CA 1
ATOM 6837 C C . TRP D 1 145 ? 95.361 63.858 8.794 1.00 58.79 145 TRP D C 1
ATOM 6838 O O . TRP D 1 145 ? 94.427 63.162 8.400 1.00 58.21 145 TRP D O 1
ATOM 6841 N N . ASP D 1 146 ? 96.305 63.391 9.616 1.00 58.65 146 ASP D N 1
ATOM 6842 C CA . ASP D 1 146 ? 96.407 61.967 10.007 1.00 58.71 146 ASP D CA 1
ATOM 6843 C C . ASP D 1 146 ? 95.842 61.623 11.374 1.00 58.48 146 ASP D C 1
ATOM 6844 O O . ASP D 1 146 ? 95.904 60.461 11.806 1.00 58.86 146 ASP D O 1
ATOM 6849 N N . THR D 1 147 ? 95.297 62.635 12.042 1.00 58.06 147 THR D N 1
ATOM 6850 C CA . THR D 1 147 ? 94.644 62.479 13.326 1.00 57.53 147 THR D CA 1
ATOM 6851 C C . THR D 1 147 ? 93.439 61.550 13.213 1.00 57.40 147 THR D C 1
ATOM 6852 O O . THR D 1 147 ? 92.612 61.735 12.318 1.00 57.98 147 THR D O 1
ATOM 6856 N N . ILE D 1 148 ? 93.355 60.579 14.123 1.00 56.47 148 ILE D N 1
ATOM 6857 C CA . ILE D 1 148 ? 92.314 59.551 14.137 1.00 56.25 148 ILE D CA 1
ATOM 6858 C C . ILE D 1 148 ? 91.086 60.011 14.924 1.00 56.84 148 ILE D C 1
ATOM 6859 O O . ILE D 1 148 ? 91.215 60.501 16.053 1.00 56.64 148 ILE D O 1
ATOM 6864 N N . VAL D 1 149 ? 89.900 59.863 14.318 1.00 56.97 149 VAL D N 1
ATOM 6865 C CA . VAL D 1 149 ? 88.661 60.432 14.872 1.00 57.09 149 VAL D CA 1
ATOM 6866 C C . VAL D 1 149 ? 87.511 59.415 15.123 1.00 57.08 149 VAL D C 1
ATOM 6867 O O . VAL D 1 149 ? 87.663 58.235 14.829 1.00 57.44 149 VAL D O 1
ATOM 6871 N N . LEU D 1 156 ? 85.475 65.381 19.160 1.00 64.54 156 LEU D N 1
ATOM 6872 C CA . LEU D 1 156 ? 84.859 65.404 17.819 1.00 63.95 156 LEU D CA 1
ATOM 6873 C C . LEU D 1 156 ? 83.400 65.878 17.906 1.00 63.41 156 LEU D C 1
ATOM 6874 O O . LEU D 1 156 ? 82.501 65.084 18.186 1.00 62.51 156 LEU D O 1
ATOM 6879 N N . SER D 1 157 ? 83.166 67.177 17.691 1.00 62.71 157 SER D N 1
ATOM 6880 C CA . SER D 1 157 ? 81.852 67.766 18.008 1.00 62.60 157 SER D CA 1
ATOM 6881 C C . SER D 1 157 ? 80.796 67.500 16.939 1.00 62.49 157 SER D C 1
ATOM 6882 O O . SER D 1 157 ? 81.135 67.354 15.759 1.00 63.22 157 SER D O 1
ATOM 6885 N N . GLY D 1 158 ? 79.526 67.464 17.358 1.00 61.60 158 GLY D N 1
ATOM 6886 C CA . GLY D 1 158 ? 78.387 67.412 16.446 1.00 60.30 158 GLY D CA 1
ATOM 6887 C C . GLY D 1 158 ? 78.430 68.473 15.343 1.00 59.71 158 GLY D C 1
ATOM 6888 O O . GLY D 1 158 ? 77.998 68.214 14.201 1.00 59.23 158 GLY D O 1
ATOM 6889 N N . GLY D 1 159 ? 78.969 69.653 15.668 1.00 58.78 159 GLY D N 1
ATOM 6890 C CA . GLY D 1 159 ? 78.996 70.791 14.738 1.00 57.76 159 GLY D CA 1
ATOM 6891 C C . GLY D 1 159 ? 80.058 70.624 13.661 1.00 57.30 159 GLY D C 1
ATOM 6892 O O . GLY D 1 159 ? 79.748 70.713 12.460 1.00 56.73 159 GLY D O 1
ATOM 6893 N N . GLU D 1 160 ? 81.298 70.381 14.114 1.00 56.70 160 GLU D N 1
ATOM 6894 C CA . GLU D 1 160 ? 82.437 69.949 13.266 1.00 56.19 160 GLU D CA 1
ATOM 6895 C C . GLU D 1 160 ? 82.242 68.622 12.455 1.00 54.82 160 GLU D C 1
ATOM 6896 O O . GLU D 1 160 ? 82.805 68.490 11.372 1.00 53.47 160 GLU D O 1
ATOM 6902 N N . ARG D 1 161 ? 81.471 67.659 12.992 1.00 52.54 161 ARG D N 1
ATOM 6903 C CA . ARG D 1 161 ? 81.019 66.501 12.227 1.00 51.38 161 ARG D CA 1
ATOM 6904 C C . ARG D 1 161 ? 80.148 66.943 11.067 1.00 50.08 161 ARG D C 1
ATOM 6905 O O . ARG D 1 161 ? 80.305 66.422 9.961 1.00 49.38 161 ARG D O 1
ATOM 6913 N N . GLN D 1 162 ? 79.191 67.844 11.322 1.00 49.38 162 GLN D N 1
ATOM 6914 C CA . GLN D 1 162 ? 78.381 68.393 10.226 1.00 49.11 162 GLN D CA 1
ATOM 6915 C C . GLN D 1 162 ? 79.239 69.176 9.202 1.00 46.93 162 GLN D C 1
ATOM 6916 O O . GLN D 1 162 ? 78.900 69.188 8.033 1.00 47.80 162 GLN D O 1
ATOM 6922 N N . ARG D 1 163 ? 80.355 69.755 9.627 1.00 44.36 163 ARG D N 1
ATOM 6923 C CA . ARG D 1 163 ? 81.249 70.434 8.695 1.00 43.24 163 ARG D CA 1
ATOM 6924 C C . ARG D 1 163 ? 82.162 69.475 7.876 1.00 43.08 163 ARG D C 1
ATOM 6925 O O . ARG D 1 163 ? 82.615 69.817 6.762 1.00 41.99 163 ARG D O 1
ATOM 6933 N N . ILE D 1 164 ? 82.422 68.273 8.430 1.00 41.97 164 ILE D N 1
ATOM 6934 C CA . ILE D 1 164 ? 83.024 67.173 7.653 1.00 40.34 164 ILE D CA 1
ATOM 6935 C C . ILE D 1 164 ? 82.079 66.725 6.532 1.00 38.83 164 ILE D C 1
ATOM 6936 O O . ILE D 1 164 ? 82.533 66.415 5.459 1.00 39.27 164 ILE D O 1
ATOM 6941 N N . ALA D 1 165 ? 80.774 66.755 6.756 1.00 38.53 165 ALA D N 1
ATOM 6942 C CA . ALA D 1 165 ? 79.795 66.443 5.699 1.00 39.01 165 ALA D CA 1
ATOM 6943 C C . ALA D 1 165 ? 79.791 67.490 4.542 1.00 39.07 165 ALA D C 1
ATOM 6944 O O . ALA D 1 165 ? 79.742 67.148 3.369 1.00 39.44 165 ALA D O 1
ATOM 6946 N N . ILE D 1 166 ? 79.845 68.755 4.883 1.00 39.39 166 ILE D N 1
ATOM 6947 C CA . ILE D 1 166 ? 80.079 69.817 3.889 1.00 39.33 166 ILE D CA 1
ATOM 6948 C C . ILE D 1 166 ? 81.361 69.541 3.074 1.00 38.50 166 ILE D C 1
ATOM 6949 O O . ILE D 1 166 ? 81.312 69.416 1.850 1.00 38.56 166 ILE D O 1
ATOM 6954 N N . ALA D 1 167 ? 82.494 69.400 3.746 1.00 38.55 167 ALA D N 1
ATOM 6955 C CA . ALA D 1 167 ? 83.709 69.057 3.048 1.00 38.56 167 ALA D CA 1
ATOM 6956 C C . ALA D 1 167 ? 83.580 67.828 2.117 1.00 39.91 167 ALA D C 1
ATOM 6957 O O . ALA D 1 167 ? 84.038 67.906 0.947 1.00 39.35 167 ALA D O 1
ATOM 6959 N N . ARG D 1 168 ? 82.946 66.731 2.597 1.00 39.80 168 ARG D N 1
ATOM 6960 C CA . ARG D 1 168 ? 82.783 65.494 1.801 1.00 40.82 168 ARG D CA 1
ATOM 6961 C C . ARG D 1 168 ? 81.937 65.832 0.612 1.00 42.15 168 ARG D C 1
ATOM 6962 O O . ARG D 1 168 ? 82.243 65.498 -0.543 1.00 42.34 168 ARG D O 1
ATOM 6970 N N . CYS D 1 169 ? 80.851 66.503 0.918 1.00 43.69 169 CYS D N 1
ATOM 6971 C CA . CYS D 1 169 ? 79.890 66.838 -0.086 1.00 46.37 169 CYS D CA 1
ATOM 6972 C C . CYS D 1 169 ? 80.450 67.750 -1.214 1.00 46.77 169 CYS D C 1
ATOM 6973 O O . CYS D 1 169 ? 80.100 67.541 -2.381 1.00 47.51 169 CYS D O 1
ATOM 6976 N N . LEU D 1 170 ? 81.350 68.691 -0.884 1.00 46.97 170 LEU D N 1
ATOM 6977 C CA . LEU D 1 170 ? 82.060 69.547 -1.897 1.00 47.44 170 LEU D CA 1
ATOM 6978 C C . LEU D 1 170 ? 83.014 68.853 -2.895 1.00 49.19 170 LEU D C 1
ATOM 6979 O O . LEU D 1 170 ? 83.262 69.368 -4.015 1.00 48.60 170 LEU D O 1
ATOM 6984 N N . LEU D 1 171 ? 83.577 67.713 -2.479 1.00 50.09 171 LEU D N 1
ATOM 6985 C CA . LEU D 1 171 ? 84.612 67.040 -3.267 1.00 51.69 171 LEU D CA 1
ATOM 6986 C C . LEU D 1 171 ? 84.060 66.594 -4.595 1.00 52.47 171 LEU D C 1
ATOM 6987 O O . LEU D 1 171 ? 84.741 66.686 -5.626 1.00 53.22 171 LEU D O 1
ATOM 6992 N N . LYS D 1 172 ? 82.814 66.126 -4.538 1.00 53.45 172 LYS D N 1
ATOM 6993 C CA . LYS D 1 172 ? 82.007 65.750 -5.706 1.00 54.23 172 LYS D CA 1
ATOM 6994 C C . LYS D 1 172 ? 81.709 66.943 -6.635 1.00 53.94 172 LYS D C 1
ATOM 6995 O O . LYS D 1 172 ? 81.367 66.744 -7.790 1.00 54.39 172 LYS D O 1
ATOM 6997 N N . ASP D 1 173 ? 81.856 68.170 -6.119 1.00 53.56 173 ASP D N 1
ATOM 6998 C CA . ASP D 1 173 ? 81.420 69.423 -6.782 1.00 52.48 173 ASP D CA 1
ATOM 6999 C C . ASP D 1 173 ? 79.977 69.451 -7.272 1.00 50.87 173 ASP D C 1
ATOM 7000 O O . ASP D 1 173 ? 79.724 69.750 -8.436 1.00 51.88 173 ASP D O 1
ATOM 7005 N N . PRO D 1 174 ? 79.021 69.230 -6.372 1.00 49.12 174 PRO D N 1
ATOM 7006 C CA . PRO D 1 174 ? 77.638 69.085 -6.798 1.00 48.29 174 PRO D CA 1
ATOM 7007 C C . PRO D 1 174 ? 77.038 70.455 -7.168 1.00 47.20 174 PRO D C 1
ATOM 7008 O O . PRO D 1 174 ? 77.481 71.455 -6.644 1.00 46.00 174 PRO D O 1
ATOM 7012 N N . LYS D 1 175 ? 76.043 70.496 -8.048 1.00 46.36 175 LYS D N 1
ATOM 7013 C CA . LYS D 1 175 ? 75.429 71.768 -8.387 1.00 47.37 175 LYS D CA 1
ATOM 7014 C C . LYS D 1 175 ? 74.108 71.957 -7.660 1.00 47.28 175 LYS D C 1
ATOM 7015 O O . LYS D 1 175 ? 73.452 72.958 -7.851 1.00 48.07 175 LYS D O 1
ATOM 7021 N N . ILE D 1 176 ? 73.734 70.970 -6.846 1.00 46.85 176 ILE D N 1
ATOM 7022 C CA . ILE D 1 176 ? 72.553 70.983 -5.986 1.00 46.60 176 ILE D CA 1
ATOM 7023 C C . ILE D 1 176 ? 73.015 70.449 -4.607 1.00 47.35 176 ILE D C 1
ATOM 7024 O O . ILE D 1 176 ? 73.626 69.396 -4.561 1.00 47.03 176 ILE D O 1
ATOM 7029 N N . VAL D 1 177 ? 72.773 71.191 -3.512 1.00 47.92 177 VAL D N 1
ATOM 7030 C CA . VAL D 1 177 ? 73.126 70.748 -2.142 1.00 48.30 177 VAL D CA 1
ATOM 7031 C C . VAL D 1 177 ? 71.875 70.687 -1.265 1.00 48.22 177 VAL D C 1
ATOM 7032 O O . VAL D 1 177 ? 71.144 71.647 -1.176 1.00 49.02 177 VAL D O 1
ATOM 7036 N N . ILE D 1 178 ? 71.625 69.564 -0.617 1.00 48.94 178 ILE D N 1
ATOM 7037 C CA . ILE D 1 178 ? 70.471 69.434 0.269 1.00 48.37 178 ILE D CA 1
ATOM 7038 C C . ILE D 1 178 ? 71.024 69.421 1.699 1.00 49.54 178 ILE D C 1
ATOM 7039 O O . ILE D 1 178 ? 71.859 68.588 2.024 1.00 48.86 178 ILE D O 1
ATOM 7044 N N . PHE D 1 179 ? 70.597 70.394 2.515 1.00 51.15 179 PHE D N 1
ATOM 7045 C CA . PHE D 1 179 ? 71.002 70.543 3.944 1.00 52.94 179 PHE D CA 1
ATOM 7046 C C . PHE D 1 179 ? 69.883 70.126 4.838 1.00 53.64 179 PHE D C 1
ATOM 7047 O O . PHE D 1 179 ? 68.753 70.508 4.604 1.00 53.74 179 PHE D O 1
ATOM 7055 N N . ASP D 1 180 ? 70.195 69.363 5.873 1.00 54.88 180 ASP D N 1
ATOM 7056 C CA . ASP D 1 180 ? 69.282 69.258 6.978 1.00 55.05 180 ASP D CA 1
ATOM 7057 C C . ASP D 1 180 ? 69.918 69.873 8.213 1.00 55.45 180 ASP D C 1
ATOM 7058 O O . ASP D 1 180 ? 71.122 69.678 8.474 1.00 55.58 180 ASP D O 1
ATOM 7063 N N . ASP D 1 187 ? 76.255 76.219 19.832 1.00 45.91 187 ASP D N 1
ATOM 7064 C CA . ASP D 1 187 ? 77.142 77.244 20.466 1.00 46.62 187 ASP D CA 1
ATOM 7065 C C . ASP D 1 187 ? 77.363 78.375 19.448 1.00 46.61 187 ASP D C 1
ATOM 7066 O O . ASP D 1 187 ? 77.369 78.111 18.255 1.00 46.25 187 ASP D O 1
ATOM 7068 N N . SER D 1 188 ? 77.511 79.622 19.913 1.00 46.88 188 SER D N 1
ATOM 7069 C CA . SER D 1 188 ? 77.527 80.782 18.990 1.00 45.84 188 SER D CA 1
ATOM 7070 C C . SER D 1 188 ? 78.609 80.665 17.937 1.00 44.18 188 SER D C 1
ATOM 7071 O O . SER D 1 188 ? 78.314 80.821 16.790 1.00 43.35 188 SER D O 1
ATOM 7074 N N . LYS D 1 189 ? 79.826 80.323 18.330 1.00 44.48 189 LYS D N 1
ATOM 7075 C CA . LYS D 1 189 ? 80.984 80.378 17.433 1.00 44.30 189 LYS D CA 1
ATOM 7076 C C . LYS D 1 189 ? 80.946 79.294 16.352 1.00 45.30 189 LYS D C 1
ATOM 7077 O O . LYS D 1 189 ? 81.388 79.536 15.198 1.00 44.37 189 LYS D O 1
ATOM 7079 N N . THR D 1 190 ? 80.419 78.114 16.699 1.00 44.64 190 THR D N 1
ATOM 7080 C CA . THR D 1 190 ? 80.386 77.046 15.730 1.00 45.77 190 THR D CA 1
ATOM 7081 C C . THR D 1 190 ? 79.144 77.231 14.873 1.00 45.89 190 THR D C 1
ATOM 7082 O O . THR D 1 190 ? 79.098 76.720 13.753 1.00 46.33 190 THR D O 1
ATOM 7086 N N . GLU D 1 191 ? 78.152 77.969 15.384 1.00 45.84 191 GLU D N 1
ATOM 7087 C CA . GLU D 1 191 ? 76.981 78.324 14.582 1.00 45.74 191 GLU D CA 1
ATOM 7088 C C . GLU D 1 191 ? 77.440 79.287 13.467 1.00 45.87 191 GLU D C 1
ATOM 7089 O O . GLU D 1 191 ? 77.020 79.170 12.309 1.00 45.14 191 GLU D O 1
ATOM 7091 N N . TYR D 1 192 ? 78.333 80.202 13.832 1.00 45.94 192 TYR D N 1
ATOM 7092 C CA . TYR D 1 192 ? 78.911 81.168 12.897 1.00 45.98 192 TYR D CA 1
ATOM 7093 C C . TYR D 1 192 ? 79.786 80.478 11.856 1.00 45.32 192 TYR D C 1
ATOM 7094 O O . TYR D 1 192 ? 79.744 80.818 10.668 1.00 45.67 192 TYR D O 1
ATOM 7103 N N . LEU D 1 193 ? 80.580 79.505 12.295 1.00 45.57 193 LEU D N 1
ATOM 7104 C CA . LEU D 1 193 ? 81.437 78.764 11.380 1.00 45.13 193 LEU D CA 1
ATOM 7105 C C . LEU D 1 193 ? 80.644 78.049 10.312 1.00 45.09 193 LEU D C 1
ATOM 7106 O O . LEU D 1 193 ? 81.008 78.077 9.143 1.00 45.04 193 LEU D O 1
ATOM 7111 N N . PHE D 1 194 ? 79.549 77.423 10.734 1.00 44.27 194 PHE D N 1
ATOM 7112 C CA . PHE D 1 194 ? 78.624 76.727 9.868 1.00 44.47 194 PHE D CA 1
ATOM 7113 C C . PHE D 1 194 ? 77.976 77.679 8.862 1.00 44.23 194 PHE D C 1
ATOM 7114 O O . PHE D 1 194 ? 77.916 77.380 7.672 1.00 43.76 194 PHE D O 1
ATOM 7122 N N . GLN D 1 195 ? 77.478 78.815 9.334 1.00 43.86 195 GLN D N 1
ATOM 7123 C CA . GLN D 1 195 ? 76.841 79.772 8.448 1.00 43.46 195 GLN D CA 1
ATOM 7124 C C . GLN D 1 195 ? 77.895 80.268 7.462 1.00 42.62 195 GLN D C 1
ATOM 7125 O O . GLN D 1 195 ? 77.569 80.537 6.336 1.00 42.72 195 GLN D O 1
ATOM 7127 N N . LYS D 1 196 ? 79.151 80.316 7.879 1.00 42.49 196 LYS D N 1
ATOM 7128 C CA . LYS D 1 196 ? 80.262 80.704 7.003 1.00 43.90 196 LYS D CA 1
ATOM 7129 C C . LYS D 1 196 ? 80.572 79.567 6.000 1.00 44.97 196 LYS D C 1
ATOM 7130 O O . LYS D 1 196 ? 80.982 79.838 4.870 1.00 44.16 196 LYS D O 1
ATOM 7136 N N . ALA D 1 197 ? 80.379 78.298 6.417 1.00 45.58 197 ALA D N 1
ATOM 7137 C CA . ALA D 1 197 ? 80.542 77.164 5.514 1.00 45.26 197 ALA D CA 1
ATOM 7138 C C . ALA D 1 197 ? 79.430 77.199 4.483 1.00 45.82 197 ALA D C 1
ATOM 7139 O O . ALA D 1 197 ? 79.715 77.105 3.309 1.00 46.38 197 ALA D O 1
ATOM 7141 N N . VAL D 1 198 ? 78.179 77.393 4.875 1.00 46.66 198 VAL D N 1
ATOM 7142 C CA . VAL D 1 198 ? 77.121 77.414 3.866 1.00 48.98 198 VAL D CA 1
ATOM 7143 C C . VAL D 1 198 ? 77.169 78.602 2.922 1.00 49.94 198 VAL D C 1
ATOM 7144 O O . VAL D 1 198 ? 76.935 78.445 1.731 1.00 50.43 198 VAL D O 1
ATOM 7148 N N . GLU D 1 199 ? 77.512 79.777 3.421 1.00 51.31 199 GLU D N 1
ATOM 7149 C CA . GLU D 1 199 ? 77.571 80.957 2.557 1.00 53.06 199 GLU D CA 1
ATOM 7150 C C . GLU D 1 199 ? 78.520 80.720 1.389 1.00 53.72 199 GLU D C 1
ATOM 7151 O O . GLU D 1 199 ? 78.243 81.147 0.289 1.00 54.34 199 GLU D O 1
ATOM 7157 N N . ASP D 1 200 ? 79.605 79.997 1.635 1.00 54.48 200 ASP D N 1
ATOM 7158 C CA . ASP D 1 200 ? 80.615 79.660 0.641 1.00 55.96 200 ASP D CA 1
ATOM 7159 C C . ASP D 1 200 ? 80.113 78.669 -0.472 1.00 56.60 200 ASP D C 1
ATOM 7160 O O . ASP D 1 200 ? 79.608 77.531 -0.237 1.00 57.19 200 ASP D O 1
ATOM 7165 N N . ASN D 1 204 ? 77.922 79.265 -5.895 1.00 48.06 204 ASN D N 1
ATOM 7166 C CA . ASN D 1 204 ? 77.213 79.353 -7.157 1.00 48.22 204 ASN D CA 1
ATOM 7167 C C . ASN D 1 204 ? 76.499 78.031 -7.472 1.00 48.50 204 ASN D C 1
ATOM 7168 O O . ASN D 1 204 ? 76.760 77.376 -8.490 1.00 49.10 204 ASN D O 1
ATOM 7170 N N . ARG D 1 205 ? 75.609 77.657 -6.555 1.00 47.08 205 ARG D N 1
ATOM 7171 C CA . ARG D 1 205 ? 74.895 76.402 -6.521 1.00 46.11 205 ARG D CA 1
ATOM 7172 C C . ARG D 1 205 ? 73.469 76.669 -6.093 1.00 45.44 205 ARG D C 1
ATOM 7173 O O . ARG D 1 205 ? 73.156 77.726 -5.610 1.00 45.95 205 ARG D O 1
ATOM 7181 N N . THR D 1 206 ? 72.645 75.652 -6.170 1.00 45.21 206 THR D N 1
ATOM 7182 C CA . THR D 1 206 ? 71.265 75.692 -5.759 1.00 45.89 206 THR D CA 1
ATOM 7183 C C . THR D 1 206 ? 71.114 74.874 -4.481 1.00 45.98 206 THR D C 1
ATOM 7184 O O . THR D 1 206 ? 71.474 73.704 -4.451 1.00 46.32 206 THR D O 1
ATOM 7188 N N . LEU D 1 207 ? 70.587 75.503 -3.430 1.00 45.99 207 LEU D N 1
ATOM 7189 C CA . LEU D 1 207 ? 70.452 74.873 -2.113 1.00 45.87 207 LEU D CA 1
ATOM 7190 C C . LEU D 1 207 ? 69.031 74.609 -1.739 1.00 46.28 207 LEU D C 1
ATOM 7191 O O . LEU D 1 207 ? 68.148 75.448 -1.960 1.00 46.31 207 LEU D O 1
ATOM 7196 N N . ILE D 1 208 ? 68.812 73.439 -1.163 1.00 46.80 208 ILE D N 1
ATOM 7197 C CA . ILE D 1 208 ? 67.581 73.139 -0.465 1.00 47.45 208 ILE D CA 1
ATOM 7198 C C . ILE D 1 208 ? 67.988 73.008 0.971 1.00 48.04 208 ILE D C 1
ATOM 7199 O O . ILE D 1 208 ? 68.918 72.265 1.303 1.00 48.13 208 ILE D O 1
ATOM 7204 N N . ILE D 1 209 ? 67.329 73.756 1.837 1.00 48.49 209 ILE D N 1
ATOM 7205 C CA . ILE D 1 209 ? 67.572 73.614 3.255 1.00 47.78 209 ILE D CA 1
ATOM 7206 C C . ILE D 1 209 ? 66.296 73.148 3.907 1.00 48.12 209 ILE D C 1
ATOM 7207 O O . ILE D 1 209 ? 65.295 73.892 3.930 1.00 48.12 209 ILE D O 1
ATOM 7212 N N . ILE D 1 210 ? 66.334 71.922 4.435 1.00 48.17 210 ILE D N 1
ATOM 7213 C CA . ILE D 1 210 ? 65.303 71.458 5.369 1.00 48.75 210 ILE D CA 1
ATOM 7214 C C . ILE D 1 210 ? 65.583 72.066 6.755 1.00 49.65 210 ILE D C 1
ATOM 7215 O O . ILE D 1 210 ? 66.631 71.824 7.354 1.00 49.45 210 ILE D O 1
ATOM 7220 N N . ALA D 1 211 ? 64.642 72.889 7.226 1.00 51.02 211 ALA D N 1
ATOM 7221 C CA . ALA D 1 211 ? 64.850 73.717 8.407 1.00 52.04 211 ALA D CA 1
ATOM 7222 C C . ALA D 1 211 ? 63.847 73.387 9.483 1.00 53.02 211 ALA D C 1
ATOM 7223 O O . ALA D 1 211 ? 62.739 72.939 9.199 1.00 53.15 211 ALA D O 1
ATOM 7225 N N . HIS D 1 212 ? 64.251 73.621 10.732 1.00 54.70 212 HIS D N 1
ATOM 7226 C CA . HIS D 1 212 ? 63.375 73.400 11.894 1.00 55.41 212 HIS D CA 1
ATOM 7227 C C . HIS D 1 212 ? 63.283 74.695 12.658 1.00 55.22 212 HIS D C 1
ATOM 7228 O O . HIS D 1 212 ? 62.191 75.110 13.007 1.00 56.36 212 HIS D O 1
ATOM 7235 N N . ARG D 1 213 ? 64.427 75.348 12.867 1.00 55.26 213 ARG D N 1
ATOM 7236 C CA . ARG D 1 213 ? 64.489 76.743 13.344 1.00 54.98 213 ARG D CA 1
ATOM 7237 C C . ARG D 1 213 ? 64.336 77.721 12.155 1.00 54.70 213 ARG D C 1
ATOM 7238 O O . ARG D 1 213 ? 65.261 77.918 11.342 1.00 54.17 213 ARG D O 1
ATOM 7240 N N . LEU D 1 214 ? 63.163 78.338 12.100 1.00 54.20 214 LEU D N 1
ATOM 7241 C CA . LEU D 1 214 ? 62.769 79.235 11.013 1.00 53.81 214 LEU D CA 1
ATOM 7242 C C . LEU D 1 214 ? 63.748 80.385 10.793 1.00 53.28 214 LEU D C 1
ATOM 7243 O O . LEU D 1 214 ? 63.934 80.835 9.669 1.00 53.45 214 LEU D O 1
ATOM 7248 N N . SER D 1 215 ? 64.405 80.809 11.870 1.00 53.22 215 SER D N 1
ATOM 7249 C CA . SER D 1 215 ? 65.370 81.928 11.872 1.00 53.02 215 SER D CA 1
ATOM 7250 C C . SER D 1 215 ? 66.597 81.735 10.986 1.00 52.03 215 SER D C 1
ATOM 7251 O O . SER D 1 215 ? 67.142 82.703 10.475 1.00 51.98 215 SER D O 1
ATOM 7254 N N . THR D 1 216 ? 67.029 80.494 10.823 1.00 51.30 216 THR D N 1
ATOM 7255 C CA . THR D 1 216 ? 68.169 80.148 9.959 1.00 51.51 216 THR D CA 1
ATOM 7256 C C . THR D 1 216 ? 67.826 80.218 8.474 1.00 50.73 216 THR D C 1
ATOM 7257 O O . THR D 1 216 ? 68.641 79.892 7.629 1.00 51.15 216 THR D O 1
ATOM 7261 N N . ILE D 1 217 ? 66.606 80.637 8.164 1.00 49.95 217 ILE D N 1
ATOM 7262 C CA . ILE D 1 217 ? 65.988 80.394 6.861 1.00 48.55 217 ILE D CA 1
ATOM 7263 C C . ILE D 1 217 ? 65.365 81.654 6.271 1.00 47.93 217 ILE D C 1
ATOM 7264 O O . ILE D 1 217 ? 64.964 81.684 5.102 1.00 47.38 217 ILE D O 1
ATOM 7269 N N . SER D 1 218 ? 65.294 82.686 7.111 1.00 47.91 218 SER D N 1
ATOM 7270 C CA . SER D 1 218 ? 64.611 83.945 6.808 1.00 47.89 218 SER D CA 1
ATOM 7271 C C . SER D 1 218 ? 65.089 84.576 5.498 1.00 47.70 218 SER D C 1
ATOM 7272 O O . SER D 1 218 ? 64.367 85.350 4.872 1.00 48.59 218 SER D O 1
ATOM 7275 N N . SER D 1 219 ? 66.295 84.245 5.056 1.00 46.58 219 SER D N 1
ATOM 7276 C CA . SER D 1 219 ? 66.797 84.914 3.870 1.00 46.57 219 SER D CA 1
ATOM 7277 C C . SER D 1 219 ? 66.746 84.055 2.608 1.00 46.08 219 SER D C 1
ATOM 7278 O O . SER D 1 219 ? 67.275 84.490 1.570 1.00 47.34 219 SER D O 1
ATOM 7281 N N . ALA D 1 220 ? 66.130 82.856 2.687 1.00 44.20 220 ALA D N 1
ATOM 7282 C CA . ALA D 1 220 ? 65.901 82.009 1.504 1.00 42.81 220 ALA D CA 1
ATOM 7283 C C . ALA D 1 220 ? 65.042 82.714 0.424 1.00 41.82 220 ALA D C 1
ATOM 7284 O O . ALA D 1 220 ? 64.105 83.432 0.749 1.00 41.14 220 ALA D O 1
ATOM 7286 N N . GLU D 1 221 ? 65.388 82.546 -0.857 1.00 41.51 221 GLU D N 1
ATOM 7287 C CA . GLU D 1 221 ? 64.605 83.176 -1.950 1.00 41.05 221 GLU D CA 1
ATOM 7288 C C . GLU D 1 221 ? 63.159 82.677 -1.979 1.00 40.63 221 GLU D C 1
ATOM 7289 O O . GLU D 1 221 ? 62.241 83.382 -2.423 1.00 39.86 221 GLU D O 1
ATOM 7295 N N . SER D 1 222 ? 62.975 81.439 -1.503 1.00 39.87 222 SER D N 1
ATOM 7296 C CA . SER D 1 222 ? 61.678 80.839 -1.421 1.00 40.06 222 SER D CA 1
ATOM 7297 C C . SER D 1 222 ? 61.590 79.910 -0.191 1.00 39.02 222 SER D C 1
ATOM 7298 O O . SER D 1 222 ? 62.508 79.206 0.134 1.00 38.15 222 SER D O 1
ATOM 7301 N N . ILE D 1 223 ? 60.488 80.008 0.528 1.00 39.24 223 ILE D N 1
ATOM 7302 C CA . ILE D 1 223 ? 60.218 79.165 1.659 1.00 38.79 223 ILE D CA 1
ATOM 7303 C C . ILE D 1 223 ? 58.964 78.352 1.346 1.00 39.41 223 ILE D C 1
ATOM 7304 O O . ILE D 1 223 ? 57.906 78.911 1.060 1.00 40.20 223 ILE D O 1
ATOM 7309 N N . ILE D 1 224 ? 59.087 77.036 1.426 1.00 40.18 224 ILE D N 1
ATOM 7310 C CA . ILE D 1 224 ? 57.959 76.142 1.237 1.00 40.81 224 ILE D CA 1
ATOM 7311 C C . ILE D 1 224 ? 57.452 75.582 2.584 1.00 41.54 224 ILE D C 1
ATOM 7312 O O . ILE D 1 224 ? 58.206 74.958 3.329 1.00 40.86 224 ILE D O 1
ATOM 7317 N N . LEU D 1 225 ? 56.197 75.870 2.925 1.00 43.11 225 LEU D N 1
ATOM 7318 C CA . LEU D 1 225 ? 55.633 75.328 4.159 1.00 44.16 225 LEU D CA 1
ATOM 7319 C C . LEU D 1 225 ? 54.852 74.070 3.845 1.00 45.46 225 LEU D C 1
ATOM 7320 O O . LEU D 1 225 ? 53.866 74.092 3.113 1.00 46.14 225 LEU D O 1
ATOM 7325 N N . LEU D 1 226 ? 55.298 72.963 4.398 1.00 46.00 226 LEU D N 1
ATOM 7326 C CA . LEU D 1 226 ? 54.540 71.742 4.201 1.00 47.79 226 LEU D CA 1
ATOM 7327 C C . LEU D 1 226 ? 53.688 71.479 5.418 1.00 48.68 226 LEU D C 1
ATOM 7328 O O . LEU D 1 226 ? 54.158 71.621 6.551 1.00 49.15 226 LEU D O 1
ATOM 7333 N N . ASN D 1 227 ? 52.414 71.175 5.196 1.00 49.72 227 ASN D N 1
ATOM 7334 C CA . ASN D 1 227 ? 51.548 70.713 6.295 1.00 51.10 227 ASN D CA 1
ATOM 7335 C C . ASN D 1 227 ? 50.896 69.399 5.871 1.00 51.26 227 ASN D C 1
ATOM 7336 O O . ASN D 1 227 ? 50.190 69.349 4.848 1.00 50.56 227 ASN D O 1
ATOM 7338 N N . LYS D 1 228 ? 51.172 68.341 6.636 1.00 51.28 228 LYS D N 1
ATOM 7339 C CA . LYS D 1 228 ? 50.779 66.963 6.257 1.00 51.84 228 LYS D CA 1
ATOM 7340 C C . LYS D 1 228 ? 50.880 66.686 4.729 1.00 51.12 228 LYS D C 1
ATOM 7341 O O . LYS D 1 228 ? 49.891 66.275 4.099 1.00 50.92 228 LYS D O 1
ATOM 7347 N N . GLY D 1 229 ? 52.058 66.977 4.147 1.00 50.20 229 GLY D N 1
ATOM 7348 C CA . GLY D 1 229 ? 52.383 66.697 2.744 1.00 48.55 229 GLY D CA 1
ATOM 7349 C C . GLY D 1 229 ? 51.790 67.612 1.692 1.00 48.24 229 GLY D C 1
ATOM 7350 O O . GLY D 1 229 ? 51.939 67.363 0.487 1.00 48.11 229 GLY D O 1
ATOM 7351 N N . LYS D 1 230 ? 51.075 68.635 2.149 1.00 47.39 230 LYS D N 1
ATOM 7352 C CA . LYS D 1 230 ? 50.572 69.685 1.281 1.00 47.22 230 LYS D CA 1
ATOM 7353 C C . LYS D 1 230 ? 51.422 70.933 1.458 1.00 45.38 230 LYS D C 1
ATOM 7354 O O . LYS D 1 230 ? 51.801 71.269 2.579 1.00 44.27 230 LYS D O 1
ATOM 7360 N N . ILE D 1 231 ? 51.722 71.605 0.353 1.00 44.66 231 ILE D N 1
ATOM 7361 C CA . ILE D 1 231 ? 52.326 72.948 0.441 1.00 43.96 231 ILE D CA 1
ATOM 7362 C C . ILE D 1 231 ? 51.195 73.844 0.871 1.00 43.99 231 ILE D C 1
ATOM 7363 O O . ILE D 1 231 ? 50.240 74.039 0.121 1.00 44.99 231 ILE D O 1
ATOM 7368 N N . VAL D 1 232 ? 51.231 74.352 2.090 1.00 43.47 232 VAL D N 1
ATOM 7369 C CA . VAL D 1 232 ? 50.133 75.230 2.471 1.00 43.66 232 VAL D CA 1
ATOM 7370 C C . VAL D 1 232 ? 50.437 76.733 2.207 1.00 42.63 232 VAL D C 1
ATOM 7371 O O . VAL D 1 232 ? 49.523 77.547 2.080 1.00 41.93 232 VAL D O 1
ATOM 7375 N N . GLU D 1 233 ? 51.714 77.073 2.121 1.00 41.53 233 GLU D N 1
ATOM 7376 C CA . GLU D 1 233 ? 52.172 78.474 2.015 1.00 41.26 233 GLU D CA 1
ATOM 7377 C C . GLU D 1 233 ? 53.559 78.495 1.396 1.00 40.23 233 GLU D C 1
ATOM 7378 O O . GLU D 1 233 ? 54.429 77.693 1.774 1.00 40.76 233 GLU D O 1
ATOM 7384 N N . LYS D 1 234 ? 53.750 79.395 0.432 1.00 39.06 234 LYS D N 1
ATOM 7385 C CA . LYS D 1 234 ? 54.991 79.479 -0.305 1.00 38.30 234 LYS D CA 1
ATOM 7386 C C . LYS D 1 234 ? 55.325 80.948 -0.649 1.00 38.02 234 LYS D C 1
ATOM 7387 O O . LYS D 1 234 ? 54.481 81.659 -1.173 1.00 36.55 234 LYS D O 1
ATOM 7393 N N . GLY D 1 235 ? 56.531 81.412 -0.325 1.00 36.97 235 GLY D N 1
ATOM 7394 C CA . GLY D 1 235 ? 56.822 82.814 -0.536 1.00 36.90 235 GLY D CA 1
ATOM 7395 C C . GLY D 1 235 ? 58.096 83.177 0.152 1.00 37.05 235 GLY D C 1
ATOM 7396 O O . GLY D 1 235 ? 58.736 82.296 0.756 1.00 36.91 235 GLY D O 1
ATOM 7397 N N . THR D 1 236 ? 58.477 84.468 0.059 1.00 36.32 236 THR D N 1
ATOM 7398 C CA . THR D 1 236 ? 59.583 84.990 0.877 1.00 35.09 236 THR D CA 1
ATOM 7399 C C . THR D 1 236 ? 59.164 85.088 2.346 1.00 36.20 236 THR D C 1
ATOM 7400 O O . THR D 1 236 ? 57.969 85.046 2.673 1.00 37.55 236 THR D O 1
ATOM 7404 N N . HIS D 1 237 ? 60.150 85.219 3.227 1.00 36.90 237 HIS D N 1
ATOM 7405 C CA . HIS D 1 237 ? 59.946 85.360 4.659 1.00 37.68 237 HIS D CA 1
ATOM 7406 C C . HIS D 1 237 ? 58.966 86.469 4.957 1.00 37.92 237 HIS D C 1
ATOM 7407 O O . HIS D 1 237 ? 58.032 86.291 5.768 1.00 37.79 237 HIS D O 1
ATOM 7414 N N . LYS D 1 238 ? 59.177 87.617 4.303 1.00 36.83 238 LYS D N 1
ATOM 7415 C CA . LYS D 1 238 ? 58.393 88.815 4.583 1.00 36.22 238 LYS D CA 1
ATOM 7416 C C . LYS D 1 238 ? 56.926 88.646 4.199 1.00 33.46 238 LYS D C 1
ATOM 7417 O O . LYS D 1 238 ? 56.045 89.216 4.854 1.00 32.36 238 LYS D O 1
ATOM 7423 N N . ASP D 1 239 ? 56.686 87.932 3.096 1.00 31.74 239 ASP D N 1
ATOM 7424 C CA . ASP D 1 239 ? 55.358 87.732 2.589 1.00 31.61 239 ASP D CA 1
ATOM 7425 C C . ASP D 1 239 ? 54.646 86.682 3.452 1.00 32.60 239 ASP D C 1
ATOM 7426 O O . ASP D 1 239 ? 53.462 86.754 3.592 1.00 33.27 239 ASP D O 1
ATOM 7431 N N . LEU D 1 240 ? 55.373 85.709 3.961 1.00 33.32 240 LEU D N 1
ATOM 7432 C CA . LEU D 1 240 ? 54.748 84.688 4.833 1.00 35.89 240 LEU D CA 1
ATOM 7433 C C . LEU D 1 240 ? 54.385 85.279 6.190 1.00 36.76 240 LEU D C 1
ATOM 7434 O O . LEU D 1 240 ? 53.290 85.066 6.669 1.00 37.52 240 LEU D O 1
ATOM 7439 N N . LEU D 1 241 ? 55.249 86.127 6.748 1.00 39.64 241 LEU D N 1
ATOM 7440 C CA . LEU D 1 241 ? 54.888 86.893 7.953 1.00 40.52 241 LEU D CA 1
ATOM 7441 C C . LEU D 1 241 ? 53.698 87.806 7.760 1.00 41.60 241 LEU D C 1
ATOM 7442 O O . LEU D 1 241 ? 52.817 87.848 8.607 1.00 42.13 241 LEU D O 1
ATOM 7447 N N . LYS D 1 242 ? 53.678 88.541 6.646 1.00 42.28 242 LYS D N 1
ATOM 7448 C CA . LYS D 1 242 ? 52.607 89.492 6.352 1.00 43.17 242 LYS D CA 1
ATOM 7449 C C . LYS D 1 242 ? 51.257 88.775 6.255 1.00 42.86 242 LYS D C 1
ATOM 7450 O O . LYS D 1 242 ? 50.219 89.269 6.741 1.00 42.17 242 LYS D O 1
ATOM 7454 N N . LEU D 1 243 ? 51.294 87.614 5.600 1.00 43.41 243 LEU D N 1
ATOM 7455 C CA . LEU D 1 243 ? 50.122 86.763 5.425 1.00 44.14 243 LEU D CA 1
ATOM 7456 C C . LEU D 1 243 ? 49.508 86.497 6.804 1.00 45.02 243 LEU D C 1
ATOM 7457 O O . LEU D 1 243 ? 48.281 86.507 6.945 1.00 45.93 243 LEU D O 1
ATOM 7462 N N . ASN D 1 244 ? 50.383 86.327 7.800 1.00 45.06 244 ASN D N 1
ATOM 7463 C CA . ASN D 1 244 ? 50.000 86.129 9.173 1.00 46.54 244 ASN D CA 1
ATOM 7464 C C . ASN D 1 244 ? 49.151 84.843 9.221 1.00 48.26 244 ASN D C 1
ATOM 7465 O O . ASN D 1 244 ? 47.993 84.862 9.679 1.00 48.91 244 ASN D O 1
ATOM 7470 N N . GLY D 1 245 ? 49.731 83.756 8.697 1.00 48.74 245 GLY D N 1
ATOM 7471 C CA . GLY D 1 245 ? 49.025 82.499 8.521 1.00 49.09 245 GLY D CA 1
ATOM 7472 C C . GLY D 1 245 ? 49.789 81.489 9.334 1.00 49.72 245 GLY D C 1
ATOM 7473 O O . GLY D 1 245 ? 50.250 81.789 10.434 1.00 50.34 245 GLY D O 1
ATOM 7474 N N . GLU D 1 246 ? 49.960 80.303 8.777 1.00 50.17 246 GLU D N 1
ATOM 7475 C CA . GLU D 1 246 ? 50.689 79.234 9.456 1.00 50.59 246 GLU D CA 1
ATOM 7476 C C . GLU D 1 246 ? 52.162 79.531 9.640 1.00 49.55 246 GLU D C 1
ATOM 7477 O O . GLU D 1 246 ? 52.698 79.251 10.685 1.00 49.57 246 GLU D O 1
ATOM 7483 N N . TYR D 1 247 ? 52.830 80.117 8.649 1.00 49.04 247 TYR D N 1
ATOM 7484 C CA . TYR D 1 247 ? 54.253 80.420 8.839 1.00 48.56 247 TYR D CA 1
ATOM 7485 C C . TYR D 1 247 ? 54.457 81.435 9.957 1.00 48.80 247 TYR D C 1
ATOM 7486 O O . TYR D 1 247 ? 55.359 81.288 10.769 1.00 49.36 247 TYR D O 1
ATOM 7495 N N . ALA D 1 248 ? 53.629 82.467 10.003 1.00 49.91 248 ALA D N 1
ATOM 7496 C CA . ALA D 1 248 ? 53.769 83.478 11.033 1.00 51.14 248 ALA D CA 1
ATOM 7497 C C . ALA D 1 248 ? 53.494 82.899 12.432 1.00 53.03 248 ALA D C 1
ATOM 7498 O O . ALA D 1 248 ? 54.182 83.216 13.385 1.00 53.23 248 ALA D O 1
ATOM 7500 N N . GLU D 1 249 ? 52.503 82.024 12.549 1.00 55.10 249 GLU D N 1
ATOM 7501 C CA . GLU D 1 249 ? 52.243 81.351 13.816 1.00 57.30 249 GLU D CA 1
ATOM 7502 C C . GLU D 1 249 ? 53.494 80.641 14.396 1.00 57.97 249 GLU D C 1
ATOM 7503 O O . GLU D 1 249 ? 53.842 80.847 15.567 1.00 58.32 249 GLU D O 1
ATOM 7509 N N . MET D 1 250 ? 54.191 79.853 13.570 1.00 59.09 250 MET D N 1
ATOM 7510 C CA . MET D 1 250 ? 55.409 79.146 13.980 1.00 59.45 250 MET D CA 1
ATOM 7511 C C . MET D 1 250 ? 56.567 80.092 14.230 1.00 58.42 250 MET D C 1
ATOM 7512 O O . MET D 1 250 ? 57.374 79.877 15.129 1.00 58.53 250 MET D O 1
ATOM 7517 N N . TRP D 1 251 ? 56.689 81.115 13.391 1.00 57.33 251 TRP D N 1
ATOM 7518 C CA . TRP D 1 251 ? 57.725 82.112 13.592 1.00 56.29 251 TRP D CA 1
ATOM 7519 C C . TRP D 1 251 ? 57.603 82.698 14.985 1.00 57.00 251 TRP D C 1
ATOM 7520 O O . TRP D 1 251 ? 58.595 82.890 15.666 1.00 56.60 251 TRP D O 1
ATOM 7531 N N . ASN D 1 252 ? 56.353 82.978 15.364 1.00 58.97 252 ASN D N 1
ATOM 7532 C CA . ASN D 1 252 ? 55.973 83.635 16.608 1.00 60.49 252 ASN D CA 1
ATOM 7533 C C . ASN D 1 252 ? 56.179 82.765 17.807 1.00 61.74 252 ASN D C 1
ATOM 7534 O O . ASN D 1 252 ? 56.605 83.262 18.832 1.00 62.18 252 ASN D O 1
ATOM 7539 N N . MET D 1 253 ? 55.866 81.478 17.697 1.00 63.10 253 MET D N 1
ATOM 7540 C CA . MET D 1 253 ? 56.190 80.552 18.776 1.00 65.47 253 MET D CA 1
ATOM 7541 C C . MET D 1 253 ? 57.650 80.175 18.782 1.00 64.35 253 MET D C 1
ATOM 7542 O O . MET D 1 253 ? 57.949 79.009 19.021 1.00 64.78 253 MET D O 1
ATOM 7547 N N . GLN D 1 254 ? 58.555 81.128 18.531 1.00 63.82 254 GLN D N 1
ATOM 7548 C CA . GLN D 1 254 ? 59.990 80.809 18.450 1.00 63.50 254 GLN D CA 1
ATOM 7549 C C . GLN D 1 254 ? 60.961 81.982 18.650 1.00 63.46 254 GLN D C 1
ATOM 7550 O O . GLN D 1 254 ? 60.642 83.148 18.382 1.00 63.52 254 GLN D O 1
#

Foldseek 3Di:
DDFDDDDPLCLQFFKKKWFAQKWADDPVRPPDTLAGRDTDIFHTLFEEEEEEDPSQNLVVVVCCQLVVDDIDGFIDINNHTCVVHDNVSSNLQEAELDQAAAADQFFLLVRQCLLPVPDDVVLLQVLCVLLVNNVVQVPDPVRRRFGEGPPGDDDDSLNNSSSSLSSNVNSSHQEYEYEQNADPVDPVSLVSVVSSVVSVSGSHYYYYHDHQCVSPQQGQKYFYGYNNDGDDMGHNVVVCVVVDVVVVVNVVSVD/DDFDDDDVLCLQFFKKKWFAQWWADPPPRPPDILAGGDTDIFHFLFEEEEDEDPSLCLVVVVCVQLVVDDIDGFIDINNHGPVPHDSVSSNLQEFEQDQDQDADQFFLLVLLCVLPVPFDVVLLCVLCVLLLNNVVQVPDPCRRRDGDDDPVDDDSLVSSSSSSSSRPSSPHQEYEYEHYDAPVVSNVSRVSSVVSSSGSHYYYYHDDDVQQPGQKYFYGYSNYGPDMGHNVVVCVVVDPSVVVVVVD/DDFDDDDPLCLQWFKKKWFAQWWADDPPDDPDTLAGGDTDIDHILFEEEEEEDDSFCLVVVVCVQLVVDDTPGFMDINNHTCVVHDSVNSNLQEAEQDQFAQAAQFFLLVLLCVLPVPDDVLLCVLCVLLVCNVVQVPDPVRRGQGPNNPDDLHRSSSSLSSRVSSPHQEYEYADHPPPPDDVSVVSNVSSCVSSSRRHYYYYHDDQCVVPQQGQKYFYTYSNYTDDMGHNVVVCVVVDDSVVVNVVD/DLQFAKKKWFAQWFDDCLTLAGGDTDIFHFQFEEEEEEDPSLCRVVVVCVQLPVDDTPGFMAINNHTPVVDDSVVSNLLEAEQEQAADDDQFFLLCLLCVLPVPQDPVLLQVLCVLLLNQVVLVPPPVRRGDTDPDSLRRSSSSSSSRCSSVHQEYEYEPPVSVVSRLSSVVSRHYYYYHDHLCVSPQQGQKYFYGDSNYRPDMGHNVVVCVVVPVVVVVNVVD

Radius of gyration: 40.24 Å; Cα contacts (8 Å, |Δi|>4): 1984; chains: 4; bounding box: 134×84×92 Å